Protein 3QLB (pdb70)

B-factor: mean 70.51, std 13.07, range [42.49, 120.82]

CATH classification: 2.170.130.10 (+1 more: 2.40.170.20)

Organism: Pseudomonas fluorescens (NCBI:txid294)

Structure (mmCIF, N/CA/C/O backbone):
data_3QLB
#
_entry.id   3QLB
#
_cell.length_a   155.070
_cell.length_b   170.830
_cell.length_c   232.620
_cell.angle_alpha   90.00
_cell.angle_beta   90.00
_cell.angle_gamma   90.00
#
_symmetry.space_group_name_H-M   'C 2 2 21'
#
loop_
_entity.id
_entity.type
_entity.pdbx_description
1 polymer 'Enantio-pyochelin receptor'
2 non-polymer 'SULFATE ION'
3 non-polymer 'CITRIC ACID'
4 non-polymer 'ENANTIO-PYOCHELIN FE(III)'
#
loop_
_atom_site.group_PDB
_atom_site.id
_atom_site.type_symbol
_atom_site.label_atom_id
_atom_site.label_alt_id
_atom_site.label_comp_id
_atom_site.label_asym_id
_atom_site.label_entity_id
_atom_site.label_seq_id
_atom_site.pdbx_PDB_ins_code
_atom_site.Cartn_x
_atom_site.Cartn_y
_atom_site.Cartn_z
_atom_site.occupancy
_atom_site.B_iso_or_equiv
_atom_site.auth_seq_id
_atom_site.auth_comp_id
_atom_site.auth_asym_id
_atom_site.auth_atom_id
_atom_site.pdbx_PDB_model_num
ATOM 1 N N . PRO A 1 73 ? 41.393 -57.222 0.488 1.00 95.79 23 PRO A N 1
ATOM 2 C CA . PRO A 1 73 ? 41.677 -55.776 0.372 1.00 94.86 23 PRO A CA 1
ATOM 3 C C . PRO A 1 73 ? 42.028 -55.246 -1.063 1.00 94.05 23 PRO A C 1
ATOM 4 O O . PRO A 1 73 ? 42.420 -56.040 -1.960 1.00 94.59 23 PRO A O 1
ATOM 8 N N . ASP A 1 74 ? 41.839 -53.925 -1.268 1.00 92.35 24 ASP A N 1
ATOM 9 C CA . ASP A 1 74 ? 42.334 -53.179 -2.450 1.00 90.06 24 ASP A CA 1
ATOM 10 C C . ASP A 1 74 ? 43.695 -52.692 -2.042 1.00 88.23 24 ASP A C 1
ATOM 11 O O . ASP A 1 74 ? 44.017 -52.723 -0.866 1.00 88.30 24 ASP A O 1
ATOM 16 N N . SER A 1 75 ? 44.495 -52.234 -2.991 1.00 86.17 25 SER A N 1
ATOM 17 C CA . SER A 1 75 ? 45.826 -51.730 -2.667 1.00 84.26 25 SER A CA 1
ATOM 18 C C . SER A 1 75 ? 45.724 -50.272 -2.265 1.00 82.98 25 SER A C 1
ATOM 19 O O . SER A 1 75 ? 44.861 -49.552 -2.771 1.00 82.87 25 SER A O 1
ATOM 22 N N . ALA A 1 76 ? 46.583 -49.838 -1.344 1.00 81.84 26 ALA A N 1
ATOM 23 C CA . ALA A 1 76 ? 46.685 -48.411 -1.004 1.00 80.16 26 ALA A CA 1
ATOM 24 C C . ALA A 1 76 ? 47.553 -47.657 -2.009 1.00 78.90 26 ALA A C 1
ATOM 25 O O . ALA A 1 76 ? 47.629 -46.438 -1.965 1.00 78.39 26 ALA A O 1
ATOM 27 N N . THR A 1 77 ? 48.174 -48.412 -2.916 1.00 78.24 27 THR A N 1
ATOM 28 C CA . THR A 1 77 ? 49.189 -47.946 -3.860 1.00 77.23 27 THR A CA 1
ATOM 29 C C . THR A 1 77 ? 48.879 -48.390 -5.271 1.00 76.55 27 THR A C 1
ATOM 30 O O . THR A 1 77 ? 48.890 -47.583 -6.201 1.00 76.28 27 THR A O 1
ATOM 34 N N . GLY A 1 78 ? 48.638 -49.692 -5.419 1.00 76.00 28 GLY A N 1
ATOM 35 C CA . GLY A 1 78 ? 48.484 -50.325 -6.722 1.00 74.75 28 GLY A CA 1
ATOM 36 C C . GLY A 1 78 ? 47.266 -49.831 -7.470 1.00 73.22 28 GLY A C 1
ATOM 37 O O . GLY A 1 78 ? 46.459 -49.086 -6.904 1.00 72.93 28 GLY A O 1
ATOM 38 N N . PRO A 1 79 ? 47.123 -50.247 -8.744 1.00 72.46 29 PRO A N 1
ATOM 39 C CA . PRO A 1 79 ? 46.082 -49.797 -9.655 1.00 71.92 29 PRO A CA 1
ATOM 40 C C . PRO A 1 79 ? 44.690 -50.138 -9.131 1.00 72.06 29 PRO A C 1
ATOM 41 O O . PRO A 1 79 ? 44.580 -50.923 -8.185 1.00 72.64 29 PRO A O 1
ATOM 45 N N . GLN A 1 80 ? 43.654 -49.526 -9.709 1.00 71.56 30 GLN A N 1
ATOM 46 C CA . GLN A 1 80 ? 42.259 -49.901 -9.446 1.00 71.62 30 GLN A CA 1
ATOM 47 C C . GLN A 1 80 ? 41.287 -49.292 -10.443 1.00 71.41 30 GLN A C 1
ATOM 48 O O . GLN A 1 80 ? 41.476 -48.159 -10.945 1.00 71.46 30 GLN A O 1
ATOM 54 N N . ALA A 1 81 ? 40.247 -50.071 -10.728 1.00 70.98 31 ALA A N 1
ATOM 55 C CA . ALA A 1 81 ? 39.130 -49.604 -11.507 1.00 70.28 31 ALA A CA 1
ATOM 56 C C . ALA A 1 81 ? 38.236 -48.753 -10.606 1.00 69.86 31 ALA A C 1
ATOM 57 O O . ALA A 1 81 ? 38.227 -48.941 -9.382 1.00 70.29 31 ALA A O 1
ATOM 59 N N . GLY A 1 82 ? 37.502 -47.818 -11.212 1.00 69.09 32 GLY A N 1
ATOM 60 C CA . GLY A 1 82 ? 36.570 -46.964 -10.491 1.00 68.07 32 GLY A CA 1
ATOM 61 C C . GLY A 1 82 ? 37.200 -45.630 -10.157 1.00 67.08 32 GLY A C 1
ATOM 62 O O . GLY A 1 82 ? 38.412 -45.433 -10.371 1.00 66.51 32 GLY A O 1
ATOM 63 N N . TYR A 1 83 ? 36.366 -44.712 -9.656 1.00 66.60 33 TYR A N 1
ATOM 64 C CA . TYR A 1 83 ? 36.795 -43.379 -9.212 1.00 65.65 33 TYR A CA 1
ATOM 65 C C . TYR A 1 83 ? 37.034 -43.361 -7.698 1.00 65.81 33 TYR A C 1
ATOM 66 O O . TYR A 1 83 ? 37.571 -42.394 -7.147 1.00 65.83 33 TYR A O 1
ATOM 75 N N . VAL A 1 84 ? 36.652 -44.441 -7.035 1.00 66.16 34 VAL A N 1
ATOM 76 C CA . VAL A 1 84 ? 36.535 -44.429 -5.601 1.00 66.50 34 VAL A CA 1
ATOM 77 C C . VAL A 1 84 ? 37.649 -45.253 -4.961 1.00 66.60 34 VAL A C 1
ATOM 78 O O . VAL A 1 84 ? 37.592 -46.473 -4.966 1.00 67.55 34 VAL A O 1
ATOM 82 N N . ALA A 1 85 ? 38.672 -44.591 -4.429 1.00 66.37 35 ALA A N 1
ATOM 83 C CA . ALA A 1 85 ? 39.751 -45.280 -3.730 1.00 66.55 35 ALA A CA 1
ATOM 84 C C . ALA A 1 85 ? 39.293 -45.579 -2.325 1.00 67.59 35 ALA A C 1
ATOM 85 O O . ALA A 1 85 ? 38.540 -44.802 -1.732 1.00 68.19 35 ALA A O 1
ATOM 87 N N . LYS A 1 86 ? 39.732 -46.696 -1.764 1.00 68.19 36 LYS A N 1
ATOM 88 C CA . LYS A 1 86 ? 39.228 -47.033 -0.441 1.00 68.71 36 LYS A CA 1
ATOM 89 C C . LYS A 1 86 ? 40.270 -46.859 0.662 1.00 68.17 36 LYS A C 1
ATOM 90 O O . LYS A 1 86 ? 39.906 -46.711 1.840 1.00 68.72 36 LYS A O 1
ATOM 96 N N . ARG A 1 87 ? 41.551 -46.871 0.290 1.00 66.94 37 ARG A N 1
ATOM 97 C CA . ARG A 1 87 ? 42.614 -46.689 1.278 1.00 66.56 37 ARG A CA 1
ATOM 98 C C . ARG A 1 87 ? 43.892 -45.997 0.785 1.00 66.02 37 ARG A C 1
ATOM 99 O O . ARG A 1 87 ? 44.181 -45.948 -0.399 1.00 66.12 37 ARG A O 1
ATOM 107 N N . SER A 1 88 ? 44.661 -45.460 1.712 1.00 65.82 38 SER A N 1
ATOM 108 C CA . SER A 1 88 ? 45.875 -44.746 1.371 1.00 66.02 38 SER A CA 1
ATOM 109 C C . SER A 1 88 ? 46.963 -44.869 2.453 1.00 66.46 38 SER A C 1
ATOM 110 O O . SER A 1 88 ? 46.682 -44.835 3.674 1.00 66.90 38 SER A O 1
ATOM 113 N N . LEU A 1 89 ? 48.218 -44.968 2.030 1.00 66.24 39 LEU A N 1
ATOM 114 C CA . LEU A 1 89 ? 49.264 -44.809 3.039 1.00 66.44 39 LEU A CA 1
ATOM 115 C C . LEU A 1 89 ? 49.622 -43.337 3.324 1.00 66.16 39 LEU A C 1
ATOM 116 O O . LEU A 1 89 ? 50.276 -43.038 4.318 1.00 66.90 39 LEU A O 1
ATOM 121 N N . SER A 1 90 ? 49.132 -42.415 2.499 1.00 65.26 40 SER A N 1
ATOM 122 C CA . SER A 1 90 ? 49.488 -40.989 2.619 1.00 64.25 40 SER A CA 1
ATOM 123 C C . SER A 1 90 ? 49.110 -40.254 3.919 1.00 64.27 40 SER A C 1
ATOM 124 O O . SER A 1 90 ? 49.751 -39.257 4.257 1.00 63.78 40 SER A O 1
ATOM 127 N N . GLY A 1 91 ? 48.087 -40.730 4.638 1.00 64.62 41 GLY A N 1
ATOM 128 C CA . GLY A 1 91 ? 47.527 -39.973 5.775 1.00 64.82 41 GLY A CA 1
ATOM 129 C C . GLY A 1 91 ? 47.990 -40.393 7.161 1.00 65.68 41 GLY A C 1
ATOM 130 O O . GLY A 1 91 ? 47.500 -39.911 8.182 1.00 66.17 41 GLY A O 1
ATOM 131 N N . THR A 1 92 ? 48.990 -41.263 7.198 1.00 66.02 42 THR A N 1
ATOM 132 C CA . THR A 1 92 ? 49.212 -42.115 8.357 1.00 65.95 42 THR A CA 1
ATOM 133 C C . THR A 1 92 ? 50.552 -42.899 8.250 1.00 65.30 42 THR A C 1
ATOM 134 O O . THR A 1 92 ? 51.026 -43.438 9.222 1.00 66.02 42 THR A O 1
ATOM 138 N N . LYS A 1 93 ? 51.163 -42.921 7.072 1.00 63.81 43 LYS A N 1
ATOM 139 C CA . LYS A 1 93 ? 52.419 -43.634 6.809 1.00 63.78 43 LYS A CA 1
ATOM 140 C C . LYS A 1 93 ? 52.317 -45.161 6.988 1.00 64.90 43 LYS A C 1
ATOM 141 O O . LYS A 1 93 ? 53.311 -45.897 7.057 1.00 64.86 43 LYS A O 1
ATOM 147 N N . THR A 1 94 ? 51.064 -45.604 6.967 1.00 66.05 44 THR A N 1
ATOM 148 C CA . THR A 1 94 ? 50.653 -47.000 7.122 1.00 67.83 44 THR A CA 1
ATOM 149 C C . THR A 1 94 ? 49.383 -47.265 6.290 1.00 68.00 44 THR A C 1
ATOM 150 O O . THR A 1 94 ? 48.652 -46.325 5.925 1.00 67.59 44 THR A O 1
ATOM 154 N N . ASP A 1 95 ? 49.103 -48.545 6.024 1.00 68.96 45 ASP A N 1
ATOM 155 C CA . ASP A 1 95 ? 47.937 -48.956 5.201 1.00 68.96 45 ASP A CA 1
ATOM 156 C C . ASP A 1 95 ? 46.654 -48.700 5.996 1.00 69.34 45 ASP A C 1
ATOM 157 O O . ASP A 1 95 ? 46.456 -49.311 7.067 1.00 70.71 45 ASP A O 1
ATOM 162 N N . ALA A 1 96 ? 45.806 -47.800 5.490 1.00 68.17 46 ALA A N 1
ATOM 163 C CA . ALA A 1 96 ? 44.701 -47.264 6.267 1.00 68.04 46 ALA A CA 1
ATOM 164 C C . ALA A 1 96 ? 43.476 -47.025 5.409 1.00 67.79 46 ALA A C 1
ATOM 165 O O . ALA A 1 96 ? 43.589 -46.401 4.367 1.00 67.50 46 ALA A O 1
ATOM 167 N N . SER A 1 97 ? 42.295 -47.482 5.827 1.00 68.40 47 SER A N 1
ATOM 168 C CA . SER A 1 97 ? 41.064 -47.089 5.093 1.00 68.35 47 SER A CA 1
ATOM 169 C C . SER A 1 97 ? 40.863 -45.583 5.216 1.00 67.56 47 SER A C 1
ATOM 170 O O . SER A 1 97 ? 41.316 -44.989 6.184 1.00 68.10 47 SER A O 1
ATOM 173 N N . LEU A 1 98 ? 40.224 -44.956 4.240 1.00 66.63 48 LEU A N 1
ATOM 174 C CA . LEU A 1 98 ? 40.049 -43.503 4.297 1.00 65.86 48 LEU A CA 1
ATOM 175 C C . LEU A 1 98 ? 39.330 -42.995 5.560 1.00 66.52 48 LEU A C 1
ATOM 176 O O . LEU A 1 98 ? 39.639 -41.914 6.085 1.00 65.78 48 LEU A O 1
ATOM 181 N N . SER A 1 99 ? 38.388 -43.784 6.063 1.00 67.75 49 SER A N 1
ATOM 182 C CA . SER A 1 99 ? 37.643 -43.374 7.259 1.00 69.09 49 SER A CA 1
ATOM 183 C C . SER A 1 99 ? 38.544 -43.384 8.496 1.00 69.45 49 SER A C 1
ATOM 184 O O . SER A 1 99 ? 38.429 -42.511 9.357 1.00 69.98 49 SER A O 1
ATOM 187 N N . GLU A 1 100 ? 39.449 -44.357 8.556 1.00 69.27 50 GLU A N 1
ATOM 188 C CA . GLU A 1 100 ? 40.434 -44.444 9.620 1.00 69.72 50 GLU A CA 1
ATOM 189 C C . GLU A 1 100 ? 41.321 -43.198 9.791 1.00 69.51 50 GLU A C 1
ATOM 190 O O . GLU A 1 100 ? 41.854 -42.970 10.883 1.00 70.21 50 GLU A O 1
ATOM 196 N N . ILE A 1 101 ? 41.488 -42.405 8.734 1.00 68.80 51 ILE A N 1
ATOM 197 C CA . ILE A 1 101 ? 42.395 -41.268 8.780 1.00 68.89 51 ILE A CA 1
ATOM 198 C C . ILE A 1 101 ? 41.748 -40.036 9.400 1.00 69.53 51 ILE A C 1
ATOM 199 O O . ILE A 1 101 ? 40.801 -39.499 8.826 1.00 70.15 51 ILE A O 1
ATOM 204 N N . PRO A 1 102 ? 42.269 -39.553 10.552 1.00 70.12 52 PRO A N 1
ATOM 205 C CA . PRO A 1 102 ? 41.648 -38.430 11.280 1.00 70.26 52 PRO A CA 1
ATOM 206 C C . PRO A 1 102 ? 41.703 -37.025 10.627 1.00 69.52 52 PRO A C 1
ATOM 207 O O . PRO A 1 102 ? 41.067 -36.105 11.155 1.00 69.88 52 PRO A O 1
ATOM 211 N N . GLN A 1 103 ? 42.445 -36.858 9.520 1.00 68.23 53 GLN A N 1
ATOM 212 C CA . GLN A 1 103 ? 42.422 -35.617 8.723 1.00 66.78 53 GLN A CA 1
ATOM 213 C C . GLN A 1 103 ? 41.310 -35.675 7.688 1.00 66.39 53 GLN A C 1
ATOM 214 O O . GLN A 1 103 ? 40.389 -36.494 7.796 1.00 67.07 53 GLN A O 1
ATOM 220 N N . SER A 1 104 ? 41.388 -34.798 6.694 1.00 65.25 54 SER A N 1
ATOM 221 C CA . SER A 1 104 ? 40.507 -34.870 5.530 1.00 64.46 54 SER A CA 1
ATOM 222 C C . SER A 1 104 ? 41.374 -35.289 4.326 1.00 62.97 54 SER A C 1
ATOM 223 O O . SER A 1 104 ? 42.379 -34.601 4.017 1.00 62.60 54 SER A O 1
ATOM 226 N N . ILE A 1 105 ? 41.057 -36.425 3.682 1.00 61.56 55 ILE A N 1
ATOM 227 C CA . ILE A 1 105 ? 41.979 -36.935 2.617 1.00 59.72 55 ILE A CA 1
ATOM 228 C C . ILE A 1 105 ? 41.296 -37.344 1.373 1.00 58.74 55 ILE A C 1
ATOM 229 O O . ILE A 1 105 ? 40.279 -38.000 1.450 1.00 59.22 55 ILE A O 1
ATOM 234 N N . SER A 1 106 ? 41.908 -36.995 0.242 1.00 57.31 56 SER A N 1
ATOM 235 C CA . SER A 1 106 ? 41.348 -37.195 -1.094 1.00 56.50 56 SER A CA 1
ATOM 236 C C . SER A 1 106 ? 42.241 -38.063 -2.008 1.00 56.24 56 SER A C 1
ATOM 237 O O . SER A 1 106 ? 43.470 -37.911 -1.989 1.00 56.69 56 SER A O 1
ATOM 240 N N . VAL A 1 107 ? 41.651 -38.984 -2.785 1.00 55.67 57 VAL A N 1
ATOM 241 C CA . VAL A 1 107 ? 42.428 -39.767 -3.753 1.00 54.68 57 VAL A CA 1
ATOM 242 C C . VAL A 1 107 ? 41.791 -39.633 -5.089 1.00 54.96 57 VAL A C 1
ATOM 243 O O . VAL A 1 107 ? 40.619 -39.950 -5.264 1.00 55.62 57 VAL A O 1
ATOM 247 N N . ILE A 1 108 ? 42.595 -39.155 -6.020 1.00 55.37 58 ILE A N 1
ATOM 248 C CA . ILE A 1 108 ? 42.266 -39.063 -7.422 1.00 56.06 58 ILE A CA 1
ATOM 249 C C . ILE A 1 108 ? 42.804 -40.324 -8.071 1.00 56.80 58 ILE A C 1
ATOM 250 O O . ILE A 1 108 ? 44.023 -40.466 -8.253 1.00 57.00 58 ILE A O 1
ATOM 255 N N . THR A 1 109 ? 41.879 -41.238 -8.361 1.00 57.67 59 THR A N 1
ATOM 256 C CA . THR A 1 109 ? 42.098 -42.512 -9.062 1.00 58.30 59 THR A CA 1
ATOM 257 C C . THR A 1 109 ? 42.676 -42.292 -10.480 1.00 58.27 59 THR A C 1
ATOM 258 O O . THR A 1 109 ? 42.420 -41.259 -11.126 1.00 57.64 59 THR A O 1
ATOM 262 N N . ARG A 1 110 ? 43.446 -43.263 -10.971 1.00 58.52 60 ARG A N 1
ATOM 263 C CA . ARG A 1 110 ? 43.970 -43.135 -12.322 1.00 58.39 60 ARG A CA 1
ATOM 264 C C . ARG A 1 110 ? 42.844 -42.973 -13.286 1.00 58.32 60 ARG A C 1
ATOM 265 O O . ARG A 1 110 ? 42.857 -42.061 -14.081 1.00 58.15 60 ARG A O 1
ATOM 273 N N . ASP A 1 111 ? 41.876 -43.874 -13.205 1.00 58.97 61 ASP A N 1
ATOM 274 C CA . ASP A 1 111 ? 40.763 -43.911 -14.157 1.00 59.58 61 ASP A CA 1
ATOM 275 C C . ASP A 1 111 ? 40.141 -42.561 -14.439 1.00 58.63 61 ASP A C 1
ATOM 276 O O . ASP A 1 111 ? 39.991 -42.172 -15.594 1.00 58.37 61 ASP A O 1
ATOM 281 N N . GLN A 1 112 ? 39.795 -41.849 -13.374 1.00 57.97 62 GLN A N 1
ATOM 282 C CA . GLN A 1 112 ? 39.339 -40.477 -13.500 1.00 57.39 62 GLN A CA 1
ATOM 283 C C . GLN A 1 112 ? 40.319 -39.626 -14.329 1.00 56.46 62 GLN A C 1
ATOM 284 O O . GLN A 1 112 ? 39.908 -38.964 -15.283 1.00 56.70 62 GLN A O 1
ATOM 290 N N . MET A 1 113 ? 41.609 -39.676 -14.012 1.00 55.46 63 MET A N 1
ATOM 291 C CA . MET A 1 113 ? 42.609 -38.944 -14.802 1.00 54.91 63 MET A CA 1
ATOM 292 C C . MET A 1 113 ? 42.565 -39.186 -16.330 1.00 55.50 63 MET A C 1
ATOM 293 O O . MET A 1 113 ? 42.898 -38.310 -17.168 1.00 55.38 63 MET A O 1
ATOM 298 N N . ASP A 1 114 ? 42.128 -40.387 -16.677 1.00 55.80 64 ASP A N 1
ATOM 299 C CA . ASP A 1 114 ? 42.025 -40.776 -18.051 1.00 55.72 64 ASP A CA 1
ATOM 300 C C . ASP A 1 114 ? 40.680 -40.318 -18.584 1.00 55.69 64 ASP A C 1
ATOM 301 O O . ASP A 1 114 ? 40.645 -39.720 -19.633 1.00 56.08 64 ASP A O 1
ATOM 306 N N . ALA A 1 115 ? 39.580 -40.517 -17.868 1.00 55.80 65 ALA A N 1
ATOM 307 C CA . ALA A 1 115 ? 38.278 -40.089 -18.425 1.00 56.75 65 ALA A CA 1
ATOM 308 C C . ALA A 1 115 ? 38.215 -38.575 -18.650 1.00 57.28 65 ALA A C 1
ATOM 309 O O . ALA A 1 115 ? 37.301 -38.048 -19.290 1.00 57.50 65 ALA A O 1
ATOM 311 N N . GLN A 1 116 ? 39.235 -37.887 -18.160 1.00 58.02 66 GLN A N 1
ATOM 312 C CA . GLN A 1 116 ? 39.363 -36.459 -18.387 1.00 59.14 66 GLN A CA 1
ATOM 313 C C . GLN A 1 116 ? 40.612 -36.113 -19.197 1.00 59.74 66 GLN A C 1
ATOM 314 O O . GLN A 1 116 ? 40.890 -34.943 -19.502 1.00 59.66 66 GLN A O 1
ATOM 320 N N . GLN A 1 117 ? 41.375 -37.142 -19.540 1.00 60.49 67 GLN A N 1
ATOM 321 C CA . GLN A 1 117 ? 42.557 -36.965 -20.380 1.00 60.99 67 GLN A CA 1
ATOM 322 C C . GLN A 1 117 ? 43.494 -35.940 -19.773 1.00 60.56 67 GLN A C 1
ATOM 323 O O . GLN A 1 117 ? 44.138 -35.155 -20.493 1.00 60.98 67 GLN A O 1
ATOM 329 N N . VAL A 1 118 ? 43.575 -35.924 -18.447 1.00 59.71 68 VAL A N 1
ATOM 330 C CA . VAL A 1 118 ? 44.292 -34.825 -17.865 1.00 58.80 68 VAL A CA 1
ATOM 331 C C . VAL A 1 118 ? 45.714 -35.030 -18.208 1.00 58.64 68 VAL A C 1
ATOM 332 O O . VAL A 1 118 ? 46.122 -36.146 -18.499 1.00 58.86 68 VAL A O 1
ATOM 336 N N . GLN A 1 119 ? 46.450 -33.933 -18.202 1.00 58.52 69 GLN A N 1
ATOM 337 C CA . GLN A 1 119 ? 47.759 -33.902 -18.815 1.00 58.81 69 GLN A CA 1
ATOM 338 C C . GLN A 1 119 ? 48.889 -33.394 -17.941 1.00 57.68 69 GLN A C 1
ATOM 339 O O . GLN A 1 119 ? 50.011 -33.316 -18.416 1.00 58.13 69 GLN A O 1
ATOM 345 N N . SER A 1 120 ? 48.589 -33.090 -16.680 1.00 56.21 70 SER A N 1
ATOM 346 C CA . SER A 1 120 ? 49.511 -32.466 -15.739 1.00 55.28 70 SER A CA 1
ATOM 347 C C . SER A 1 120 ? 48.881 -32.584 -14.380 1.00 54.65 70 SER A C 1
ATOM 348 O O . SER A 1 120 ? 47.650 -32.507 -14.244 1.00 54.54 70 SER A O 1
ATOM 351 N N . VAL A 1 121 ? 49.701 -32.752 -13.351 1.00 53.80 71 VAL A N 1
ATOM 352 C CA . VAL A 1 121 ? 49.113 -32.960 -12.043 1.00 52.08 71 VAL A CA 1
ATOM 353 C C . VAL A 1 121 ? 48.140 -31.843 -11.719 1.00 51.69 71 VAL A C 1
ATOM 354 O O . VAL A 1 121 ? 47.014 -32.079 -11.299 1.00 51.11 71 VAL A O 1
ATOM 358 N N . ASN A 1 122 ? 48.577 -30.618 -11.957 1.00 51.96 72 ASN A N 1
ATOM 359 C CA . ASN A 1 122 ? 47.810 -29.480 -11.529 1.00 52.69 72 ASN A CA 1
ATOM 360 C C . ASN A 1 122 ? 46.442 -29.474 -12.149 1.00 53.00 72 ASN A C 1
ATOM 361 O O . ASN A 1 122 ? 45.472 -29.147 -11.478 1.00 53.40 72 ASN A O 1
ATOM 366 N N . GLU A 1 123 ? 46.364 -29.845 -13.427 1.00 53.36 73 GLU A N 1
ATOM 367 C CA . GLU A 1 123 ? 45.084 -29.920 -14.134 1.00 53.02 73 GLU A CA 1
ATOM 368 C C . GLU A 1 123 ? 44.165 -30.972 -13.530 1.00 52.23 73 GLU A C 1
ATOM 369 O O . GLU A 1 123 ? 42.960 -30.765 -13.499 1.00 52.17 73 GLU A O 1
ATOM 375 N N . ALA A 1 124 ? 44.718 -32.088 -13.049 1.00 51.16 74 ALA A N 1
ATOM 376 C CA . ALA A 1 124 ? 43.880 -33.102 -12.436 1.00 50.58 74 ALA A CA 1
ATOM 377 C C . ALA A 1 124 ? 43.402 -32.758 -11.015 1.00 50.67 74 ALA A C 1
ATOM 378 O O . ALA A 1 124 ? 42.502 -33.413 -10.448 1.00 50.92 74 ALA A O 1
ATOM 380 N N . LEU A 1 125 ? 43.939 -31.706 -10.425 1.00 50.49 75 LEU A N 1
ATOM 381 C CA . LEU A 1 125 ? 43.357 -31.319 -9.147 1.00 50.88 75 LEU A CA 1
ATOM 382 C C . LEU A 1 125 ? 42.156 -30.354 -9.229 1.00 51.31 75 LEU A C 1
ATOM 383 O O . LEU A 1 125 ? 41.601 -29.959 -8.209 1.00 52.10 75 LEU A O 1
ATOM 388 N N . ARG A 1 126 ? 41.732 -30.013 -10.443 1.00 51.25 76 ARG A N 1
ATOM 389 C CA . ARG A 1 126 ? 40.606 -29.117 -10.662 1.00 51.38 76 ARG A CA 1
ATOM 390 C C . ARG A 1 126 ? 39.289 -29.595 -10.075 1.00 52.03 76 ARG A C 1
ATOM 391 O O . ARG A 1 126 ? 38.396 -28.806 -9.887 1.00 52.47 76 ARG A O 1
ATOM 399 N N . TYR A 1 127 ? 39.125 -30.874 -9.786 1.00 52.67 77 TYR A N 1
ATOM 400 C CA . TYR A 1 127 ? 37.826 -31.282 -9.266 1.00 54.09 77 TYR A CA 1
ATOM 401 C C . TYR A 1 127 ? 37.904 -31.763 -7.822 1.00 55.03 77 TYR A C 1
ATOM 402 O O . TYR A 1 127 ? 37.184 -32.684 -7.389 1.00 55.91 77 TYR A O 1
ATOM 411 N N . THR A 1 128 ? 38.761 -31.110 -7.052 1.00 55.20 78 THR A N 1
ATOM 412 C CA . THR A 1 128 ? 38.955 -31.513 -5.673 1.00 55.30 78 THR A CA 1
ATOM 413 C C . THR A 1 128 ? 38.649 -30.349 -4.730 1.00 55.30 78 THR A C 1
ATOM 414 O O . THR A 1 128 ? 39.079 -29.197 -4.967 1.00 55.50 78 THR A O 1
ATOM 418 N N . ALA A 1 129 ? 37.856 -30.651 -3.695 1.00 55.06 79 ALA A N 1
ATOM 419 C CA . ALA A 1 129 ? 37.380 -29.640 -2.747 1.00 54.24 79 ALA A CA 1
ATOM 420 C C . ALA A 1 129 ? 38.563 -29.007 -2.010 1.00 53.04 79 ALA A C 1
ATOM 421 O O . ALA A 1 129 ? 39.597 -29.628 -1.880 1.00 51.93 79 ALA A O 1
ATOM 423 N N . GLY A 1 130 ? 38.405 -27.752 -1.587 1.00 53.11 80 GLY A N 1
ATOM 424 C CA . GLY A 1 130 ? 39.439 -26.976 -0.877 1.00 52.73 80 GLY A CA 1
ATOM 425 C C . GLY A 1 130 ? 40.818 -26.925 -1.516 1.00 51.69 80 GLY A C 1
ATOM 426 O O . GLY A 1 130 ? 41.749 -26.414 -0.893 1.00 51.74 80 GLY A O 1
ATOM 427 N N . VAL A 1 131 ? 40.939 -27.478 -2.732 1.00 50.64 81 VAL A N 1
ATOM 428 C CA . VAL A 1 131 ? 42.144 -27.411 -3.557 1.00 49.54 81 VAL A CA 1
ATOM 429 C C . VAL A 1 131 ? 41.856 -26.620 -4.827 1.00 49.92 81 VAL A C 1
ATOM 430 O O . VAL A 1 131 ? 40.793 -26.797 -5.458 1.00 50.14 81 VAL A O 1
ATOM 434 N N . GLN A 1 132 ? 42.804 -25.752 -5.200 1.00 50.05 82 GLN A N 1
ATOM 435 C CA . GLN A 1 132 ? 42.635 -24.824 -6.339 1.00 50.66 82 GLN A CA 1
ATOM 436 C C . GLN A 1 132 ? 43.882 -24.811 -7.243 1.00 50.95 82 GLN A C 1
ATOM 437 O O . GLN A 1 132 ? 45.012 -24.788 -6.744 1.00 51.01 82 GLN A O 1
ATOM 443 N N . ALA A 1 133 ? 43.650 -24.815 -8.561 1.00 51.20 83 ALA A N 1
ATOM 444 C CA . ALA A 1 133 ? 44.697 -25.007 -9.528 1.00 51.25 83 ALA A CA 1
ATOM 445 C C . ALA A 1 133 ? 45.152 -23.688 -10.121 1.00 52.00 83 ALA A C 1
ATOM 446 O O . ALA A 1 133 ? 44.838 -23.318 -11.248 1.00 52.03 83 ALA A O 1
ATOM 448 N N . ASN A 1 134 ? 45.955 -23.005 -9.338 1.00 52.80 84 ASN A N 1
ATOM 449 C CA . ASN A 1 134 ? 46.560 -21.779 -9.746 1.00 53.71 84 ASN A CA 1
ATOM 450 C C . ASN A 1 134 ? 47.665 -21.767 -10.842 1.00 53.55 84 ASN A C 1
ATOM 451 O O . ASN A 1 134 ? 48.003 -20.686 -11.283 1.00 54.49 84 ASN A O 1
ATOM 456 N N . THR A 1 135 ? 48.250 -22.868 -11.315 1.00 52.79 85 THR A N 1
ATOM 457 C CA . THR A 1 135 ? 49.180 -22.655 -12.463 1.00 51.86 85 THR A CA 1
ATOM 458 C C . THR A 1 135 ? 48.435 -22.011 -13.656 1.00 52.32 85 THR A C 1
ATOM 459 O O . THR A 1 135 ? 47.359 -22.468 -14.017 1.00 51.76 85 THR A O 1
ATOM 463 N N . THR A 1 136 ? 48.989 -20.925 -14.210 1.00 53.31 86 THR A N 1
ATOM 464 C CA . THR A 1 136 ? 48.343 -20.134 -15.304 1.00 54.40 86 THR A CA 1
ATOM 465 C C . THR A 1 136 ? 48.535 -20.796 -16.629 1.00 54.92 86 THR A C 1
ATOM 466 O O . THR A 1 136 ? 49.325 -21.739 -16.708 1.00 55.56 86 THR A O 1
ATOM 470 N N . ALA A 1 137 ? 47.874 -20.296 -17.683 1.00 55.27 87 ALA A N 1
ATOM 471 C CA . ALA A 1 137 ? 48.063 -20.921 -19.011 1.00 55.35 87 ALA A CA 1
ATOM 472 C C . ALA A 1 137 ? 49.433 -20.579 -19.595 1.00 55.59 87 ALA A C 1
ATOM 473 O O . ALA A 1 137 ? 50.207 -21.462 -19.930 1.00 55.49 87 ALA A O 1
ATOM 475 N N . ALA A 1 138 ? 49.756 -19.301 -19.635 1.00 55.84 88 ALA A N 1
ATOM 476 C CA . ALA A 1 138 ? 50.982 -18.849 -20.265 1.00 56.54 88 ALA A CA 1
ATOM 477 C C . ALA A 1 138 ? 52.328 -19.382 -19.693 1.00 56.90 88 ALA A C 1
ATOM 478 O O . ALA A 1 138 ? 53.383 -19.381 -20.375 1.00 57.16 88 ALA A O 1
ATOM 480 N N . SER A 1 139 ? 52.319 -19.808 -18.441 1.00 56.76 89 SER A N 1
ATOM 481 C CA . SER A 1 139 ? 53.582 -20.160 -17.808 1.00 57.30 89 SER A CA 1
ATOM 482 C C . SER A 1 139 ? 53.338 -21.426 -17.063 1.00 57.20 89 SER A C 1
ATOM 483 O O . SER A 1 139 ? 52.687 -21.406 -16.023 1.00 57.32 89 SER A O 1
ATOM 486 N N . GLN A 1 140 ? 53.835 -22.532 -17.599 1.00 57.34 90 GLN A N 1
ATOM 487 C CA . GLN A 1 140 ? 53.367 -23.820 -17.128 1.00 56.92 90 GLN A CA 1
ATOM 488 C C . GLN A 1 140 ? 54.441 -24.629 -16.479 1.00 56.91 90 GLN A C 1
ATOM 489 O O . GLN A 1 140 ? 54.324 -25.847 -16.372 1.00 56.70 90 GLN A O 1
ATOM 495 N N . ARG A 1 141 ? 55.478 -23.929 -16.042 1.00 57.27 91 ARG A N 1
ATOM 496 C CA . ARG A 1 141 ? 56.698 -24.516 -15.517 1.00 57.44 91 ARG A CA 1
ATOM 497 C C . ARG A 1 141 ? 56.452 -25.386 -14.329 1.00 57.13 91 ARG A C 1
ATOM 498 O O . ARG A 1 141 ? 57.144 -26.375 -14.160 1.00 57.47 91 ARG A O 1
ATOM 506 N N . PHE A 1 142 ? 55.478 -25.034 -13.498 1.00 56.59 92 PHE A N 1
ATOM 507 C CA . PHE A 1 142 ? 55.292 -25.788 -12.284 1.00 56.23 92 PHE A CA 1
ATOM 508 C C . PHE A 1 142 ? 53.857 -26.187 -12.099 1.00 55.73 92 PHE A C 1
ATOM 509 O O . PHE A 1 142 ? 52.930 -25.578 -12.663 1.00 55.15 92 PHE A O 1
ATOM 517 N N . ASP A 1 143 ? 53.670 -27.227 -11.304 1.00 55.73 93 ASP A N 1
ATOM 518 C CA . ASP A 1 143 ? 52.322 -27.538 -10.851 1.00 55.79 93 ASP A CA 1
ATOM 519 C C . ASP A 1 143 ? 51.941 -26.591 -9.663 1.00 55.67 93 ASP A C 1
ATOM 520 O O . ASP A 1 143 ? 51.793 -27.004 -8.512 1.00 55.65 93 ASP A O 1
ATOM 525 N N . THR A 1 144 ? 51.829 -25.297 -9.944 1.00 55.66 94 THR A N 1
ATOM 526 C CA . THR A 1 144 ? 51.551 -24.354 -8.868 1.00 56.48 94 THR A CA 1
ATOM 527 C C . THR A 1 144 ? 50.055 -24.458 -8.440 1.00 56.22 94 THR A C 1
ATOM 528 O O . THR A 1 144 ? 49.130 -24.110 -9.187 1.00 55.70 94 THR A O 1
ATOM 532 N N . LEU A 1 145 ? 49.837 -24.986 -7.235 1.00 56.21 95 LEU A N 1
ATOM 533 C CA . LEU A 1 145 ? 48.484 -25.094 -6.700 1.00 55.65 95 LEU A CA 1
ATOM 534 C C . LEU A 1 145 ? 48.368 -24.869 -5.188 1.00 56.06 95 LEU A C 1
ATOM 535 O O . LEU A 1 145 ? 49.373 -24.861 -4.473 1.00 56.20 95 LEU A O 1
ATOM 540 N N . SER A 1 146 ? 47.127 -24.702 -4.720 1.00 56.43 96 SER A N 1
ATOM 541 C CA . SER A 1 146 ? 46.818 -24.176 -3.373 1.00 57.12 96 SER A CA 1
ATOM 542 C C . SER A 1 146 ? 45.781 -24.919 -2.558 1.00 57.02 96 SER A C 1
ATOM 543 O O . SER A 1 146 ? 44.605 -24.885 -2.872 1.00 57.66 96 SER A O 1
ATOM 546 N N . ILE A 1 147 ? 46.195 -25.522 -1.463 1.00 56.70 97 ILE A N 1
ATOM 547 C CA . ILE A 1 147 ? 45.261 -26.261 -0.649 1.00 56.45 97 ILE A CA 1
ATOM 548 C C . ILE A 1 147 ? 44.816 -25.456 0.538 1.00 57.23 97 ILE A C 1
ATOM 549 O O . ILE A 1 147 ? 45.645 -24.984 1.297 1.00 57.74 97 ILE A O 1
ATOM 554 N N . ARG A 1 148 ? 43.501 -25.311 0.709 1.00 57.77 98 ARG A N 1
ATOM 555 C CA . ARG A 1 148 ? 42.942 -24.505 1.789 1.00 57.55 98 ARG A CA 1
ATOM 556 C C . ARG A 1 148 ? 43.756 -23.240 1.871 1.00 56.73 98 ARG A C 1
ATOM 557 O O . ARG A 1 148 ? 44.484 -23.046 2.822 1.00 57.03 98 ARG A O 1
ATOM 565 N N . GLY A 1 149 ? 43.703 -22.418 0.844 1.00 55.68 99 GLY A N 1
ATOM 566 C CA . GLY A 1 149 ? 44.309 -21.112 0.935 1.00 55.26 99 GLY A CA 1
ATOM 567 C C . GLY A 1 149 ? 45.809 -21.008 0.747 1.00 55.33 99 GLY A C 1
ATOM 568 O O . GLY A 1 149 ? 46.282 -19.958 0.363 1.00 55.94 99 GLY A O 1
ATOM 569 N N . PHE A 1 150 ? 46.579 -22.063 0.989 1.00 55.05 100 PHE A N 1
ATOM 570 C CA . PHE A 1 150 ? 48.039 -21.933 0.954 1.00 54.76 100 PHE A CA 1
ATOM 571 C C . PHE A 1 150 ? 48.700 -22.639 -0.211 1.00 54.89 100 PHE A C 1
ATOM 572 O O . PHE A 1 150 ? 48.278 -23.739 -0.587 1.00 55.12 100 PHE A O 1
ATOM 580 N N . ASP A 1 151 ? 49.726 -22.016 -0.798 1.00 54.93 101 ASP A N 1
ATOM 581 C CA . ASP A 1 151 ? 50.453 -22.677 -1.881 1.00 54.73 101 ASP A CA 1
ATOM 582 C C . ASP A 1 151 ? 51.225 -23.802 -1.247 1.00 54.29 101 ASP A C 1
ATOM 583 O O . ASP A 1 151 ? 51.796 -23.648 -0.177 1.00 54.38 101 ASP A O 1
ATOM 588 N N . VAL A 1 152 ? 51.225 -24.943 -1.908 1.00 53.68 102 VAL A N 1
ATOM 589 C CA . VAL A 1 152 ? 51.793 -26.116 -1.315 1.00 53.44 102 VAL A CA 1
ATOM 590 C C . VAL A 1 152 ? 52.957 -26.605 -2.132 1.00 53.52 102 VAL A C 1
ATOM 591 O O . VAL A 1 152 ? 53.100 -27.809 -2.311 1.00 52.53 102 VAL A O 1
ATOM 595 N N . THR A 1 153 ? 53.777 -25.701 -2.667 1.00 54.38 103 THR A N 1
ATOM 596 C CA . THR A 1 153 ? 54.905 -26.224 -3.459 1.00 55.93 103 THR A CA 1
ATOM 597 C C . THR A 1 153 ? 56.001 -26.813 -2.573 1.00 56.49 103 THR A C 1
ATOM 598 O O . THR A 1 153 ? 56.751 -27.671 -3.011 1.00 56.95 103 THR A O 1
ATOM 602 N N . THR A 1 154 ? 56.053 -26.413 -1.316 1.00 57.17 104 THR A N 1
ATOM 603 C CA . THR A 1 154 ? 56.837 -27.191 -0.370 1.00 58.42 104 THR A CA 1
ATOM 604 C C . THR A 1 154 ? 56.087 -28.431 0.180 1.00 59.11 104 THR A C 1
ATOM 605 O O . THR A 1 154 ? 56.642 -29.185 0.984 1.00 60.00 104 THR A O 1
ATOM 609 N N . GLY A 1 155 ? 54.836 -28.642 -0.249 1.00 59.16 105 GLY A N 1
ATOM 610 C CA . GLY A 1 155 ? 54.055 -29.831 0.136 1.00 58.82 105 GLY A CA 1
ATOM 611 C C . GLY A 1 155 ? 53.940 -30.961 -0.899 1.00 58.92 105 GLY A C 1
ATOM 612 O O . GLY A 1 155 ? 53.068 -31.830 -0.782 1.00 58.85 105 GLY A O 1
ATOM 613 N N . MET A 1 156 ? 54.816 -30.986 -1.905 1.00 58.91 106 MET A N 1
ATOM 614 C CA . MET A 1 156 ? 54.720 -32.010 -2.956 1.00 58.34 106 MET A CA 1
ATOM 615 C C . MET A 1 156 ? 55.578 -33.235 -2.690 1.00 59.30 106 MET A C 1
ATOM 616 O O . MET A 1 156 ? 56.717 -33.135 -2.214 1.00 60.48 106 MET A O 1
ATOM 621 N N . LEU A 1 157 ? 55.017 -34.386 -3.037 1.00 59.12 107 LEU A N 1
ATOM 622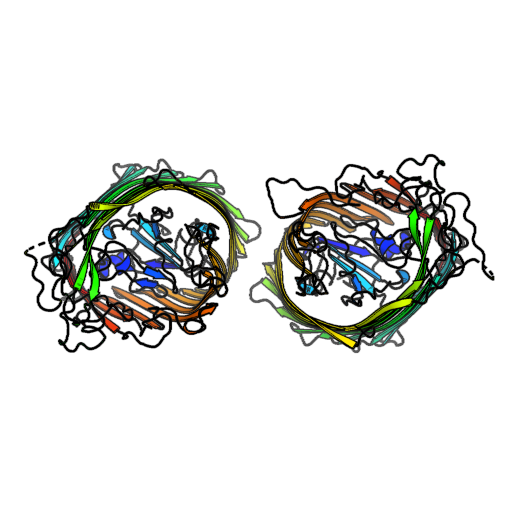 C CA . LEU A 1 157 ? 55.605 -35.658 -2.767 1.00 59.49 107 LEU A CA 1
ATOM 623 C C . LEU A 1 157 ? 55.476 -36.562 -3.952 1.00 59.44 107 LEU A C 1
ATOM 624 O O . LEU A 1 157 ? 54.435 -36.611 -4.635 1.00 58.79 107 LEU A O 1
ATOM 629 N N . ARG A 1 158 ? 56.560 -37.279 -4.201 1.00 60.00 108 ARG A N 1
ATOM 630 C CA . ARG A 1 158 ? 56.517 -38.389 -5.111 1.00 60.05 108 ARG A CA 1
ATOM 631 C C . ARG A 1 158 ? 56.906 -39.609 -4.307 1.00 60.92 108 ARG A C 1
ATOM 632 O O . ARG A 1 158 ? 58.035 -39.717 -3.831 1.00 61.80 108 ARG A O 1
ATOM 640 N N . ASP A 1 159 ? 55.930 -40.495 -4.128 1.00 60.86 109 ASP A N 1
ATOM 641 C CA . ASP A 1 159 ? 56.077 -41.748 -3.392 1.00 61.05 109 ASP A CA 1
ATOM 642 C C . ASP A 1 159 ? 56.429 -41.490 -1.938 1.00 61.09 109 ASP A C 1
ATOM 643 O O . ASP A 1 159 ? 57.215 -42.208 -1.307 1.00 61.66 109 ASP A O 1
ATOM 648 N N . GLY A 1 160 ? 55.794 -40.448 -1.418 1.00 60.51 110 GLY A N 1
ATOM 649 C CA . GLY A 1 160 ? 56.095 -39.952 -0.092 1.00 61.20 110 GLY A CA 1
ATOM 650 C C . GLY A 1 160 ? 57.480 -39.320 0.098 1.00 61.51 110 GLY A C 1
ATOM 651 O O . GLY A 1 160 ? 57.913 -39.139 1.224 1.00 61.66 110 GLY A O 1
ATOM 652 N N . LEU A 1 161 ? 58.183 -38.981 -0.982 1.00 61.33 111 LEU A N 1
ATOM 653 C CA . LEU A 1 161 ? 59.464 -38.281 -0.838 1.00 61.53 111 LEU A CA 1
ATOM 654 C C . LEU A 1 161 ? 59.492 -36.897 -1.510 1.00 60.92 111 LEU A C 1
ATOM 655 O O . LEU A 1 161 ? 59.050 -36.725 -2.673 1.00 60.03 111 LEU A O 1
ATOM 660 N N . LYS A 1 162 ? 60.012 -35.929 -0.742 1.00 60.50 112 LYS A N 1
ATOM 661 C CA . LYS A 1 162 ? 60.224 -34.575 -1.201 1.00 59.54 112 LYS A CA 1
ATOM 662 C C . LYS A 1 162 ? 61.339 -34.697 -2.170 1.00 59.71 112 LYS A C 1
ATOM 663 O O . LYS A 1 162 ? 62.220 -35.549 -2.003 1.00 60.61 112 LYS A O 1
ATOM 669 N N . GLY A 1 163 ? 61.303 -33.856 -3.190 1.00 58.99 113 GLY A N 1
ATOM 670 C CA . GLY A 1 163 ? 62.381 -33.800 -4.157 1.00 59.25 113 GLY A CA 1
ATOM 671 C C . GLY A 1 163 ? 62.574 -32.394 -4.652 1.00 58.66 113 GLY A C 1
ATOM 672 O O . GLY A 1 163 ? 62.566 -32.162 -5.837 1.00 58.48 113 GLY A O 1
ATOM 673 N N . ASN A 1 164 ? 62.753 -31.457 -3.734 1.00 58.74 114 ASN A N 1
ATOM 674 C CA . ASN A 1 164 ? 62.664 -30.035 -4.057 1.00 58.47 114 ASN A CA 1
ATOM 675 C C . ASN A 1 164 ? 63.671 -29.246 -3.249 1.00 58.76 114 ASN A C 1
ATOM 676 O O . ASN A 1 164 ? 63.841 -29.535 -2.078 1.00 59.15 114 ASN A O 1
ATOM 681 N N . THR A 1 165 ? 64.378 -28.298 -3.864 1.00 59.03 115 THR A N 1
ATOM 682 C CA . THR A 1 165 ? 65.258 -27.408 -3.090 1.00 59.59 115 THR A CA 1
ATOM 683 C C . THR A 1 165 ? 64.549 -26.056 -2.904 1.00 60.25 115 THR A C 1
ATOM 684 O O . THR A 1 165 ? 63.315 -25.961 -3.064 1.00 60.08 115 THR A O 1
ATOM 688 N N . ALA A 1 166 ? 65.282 -25.015 -2.516 1.00 61.30 116 ALA A N 1
ATOM 689 C CA . ALA A 1 166 ? 64.588 -23.798 -2.139 1.00 61.13 116 ALA A CA 1
ATOM 690 C C . ALA A 1 166 ? 63.962 -23.271 -3.415 1.00 61.05 116 ALA A C 1
ATOM 691 O O . ALA A 1 166 ? 62.795 -22.889 -3.415 1.00 60.47 116 ALA A O 1
ATOM 693 N N . GLN A 1 167 ? 64.725 -23.352 -4.507 1.00 61.83 117 GLN A N 1
ATOM 694 C CA . GLN A 1 167 ? 64.325 -22.839 -5.813 1.00 62.26 117 GLN A CA 1
ATOM 695 C C . GLN A 1 167 ? 64.131 -23.893 -6.889 1.00 62.59 117 GLN A C 1
ATOM 696 O O . GLN A 1 167 ? 63.421 -23.651 -7.892 1.00 62.50 117 GLN A O 1
ATOM 702 N N . ALA A 1 168 ? 64.781 -25.047 -6.709 1.00 63.31 118 ALA A N 1
ATOM 703 C CA . ALA A 1 168 ? 64.665 -26.136 -7.687 1.00 62.91 118 ALA A CA 1
ATOM 704 C C . ALA A 1 168 ? 63.415 -26.968 -7.392 1.00 61.71 118 ALA A C 1
ATOM 705 O O . ALA A 1 168 ? 63.415 -27.801 -6.485 1.00 61.22 118 ALA A O 1
ATOM 707 N N . TRP A 1 169 ? 62.336 -26.706 -8.126 1.00 60.95 119 TRP A N 1
ATOM 708 C CA . TRP A 1 169 ? 61.149 -27.551 -7.974 1.00 60.73 119 TRP A CA 1
ATOM 709 C C . TRP A 1 169 ? 60.943 -28.411 -9.202 1.00 60.55 119 TRP A C 1
ATOM 710 O O . TRP A 1 169 ? 61.308 -27.993 -10.333 1.00 61.13 119 TRP A O 1
ATOM 721 N N . PRO A 1 170 ? 60.384 -29.616 -8.981 1.00 59.85 120 PRO A N 1
ATOM 722 C CA . PRO A 1 170 ? 60.232 -30.674 -9.970 1.00 59.67 120 PRO A CA 1
ATOM 723 C C . PRO A 1 170 ? 58.812 -30.722 -10.509 1.00 58.55 120 PRO A C 1
ATOM 724 O O . PRO A 1 170 ? 57.903 -30.291 -9.804 1.00 58.09 120 PRO A O 1
ATOM 728 N N . LYS A 1 171 ? 58.632 -31.202 -11.741 1.00 58.28 121 LYS A N 1
ATOM 729 C CA . LYS A 1 171 ? 57.287 -31.350 -12.332 1.00 57.93 121 LYS A CA 1
ATOM 730 C C . LYS A 1 171 ? 57.117 -32.737 -12.938 1.00 58.34 121 LYS A C 1
ATOM 731 O O . LYS A 1 171 ? 57.874 -33.176 -13.840 1.00 59.00 121 LYS A O 1
ATOM 737 N N . VAL A 1 172 ? 56.091 -33.401 -12.418 1.00 57.67 122 VAL A N 1
ATOM 738 C CA . VAL A 1 172 ? 55.901 -34.838 -12.571 1.00 57.54 122 VAL A CA 1
ATOM 739 C C . VAL A 1 172 ? 54.948 -35.075 -13.733 1.00 57.79 122 VAL A C 1
ATOM 740 O O . VAL A 1 172 ? 53.874 -34.459 -13.792 1.00 58.42 122 VAL A O 1
ATOM 744 N N . GLU A 1 173 ? 55.343 -35.877 -14.715 1.00 58.19 123 GLU A N 1
ATOM 745 C CA . GLU A 1 173 ? 54.464 -36.009 -15.884 1.00 58.44 123 GLU A CA 1
ATOM 746 C C . GLU A 1 173 ? 53.336 -36.906 -15.488 1.00 57.63 123 GLU A C 1
ATOM 747 O O . GLU A 1 173 ? 53.553 -38.062 -15.150 1.00 58.44 123 GLU A O 1
ATOM 753 N N . ALA A 1 174 ? 52.134 -36.354 -15.500 1.00 56.28 124 ALA A N 1
ATOM 754 C CA . ALA A 1 174 ? 50.990 -37.039 -14.966 1.00 55.17 124 ALA A CA 1
ATOM 755 C C . ALA A 1 174 ? 50.774 -38.442 -15.554 1.00 55.54 124 ALA A C 1
ATOM 756 O O . ALA A 1 174 ? 50.325 -39.342 -14.839 1.00 55.09 124 ALA A O 1
ATOM 758 N N . TYR A 1 175 ? 51.107 -38.659 -16.829 1.00 56.04 125 TYR A N 1
ATOM 759 C CA . TYR A 1 175 ? 51.104 -40.040 -17.331 1.00 57.18 125 TYR A CA 1
ATOM 760 C C . TYR A 1 175 ? 51.801 -41.009 -16.341 1.00 57.60 125 TYR A C 1
ATOM 761 O O . TYR A 1 175 ? 51.223 -42.031 -15.985 1.00 57.69 125 TYR A O 1
ATOM 770 N N . GLY A 1 176 ? 53.010 -40.652 -15.878 1.00 57.90 126 GLY A N 1
ATOM 771 C CA . GLY A 1 176 ? 53.785 -41.435 -14.910 1.00 57.96 126 GLY A CA 1
ATOM 772 C C . GLY A 1 176 ? 53.131 -41.860 -13.592 1.00 58.06 126 GLY A C 1
ATOM 773 O O . GLY A 1 176 ? 53.661 -42.738 -12.906 1.00 58.37 126 GLY A O 1
ATOM 774 N N . LEU A 1 177 ? 51.979 -41.276 -13.232 1.00 57.86 127 LEU A N 1
ATOM 775 C CA . LEU A 1 177 ? 51.306 -41.585 -11.931 1.00 57.35 127 LEU A CA 1
ATOM 776 C C . LEU A 1 177 ? 50.152 -42.571 -11.999 1.00 56.80 127 LEU A C 1
ATOM 777 O O . LEU A 1 177 ? 49.454 -42.694 -13.003 1.00 56.18 127 LEU A O 1
ATOM 782 N N . GLU A 1 178 ? 49.982 -43.269 -10.894 1.00 56.73 128 GLU A N 1
ATOM 783 C CA . GLU A 1 178 ? 48.977 -44.291 -10.760 1.00 57.35 128 GLU A CA 1
ATOM 784 C C . GLU A 1 178 ? 47.801 -43.748 -9.951 1.00 56.78 128 GLU A C 1
ATOM 785 O O . GLU A 1 178 ? 46.644 -44.256 -10.031 1.00 56.71 128 GLU A O 1
ATOM 791 N N . ARG A 1 179 ? 48.128 -42.736 -9.143 1.00 55.90 129 ARG A N 1
ATOM 792 C CA . ARG A 1 179 ? 47.135 -41.967 -8.431 1.00 55.18 129 ARG A CA 1
ATOM 793 C C . ARG A 1 179 ? 47.726 -40.784 -7.715 1.00 54.82 129 ARG A C 1
ATOM 794 O O . ARG A 1 179 ? 48.934 -40.750 -7.438 1.00 54.72 129 ARG A O 1
ATOM 802 N N . ILE A 1 180 ? 46.853 -39.823 -7.403 1.00 54.19 130 ILE A N 1
ATOM 803 C CA . ILE A 1 180 ? 47.253 -38.696 -6.580 1.00 53.91 130 ILE A CA 1
ATOM 804 C C . ILE A 1 180 ? 46.494 -38.666 -5.254 1.00 53.68 130 ILE A C 1
ATOM 805 O O . ILE A 1 180 ? 45.279 -38.590 -5.241 1.00 53.49 130 ILE A O 1
ATOM 810 N N . ASP A 1 181 ? 47.239 -38.754 -4.155 1.00 53.64 131 ASP A N 1
ATOM 811 C CA . ASP A 1 181 ? 46.718 -38.559 -2.812 1.00 53.91 131 ASP A CA 1
ATOM 812 C C . ASP A 1 181 ? 46.913 -37.114 -2.400 1.00 53.51 131 ASP A C 1
ATOM 813 O O . ASP A 1 181 ? 47.985 -36.540 -2.614 1.00 53.69 131 ASP A O 1
ATOM 818 N N . VAL A 1 182 ? 45.895 -36.536 -1.776 1.00 53.14 132 VAL A N 1
ATOM 819 C CA . VAL A 1 182 ? 45.964 -35.162 -1.288 1.00 52.89 132 VAL A CA 1
ATOM 820 C C . VAL A 1 182 ? 45.495 -35.112 0.139 1.00 53.10 132 VAL A C 1
ATOM 821 O O . VAL A 1 182 ? 44.353 -35.436 0.439 1.00 53.69 132 VAL A O 1
ATOM 825 N N . LEU A 1 183 ? 46.398 -34.725 1.023 1.00 53.46 133 LEU A N 1
ATOM 826 C CA . LEU A 1 183 ? 46.105 -34.652 2.429 1.00 54.21 133 LEU A CA 1
ATOM 827 C C . LEU A 1 183 ? 45.948 -33.177 2.798 1.00 54.71 133 LEU A C 1
ATOM 828 O O . LEU A 1 183 ? 46.922 -32.405 2.727 1.00 54.20 133 LEU A O 1
ATOM 833 N N . LYS A 1 184 ? 44.717 -32.789 3.161 1.00 55.28 134 LYS A N 1
ATOM 834 C CA . LYS A 1 184 ? 44.392 -31.379 3.379 1.00 55.98 134 LYS A CA 1
ATOM 835 C C . LYS A 1 184 ? 44.655 -30.982 4.809 1.00 57.40 134 LYS A C 1
ATOM 836 O O . LYS A 1 184 ? 44.206 -31.662 5.748 1.00 58.53 134 LYS A O 1
ATOM 842 N N . GLY A 1 185 ? 45.385 -29.884 4.983 1.00 57.98 135 GLY A N 1
ATOM 843 C CA . GLY A 1 185 ? 45.699 -29.396 6.322 1.00 59.58 135 GLY A CA 1
ATOM 844 C C . GLY A 1 185 ? 47.163 -29.583 6.663 1.00 60.62 135 GLY A C 1
ATOM 845 O O . GLY A 1 185 ? 47.949 -30.038 5.845 1.00 60.90 135 GLY A O 1
ATOM 846 N N . PRO A 1 186 ? 47.556 -29.210 7.875 1.00 61.58 136 PRO A N 1
ATOM 847 C CA . PRO A 1 186 ? 48.977 -29.336 8.200 1.00 61.92 136 PRO A CA 1
ATOM 848 C C . PRO A 1 186 ? 49.393 -30.768 8.548 1.00 62.40 136 PRO A C 1
ATOM 849 O O . PRO A 1 186 ? 48.759 -31.444 9.357 1.00 62.55 136 PRO A O 1
ATOM 853 N N . ALA A 1 187 ? 50.478 -31.213 7.935 1.00 62.77 137 ALA A N 1
ATOM 854 C CA . ALA A 1 187 ? 50.883 -32.612 8.046 1.00 63.44 137 ALA A CA 1
ATOM 855 C C . ALA A 1 187 ? 52.371 -32.819 8.366 1.00 63.84 137 ALA A C 1
ATOM 856 O O . ALA A 1 187 ? 52.969 -33.831 7.983 1.00 63.45 137 ALA A O 1
ATOM 858 N N . SER A 1 188 ? 52.969 -31.869 9.070 1.00 64.61 138 SER A N 1
ATOM 859 C CA . SER A 1 188 ? 54.402 -31.948 9.345 1.00 65.82 138 SER A CA 1
ATOM 860 C C . SER A 1 188 ? 54.656 -33.158 10.225 1.00 67.06 138 SER A C 1
ATOM 861 O O . SER A 1 188 ? 55.764 -33.736 10.224 1.00 67.61 138 SER A O 1
ATOM 864 N N . VAL A 1 189 ? 53.594 -33.523 10.954 1.00 67.51 139 VAL A N 1
ATOM 865 C CA . VAL A 1 189 ? 53.511 -34.713 11.795 1.00 68.49 139 VAL A CA 1
ATOM 866 C C . VAL A 1 189 ? 54.246 -35.879 11.188 1.00 68.52 139 VAL A C 1
ATOM 867 O O . VAL A 1 189 ? 54.988 -36.551 11.899 1.00 69.86 139 VAL A O 1
ATOM 871 N N . LEU A 1 190 ? 54.024 -36.120 9.886 1.00 67.49 140 LEU A N 1
ATOM 872 C CA . LEU A 1 190 ? 54.627 -37.255 9.154 1.00 66.80 140 LEU A CA 1
ATOM 873 C C . LEU A 1 190 ? 55.687 -36.855 8.137 1.00 66.49 140 LEU A C 1
ATOM 874 O O . LEU A 1 190 ? 56.562 -37.669 7.823 1.00 67.23 140 LEU A O 1
ATOM 879 N N . PHE A 1 191 ? 55.595 -35.647 7.580 1.00 65.56 141 PHE A N 1
ATOM 880 C CA . PHE A 1 191 ? 56.397 -35.341 6.391 1.00 65.00 141 PHE A CA 1
ATOM 881 C C . PHE A 1 191 ? 57.482 -34.311 6.594 1.00 65.42 141 PHE A C 1
ATOM 882 O O . PHE A 1 191 ? 58.229 -33.993 5.643 1.00 65.11 141 PHE A O 1
ATOM 890 N N . GLY A 1 192 ? 57.578 -33.806 7.829 1.00 65.92 142 GLY A N 1
ATOM 891 C CA . GLY A 1 192 ? 58.567 -32.780 8.174 1.00 66.27 142 GLY A CA 1
ATOM 892 C C . GLY A 1 192 ? 58.111 -31.369 7.829 1.00 65.55 142 GLY A C 1
ATOM 893 O O . GLY A 1 192 ? 56.939 -31.034 8.040 1.00 65.04 142 GLY A O 1
ATOM 894 N N . GLN A 1 193 ? 59.020 -30.534 7.311 1.00 65.19 143 GLN A N 1
ATOM 895 C CA . GLN A 1 193 ? 58.635 -29.166 6.982 1.00 64.26 143 GLN A CA 1
ATOM 896 C C . GLN A 1 193 ? 57.675 -29.246 5.850 1.00 62.93 143 GLN A C 1
ATOM 897 O O . GLN A 1 193 ? 57.801 -30.110 4.987 1.00 62.90 143 GLN A O 1
ATOM 903 N N . ASN A 1 194 ? 56.708 -28.345 5.860 1.00 62.10 144 ASN A N 1
ATOM 904 C CA . ASN A 1 194 ? 55.647 -28.359 4.874 1.00 61.03 144 ASN A CA 1
ATOM 905 C C . ASN A 1 194 ? 54.822 -27.083 4.927 1.00 60.16 144 ASN A C 1
ATOM 906 O O . ASN A 1 194 ? 54.756 -26.397 5.965 1.00 60.84 144 ASN A O 1
ATOM 911 N N . SER A 1 195 ? 54.194 -26.754 3.807 1.00 58.69 145 SER A N 1
ATOM 912 C CA . SER A 1 195 ? 53.176 -25.719 3.819 1.00 57.01 145 SER A CA 1
ATOM 913 C C . SER A 1 195 ? 51.985 -26.207 4.606 1.00 55.74 145 SER A C 1
ATOM 914 O O . SER A 1 195 ? 51.639 -27.392 4.577 1.00 55.37 145 SER A O 1
ATOM 917 N N . PRO A 1 196 ? 51.371 -25.291 5.334 1.00 55.11 146 PRO A N 1
ATOM 918 C CA . PRO A 1 196 ? 50.110 -25.412 6.059 1.00 55.04 146 PRO A CA 1
ATOM 919 C C . PRO A 1 196 ? 49.019 -26.122 5.264 1.00 54.01 146 PRO A C 1
ATOM 920 O O . PRO A 1 196 ? 48.128 -26.734 5.847 1.00 53.74 146 PRO A O 1
ATOM 924 N N . GLY A 1 197 ? 49.112 -26.027 3.941 1.00 53.14 147 GLY A N 1
ATOM 925 C CA . GLY A 1 197 ? 48.097 -26.526 3.026 1.00 52.31 147 GLY A CA 1
ATOM 926 C C . GLY A 1 197 ? 47.864 -28.019 3.037 1.00 52.01 147 GLY A C 1
ATOM 927 O O . GLY A 1 197 ? 46.744 -28.505 3.284 1.00 52.01 147 GLY A O 1
ATOM 928 N N . GLY A 1 198 ? 48.910 -28.767 2.750 1.00 51.41 148 GLY A N 1
ATOM 929 C CA . GLY A 1 198 ? 48.747 -30.202 2.748 1.00 51.42 148 GLY A CA 1
ATOM 930 C C . GLY A 1 198 ? 49.858 -30.831 1.983 1.00 51.06 148 GLY A C 1
ATOM 931 O O . GLY A 1 198 ? 50.836 -30.172 1.682 1.00 51.22 148 GLY A O 1
ATOM 932 N N . VAL A 1 199 ? 49.722 -32.107 1.678 1.00 50.93 149 VAL A N 1
ATOM 933 C CA . VAL A 1 199 ? 50.672 -32.713 0.787 1.00 51.35 149 VAL A CA 1
ATOM 934 C C . VAL A 1 199 ? 49.982 -33.247 -0.441 1.00 51.68 149 VAL A C 1
ATOM 935 O O . VAL A 1 199 ? 48.945 -33.879 -0.341 1.00 52.65 149 VAL A O 1
ATOM 939 N N . VAL A 1 200 ? 50.534 -32.983 -1.610 1.00 51.68 150 VAL A N 1
ATOM 940 C CA . VAL A 1 200 ? 50.079 -33.676 -2.777 1.00 52.06 150 VAL A CA 1
ATOM 941 C C . VAL A 1 200 ? 51.023 -34.881 -2.866 1.00 53.21 150 VAL A C 1
ATOM 942 O O . VAL A 1 200 ? 52.239 -34.725 -2.917 1.00 53.75 150 VAL A O 1
ATOM 946 N N . ASN A 1 201 ? 50.491 -36.092 -2.804 1.00 54.12 151 ASN A N 1
ATOM 947 C CA . ASN A 1 201 ? 51.366 -37.241 -2.910 1.00 55.51 151 ASN A CA 1
ATOM 948 C C . ASN A 1 201 ? 51.174 -37.945 -4.219 1.00 56.12 151 ASN A C 1
ATOM 949 O O . ASN A 1 201 ? 50.176 -38.664 -4.435 1.00 55.99 151 ASN A O 1
ATOM 954 N N . GLN A 1 202 ? 52.155 -37.710 -5.102 1.00 56.89 152 GLN A N 1
ATOM 955 C CA . GLN A 1 202 ? 52.156 -38.239 -6.446 1.00 56.95 152 GLN A CA 1
ATOM 956 C C . GLN A 1 202 ? 52.730 -39.632 -6.354 1.00 57.51 152 GLN A C 1
ATOM 957 O O . GLN A 1 202 ? 53.882 -39.815 -6.005 1.00 57.82 152 GLN A O 1
ATOM 963 N N . ILE A 1 203 ? 51.857 -40.607 -6.581 1.00 58.14 153 ILE A N 1
ATOM 964 C CA . ILE A 1 203 ? 52.191 -42.023 -6.464 1.00 58.51 153 ILE A CA 1
ATOM 965 C C . ILE A 1 203 ? 52.546 -42.484 -7.846 1.00 59.01 153 ILE A C 1
ATOM 966 O O . ILE A 1 203 ? 51.712 -42.439 -8.770 1.00 58.95 153 ILE A O 1
ATOM 971 N N . SER A 1 204 ? 53.780 -42.942 -7.987 1.00 59.79 154 SER A N 1
ATOM 972 C CA . SER A 1 204 ? 54.271 -43.443 -9.264 1.00 60.48 154 SER A CA 1
ATOM 973 C C . SER A 1 204 ? 53.540 -44.704 -9.797 1.00 61.36 154 SER A C 1
ATOM 974 O O . SER A 1 204 ? 53.057 -45.556 -9.035 1.00 61.47 154 SER A O 1
ATOM 977 N N . LYS A 1 205 ? 53.444 -44.816 -11.112 1.00 62.36 155 LYS A N 1
ATOM 978 C CA . LYS A 1 205 ? 53.071 -46.088 -11.702 1.00 63.78 155 LYS A CA 1
ATOM 979 C C . LYS A 1 205 ? 54.197 -47.050 -11.367 1.00 65.38 155 LYS A C 1
ATOM 980 O O . LYS A 1 205 ? 55.391 -46.681 -11.511 1.00 65.42 155 LYS A O 1
ATOM 986 N N . ARG A 1 206 ? 53.809 -48.250 -10.887 1.00 66.95 156 ARG A N 1
ATOM 987 C CA . ARG A 1 206 ? 54.739 -49.384 -10.533 1.00 68.50 156 ARG A CA 1
ATOM 988 C C . ARG A 1 206 ? 54.418 -50.726 -11.233 1.00 69.40 156 ARG A C 1
ATOM 989 O O . ARG A 1 206 ? 53.243 -51.053 -11.452 1.00 69.28 156 ARG A O 1
ATOM 997 N N . PRO A 1 207 ? 55.464 -51.511 -11.562 1.00 70.54 157 PRO A N 1
ATOM 998 C CA . PRO A 1 207 ? 55.351 -52.782 -12.263 1.00 71.74 157 PRO A CA 1
ATOM 999 C C . PRO A 1 207 ? 54.143 -53.555 -11.810 1.00 72.51 157 PRO A C 1
ATOM 1000 O O . PRO A 1 207 ? 53.986 -53.747 -10.618 1.00 72.13 157 PRO A O 1
ATOM 1004 N N . LEU A 1 208 ? 53.304 -53.977 -12.752 1.00 74.28 158 LEU A N 1
ATOM 1005 C CA . LEU A 1 208 ? 52.098 -54.794 -12.470 1.00 76.58 158 LEU A CA 1
ATOM 1006 C C . LEU A 1 208 ? 52.386 -56.301 -12.504 1.00 79.00 158 LEU A C 1
ATOM 1007 O O . LEU A 1 208 ? 53.385 -56.721 -13.098 1.00 80.54 158 LEU A O 1
ATOM 1012 N N . ASP A 1 209 ? 51.539 -57.131 -11.893 1.00 80.44 159 ASP A N 1
ATOM 1013 C CA . ASP A 1 209 ? 51.854 -58.570 -11.889 1.00 82.59 159 ASP A CA 1
ATOM 1014 C C . ASP A 1 209 ? 51.273 -59.400 -13.046 1.00 83.43 159 ASP A C 1
ATOM 1015 O O . ASP A 1 209 ? 51.756 -60.502 -13.274 1.00 84.25 159 ASP A O 1
ATOM 1020 N N . LYS A 1 210 ? 50.250 -58.878 -13.749 1.00 83.76 160 LYS A N 1
ATOM 1021 C CA . LYS A 1 210 ? 49.666 -59.482 -14.994 1.00 84.38 160 LYS A CA 1
ATOM 1022 C C . LYS A 1 210 ? 49.980 -58.597 -16.223 1.00 84.22 160 LYS A C 1
ATOM 1023 O O . LYS A 1 210 ? 49.914 -57.379 -16.096 1.00 83.33 160 LYS A O 1
ATOM 1029 N N . PRO A 1 211 ? 50.300 -59.192 -17.414 1.00 77.69 161 PRO A N 1
ATOM 1030 C CA . PRO A 1 211 ? 50.628 -58.339 -18.558 1.00 77.44 161 PRO A CA 1
ATOM 1031 C C . PRO A 1 211 ? 49.624 -57.222 -18.741 1.00 76.71 161 PRO A C 1
ATOM 1032 O O . PRO A 1 211 ? 48.483 -57.341 -18.293 1.00 76.67 161 PRO A O 1
ATOM 1036 N N . PHE A 1 212 ? 50.088 -56.135 -19.355 1.00 76.37 162 PHE A N 1
ATOM 1037 C CA . PHE A 1 212 ? 49.277 -54.966 -19.696 1.00 75.79 162 PHE A CA 1
ATOM 1038 C C . PHE A 1 212 ? 50.080 -54.127 -20.672 1.00 75.51 162 PHE A C 1
ATOM 1039 O O . PHE A 1 212 ? 51.234 -53.779 -20.407 1.00 75.69 162 PHE A O 1
ATOM 1047 N N . HIS A 1 213 ? 49.463 -53.795 -21.794 1.00 74.99 163 HIS A N 1
ATOM 1048 C CA . HIS A 1 213 ? 50.157 -53.064 -22.838 1.00 74.52 163 HIS A CA 1
ATOM 1049 C C . HIS A 1 213 ? 49.204 -52.000 -23.359 1.00 72.99 163 HIS A C 1
ATOM 1050 O O . HIS A 1 213 ? 48.044 -52.317 -23.678 1.00 73.81 163 HIS A O 1
ATOM 1057 N N . GLU A 1 214 ? 49.684 -50.757 -23.442 1.00 70.28 164 GLU A N 1
ATOM 1058 C CA . GLU A 1 214 ? 48.884 -49.653 -23.945 1.00 67.65 164 GLU A CA 1
ATOM 1059 C C . GLU A 1 214 ? 49.721 -48.761 -24.836 1.00 66.94 164 GLU A C 1
ATOM 1060 O O . GLU A 1 214 ? 50.787 -48.305 -24.438 1.00 66.69 164 GLU A O 1
ATOM 1066 N N . VAL A 1 215 ? 49.249 -48.539 -26.057 1.00 66.16 165 VAL A N 1
ATOM 1067 C CA . VAL A 1 215 ? 49.776 -47.479 -26.902 1.00 64.81 165 VAL A CA 1
ATOM 1068 C C . VAL A 1 215 ? 48.609 -46.591 -27.303 1.00 64.36 165 VAL A C 1
ATOM 1069 O O . VAL A 1 215 ? 47.491 -47.076 -27.579 1.00 64.28 165 VAL A O 1
ATOM 1073 N N . GLN A 1 216 ? 48.892 -45.288 -27.323 1.00 63.23 166 GLN A N 1
ATOM 1074 C CA . GLN A 1 216 ? 47.951 -44.260 -27.745 1.00 62.64 166 GLN A CA 1
ATOM 1075 C C . GLN A 1 216 ? 48.661 -43.094 -28.441 1.00 62.53 166 GLN A C 1
ATOM 1076 O O . GLN A 1 216 ? 49.791 -42.746 -28.088 1.00 62.70 166 GLN A O 1
ATOM 1082 N N . ILE A 1 217 ? 48.004 -42.492 -29.426 1.00 62.28 167 ILE A N 1
ATOM 1083 C CA . ILE A 1 217 ? 48.547 -41.305 -30.092 1.00 61.99 167 ILE A CA 1
ATOM 1084 C C . ILE A 1 217 ? 47.466 -40.237 -30.121 1.00 61.96 167 ILE A C 1
ATOM 1085 O O . ILE A 1 217 ? 46.286 -40.588 -30.173 1.00 63.13 167 ILE A O 1
ATOM 1090 N N . GLN A 1 218 ? 47.834 -38.952 -30.066 1.00 60.78 168 GLN A N 1
ATOM 1091 C CA . GLN A 1 218 ? 46.827 -37.901 -30.044 1.00 59.54 168 GLN A CA 1
ATOM 1092 C C . GLN A 1 218 ? 47.248 -36.647 -30.741 1.00 60.11 168 GLN A C 1
ATOM 1093 O O . GLN A 1 218 ? 48.417 -36.432 -31.030 1.00 60.49 168 GLN A O 1
ATOM 1099 N N . GLY A 1 219 ? 46.256 -35.830 -31.040 1.00 60.54 169 GLY A N 1
ATOM 1100 C CA . GLY A 1 219 ? 46.466 -34.527 -31.644 1.00 61.05 169 GLY A CA 1
ATOM 1101 C C . GLY A 1 219 ? 45.437 -33.627 -31.001 1.00 61.08 169 GLY A C 1
ATOM 1102 O O . GLY A 1 219 ? 44.797 -34.025 -30.007 1.00 61.00 169 GLY A O 1
ATOM 1103 N N . GLY A 1 220 ? 45.261 -32.427 -31.537 1.00 61.02 170 GLY A N 1
ATOM 1104 C CA . GLY A 1 220 ? 44.281 -31.537 -30.955 1.00 61.22 170 GLY A CA 1
ATOM 1105 C C . GLY A 1 220 ? 44.650 -30.088 -31.093 1.00 61.58 170 GLY A C 1
ATOM 1106 O O . GLY A 1 220 ? 45.306 -29.703 -32.068 1.00 62.90 170 GLY A O 1
ATOM 1107 N N . SER A 1 221 ? 44.233 -29.277 -30.126 1.00 60.70 171 SER A N 1
ATOM 1108 C CA . SER A 1 221 ? 44.425 -27.839 -30.224 1.00 60.61 171 SER A CA 1
ATOM 1109 C C . SER A 1 221 ? 45.865 -27.376 -30.251 1.00 60.80 171 SER A C 1
ATOM 1110 O O . SER A 1 221 ? 46.742 -27.957 -29.617 1.00 60.40 171 SER A O 1
ATOM 1113 N N . PHE A 1 222 ? 46.072 -26.293 -30.981 1.00 61.91 172 PHE A N 1
ATOM 1114 C CA . PHE A 1 222 ? 47.356 -25.650 -31.111 1.00 62.73 172 PHE A CA 1
ATOM 1115 C C . PHE A 1 222 ? 48.410 -26.549 -31.724 1.00 63.49 172 PHE A C 1
ATOM 1116 O O . PHE A 1 222 ? 49.543 -26.544 -31.244 1.00 63.88 172 PHE A O 1
ATOM 1124 N N . ASP A 1 223 ? 48.070 -27.311 -32.767 1.00 64.34 173 ASP A N 1
ATOM 1125 C CA . ASP A 1 223 ? 49.073 -28.123 -33.464 1.00 64.55 173 ASP A CA 1
ATOM 1126 C C . ASP A 1 223 ? 49.727 -29.146 -32.573 1.00 63.78 173 ASP A C 1
ATOM 1127 O O . ASP A 1 223 ? 50.929 -29.438 -32.706 1.00 63.70 173 ASP A O 1
ATOM 1132 N N . ARG A 1 224 ? 48.907 -29.654 -31.650 1.00 63.29 174 ARG A N 1
ATOM 1133 C CA . ARG A 1 224 ? 49.284 -30.631 -30.642 1.00 62.41 174 ARG A CA 1
ATOM 1134 C C . ARG A 1 224 ? 49.503 -31.941 -31.369 1.00 62.79 174 ARG A C 1
ATOM 1135 O O . ARG A 1 224 ? 48.772 -32.269 -32.340 1.00 63.52 174 ARG A O 1
ATOM 1143 N N . ALA A 1 225 ? 50.535 -32.658 -30.937 1.00 61.82 175 ALA A N 1
ATOM 1144 C CA . ALA A 1 225 ? 50.808 -33.978 -31.469 1.00 62.24 175 ALA A CA 1
ATOM 1145 C C . ALA A 1 225 ? 51.590 -34.764 -30.431 1.00 61.56 175 ALA A C 1
ATOM 1146 O O . ALA A 1 225 ? 52.657 -34.325 -30.032 1.00 61.76 175 ALA A O 1
ATOM 1148 N N . GLN A 1 226 ? 51.064 -35.912 -29.990 1.00 61.17 176 GLN A N 1
ATOM 1149 C CA . GLN A 1 226 ? 51.624 -36.633 -28.835 1.00 60.34 176 GLN A CA 1
ATOM 1150 C C . GLN A 1 226 ? 51.506 -38.141 -28.935 1.00 61.47 176 GLN A C 1
ATOM 1151 O O . GLN A 1 226 ? 50.448 -38.672 -29.305 1.00 61.76 176 GLN A O 1
ATOM 1157 N N . GLY A 1 227 ? 52.613 -38.811 -28.591 1.00 62.20 177 GLY A N 1
ATOM 1158 C CA . GLY A 1 227 ? 52.723 -40.274 -28.590 1.00 63.11 177 GLY A CA 1
ATOM 1159 C C . GLY A 1 227 ? 53.233 -40.744 -27.243 1.00 63.08 177 GLY A C 1
ATOM 1160 O O . GLY A 1 227 ? 53.948 -39.999 -26.564 1.00 62.63 177 GLY A O 1
ATOM 1161 N N . GLN A 1 228 ? 52.850 -41.970 -26.861 1.00 63.49 178 GLN A N 1
ATOM 1162 C CA . GLN A 1 228 ? 53.040 -42.489 -25.491 1.00 63.39 178 GLN A CA 1
ATOM 1163 C C . GLN A 1 228 ? 52.773 -44.008 -25.368 1.00 63.79 178 GLN A C 1
ATOM 1164 O O . GLN A 1 228 ? 51.978 -44.579 -26.135 1.00 64.24 178 GLN A O 1
ATOM 1170 N N . PHE A 1 229 ? 53.436 -44.657 -24.408 1.00 63.72 179 PHE A N 1
ATOM 1171 C CA . PHE A 1 229 ? 53.189 -46.070 -24.142 1.00 64.21 179 PHE A CA 1
ATOM 1172 C C . PHE A 1 229 ? 53.297 -46.416 -22.676 1.00 64.62 179 PHE A C 1
ATOM 1173 O O . PHE A 1 229 ? 53.752 -45.602 -21.878 1.00 64.26 179 PHE A O 1
ATOM 1181 N N . ASP A 1 230 ? 52.861 -47.634 -22.349 1.00 65.79 180 ASP A N 1
ATOM 1182 C CA . ASP A 1 230 ? 52.759 -48.143 -20.983 1.00 66.49 180 ASP A CA 1
ATOM 1183 C C . ASP A 1 230 ? 52.679 -49.670 -21.099 1.00 68.08 180 ASP A C 1
ATOM 1184 O O . ASP A 1 230 ? 51.669 -50.227 -21.547 1.00 68.54 180 ASP A O 1
ATOM 1189 N N . PHE A 1 231 ? 53.769 -50.329 -20.716 1.00 69.72 181 PHE A N 1
ATOM 1190 C CA . PHE A 1 231 ? 53.911 -51.772 -20.816 1.00 71.54 181 PHE A CA 1
ATOM 1191 C C . PHE A 1 231 ? 54.270 -52.387 -19.456 1.00 72.49 181 PHE A C 1
ATOM 1192 O O . PHE A 1 231 ? 55.229 -51.941 -18.802 1.00 72.88 181 PHE A O 1
ATOM 1200 N N . SER A 1 232 ? 53.522 -53.411 -19.036 1.00 73.57 182 SER A N 1
ATOM 1201 C CA . SER A 1 232 ? 53.835 -54.132 -17.801 1.00 74.65 182 SER A CA 1
ATOM 1202 C C . SER A 1 232 ? 53.602 -55.635 -17.825 1.00 76.48 182 SER A C 1
ATOM 1203 O O . SER A 1 232 ? 53.202 -56.206 -18.855 1.00 77.23 182 SER A O 1
ATOM 1206 N N . GLY A 1 233 ? 53.902 -56.266 -16.680 1.00 77.77 183 GLY A N 1
ATOM 1207 C CA . GLY A 1 233 ? 53.737 -57.720 -16.461 1.00 79.65 183 GLY A CA 1
ATOM 1208 C C . GLY A 1 233 ? 54.887 -58.426 -15.729 1.00 80.99 183 GLY A C 1
ATOM 1209 O O . GLY A 1 233 ? 55.836 -57.771 -15.272 1.00 81.01 183 GLY A O 1
ATOM 1210 N N . PRO A 1 234 ? 54.804 -59.769 -15.610 1.00 82.03 184 PRO A N 1
ATOM 1211 C CA . PRO A 1 234 ? 55.864 -60.630 -15.085 1.00 83.33 184 PRO A CA 1
ATOM 1212 C C . PRO A 1 234 ? 57.003 -60.810 -16.094 1.00 84.92 184 PRO A C 1
ATOM 1213 O O . PRO A 1 234 ? 56.741 -60.715 -17.268 1.00 85.32 184 PRO A O 1
ATOM 1217 N N . LEU A 1 235 ? 58.240 -61.070 -15.667 1.00 86.60 185 LEU A N 1
ATOM 1218 C CA . LEU A 1 235 ? 59.262 -61.570 -16.599 1.00 88.78 185 LEU A CA 1
ATOM 1219 C C . LEU A 1 235 ? 59.401 -63.087 -16.503 1.00 90.81 185 LEU A C 1
ATOM 1220 O O . LEU A 1 235 ? 59.846 -63.726 -17.455 1.00 92.02 185 LEU A O 1
ATOM 1225 N N . ASP A 1 236 ? 59.026 -63.655 -15.355 1.00 92.14 186 ASP A N 1
ATOM 1226 C CA . ASP A 1 236 ? 59.120 -65.107 -15.103 1.00 94.52 186 ASP A CA 1
ATOM 1227 C C . ASP A 1 236 ? 57.750 -65.744 -14.814 1.00 94.96 186 ASP A C 1
ATOM 1228 O O . ASP A 1 236 ? 56.712 -65.085 -14.931 1.00 94.24 186 ASP A O 1
ATOM 1233 N N . ASP A 1 237 ? 57.745 -67.018 -14.425 1.00 96.65 187 ASP A N 1
ATOM 1234 C CA . ASP A 1 237 ? 56.477 -67.723 -14.166 1.00 97.43 187 ASP A CA 1
ATOM 1235 C C . ASP A 1 237 ? 55.942 -67.571 -12.741 1.00 97.09 187 ASP A C 1
ATOM 1236 O O . ASP A 1 237 ? 54.787 -67.907 -12.468 1.00 96.90 187 ASP A O 1
ATOM 1241 N N . GLU A 1 238 ? 56.782 -67.083 -11.834 1.00 97.24 188 GLU A N 1
ATOM 1242 C CA . GLU A 1 238 ? 56.359 -66.877 -10.454 1.00 97.20 188 GLU A CA 1
ATOM 1243 C C . GLU A 1 238 ? 55.728 -65.518 -10.226 1.00 95.55 188 GLU A C 1
ATOM 1244 O O . GLU A 1 238 ? 54.792 -65.404 -9.434 1.00 95.36 188 GLU A O 1
ATOM 1250 N N . GLY A 1 239 ? 56.242 -64.496 -10.914 1.00 94.46 189 GLY A N 1
ATOM 1251 C CA . GLY A 1 239 ? 55.998 -63.104 -10.524 1.00 92.17 189 GLY A CA 1
ATOM 1252 C C . GLY A 1 239 ? 56.997 -62.732 -9.445 1.00 91.41 189 GLY A C 1
ATOM 1253 O O . GLY A 1 239 ? 56.670 -62.030 -8.495 1.00 90.57 189 GLY A O 1
ATOM 1254 N N . GLN A 1 240 ? 58.211 -63.256 -9.586 1.00 91.51 190 GLN A N 1
ATOM 1255 C CA . GLN A 1 240 ? 59.319 -62.893 -8.730 1.00 91.12 190 GLN A CA 1
ATOM 1256 C C . GLN A 1 240 ? 60.026 -61.745 -9.395 1.00 89.91 190 GLN A C 1
ATOM 1257 O O . GLN A 1 240 ? 60.801 -61.035 -8.759 1.00 89.90 190 GLN A O 1
ATOM 1263 N N . PHE A 1 241 ? 59.739 -61.572 -10.685 1.00 88.54 191 PHE A N 1
ATOM 1264 C CA . PHE A 1 241 ? 60.340 -60.507 -11.488 1.00 87.36 191 PHE A CA 1
ATOM 1265 C C . PHE A 1 241 ? 59.279 -59.732 -12.302 1.00 85.25 191 PHE A C 1
ATOM 1266 O O . PHE A 1 241 ? 58.526 -60.325 -13.048 1.00 85.23 191 PHE A O 1
ATOM 1274 N N . LEU A 1 242 ? 59.227 -58.411 -12.138 1.00 83.31 192 LEU A N 1
ATOM 1275 C CA . LEU A 1 242 ? 58.218 -57.556 -12.771 1.00 81.48 192 LEU A CA 1
ATOM 1276 C C . LEU A 1 242 ? 58.828 -56.272 -13.361 1.00 80.76 192 LEU A C 1
ATOM 1277 O O . LEU A 1 242 ? 59.634 -55.615 -12.698 1.00 80.97 192 LEU A O 1
ATOM 1282 N N . TYR A 1 243 ? 58.433 -55.903 -14.583 1.00 79.79 193 TYR A N 1
ATOM 1283 C CA . TYR A 1 243 ? 58.913 -54.656 -15.228 1.00 79.05 193 TYR A CA 1
ATOM 1284 C C . TYR A 1 243 ? 57.807 -53.610 -15.512 1.00 77.29 193 TYR A C 1
ATOM 1285 O O . TYR A 1 243 ? 56.608 -53.920 -15.464 1.00 77.11 193 TYR A O 1
ATOM 1294 N N . ARG A 1 244 ? 58.216 -52.379 -15.815 1.00 75.64 194 ARG A N 1
ATOM 1295 C CA . ARG A 1 244 ? 57.317 -51.413 -16.427 1.00 73.74 194 ARG A CA 1
ATOM 1296 C C . ARG A 1 244 ? 58.091 -50.344 -17.142 1.00 73.24 194 ARG A C 1
ATOM 1297 O O . ARG A 1 244 ? 58.853 -49.574 -16.545 1.00 73.23 194 ARG A O 1
ATOM 1305 N N . LEU A 1 245 ? 57.884 -50.304 -18.442 1.00 72.41 195 LEU A N 1
ATOM 1306 C CA . LEU A 1 245 ? 58.397 -49.215 -19.215 1.00 71.71 195 LEU A CA 1
ATOM 1307 C C . LEU A 1 245 ? 57.237 -48.244 -19.477 1.00 70.43 195 LEU A C 1
ATOM 1308 O O . LEU A 1 245 ? 56.167 -48.675 -19.920 1.00 70.45 195 LEU A O 1
ATOM 1313 N N . VAL A 1 246 ? 57.433 -46.957 -19.157 1.00 68.76 196 VAL A N 1
ATOM 1314 C CA . VAL A 1 246 ? 56.473 -45.898 -19.514 1.00 66.84 196 VAL A CA 1
ATOM 1315 C C . VAL A 1 246 ? 57.153 -44.773 -20.287 1.00 67.07 196 VAL A C 1
ATOM 1316 O O . VAL A 1 246 ? 58.238 -44.347 -19.918 1.00 67.96 196 VAL A O 1
ATOM 1320 N N . GLY A 1 247 ? 56.527 -44.292 -21.357 1.00 66.73 197 GLY A N 1
ATOM 1321 C CA . GLY A 1 247 ? 57.120 -43.236 -22.178 1.00 66.42 197 GLY A CA 1
ATOM 1322 C C . GLY A 1 247 ? 56.112 -42.317 -22.843 1.00 65.87 197 GLY A C 1
ATOM 1323 O O . GLY A 1 247 ? 55.032 -42.756 -23.256 1.00 65.72 197 GLY A O 1
ATOM 1324 N N . LEU A 1 248 ? 56.460 -41.037 -22.940 1.00 65.34 198 LEU A N 1
ATOM 1325 C CA . LEU A 1 248 ? 55.600 -40.072 -23.593 1.00 65.13 198 LEU A CA 1
ATOM 1326 C C . LEU A 1 248 ? 56.460 -39.000 -24.154 1.00 65.31 198 LEU A C 1
ATOM 1327 O O . LEU A 1 248 ? 57.371 -38.568 -23.496 1.00 65.07 198 LEU A O 1
ATOM 1332 N N . GLU A 1 249 ? 56.140 -38.577 -25.373 1.00 66.07 199 GLU A N 1
ATOM 1333 C CA . GLU A 1 249 ? 56.750 -37.444 -26.051 1.00 66.64 199 GLU A CA 1
ATOM 1334 C C . GLU A 1 249 ? 55.604 -36.579 -26.586 1.00 65.38 199 GLU A C 1
ATOM 1335 O O . GLU A 1 249 ? 54.555 -37.103 -26.961 1.00 65.42 199 GLU A O 1
ATOM 1341 N N . ARG A 1 250 ? 55.802 -35.263 -26.601 1.00 64.30 200 ARG A N 1
ATOM 1342 C CA . ARG A 1 250 ? 54.801 -34.308 -27.069 1.00 63.39 200 ARG A CA 1
ATOM 1343 C C . ARG A 1 250 ? 55.414 -33.079 -27.791 1.00 63.73 200 ARG A C 1
ATOM 1344 O O . ARG A 1 250 ? 56.395 -32.473 -27.318 1.00 64.43 200 ARG A O 1
ATOM 1352 N N . ASP A 1 251 ? 54.856 -32.729 -28.947 1.00 63.34 201 ASP A N 1
ATOM 1353 C CA . ASP A 1 251 ? 55.110 -31.429 -29.538 1.00 63.30 201 ASP A CA 1
ATOM 1354 C C . ASP A 1 251 ? 53.792 -30.685 -29.631 1.00 62.76 201 ASP A C 1
ATOM 1355 O O . ASP A 1 251 ? 52.870 -31.077 -30.374 1.00 63.06 201 ASP A O 1
ATOM 1360 N N . SER A 1 252 ? 53.710 -29.611 -28.847 1.00 61.74 202 SER A N 1
ATOM 1361 C CA . SER A 1 252 ? 52.548 -28.753 -28.850 1.00 60.61 202 SER A CA 1
ATOM 1362 C C . SER A 1 252 ? 52.905 -27.282 -28.799 1.00 59.78 202 SER A C 1
ATOM 1363 O O . SER A 1 252 ? 53.965 -26.875 -28.324 1.00 58.85 202 SER A O 1
ATOM 1366 N N . GLY A 1 253 ? 51.995 -26.508 -29.358 1.00 59.63 203 GLY A N 1
ATOM 1367 C CA . GLY A 1 253 ? 51.954 -25.083 -29.170 1.00 59.75 203 GLY A CA 1
ATOM 1368 C C . GLY A 1 253 ? 50.915 -24.923 -28.097 1.00 58.98 203 GLY A C 1
ATOM 1369 O O . GLY A 1 253 ? 50.343 -25.908 -27.635 1.00 58.50 203 GLY A O 1
ATOM 1370 N N . THR A 1 254 ? 50.682 -23.683 -27.694 1.00 59.05 204 THR A N 1
ATOM 1371 C CA . THR A 1 254 ? 49.782 -23.360 -26.586 1.00 58.63 204 THR A CA 1
ATOM 1372 C C . THR A 1 254 ? 49.000 -22.198 -27.101 1.00 59.27 204 THR A C 1
ATOM 1373 O O . THR A 1 254 ? 49.406 -21.637 -28.098 1.00 60.61 204 THR A O 1
ATOM 1377 N N . GLN A 1 255 ? 47.930 -21.783 -26.446 1.00 59.18 205 GLN A N 1
ATOM 1378 C CA . GLN A 1 255 ? 47.105 -20.738 -27.057 1.00 60.44 205 GLN A CA 1
ATOM 1379 C C . GLN A 1 255 ? 47.799 -19.443 -27.423 1.00 61.02 205 GLN A C 1
ATOM 1380 O O . GLN A 1 255 ? 47.209 -18.635 -28.115 1.00 61.82 205 GLN A O 1
ATOM 1386 N N . PHE A 1 256 ? 49.028 -19.243 -26.964 1.00 61.50 206 PHE A N 1
ATOM 1387 C CA . PHE A 1 256 ? 49.794 -18.029 -27.257 1.00 62.81 206 PHE A CA 1
ATOM 1388 C C . PHE A 1 256 ? 50.855 -18.247 -28.315 1.00 64.14 206 PHE A C 1
ATOM 1389 O O . PHE A 1 256 ? 51.359 -19.359 -28.459 1.00 64.62 206 PHE A O 1
ATOM 1397 N N . ASP A 1 257 ? 51.227 -17.186 -29.027 1.00 65.51 207 ASP A N 1
ATOM 1398 C CA . ASP A 1 257 ? 52.365 -17.249 -29.946 1.00 67.15 207 ASP A CA 1
ATOM 1399 C C . ASP A 1 257 ? 53.698 -17.443 -29.262 1.00 66.55 207 ASP A C 1
ATOM 1400 O O . ASP A 1 257 ? 53.927 -16.963 -28.164 1.00 65.38 207 ASP A O 1
ATOM 1405 N N . HIS A 1 258 ? 54.568 -18.159 -29.958 1.00 67.61 208 HIS A N 1
ATOM 1406 C CA . HIS A 1 258 ? 55.947 -18.436 -29.540 1.00 68.37 208 HIS A CA 1
ATOM 1407 C C . HIS A 1 258 ? 56.069 -19.037 -28.137 1.00 67.23 208 HIS A C 1
ATOM 1408 O O . HIS A 1 258 ? 57.108 -18.901 -27.484 1.00 67.53 208 HIS A O 1
ATOM 1415 N N . ILE A 1 259 ? 55.008 -19.705 -27.688 1.00 66.31 209 ILE A N 1
ATOM 1416 C CA . ILE A 1 259 ? 55.069 -20.520 -26.475 1.00 65.35 209 ILE A CA 1
ATOM 1417 C C . ILE A 1 259 ? 54.767 -21.981 -26.758 1.00 65.13 209 ILE A C 1
ATOM 1418 O O . ILE A 1 259 ? 53.661 -22.335 -27.156 1.00 65.02 209 ILE A O 1
ATOM 1423 N N . LYS A 1 260 ? 55.768 -22.821 -26.541 1.00 65.44 210 LYS A N 1
ATOM 1424 C CA . LYS A 1 260 ? 55.647 -24.250 -26.768 1.00 65.77 210 LYS A CA 1
ATOM 1425 C C . LYS A 1 260 ? 55.188 -24.968 -25.486 1.00 65.26 210 LYS A C 1
ATOM 1426 O O . LYS A 1 260 ? 55.250 -24.395 -24.368 1.00 64.90 210 LYS A O 1
ATOM 1432 N N . ASP A 1 261 ? 54.707 -26.211 -25.651 1.00 65.16 211 ASP A N 1
ATOM 1433 C CA . ASP A 1 261 ? 54.379 -27.092 -24.520 1.00 64.00 211 ASP A CA 1
ATOM 1434 C C . ASP A 1 261 ? 54.896 -28.479 -24.807 1.00 63.93 211 ASP A C 1
ATOM 1435 O O . ASP A 1 261 ? 54.115 -29.360 -25.107 1.00 63.95 211 ASP A O 1
ATOM 1440 N N . ASP A 1 262 ? 56.215 -28.661 -24.723 1.00 64.30 212 ASP A N 1
ATOM 1441 C CA . ASP A 1 262 ? 56.863 -29.909 -25.160 1.00 64.69 212 ASP A CA 1
ATOM 1442 C C . ASP A 1 262 ? 57.400 -30.748 -24.019 1.00 63.91 212 ASP A C 1
ATOM 1443 O O . ASP A 1 262 ? 57.903 -30.202 -23.026 1.00 63.61 212 ASP A O 1
ATOM 1448 N N . LYS A 1 263 ? 57.256 -32.072 -24.152 1.00 63.04 213 LYS A N 1
ATOM 1449 C CA . LYS A 1 263 ? 57.753 -33.007 -23.148 1.00 61.86 213 LYS A CA 1
ATOM 1450 C C . LYS A 1 263 ? 58.330 -34.224 -23.828 1.00 62.42 213 LYS A C 1
ATOM 1451 O O . LYS A 1 263 ? 58.010 -34.507 -24.972 1.00 62.64 213 LYS A O 1
ATOM 1457 N N . GLN A 1 264 ? 59.256 -34.872 -23.134 1.00 62.93 214 GLN A N 1
ATOM 1458 C CA . GLN A 1 264 ? 59.763 -36.202 -23.458 1.00 64.34 214 GLN A CA 1
ATOM 1459 C C . GLN A 1 264 ? 59.963 -36.841 -22.095 1.00 64.02 214 GLN A C 1
ATOM 1460 O O . GLN A 1 264 ? 60.464 -36.181 -21.179 1.00 64.49 214 GLN A O 1
ATOM 1466 N N . TYR A 1 265 ? 59.558 -38.103 -21.947 1.00 64.10 215 TYR A N 1
ATOM 1467 C CA . TYR A 1 265 ? 59.507 -38.784 -20.647 1.00 63.68 215 TYR A CA 1
ATOM 1468 C C . TYR A 1 265 ? 59.559 -40.289 -20.796 1.00 64.92 215 TYR A C 1
ATOM 1469 O O . TYR A 1 265 ? 58.850 -40.871 -21.627 1.00 65.37 215 TYR A O 1
ATOM 1478 N N . PHE A 1 266 ? 60.386 -40.909 -19.965 1.00 65.79 216 PHE A N 1
ATOM 1479 C CA . PHE A 1 266 ? 60.603 -42.331 -20.010 1.00 67.31 216 PHE A CA 1
ATOM 1480 C C . PHE A 1 266 ? 60.905 -42.757 -18.577 1.00 67.36 216 PHE A C 1
ATOM 1481 O O . PHE A 1 266 ? 61.568 -42.016 -17.863 1.00 67.89 216 PHE A O 1
ATOM 1489 N N . ALA A 1 267 ? 60.385 -43.906 -18.139 1.00 67.27 217 ALA A N 1
ATOM 1490 C CA . ALA A 1 267 ? 60.519 -44.338 -16.756 1.00 67.13 217 ALA A CA 1
ATOM 1491 C C . ALA A 1 267 ? 60.495 -45.841 -16.704 1.00 68.24 217 ALA A C 1
ATOM 1492 O O . ALA A 1 267 ? 59.423 -46.453 -16.835 1.00 67.46 217 ALA A O 1
ATOM 1494 N N . PRO A 1 268 ? 61.690 -46.451 -16.557 1.00 70.00 218 PRO A N 1
ATOM 1495 C CA . PRO A 1 268 ? 61.790 -47.891 -16.328 1.00 70.97 218 PRO A CA 1
ATOM 1496 C C . PRO A 1 268 ? 61.524 -48.147 -14.870 1.00 71.27 218 PRO A C 1
ATOM 1497 O O . PRO A 1 268 ? 61.768 -47.276 -14.044 1.00 71.16 218 PRO A O 1
ATOM 1501 N N . SER A 1 269 ? 60.980 -49.313 -14.565 1.00 72.33 219 SER A N 1
ATOM 1502 C CA . SER A 1 269 ? 60.763 -49.728 -13.187 1.00 73.30 219 SER A CA 1
ATOM 1503 C C . SER A 1 269 ? 60.754 -51.236 -13.097 1.00 75.19 219 SER A C 1
ATOM 1504 O O . SER A 1 269 ? 60.617 -51.940 -14.107 1.00 75.64 219 SER A O 1
ATOM 1507 N N . PHE A 1 270 ? 60.898 -51.731 -11.877 1.00 77.02 220 PHE A N 1
ATOM 1508 C CA . PHE A 1 270 ? 61.292 -53.108 -11.649 1.00 79.48 220 PHE A CA 1
ATOM 1509 C C . PHE A 1 270 ? 60.944 -53.481 -10.230 1.00 80.30 220 PHE A C 1
ATOM 1510 O O . PHE A 1 270 ? 61.315 -52.789 -9.276 1.00 80.38 220 PHE A O 1
ATOM 1518 N N . THR A 1 271 ? 60.235 -54.589 -10.093 1.00 81.69 221 THR A N 1
ATOM 1519 C CA . THR A 1 271 ? 59.883 -55.105 -8.782 1.00 83.07 221 THR A CA 1
ATOM 1520 C C . THR A 1 271 ? 60.397 -56.537 -8.630 1.00 84.44 221 THR A C 1
ATOM 1521 O O . THR A 1 271 ? 59.958 -57.416 -9.349 1.00 84.79 221 THR A O 1
ATOM 1525 N N . TRP A 1 272 ? 61.338 -56.766 -7.720 1.00 85.92 222 TRP A N 1
ATOM 1526 C CA . TRP A 1 272 ? 61.704 -58.127 -7.346 1.00 87.67 222 TRP A CA 1
ATOM 1527 C C . TRP A 1 272 ? 60.982 -58.486 -6.060 1.00 87.76 222 TRP A C 1
ATOM 1528 O O . TRP A 1 272 ? 61.175 -57.819 -5.040 1.00 87.74 222 TRP A O 1
ATOM 1539 N N . LYS A 1 273 ? 60.146 -59.521 -6.094 1.00 88.06 223 LYS A N 1
ATOM 1540 C CA . LYS A 1 273 ? 59.584 -60.017 -4.843 1.00 88.57 223 LYS A CA 1
ATOM 1541 C C . LYS A 1 273 ? 59.845 -61.497 -4.625 1.00 90.01 223 LYS A C 1
ATOM 1542 O O . LYS A 1 273 ? 59.119 -62.331 -5.160 1.00 90.00 223 LYS A O 1
ATOM 1548 N N . PRO A 1 274 ? 60.890 -61.831 -3.837 1.00 91.56 224 PRO A N 1
ATOM 1549 C CA . PRO A 1 274 ? 61.186 -63.238 -3.595 1.00 93.45 224 PRO A CA 1
ATOM 1550 C C . PRO A 1 274 ? 59.914 -63.992 -3.190 1.00 94.12 224 PRO A C 1
ATOM 1551 O O . PRO A 1 274 ? 59.444 -64.861 -3.929 1.00 94.80 224 PRO A O 1
ATOM 1555 N N . ASN A 1 275 ? 59.333 -63.618 -2.056 1.00 94.48 225 ASN A N 1
ATOM 1556 C CA . ASN A 1 275 ? 58.189 -64.322 -1.485 1.00 94.93 225 ASN A CA 1
ATOM 1557 C C . ASN A 1 275 ? 57.052 -63.344 -1.193 1.00 93.97 225 ASN A C 1
ATOM 1558 O O . ASN A 1 275 ? 56.608 -62.602 -2.086 1.00 93.53 225 ASN A O 1
ATOM 1563 N N . ASP A 1 276 ? 56.591 -63.337 0.054 1.00 93.89 226 ASP A N 1
ATOM 1564 C CA . ASP A 1 276 ? 55.521 -62.446 0.477 1.00 92.99 226 ASP A CA 1
ATOM 1565 C C . ASP A 1 276 ? 56.039 -61.557 1.584 1.00 92.75 226 ASP A C 1
ATOM 1566 O O . ASP A 1 276 ? 55.378 -60.596 1.995 1.00 91.91 226 ASP A O 1
ATOM 1571 N N . ASP A 1 277 ? 57.239 -61.903 2.053 1.00 93.54 227 ASP A N 1
ATOM 1572 C CA . ASP A 1 277 ? 57.941 -61.174 3.122 1.00 93.66 227 ASP A CA 1
ATOM 1573 C C . ASP A 1 277 ? 58.573 -59.916 2.522 1.00 92.22 227 ASP A C 1
ATOM 1574 O O . ASP A 1 277 ? 58.239 -58.803 2.926 1.00 91.99 227 ASP A O 1
ATOM 1579 N N . THR A 1 278 ? 59.463 -60.114 1.546 1.00 91.04 228 THR A N 1
ATOM 1580 C CA . THR A 1 278 ? 60.245 -59.040 0.932 1.00 89.09 228 THR A CA 1
ATOM 1581 C C . THR A 1 278 ? 59.615 -58.624 -0.405 1.00 86.73 228 THR A C 1
ATOM 1582 O O . THR A 1 278 ? 59.129 -59.470 -1.163 1.00 86.97 228 THR A O 1
ATOM 1586 N N . SER A 1 279 ? 59.601 -57.311 -0.656 1.00 83.94 229 SER A N 1
ATOM 1587 C CA . SER A 1 279 ? 59.088 -56.705 -1.885 1.00 80.71 229 SER A CA 1
ATOM 1588 C C . SER A 1 279 ? 59.827 -55.382 -2.219 1.00 78.92 229 SER A C 1
ATOM 1589 O O . SER A 1 279 ? 59.496 -54.329 -1.681 1.00 78.53 229 SER A O 1
ATOM 1592 N N . LEU A 1 280 ? 60.833 -55.441 -3.092 1.00 77.35 230 LEU A N 1
ATOM 1593 C CA . LEU A 1 280 ? 61.654 -54.258 -3.424 1.00 75.34 230 LEU A CA 1
ATOM 1594 C C . LEU A 1 280 ? 61.366 -53.717 -4.837 1.00 73.89 230 LEU A C 1
ATOM 1595 O O . LEU A 1 280 ? 61.427 -54.460 -5.815 1.00 74.34 230 LEU A O 1
ATOM 1600 N N . THR A 1 281 ? 61.084 -52.426 -4.955 1.00 71.67 231 THR A N 1
ATOM 1601 C CA . THR A 1 281 ? 60.736 -51.864 -6.259 1.00 69.81 231 THR A CA 1
ATOM 1602 C C . THR A 1 281 ? 61.737 -50.790 -6.711 1.00 69.51 231 THR A C 1
ATOM 1603 O O . THR A 1 281 ? 62.089 -49.907 -5.925 1.00 69.57 231 THR A O 1
ATOM 1607 N N . LEU A 1 282 ? 62.192 -50.867 -7.963 1.00 68.87 232 LEU A N 1
ATOM 1608 C CA . LEU A 1 282 ? 63.184 -49.914 -8.484 1.00 68.78 232 LEU A CA 1
ATOM 1609 C C . LEU A 1 282 ? 62.593 -48.866 -9.446 1.00 68.08 232 LEU A C 1
ATOM 1610 O O . LEU A 1 282 ? 61.872 -49.208 -10.382 1.00 67.80 232 LEU A O 1
ATOM 1615 N N . LEU A 1 283 ? 62.925 -47.595 -9.209 1.00 67.68 233 LEU A N 1
ATOM 1616 C CA . LEU A 1 283 ? 62.213 -46.480 -9.803 1.00 66.75 233 LEU A CA 1
ATOM 1617 C C . LEU A 1 283 ? 63.087 -45.397 -10.406 1.00 67.44 233 LEU A C 1
ATOM 1618 O O . LEU A 1 283 ? 63.543 -44.490 -9.707 1.00 68.07 233 LEU A O 1
ATOM 1623 N N . ALA A 1 284 ? 63.282 -45.482 -11.717 1.00 67.81 234 ALA A N 1
ATOM 1624 C CA . ALA A 1 284 ? 64.023 -44.487 -12.474 1.00 68.13 234 ALA A CA 1
ATOM 1625 C C . ALA A 1 284 ? 63.096 -43.709 -13.375 1.00 67.80 234 ALA A C 1
ATOM 1626 O O . ALA A 1 284 ? 61.904 -44.054 -13.520 1.00 67.73 234 ALA A O 1
ATOM 1628 N N . ASP A 1 285 ? 63.666 -42.666 -13.983 1.00 68.17 235 ASP A N 1
ATOM 1629 C CA . ASP A 1 285 ? 62.941 -41.708 -14.827 1.00 67.80 235 ASP A CA 1
ATOM 1630 C C . ASP A 1 285 ? 63.766 -40.475 -15.250 1.00 67.94 235 ASP A C 1
ATOM 1631 O O . ASP A 1 285 ? 64.525 -39.910 -14.456 1.00 67.70 235 ASP A O 1
ATOM 1636 N N . TYR A 1 286 ? 63.571 -40.091 -16.515 1.00 68.06 236 TYR A N 1
ATOM 1637 C CA . TYR A 1 286 ? 64.106 -38.878 -17.146 1.00 68.49 236 TYR A CA 1
ATOM 1638 C C . TYR A 1 286 ? 62.960 -38.132 -17.851 1.00 68.40 236 TYR A C 1
ATOM 1639 O O . TYR A 1 286 ? 62.215 -38.725 -18.627 1.00 68.32 236 TYR A O 1
ATOM 1648 N N . THR A 1 287 ? 62.862 -36.828 -17.590 1.00 68.68 237 THR A N 1
ATOM 1649 C CA . THR A 1 287 ? 61.811 -35.955 -18.096 1.00 68.45 237 THR A CA 1
ATOM 1650 C C . THR A 1 287 ? 62.423 -34.682 -18.647 1.00 69.11 237 THR A C 1
ATOM 1651 O O . THR A 1 287 ? 63.080 -33.933 -17.916 1.00 69.51 237 THR A O 1
ATOM 1655 N N . GLN A 1 288 ? 62.204 -34.424 -19.928 1.00 69.61 238 GLN A N 1
ATOM 1656 C CA . GLN A 1 288 ? 62.762 -33.238 -20.551 1.00 70.46 238 GLN A CA 1
ATOM 1657 C C . GLN A 1 288 ? 61.639 -32.455 -21.206 1.00 69.76 238 GLN A C 1
ATOM 1658 O O . GLN A 1 288 ? 61.010 -32.926 -22.141 1.00 69.62 238 GLN A O 1
ATOM 1664 N N . ASP A 1 289 ? 61.374 -31.261 -20.688 1.00 69.50 239 ASP A N 1
ATOM 1665 C CA . ASP A 1 289 ? 60.282 -30.447 -21.203 1.00 69.05 239 ASP A CA 1
ATOM 1666 C C . ASP A 1 289 ? 60.676 -29.040 -21.556 1.00 69.08 239 ASP A C 1
ATOM 1667 O O . ASP A 1 289 ? 61.735 -28.562 -21.141 1.00 69.30 239 ASP A O 1
ATOM 1672 N N . THR A 1 290 ? 59.803 -28.413 -22.353 1.00 68.77 240 THR A N 1
ATOM 1673 C CA . THR A 1 290 ? 59.875 -27.001 -22.716 1.00 68.51 240 THR A CA 1
ATOM 1674 C C . THR A 1 290 ? 58.546 -26.316 -22.429 1.00 67.55 240 THR A C 1
ATOM 1675 O O . THR A 1 290 ? 57.475 -26.929 -22.464 1.00 67.47 240 THR A O 1
ATOM 1679 N N . PHE A 1 291 ? 58.641 -25.031 -22.134 1.00 67.00 241 PHE A N 1
ATOM 1680 C CA . PHE A 1 291 ? 57.524 -24.228 -21.698 1.00 66.07 241 PHE A CA 1
ATOM 1681 C C . PHE A 1 291 ? 57.928 -22.776 -22.009 1.00 66.73 241 PHE A C 1
ATOM 1682 O O . PHE A 1 291 ? 58.960 -22.529 -22.660 1.00 67.56 241 PHE A O 1
ATOM 1690 N N . GLY A 1 292 ? 57.119 -21.819 -21.566 1.00 66.47 242 GLY A N 1
ATOM 1691 C CA . GLY A 1 292 ? 57.393 -20.417 -21.839 1.00 66.79 242 GLY A CA 1
ATOM 1692 C C . GLY A 1 292 ? 58.035 -19.795 -20.635 1.00 66.75 242 GLY A C 1
ATOM 1693 O O . GLY A 1 292 ? 58.263 -20.482 -19.641 1.00 66.38 242 GLY A O 1
ATOM 1694 N N . ALA A 1 293 ? 58.307 -18.494 -20.718 1.00 67.30 243 ALA A N 1
ATOM 1695 C CA . ALA A 1 293 ? 59.027 -17.777 -19.670 1.00 67.88 243 ALA A CA 1
ATOM 1696 C C . ALA A 1 293 ? 58.109 -17.675 -18.451 1.00 67.97 243 ALA A C 1
ATOM 1697 O O . ALA A 1 293 ? 56.939 -18.012 -18.583 1.00 68.54 243 ALA A O 1
ATOM 1699 N N . PRO A 1 294 ? 58.617 -17.259 -17.263 1.00 68.48 244 PRO A N 1
ATOM 1700 C CA . PRO A 1 294 ? 57.744 -17.040 -16.094 1.00 68.60 244 PRO A CA 1
ATOM 1701 C C . PRO A 1 294 ? 57.556 -15.550 -15.903 1.00 69.73 244 PRO A C 1
ATOM 1702 O O . PRO A 1 294 ? 58.396 -14.784 -16.428 1.00 70.99 244 PRO A O 1
ATOM 1706 N N . ARG A 1 295 ? 56.540 -15.119 -15.142 1.00 69.89 245 ARG A N 1
ATOM 1707 C CA . ARG A 1 295 ? 56.238 -13.657 -15.008 1.00 70.80 245 ARG A CA 1
ATOM 1708 C C . ARG A 1 295 ? 55.835 -13.075 -16.380 1.00 70.81 245 ARG A C 1
ATOM 1709 O O . ARG A 1 295 ? 56.398 -12.046 -16.869 1.00 71.12 245 ARG A O 1
ATOM 1717 N N . VAL A 1 296 ? 54.901 -13.779 -17.011 1.00 69.95 246 VAL A N 1
ATOM 1718 C CA . VAL A 1 296 ? 54.174 -13.260 -18.138 1.00 69.52 246 VAL A CA 1
ATOM 1719 C C . VAL A 1 296 ? 53.486 -11.946 -17.696 1.00 69.39 246 VAL A C 1
ATOM 1720 O O . VAL A 1 296 ? 52.674 -11.940 -16.762 1.00 69.03 246 VAL A O 1
ATOM 1724 N N . PHE A 1 297 ? 53.848 -10.837 -18.345 1.00 69.34 247 PHE A N 1
ATOM 1725 C CA . PHE A 1 297 ? 53.242 -9.520 -18.094 1.00 68.62 247 PHE A CA 1
ATOM 1726 C C . PHE A 1 297 ? 52.080 -9.296 -19.049 1.00 68.18 247 PHE A C 1
ATOM 1727 O O . PHE A 1 297 ? 52.245 -9.251 -20.260 1.00 68.49 247 PHE A O 1
ATOM 1735 N N . LEU A 1 298 ? 50.889 -9.197 -18.507 1.00 67.05 248 LEU A N 1
ATOM 1736 C CA . LEU A 1 298 ? 49.811 -8.645 -19.269 1.00 66.89 248 LEU A CA 1
ATOM 1737 C C . LEU A 1 298 ? 49.303 -7.574 -18.319 1.00 67.39 248 LEU A C 1
ATOM 1738 O O . LEU A 1 298 ? 49.201 -7.862 -17.137 1.00 68.04 248 LEU A O 1
ATOM 1743 N N . PRO A 1 299 ? 49.058 -6.328 -18.789 1.00 67.54 249 PRO A N 1
ATOM 1744 C CA . PRO A 1 299 ? 48.648 -5.251 -17.875 1.00 67.20 249 PRO A CA 1
ATOM 1745 C C . PRO A 1 299 ? 47.208 -5.283 -17.515 1.00 66.64 249 PRO A C 1
ATOM 1746 O O . PRO A 1 299 ? 46.403 -5.754 -18.298 1.00 66.88 249 PRO A O 1
ATOM 1750 N N . ALA A 1 300 ? 46.908 -4.754 -16.333 1.00 66.40 250 ALA A N 1
ATOM 1751 C CA . ALA A 1 300 ? 45.540 -4.629 -15.818 1.00 66.38 250 ALA A CA 1
ATOM 1752 C C . ALA A 1 300 ? 44.882 -3.511 -16.539 1.00 66.82 250 ALA A C 1
ATOM 1753 O O . ALA A 1 300 ? 43.749 -3.636 -16.995 1.00 66.99 250 ALA A O 1
ATOM 1755 N N . GLN A 1 301 ? 45.611 -2.405 -16.616 1.00 66.95 251 GLN A N 1
ATOM 1756 C CA . GLN A 1 301 ? 45.167 -1.277 -17.375 1.00 67.86 251 GLN A CA 1
ATOM 1757 C C . GLN A 1 301 ? 45.091 -1.750 -18.818 1.00 67.39 251 GLN A C 1
ATOM 1758 O O . GLN A 1 301 ? 46.107 -1.832 -19.484 1.00 67.62 251 GLN A O 1
ATOM 1764 N N . GLY A 1 302 ? 43.889 -2.122 -19.266 1.00 66.79 252 GLY A N 1
ATOM 1765 C CA . GLY A 1 302 ? 43.694 -2.757 -20.571 1.00 65.49 252 GLY A CA 1
ATOM 1766 C C . GLY A 1 302 ? 42.893 -4.044 -20.513 1.00 64.42 252 GLY A C 1
ATOM 1767 O O . GLY A 1 302 ? 42.214 -4.414 -21.476 1.00 65.58 252 GLY A O 1
ATOM 1768 N N . THR A 1 303 ? 42.967 -4.746 -19.390 1.00 62.28 253 THR A N 1
ATOM 1769 C CA . THR A 1 303 ? 42.205 -5.970 -19.261 1.00 60.61 253 THR A CA 1
ATOM 1770 C C . THR A 1 303 ? 41.108 -5.863 -18.216 1.00 60.66 253 THR A C 1
ATOM 1771 O O . THR A 1 303 ? 39.933 -5.743 -18.560 1.00 60.92 253 THR A O 1
ATOM 1775 N N . LEU A 1 304 ? 41.491 -5.931 -16.943 1.00 59.71 254 LEU A N 1
ATOM 1776 C CA . LEU A 1 304 ? 40.520 -5.830 -15.886 1.00 59.77 254 LEU A CA 1
ATOM 1777 C C . LEU A 1 304 ? 40.074 -4.387 -15.760 1.00 60.87 254 LEU A C 1
ATOM 1778 O O . LEU A 1 304 ? 38.870 -4.122 -15.752 1.00 61.97 254 LEU A O 1
ATOM 1783 N N . LEU A 1 305 ? 41.042 -3.467 -15.691 1.00 60.95 255 LEU A N 1
ATOM 1784 C CA . LEU A 1 305 ? 40.791 -2.019 -15.617 1.00 61.87 255 LEU A CA 1
ATOM 1785 C C . LEU A 1 305 ? 40.786 -1.367 -16.985 1.00 62.48 255 LEU A C 1
ATOM 1786 O O . LEU A 1 305 ? 41.226 -1.950 -17.964 1.00 62.24 255 LEU A O 1
ATOM 1791 N N . GLY A 1 306 ? 40.290 -0.141 -17.050 1.00 63.83 256 GLY A N 1
ATOM 1792 C CA . GLY A 1 306 ? 40.251 0.587 -18.310 1.00 64.94 256 GLY A CA 1
ATOM 1793 C C . GLY A 1 306 ? 41.631 0.989 -18.792 1.00 64.70 256 GLY A C 1
ATOM 1794 O O . GLY A 1 306 ? 42.575 1.077 -18.026 1.00 63.40 256 GLY A O 1
ATOM 1795 N N . ASN A 1 307 ? 41.745 1.215 -20.083 1.00 66.03 257 ASN A N 1
ATOM 1796 C CA . ASN A 1 307 ? 42.945 1.818 -20.639 1.00 67.42 257 ASN A CA 1
ATOM 1797 C C . ASN A 1 307 ? 42.467 2.705 -21.777 1.00 69.70 257 ASN A C 1
ATOM 1798 O O . ASN A 1 307 ? 41.541 2.306 -22.504 1.00 71.10 257 ASN A O 1
ATOM 1803 N N . PRO A 1 308 ? 43.060 3.915 -21.935 1.00 70.93 258 PRO A N 1
ATOM 1804 C CA . PRO A 1 308 ? 42.434 4.853 -22.896 1.00 72.53 258 PRO A CA 1
ATOM 1805 C C . PRO A 1 308 ? 42.780 4.489 -24.329 1.00 73.12 258 PRO A C 1
ATOM 1806 O O . PRO A 1 308 ? 42.175 5.005 -25.268 1.00 73.87 258 PRO A O 1
ATOM 1810 N N . ASN A 1 309 ? 43.743 3.579 -24.466 1.00 72.76 259 ASN A N 1
ATOM 1811 C CA . ASN A 1 309 ? 44.166 3.053 -25.756 1.00 73.34 259 ASN A CA 1
ATOM 1812 C C . ASN A 1 309 ? 43.344 1.890 -26.257 1.00 73.68 259 ASN A C 1
ATOM 1813 O O . ASN A 1 309 ? 43.576 1.429 -27.374 1.00 74.51 259 ASN A O 1
ATOM 1818 N N . GLY A 1 310 ? 42.390 1.427 -25.441 1.00 73.76 260 GLY A N 1
ATOM 1819 C CA . GLY A 1 310 ? 41.474 0.319 -25.791 1.00 73.73 260 GLY A CA 1
ATOM 1820 C C . GLY A 1 310 ? 41.863 -0.972 -25.101 1.00 72.38 260 GLY A C 1
ATOM 1821 O O . GLY A 1 310 ? 42.907 -1.040 -24.458 1.00 71.59 260 GLY A O 1
ATOM 1822 N N . LYS A 1 311 ? 41.035 -2.001 -25.242 1.00 72.25 261 LYS A N 1
ATOM 1823 C CA . LYS A 1 311 ? 41.285 -3.288 -24.576 1.00 71.07 261 LYS A CA 1
ATOM 1824 C C . LYS A 1 311 ? 42.545 -3.958 -25.122 1.00 70.01 261 LYS A C 1
ATOM 1825 O O . LYS A 1 311 ? 43.004 -3.611 -26.202 1.00 69.91 261 LYS A O 1
ATOM 1831 N N . VAL A 1 312 ? 43.119 -4.901 -24.380 1.00 69.00 262 VAL A N 1
ATOM 1832 C CA . VAL A 1 312 ? 44.316 -5.581 -24.884 1.00 68.68 262 VAL A CA 1
ATOM 1833 C C . VAL A 1 312 ? 44.018 -7.026 -25.215 1.00 68.71 262 VAL A C 1
ATOM 1834 O O . VAL A 1 312 ? 43.239 -7.666 -24.502 1.00 68.50 262 VAL A O 1
ATOM 1838 N N . ARG A 1 313 ? 44.623 -7.527 -26.293 1.00 69.18 263 ARG A N 1
ATOM 1839 C CA . ARG A 1 313 ? 44.442 -8.912 -26.688 1.00 69.74 263 ARG A CA 1
ATOM 1840 C C . ARG A 1 313 ? 44.877 -9.740 -25.482 1.00 68.38 263 ARG A C 1
ATOM 1841 O O . ARG A 1 313 ? 46.034 -9.670 -25.088 1.00 67.74 263 ARG A O 1
ATOM 1849 N N . HIS A 1 314 ? 43.948 -10.485 -24.873 1.00 67.90 264 HIS A N 1
ATOM 1850 C CA . HIS A 1 314 ? 44.199 -11.204 -23.604 1.00 66.41 264 HIS A CA 1
ATOM 1851 C C . HIS A 1 314 ? 45.396 -12.140 -23.719 1.00 65.06 264 HIS A C 1
ATOM 1852 O O . HIS A 1 314 ? 46.011 -12.502 -22.714 1.00 64.30 264 HIS A O 1
ATOM 1859 N N . ASN A 1 315 ? 45.710 -12.535 -24.952 1.00 64.56 265 ASN A N 1
ATOM 1860 C CA . ASN A 1 315 ? 46.732 -13.541 -25.238 1.00 63.08 265 ASN A CA 1
ATOM 1861 C C . ASN A 1 315 ? 47.959 -12.993 -25.946 1.00 62.66 265 ASN A C 1
ATOM 1862 O O . ASN A 1 315 ? 48.657 -13.742 -26.591 1.00 62.64 265 ASN A O 1
ATOM 1867 N N . VAL A 1 316 ? 48.227 -11.700 -25.851 1.00 62.31 266 VAL A N 1
ATOM 1868 C CA . VAL A 1 316 ? 49.378 -11.112 -26.539 1.00 62.48 266 VAL A CA 1
ATOM 1869 C C . VAL A 1 316 ? 50.645 -11.724 -26.093 1.00 61.59 266 VAL A C 1
ATOM 1870 O O . VAL A 1 316 ? 50.825 -11.883 -24.917 1.00 61.17 266 VAL A O 1
ATOM 1874 N N . PHE A 1 317 ? 51.578 -11.962 -26.989 1.00 61.86 267 PHE A N 1
ATOM 1875 C CA . PHE A 1 317 ? 52.913 -12.332 -26.540 1.00 61.87 267 PHE A CA 1
ATOM 1876 C C . PHE A 1 317 ? 53.789 -11.104 -26.376 1.00 62.03 267 PHE A C 1
ATOM 1877 O O . PHE A 1 317 ? 54.069 -10.441 -27.343 1.00 62.78 267 PHE A O 1
ATOM 1885 N N . LEU A 1 318 ? 54.243 -10.814 -25.164 1.00 62.11 268 LEU A N 1
ATOM 1886 C CA . LEU A 1 318 ? 55.056 -9.607 -24.929 1.00 63.09 268 LEU A CA 1
ATOM 1887 C C . LEU A 1 318 ? 56.496 -9.855 -24.454 1.00 63.84 268 LEU A C 1
ATOM 1888 O O . LEU A 1 318 ? 57.195 -8.930 -24.010 1.00 63.60 268 LEU A O 1
ATOM 1893 N N . ASP A 1 319 ? 56.914 -11.108 -24.526 1.00 64.77 269 ASP A N 1
ATOM 1894 C CA . ASP A 1 319 ? 58.288 -11.456 -24.273 1.00 66.65 269 ASP A CA 1
ATOM 1895 C C . ASP A 1 319 ? 58.967 -11.438 -25.661 1.00 68.48 269 ASP A C 1
ATOM 1896 O O . ASP A 1 319 ? 58.464 -10.750 -26.564 1.00 69.41 269 ASP A O 1
ATOM 1901 N N . GLU A 1 320 ? 60.095 -12.134 -25.851 1.00 69.57 270 GLU A N 1
ATOM 1902 C CA . GLU A 1 320 ? 60.730 -12.198 -27.183 1.00 70.96 270 GLU A CA 1
ATOM 1903 C C . GLU A 1 320 ? 60.780 -13.623 -27.718 1.00 70.96 270 GLU A C 1
ATOM 1904 O O . GLU A 1 320 ? 61.022 -14.564 -26.957 1.00 70.45 270 GLU A O 1
ATOM 1910 N N . PRO A 1 321 ? 60.557 -13.797 -29.028 1.00 71.58 271 PRO A N 1
ATOM 1911 C CA . PRO A 1 321 ? 60.447 -15.159 -29.484 1.00 72.08 271 PRO A CA 1
ATOM 1912 C C . PRO A 1 321 ? 61.824 -15.817 -29.563 1.00 73.42 271 PRO A C 1
ATOM 1913 O O . PRO A 1 321 ? 62.858 -15.117 -29.562 1.00 74.24 271 PRO A O 1
ATOM 1917 N N . GLY A 1 322 ? 61.814 -17.153 -29.609 1.00 73.89 272 GLY A N 1
ATOM 1918 C CA . GLY A 1 322 ? 63.023 -17.965 -29.698 1.00 74.70 272 GLY A CA 1
ATOM 1919 C C . GLY A 1 322 ? 64.053 -17.794 -28.586 1.00 74.81 272 GLY A C 1
ATOM 1920 O O . GLY A 1 322 ? 65.250 -17.665 -28.870 1.00 76.11 272 GLY A O 1
ATOM 1921 N N . LEU A 1 323 ? 63.613 -17.796 -27.325 1.00 73.63 273 LEU A N 1
ATOM 1922 C CA . LEU A 1 323 ? 64.562 -17.809 -26.190 1.00 73.29 273 LEU A CA 1
ATOM 1923 C C . LEU A 1 323 ? 64.477 -19.110 -25.408 1.00 72.55 273 LEU A C 1
ATOM 1924 O O . LEU A 1 323 ? 63.382 -19.662 -25.246 1.00 72.35 273 LEU A O 1
ATOM 1929 N N . ASP A 1 324 ? 65.613 -19.582 -24.899 1.00 72.14 274 ASP A N 1
ATOM 1930 C CA . ASP A 1 324 ? 65.650 -20.866 -24.206 1.00 70.96 274 ASP A CA 1
ATOM 1931 C C . ASP A 1 324 ? 64.884 -20.909 -22.887 1.00 68.78 274 ASP A C 1
ATOM 1932 O O . ASP A 1 324 ? 65.230 -20.217 -21.926 1.00 68.48 274 ASP A O 1
ATOM 1937 N N . ASN A 1 325 ? 63.831 -21.722 -22.864 1.00 66.86 275 ASN A N 1
ATOM 1938 C CA . ASN A 1 325 ? 63.005 -21.882 -21.687 1.00 64.61 275 ASN A CA 1
ATOM 1939 C C . ASN A 1 325 ? 62.641 -23.322 -21.442 1.00 64.49 275 ASN A C 1
ATOM 1940 O O . ASN A 1 325 ? 61.547 -23.747 -21.795 1.00 64.09 275 ASN A O 1
ATOM 1945 N N . ASP A 1 326 ? 63.558 -24.070 -20.830 1.00 65.02 276 ASP A N 1
ATOM 1946 C CA . ASP A 1 326 ? 63.410 -25.524 -20.704 1.00 65.58 276 ASP A CA 1
ATOM 1947 C C . ASP A 1 326 ? 64.035 -26.135 -19.455 1.00 65.48 276 ASP A C 1
ATOM 1948 O O . ASP A 1 326 ? 64.608 -25.423 -18.617 1.00 66.14 276 ASP A O 1
ATOM 1953 N N . ARG A 1 327 ? 63.920 -27.460 -19.334 1.00 64.98 277 ARG A N 1
ATOM 1954 C CA . ARG A 1 327 ? 64.568 -28.177 -18.240 1.00 64.80 277 ARG A CA 1
ATOM 1955 C C . ARG A 1 327 ? 64.582 -29.696 -18.363 1.00 64.98 277 ARG A C 1
ATOM 1956 O O . ARG A 1 327 ? 63.589 -30.327 -18.745 1.00 64.90 277 ARG A O 1
ATOM 1964 N N . THR A 1 328 ? 65.738 -30.253 -18.014 1.00 65.47 278 THR A N 1
ATOM 1965 C CA . THR A 1 328 ? 65.970 -31.669 -17.870 1.00 65.06 278 THR A CA 1
ATOM 1966 C C . THR A 1 328 ? 65.592 -31.986 -16.425 1.00 64.14 278 THR A C 1
ATOM 1967 O O . THR A 1 328 ? 65.549 -31.088 -15.588 1.00 64.15 278 THR A O 1
ATOM 1971 N N . GLN A 1 329 ? 65.251 -33.234 -16.137 1.00 63.20 279 GLN A N 1
ATOM 1972 C CA . GLN A 1 329 ? 65.305 -33.735 -14.764 1.00 62.36 279 GLN A CA 1
ATOM 1973 C C . GLN A 1 329 ? 65.365 -35.230 -14.865 1.00 62.39 279 GLN A C 1
ATOM 1974 O O . GLN A 1 329 ? 65.024 -35.770 -15.908 1.00 62.77 279 GLN A O 1
ATOM 1980 N N . TYR A 1 330 ? 65.875 -35.901 -13.846 1.00 62.21 280 TYR A N 1
ATOM 1981 C CA . TYR A 1 330 ? 65.865 -37.366 -13.843 1.00 62.61 280 TYR A CA 1
ATOM 1982 C C . TYR A 1 330 ? 66.047 -37.819 -12.426 1.00 63.19 280 TYR A C 1
ATOM 1983 O O . TYR A 1 330 ? 66.524 -37.042 -11.609 1.00 63.80 280 TYR A O 1
ATOM 1992 N N . SER A 1 331 ? 65.664 -39.052 -12.116 1.00 63.30 281 SER A N 1
ATOM 1993 C CA . SER A 1 331 ? 65.835 -39.544 -10.756 1.00 64.03 281 SER A CA 1
ATOM 1994 C C . SER A 1 331 ? 65.954 -41.050 -10.759 1.00 65.00 281 SER A C 1
ATOM 1995 O O . SER A 1 331 ? 65.543 -41.686 -11.725 1.00 65.80 281 SER A O 1
ATOM 1998 N N . LEU A 1 332 ? 66.519 -41.616 -9.695 1.00 65.64 282 LEU A N 1
ATOM 1999 C CA . LEU A 1 332 ? 66.615 -43.060 -9.531 1.00 66.24 282 LEU A CA 1
ATOM 2000 C C . LEU A 1 332 ? 66.447 -43.298 -8.062 1.00 66.81 282 LEU A C 1
ATOM 2001 O O . LEU A 1 332 ? 67.051 -42.597 -7.280 1.00 67.58 282 LEU A O 1
ATOM 2006 N N . GLY A 1 333 ? 65.622 -44.264 -7.679 1.00 67.31 283 GLY A N 1
ATOM 2007 C CA . GLY A 1 333 ? 65.304 -44.508 -6.257 1.00 68.35 283 GLY A CA 1
ATOM 2008 C C . GLY A 1 333 ? 64.779 -45.920 -6.058 1.00 69.48 283 GLY A C 1
ATOM 2009 O O . GLY A 1 333 ? 64.638 -46.655 -7.045 1.00 70.53 283 GLY A O 1
ATOM 2010 N N . TYR A 1 334 ? 64.501 -46.329 -4.816 1.00 69.81 284 TYR A N 1
ATOM 2011 C CA . TYR A 1 334 ? 63.945 -47.669 -4.575 1.00 70.33 284 TYR A CA 1
ATOM 2012 C C . TYR A 1 334 ? 62.966 -47.610 -3.432 1.00 70.46 284 TYR A C 1
ATOM 2013 O O . TYR A 1 334 ? 63.075 -46.752 -2.560 1.00 70.29 284 TYR A O 1
ATOM 2022 N N . LEU A 1 335 ? 62.024 -48.540 -3.434 1.00 71.46 285 LEU A N 1
ATOM 2023 C CA . LEU A 1 335 ? 61.065 -48.674 -2.357 1.00 72.71 285 LEU A CA 1
ATOM 2024 C C . LEU A 1 335 ? 61.061 -50.089 -1.862 1.00 75.19 285 LEU A C 1
ATOM 2025 O O . LEU A 1 335 ? 60.792 -51.013 -2.628 1.00 75.76 285 LEU A O 1
ATOM 2030 N N . LEU A 1 336 ? 61.327 -50.269 -0.578 1.00 77.87 286 LEU A N 1
ATOM 2031 C CA . LEU A 1 336 ? 61.435 -51.611 -0.025 1.00 80.83 286 LEU A CA 1
ATOM 2032 C C . LEU A 1 336 ? 60.623 -51.813 1.262 1.00 82.95 286 LEU A C 1
ATOM 2033 O O . LEU A 1 336 ? 60.885 -51.166 2.281 1.00 83.44 286 LEU A O 1
ATOM 2038 N N . GLU A 1 337 ? 59.627 -52.696 1.193 1.00 85.35 287 GLU A N 1
ATOM 2039 C CA . GLU A 1 337 ? 58.934 -53.207 2.389 1.00 88.35 287 GLU A CA 1
ATOM 2040 C C . GLU A 1 337 ? 59.411 -54.632 2.596 1.00 90.68 287 GLU A C 1
ATOM 2041 O O . GLU A 1 337 ? 59.871 -55.254 1.633 1.00 91.40 287 GLU A O 1
ATOM 2047 N N . HIS A 1 338 ? 59.269 -55.147 3.829 1.00 92.95 288 HIS A N 1
ATOM 2048 C CA . HIS A 1 338 ? 59.837 -56.451 4.268 1.00 95.31 288 HIS A CA 1
ATOM 2049 C C . HIS A 1 338 ? 59.202 -56.880 5.603 1.00 96.36 288 HIS A C 1
ATOM 2050 O O . HIS A 1 338 ? 59.286 -56.157 6.599 1.00 96.63 288 HIS A O 1
ATOM 2057 N N . ARG A 1 339 ? 58.540 -58.036 5.612 1.00 97.43 289 ARG A N 1
ATOM 2058 C CA . ARG A 1 339 ? 57.969 -58.563 6.847 1.00 98.73 289 ARG A CA 1
ATOM 2059 C C . ARG A 1 339 ? 59.022 -59.327 7.677 1.00 100.30 289 ARG A C 1
ATOM 2060 O O . ARG A 1 339 ? 59.910 -60.012 7.135 1.00 100.99 289 ARG A O 1
ATOM 2068 N N . LEU A 1 340 ? 58.920 -59.182 8.995 1.00 100.85 290 LEU A N 1
ATOM 2069 C CA . LEU A 1 340 ? 59.782 -59.891 9.918 1.00 102.20 290 LEU A CA 1
ATOM 2070 C C . LEU A 1 340 ? 59.026 -60.990 10.629 1.00 103.26 290 LEU A C 1
ATOM 2071 O O . LEU A 1 340 ? 59.620 -62.002 10.988 1.00 104.87 290 LEU A O 1
ATOM 2076 N N . ASN A 1 341 ? 57.723 -60.794 10.838 1.00 102.78 291 ASN A N 1
ATOM 2077 C CA . ASN A 1 341 ? 56.881 -61.821 11.466 1.00 103.55 291 ASN A CA 1
ATOM 2078 C C . ASN A 1 341 ? 55.374 -61.543 11.343 1.00 102.67 291 ASN A C 1
ATOM 2079 O O . ASN A 1 341 ? 54.832 -61.452 10.236 1.00 102.00 291 ASN A O 1
ATOM 2084 N N . ASP A 1 342 ? 54.709 -61.422 12.488 1.00 102.86 292 ASP A N 1
ATOM 2085 C CA . ASP A 1 342 ? 53.264 -61.204 12.553 1.00 101.80 292 ASP A CA 1
ATOM 2086 C C . ASP A 1 342 ? 52.984 -59.794 13.056 1.00 100.55 292 ASP A C 1
ATOM 2087 O O . ASP A 1 342 ? 51.890 -59.263 12.873 1.00 99.71 292 ASP A O 1
ATOM 2092 N N . VAL A 1 343 ? 53.980 -59.203 13.707 1.00 99.92 293 VAL A N 1
ATOM 2093 C CA . VAL A 1 343 ? 53.834 -57.886 14.300 1.00 98.60 293 VAL A CA 1
ATOM 2094 C C . VAL A 1 343 ? 54.786 -56.845 13.663 1.00 97.58 293 VAL A C 1
ATOM 2095 O O . VAL A 1 343 ? 54.343 -55.757 13.267 1.00 96.78 293 VAL A O 1
ATOM 2099 N N . TRP A 1 344 ? 56.070 -57.190 13.537 1.00 97.40 294 TRP A N 1
ATOM 2100 C CA . TRP A 1 344 ? 57.086 -56.285 12.971 1.00 96.15 294 TRP A CA 1
ATOM 2101 C C . TRP A 1 344 ? 57.112 -56.229 11.441 1.00 94.34 294 TRP A C 1
ATOM 2102 O O . TRP A 1 344 ? 57.031 -57.282 10.778 1.00 94.88 294 TRP A O 1
ATOM 2113 N N . SER A 1 345 ? 57.218 -55.000 10.906 1.00 91.77 295 SER A N 1
ATOM 2114 C CA . SER A 1 345 ? 57.540 -54.724 9.494 1.00 88.90 295 SER A CA 1
ATOM 2115 C C . SER A 1 345 ? 58.534 -53.563 9.399 1.00 87.99 295 SER A C 1
ATOM 2116 O O . SER A 1 345 ? 58.338 -52.534 10.034 1.00 87.57 295 SER A O 1
ATOM 2119 N N . LEU A 1 346 ? 59.619 -53.746 8.649 1.00 87.31 296 LEU A N 1
ATOM 2120 C CA . LEU A 1 346 ? 60.526 -52.638 8.307 1.00 86.57 296 LEU A CA 1
ATOM 2121 C C . LEU A 1 346 ? 60.155 -52.050 6.906 1.00 84.27 296 LEU A C 1
ATOM 2122 O O . LEU A 1 346 ? 59.667 -52.779 6.041 1.00 83.51 296 LEU A O 1
ATOM 2127 N N . ASN A 1 347 ? 60.365 -50.738 6.720 1.00 82.46 297 ASN A N 1
ATOM 2128 C CA . ASN A 1 347 ? 60.057 -50.005 5.478 1.00 80.35 297 ASN A CA 1
ATOM 2129 C C . ASN A 1 347 ? 61.152 -48.995 5.103 1.00 79.65 297 ASN A C 1
ATOM 2130 O O . ASN A 1 347 ? 61.617 -48.232 5.956 1.00 80.32 297 ASN A O 1
ATOM 2135 N N . SER A 1 348 ? 61.544 -48.960 3.832 1.00 78.08 298 SER A N 1
ATOM 2136 C CA . SER A 1 348 ? 62.544 -47.993 3.379 1.00 76.82 298 SER A CA 1
ATOM 2137 C C . SER A 1 348 ? 62.214 -47.412 2.031 1.00 75.22 298 SER A C 1
ATOM 2138 O O . SER A 1 348 ? 61.869 -48.128 1.096 1.00 75.23 298 SER A O 1
ATOM 2141 N N . SER A 1 349 ? 62.349 -46.102 1.931 1.00 73.70 299 SER A N 1
ATOM 2142 C CA . SER A 1 349 ? 62.227 -45.427 0.659 1.00 71.84 299 SER A CA 1
ATOM 2143 C C . SER A 1 349 ? 63.407 -44.488 0.551 1.00 71.63 299 SER A C 1
ATOM 2144 O O . SER A 1 349 ? 63.880 -43.966 1.576 1.00 72.19 299 SER A O 1
ATOM 2147 N N . ALA A 1 350 ? 63.901 -44.296 -0.671 1.00 70.48 300 ALA A N 1
ATOM 2148 C CA . ALA A 1 350 ? 64.885 -43.239 -0.945 1.00 69.82 300 ALA A CA 1
ATOM 2149 C C . ALA A 1 350 ? 65.051 -42.985 -2.425 1.00 68.80 300 ALA A C 1
ATOM 2150 O O . ALA A 1 350 ? 64.919 -43.914 -3.233 1.00 69.09 300 ALA A O 1
ATOM 2152 N N . ARG A 1 351 ? 65.361 -41.738 -2.776 1.00 67.18 301 ARG A N 1
ATOM 2153 C CA . ARG A 1 351 ? 65.583 -41.374 -4.174 1.00 65.70 301 ARG A CA 1
ATOM 2154 C C . ARG A 1 351 ? 66.547 -40.210 -4.429 1.00 65.59 301 ARG A C 1
ATOM 2155 O O . ARG A 1 351 ? 66.508 -39.165 -3.758 1.00 65.23 301 ARG A O 1
ATOM 2163 N N . TYR A 1 352 ? 67.414 -40.410 -5.416 1.00 65.76 302 TYR A N 1
ATOM 2164 C CA . TYR A 1 352 ? 68.233 -39.341 -5.978 1.00 65.80 302 TYR A CA 1
ATOM 2165 C C . TYR A 1 352 ? 67.400 -38.671 -7.062 1.00 65.14 302 TYR A C 1
ATOM 2166 O O . TYR A 1 352 ? 66.732 -39.357 -7.845 1.00 65.13 302 TYR A O 1
ATOM 2175 N N . GLY A 1 353 ? 67.421 -37.343 -7.097 1.00 64.63 303 GLY A N 1
ATOM 2176 C CA . GLY A 1 353 ? 66.679 -36.596 -8.100 1.00 64.11 303 GLY A CA 1
ATOM 2177 C C . GLY A 1 353 ? 67.403 -35.335 -8.536 1.00 64.82 303 GLY A C 1
ATOM 2178 O O . GLY A 1 353 ? 67.714 -34.466 -7.718 1.00 65.75 303 GLY A O 1
ATOM 2179 N N . HIS A 1 354 ? 67.671 -35.229 -9.829 1.00 64.69 304 HIS A N 1
ATOM 2180 C CA . HIS A 1 354 ? 68.311 -34.051 -10.420 1.00 64.60 304 HIS A CA 1
ATOM 2181 C C . HIS A 1 354 ? 67.234 -33.173 -11.113 1.00 63.18 304 HIS A C 1
ATOM 2182 O O . HIS A 1 354 ? 66.192 -33.691 -11.526 1.00 62.70 304 HIS A O 1
ATOM 2189 N N . VAL A 1 355 ? 67.467 -31.857 -11.188 1.00 62.47 305 VAL A N 1
ATOM 2190 C CA . VAL A 1 355 ? 66.568 -30.875 -11.852 1.00 60.83 305 VAL A CA 1
ATOM 2191 C C . VAL A 1 355 ? 67.405 -29.721 -12.456 1.00 61.84 305 VAL A C 1
ATOM 2192 O O . VAL A 1 355 ? 68.089 -29.002 -11.719 1.00 62.86 305 VAL A O 1
ATOM 2196 N N . ASN A 1 356 ? 67.383 -29.553 -13.779 1.00 61.77 306 ASN A N 1
ATOM 2197 C CA . ASN A 1 356 ? 68.211 -28.533 -14.423 1.00 62.31 306 ASN A CA 1
ATOM 2198 C C . ASN A 1 356 ? 67.386 -27.599 -15.246 1.00 61.72 306 ASN A C 1
ATOM 2199 O O . ASN A 1 356 ? 67.191 -27.809 -16.443 1.00 61.89 306 ASN A O 1
ATOM 2204 N N . LEU A 1 357 ? 66.966 -26.531 -14.594 1.00 61.30 307 LEU A N 1
ATOM 2205 C CA . LEU A 1 357 ? 66.087 -25.533 -15.152 1.00 60.68 307 LEU A CA 1
ATOM 2206 C C . LEU A 1 357 ? 66.832 -24.309 -15.724 1.00 61.84 307 LEU A C 1
ATOM 2207 O O . LEU A 1 357 ? 67.731 -23.702 -15.073 1.00 62.59 307 LEU A O 1
ATOM 2212 N N . LEU A 1 358 ? 66.433 -23.931 -16.937 1.00 61.66 308 LEU A N 1
ATOM 2213 C CA . LEU A 1 358 ? 66.988 -22.758 -17.608 1.00 61.58 308 LEU A CA 1
ATOM 2214 C C . LEU A 1 358 ? 65.858 -21.822 -18.049 1.00 61.02 308 LEU A C 1
ATOM 2215 O O . LEU A 1 358 ? 64.795 -22.268 -18.453 1.00 60.49 308 LEU A O 1
ATOM 2220 N N . THR A 1 359 ? 66.077 -20.524 -17.961 1.00 61.37 309 THR A N 1
ATOM 2221 C CA . THR A 1 359 ? 65.091 -19.569 -18.428 1.00 61.39 309 THR A CA 1
ATOM 2222 C C . THR A 1 359 ? 65.791 -18.391 -19.047 1.00 62.78 309 THR A C 1
ATOM 2223 O O . THR A 1 359 ? 66.628 -17.779 -18.386 1.00 64.02 309 THR A O 1
ATOM 2227 N N . ASN A 1 360 ? 65.454 -18.038 -20.281 1.00 63.12 310 ASN A N 1
ATOM 2228 C CA . ASN A 1 360 ? 65.812 -16.714 -20.777 1.00 64.02 310 ASN A CA 1
ATOM 2229 C C . ASN A 1 360 ? 64.560 -15.875 -21.025 1.00 63.90 310 ASN A C 1
ATOM 2230 O O . ASN A 1 360 ? 63.576 -16.343 -21.600 1.00 63.67 310 ASN A O 1
ATOM 2235 N N . THR A 1 361 ? 64.581 -14.628 -20.581 1.00 64.42 311 THR A N 1
ATOM 2236 C CA . THR A 1 361 ? 63.377 -13.810 -20.664 1.00 63.80 311 THR A CA 1
ATOM 2237 C C . THR A 1 361 ? 63.653 -12.327 -20.938 1.00 65.13 311 THR A C 1
ATOM 2238 O O . THR A 1 361 ? 64.721 -11.782 -20.664 1.00 65.64 311 THR A O 1
ATOM 2242 N N . ALA A 1 362 ? 62.664 -11.674 -21.497 1.00 65.79 312 ALA A N 1
ATOM 2243 C CA . ALA A 1 362 ? 62.726 -10.257 -21.602 1.00 67.26 312 ALA A CA 1
ATOM 2244 C C . ALA A 1 362 ? 61.487 -9.713 -20.869 1.00 67.33 312 ALA A C 1
ATOM 2245 O O . ALA A 1 362 ? 60.599 -9.111 -21.471 1.00 67.61 312 ALA A O 1
ATOM 2247 N N . SER A 1 363 ? 61.410 -9.930 -19.560 1.00 67.66 313 SER A N 1
ATOM 2248 C CA . SER A 1 363 ? 60.121 -9.727 -18.894 1.00 67.33 313 SER A CA 1
ATOM 2249 C C . SER A 1 363 ? 59.792 -8.276 -18.648 1.00 67.43 313 SER A C 1
ATOM 2250 O O . SER A 1 363 ? 60.667 -7.398 -18.587 1.00 66.72 313 SER A O 1
ATOM 2253 N N . GLY A 1 364 ? 58.484 -8.063 -18.553 1.00 67.87 314 GLY A N 1
ATOM 2254 C CA . GLY A 1 364 ? 57.909 -6.745 -18.399 1.00 69.01 314 GLY A CA 1
ATOM 2255 C C . GLY A 1 364 ? 58.152 -6.220 -17.005 1.00 69.46 314 GLY A C 1
ATOM 2256 O O . GLY A 1 364 ? 57.729 -6.852 -16.047 1.00 69.31 314 GLY A O 1
ATOM 2257 N N . MET A 1 365 ? 58.857 -5.086 -16.907 1.00 70.29 315 MET A N 1
ATOM 2258 C CA . MET A 1 365 ? 59.078 -4.378 -15.656 1.00 70.31 315 MET A CA 1
ATOM 2259 C C . MET A 1 365 ? 57.845 -3.568 -15.257 1.00 69.85 315 MET A C 1
ATOM 2260 O O . MET A 1 365 ? 57.348 -3.703 -14.139 1.00 69.76 315 MET A O 1
ATOM 2265 N N . SER A 1 366 ? 57.346 -2.746 -16.183 1.00 70.00 316 SER A N 1
ATOM 2266 C CA . SER A 1 366 ? 56.292 -1.754 -15.909 1.00 69.55 316 SER A CA 1
ATOM 2267 C C . SER A 1 366 ? 55.861 -1.021 -17.164 1.00 69.69 316 SER A C 1
ATOM 2268 O O . SER A 1 366 ? 56.610 -0.922 -18.147 1.00 70.38 316 SER A O 1
ATOM 2271 N N . LEU A 1 367 ? 54.674 -0.447 -17.094 1.00 68.92 317 LEU A N 1
ATOM 2272 C CA . LEU A 1 367 ? 54.104 0.274 -18.206 1.00 68.72 317 LEU A CA 1
ATOM 2273 C C . LEU A 1 367 ? 54.517 1.735 -18.131 1.00 69.90 317 LEU A C 1
ATOM 2274 O O . LEU A 1 367 ? 54.179 2.413 -17.145 1.00 70.65 317 LEU A O 1
ATOM 2279 N N . ALA A 1 368 ? 55.228 2.242 -19.146 1.00 70.49 318 ALA A N 1
ATOM 2280 C CA . ALA A 1 368 ? 55.613 3.678 -19.170 1.00 71.23 318 ALA A CA 1
ATOM 2281 C C . ALA A 1 368 ? 54.392 4.625 -19.163 1.00 71.72 318 ALA A C 1
ATOM 2282 O O . ALA A 1 368 ? 53.278 4.229 -19.548 1.00 70.90 318 ALA A O 1
ATOM 2284 N N . PRO A 1 369 ? 54.597 5.879 -18.700 1.00 72.70 319 PRO A N 1
ATOM 2285 C CA . PRO A 1 369 ? 53.520 6.845 -18.421 1.00 73.03 319 PRO A CA 1
ATOM 2286 C C . PRO A 1 369 ? 52.369 6.802 -19.411 1.00 73.09 319 PRO A C 1
ATOM 2287 O O . PRO A 1 369 ? 51.211 6.988 -19.025 1.00 73.03 319 PRO A O 1
ATOM 2291 N N . ASP A 1 370 ? 52.694 6.521 -20.667 1.00 73.08 320 ASP A N 1
ATOM 2292 C CA . ASP A 1 370 ? 51.713 6.518 -21.739 1.00 73.21 320 ASP A CA 1
ATOM 2293 C C . ASP A 1 370 ? 50.751 5.306 -21.758 1.00 72.68 320 ASP A C 1
ATOM 2294 O O . ASP A 1 370 ? 49.982 5.151 -22.723 1.00 73.50 320 ASP A O 1
ATOM 2299 N N . LEU A 1 371 ? 50.798 4.443 -20.735 1.00 71.04 321 LEU A N 1
ATOM 2300 C CA . LEU A 1 371 ? 49.927 3.241 -20.681 1.00 69.64 321 LEU A CA 1
ATOM 2301 C C . LEU A 1 371 ? 49.863 2.414 -21.993 1.00 69.28 321 LEU A C 1
ATOM 2302 O O . LEU A 1 371 ? 48.791 1.988 -22.440 1.00 69.28 321 LEU A O 1
ATOM 2307 N N . ARG A 1 372 ? 51.032 2.174 -22.585 1.00 68.61 322 ARG A N 1
ATOM 2308 C CA . ARG A 1 372 ? 51.104 1.635 -23.927 1.00 68.40 322 ARG A CA 1
ATOM 2309 C C . ARG A 1 372 ? 52.424 0.906 -24.214 1.00 68.11 322 ARG A C 1
ATOM 2310 O O . ARG A 1 372 ? 52.459 -0.078 -24.958 1.00 67.86 322 ARG A O 1
ATOM 2318 N N . THR A 1 373 ? 53.512 1.403 -23.638 1.00 67.94 323 THR A N 1
ATOM 2319 C CA . THR A 1 373 ? 54.830 0.865 -23.919 1.00 67.75 323 THR A CA 1
ATOM 2320 C C . THR A 1 373 ? 55.250 0.095 -22.721 1.00 66.84 323 THR A C 1
ATOM 2321 O O . THR A 1 373 ? 55.114 0.572 -21.610 1.00 66.84 323 THR A O 1
ATOM 2325 N N . LEU A 1 374 ? 55.766 -1.100 -22.936 1.00 66.80 324 LEU A N 1
ATOM 2326 C CA . LEU A 1 374 ? 56.271 -1.901 -21.832 1.00 66.56 324 LEU A CA 1
ATOM 2327 C C . LEU A 1 374 ? 57.789 -1.846 -21.727 1.00 67.12 324 LEU A C 1
ATOM 2328 O O . LEU A 1 374 ? 58.486 -2.251 -22.653 1.00 68.09 324 LEU A O 1
ATOM 2333 N N . ASN A 1 375 ? 58.309 -1.365 -20.604 1.00 67.10 325 ASN A N 1
ATOM 2334 C CA . ASN A 1 375 ? 59.758 -1.342 -20.418 1.00 67.78 325 ASN A CA 1
ATOM 2335 C C . ASN A 1 375 ? 60.159 -2.710 -20.030 1.00 66.95 325 ASN A C 1
ATOM 2336 O O . ASN A 1 375 ? 59.485 -3.329 -19.224 1.00 66.51 325 ASN A O 1
ATOM 2341 N N . ARG A 1 376 ? 61.250 -3.213 -20.563 1.00 66.80 326 ARG A N 1
ATOM 2342 C CA . ARG A 1 376 ? 61.614 -4.551 -20.128 1.00 65.88 326 ARG A CA 1
ATOM 2343 C C . ARG A 1 376 ? 63.103 -4.730 -19.858 1.00 66.43 326 ARG A C 1
ATOM 2344 O O . ARG A 1 376 ? 63.921 -3.829 -20.037 1.00 67.27 326 ARG A O 1
ATOM 2352 N N . ALA A 1 377 ? 63.451 -5.948 -19.487 1.00 65.62 327 ALA A N 1
ATOM 2353 C CA . ALA A 1 377 ? 64.793 -6.249 -19.147 1.00 65.33 327 ALA A CA 1
ATOM 2354 C C . ALA A 1 377 ? 65.104 -7.677 -19.503 1.00 64.84 327 ALA A C 1
ATOM 2355 O O . ALA A 1 377 ? 64.226 -8.546 -19.517 1.00 63.49 327 ALA A O 1
ATOM 2357 N N . ALA A 1 378 ? 66.388 -7.897 -19.754 1.00 65.63 328 ALA A N 1
ATOM 2358 C CA . ALA A 1 378 ? 66.938 -9.206 -20.047 1.00 65.63 328 ALA A CA 1
ATOM 2359 C C . ALA A 1 378 ? 67.309 -9.961 -18.781 1.00 65.23 328 ALA A C 1
ATOM 2360 O O . ALA A 1 378 ? 67.833 -9.375 -17.848 1.00 65.09 328 ALA A O 1
ATOM 2362 N N . TYR A 1 379 ? 67.002 -11.258 -18.758 1.00 64.90 329 TYR A N 1
ATOM 2363 C CA . TYR A 1 379 ? 67.510 -12.174 -17.747 1.00 65.12 329 TYR A CA 1
ATOM 2364 C C . TYR A 1 379 ? 67.735 -13.584 -18.245 1.00 65.25 329 TYR A C 1
ATOM 2365 O O . TYR A 1 379 ? 66.960 -14.127 -19.048 1.00 64.78 329 TYR A O 1
ATOM 2374 N N . ARG A 1 380 ? 68.813 -14.158 -17.722 1.00 65.79 330 ARG A N 1
ATOM 2375 C CA . ARG A 1 380 ? 69.133 -15.558 -17.840 1.00 65.82 330 ARG A CA 1
ATOM 2376 C C . ARG A 1 380 ? 69.371 -16.054 -16.418 1.00 65.66 330 ARG A C 1
ATOM 2377 O O . ARG A 1 380 ? 69.912 -15.314 -15.575 1.00 65.90 330 ARG A O 1
ATOM 2385 N N . PHE A 1 381 ? 68.914 -17.272 -16.137 1.00 64.94 331 PHE A N 1
ATOM 2386 C CA . PHE A 1 381 ? 69.213 -17.924 -14.878 1.00 65.13 331 PHE A CA 1
ATOM 2387 C C . PHE A 1 381 ? 69.069 -19.419 -14.977 1.00 65.73 331 PHE A C 1
ATOM 2388 O O . PHE A 1 381 ? 68.056 -19.950 -15.477 1.00 65.49 331 PHE A O 1
ATOM 2396 N N . ARG A 1 382 ? 70.104 -20.110 -14.520 1.00 66.93 332 ARG A N 1
ATOM 2397 C CA . ARG A 1 382 ? 70.066 -21.555 -14.499 1.00 67.01 332 ARG A CA 1
ATOM 2398 C C . ARG A 1 382 ? 69.971 -21.997 -13.056 1.00 66.73 332 ARG A C 1
ATOM 2399 O O . ARG A 1 382 ? 70.833 -21.624 -12.240 1.00 67.93 332 ARG A O 1
ATOM 2407 N N . ILE A 1 383 ? 68.913 -22.750 -12.736 1.00 65.17 333 ILE A N 1
ATOM 2408 C CA . ILE A 1 383 ? 68.793 -23.366 -11.421 1.00 64.59 333 ILE A CA 1
ATOM 2409 C C . ILE A 1 383 ? 68.994 -24.859 -11.549 1.00 64.94 333 ILE A C 1
ATOM 2410 O O . ILE A 1 383 ? 68.261 -25.509 -12.293 1.00 64.17 333 ILE A O 1
ATOM 2415 N N . VAL A 1 384 ? 69.992 -25.390 -10.827 1.00 66.14 334 VAL A N 1
ATOM 2416 C CA . VAL A 1 384 ? 70.350 -26.825 -10.839 1.00 66.30 334 VAL A CA 1
ATOM 2417 C C . VAL A 1 384 ? 70.350 -27.332 -9.411 1.00 66.42 334 VAL A C 1
ATOM 2418 O O . VAL A 1 384 ? 71.025 -26.780 -8.548 1.00 67.16 334 VAL A O 1
ATOM 2422 N N . GLY A 1 385 ? 69.584 -28.381 -9.155 1.00 65.89 335 GLY A N 1
ATOM 2423 C CA . GLY A 1 385 ? 69.526 -28.925 -7.815 1.00 66.47 335 GLY A CA 1
ATOM 2424 C C . GLY A 1 385 ? 69.512 -30.431 -7.796 1.00 67.13 335 GLY A C 1
ATOM 2425 O O . GLY A 1 385 ? 68.928 -31.065 -8.691 1.00 66.42 335 GLY A O 1
ATOM 2426 N N . ASP A 1 386 ? 70.150 -31.001 -6.767 1.00 68.37 336 ASP A N 1
ATOM 2427 C CA . ASP A 1 386 ? 70.209 -32.458 -6.586 1.00 68.93 336 ASP A CA 1
ATOM 2428 C C . ASP A 1 386 ? 69.706 -32.921 -5.217 1.00 68.92 336 ASP A C 1
ATOM 2429 O O . ASP A 1 386 ? 70.096 -32.363 -4.183 1.00 69.36 336 ASP A O 1
ATOM 2434 N N . THR A 1 387 ? 68.833 -33.930 -5.230 1.00 68.56 337 THR A N 1
ATOM 2435 C CA . THR A 1 387 ? 68.171 -34.416 -4.016 1.00 6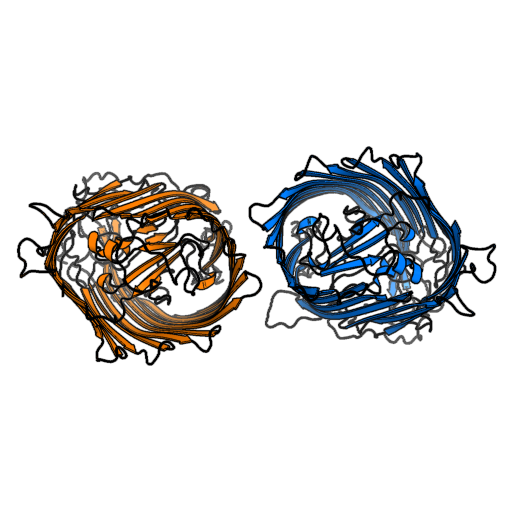8.87 337 THR A CA 1
ATOM 2436 C C . THR A 1 387 ? 68.538 -35.868 -3.644 1.00 70.34 337 THR A C 1
ATOM 2437 O O . THR A 1 387 ? 68.649 -36.757 -4.495 1.00 70.19 337 THR A O 1
ATOM 2441 N N . TYR A 1 388 ? 68.772 -36.061 -2.350 1.00 72.08 338 TYR A N 1
ATOM 2442 C CA . TYR A 1 388 ? 68.950 -37.365 -1.719 1.00 74.07 338 TYR A CA 1
ATOM 2443 C C . TYR A 1 388 ? 67.925 -37.321 -0.593 1.00 73.54 338 TYR A C 1
ATOM 2444 O O . TYR A 1 388 ? 68.085 -36.575 0.376 1.00 73.66 338 TYR A O 1
ATOM 2453 N N . SER A 1 389 ? 66.840 -38.067 -0.762 1.00 73.19 339 SER A N 1
ATOM 2454 C CA . SER A 1 389 ? 65.768 -38.120 0.223 1.00 73.37 339 SER A CA 1
ATOM 2455 C C . SER A 1 389 ? 65.652 -39.574 0.703 1.00 73.98 339 SER A C 1
ATOM 2456 O O . SER A 1 389 ? 65.744 -40.512 -0.105 1.00 74.22 339 SER A O 1
ATOM 2459 N N . LEU A 1 390 ? 65.446 -39.770 2.003 1.00 74.12 340 LEU A N 1
ATOM 2460 C CA . LEU A 1 390 ? 65.546 -41.117 2.576 1.00 74.73 340 LEU A CA 1
ATOM 2461 C C . LEU A 1 390 ? 64.657 -41.282 3.825 1.00 74.58 340 LEU A C 1
ATOM 2462 O O . LEU A 1 390 ? 64.764 -40.519 4.809 1.00 74.92 340 LEU A O 1
ATOM 2467 N N . ASP A 1 391 ? 63.766 -42.270 3.780 1.00 73.88 341 ASP A N 1
ATOM 2468 C CA . ASP A 1 391 ? 62.781 -42.422 4.844 1.00 73.67 341 ASP A CA 1
ATOM 2469 C C . ASP A 1 391 ? 62.597 -43.869 5.249 1.00 74.43 341 ASP A C 1
ATOM 2470 O O . ASP A 1 391 ? 62.057 -44.674 4.477 1.00 74.38 341 ASP A O 1
ATOM 2475 N N . ASN A 1 392 ? 63.063 -44.187 6.460 1.00 75.46 342 ASN A N 1
ATOM 2476 C CA . ASN A 1 392 ? 62.987 -45.531 7.015 1.00 75.96 342 ASN A CA 1
ATOM 2477 C C . ASN A 1 392 ? 62.107 -45.532 8.225 1.00 76.17 342 ASN A C 1
ATOM 2478 O O . ASN A 1 392 ? 62.144 -44.610 9.048 1.00 76.05 342 ASN A O 1
ATOM 2483 N N . ASN A 1 393 ? 61.297 -46.572 8.310 1.00 76.52 343 ASN A N 1
ATOM 2484 C CA . ASN A 1 393 ? 60.370 -46.712 9.398 1.00 77.37 343 ASN A CA 1
ATOM 2485 C C . ASN A 1 393 ? 60.193 -48.175 9.791 1.00 78.90 343 ASN A C 1
ATOM 2486 O O . ASN A 1 393 ? 60.535 -49.094 9.035 1.00 79.08 343 ASN A O 1
ATOM 2491 N N . ALA A 1 394 ? 59.698 -48.383 11.003 1.00 80.32 344 ALA A N 1
ATOM 2492 C CA . ALA A 1 394 ? 59.353 -49.711 11.459 1.00 81.56 344 ALA A CA 1
ATOM 2493 C C . ALA A 1 394 ? 58.000 -49.640 12.163 1.00 81.89 344 ALA A C 1
ATOM 2494 O O . ALA A 1 394 ? 57.710 -48.672 12.886 1.00 81.73 344 ALA A O 1
ATOM 2496 N N . GLN A 1 395 ? 57.184 -50.665 11.919 1.00 82.64 345 GLN A N 1
ATOM 2497 C CA . GLN A 1 395 ? 55.784 -50.703 12.317 1.00 83.59 345 GLN A CA 1
ATOM 2498 C C . GLN A 1 395 ? 55.487 -51.946 13.143 1.00 85.41 345 GLN A C 1
ATOM 2499 O O . GLN A 1 395 ? 55.982 -53.027 12.840 1.00 85.98 345 GLN A O 1
ATOM 2505 N N . ALA A 1 396 ? 54.651 -51.793 14.167 1.00 86.92 346 ALA A N 1
ATOM 2506 C CA . ALA A 1 396 ? 54.204 -52.924 14.983 1.00 88.81 346 ALA A CA 1
ATOM 2507 C C . ALA A 1 396 ? 52.656 -52.986 15.103 1.00 89.37 346 ALA A C 1
ATOM 2508 O O . ALA A 1 396 ? 52.013 -51.955 15.367 1.00 88.94 346 ALA A O 1
ATOM 2510 N N . ARG A 1 397 ? 52.081 -54.182 14.869 1.00 90.74 347 ARG A N 1
ATOM 2511 C CA . ARG A 1 397 ? 50.623 -54.471 15.012 1.00 91.75 347 ARG A CA 1
ATOM 2512 C C . ARG A 1 397 ? 50.329 -55.549 16.060 1.00 93.85 347 ARG A C 1
ATOM 2513 O O . ARG A 1 397 ? 50.303 -56.745 15.760 1.00 94.19 347 ARG A O 1
ATOM 2521 N N . TRP A 1 398 ? 50.086 -55.116 17.284 1.00 95.89 348 TRP A N 1
ATOM 2522 C CA . TRP A 1 398 ? 49.739 -56.030 18.356 1.00 98.63 348 TRP A CA 1
ATOM 2523 C C . TRP A 1 398 ? 48.346 -55.737 18.878 1.00 99.22 348 TRP A C 1
ATOM 2524 O O . TRP A 1 398 ? 47.609 -54.935 18.298 1.00 98.45 348 TRP A O 1
ATOM 2535 N N . ASN A 1 399 ? 47.988 -56.428 19.954 1.00 101.21 349 ASN A N 1
ATOM 2536 C CA . ASN A 1 399 ? 46.823 -56.112 20.764 1.00 102.68 349 ASN A CA 1
ATOM 2537 C C . ASN A 1 399 ? 47.250 -56.252 22.222 1.00 104.91 349 ASN A C 1
ATOM 2538 O O . ASN A 1 399 ? 47.656 -57.353 22.618 1.00 106.37 349 ASN A O 1
ATOM 2543 N N . LEU A 1 400 ? 47.200 -55.195 23.043 1.00 105.78 350 LEU A N 1
ATOM 2544 C CA . LEU A 1 400 ? 47.108 -55.525 24.475 1.00 107.81 350 LEU A CA 1
ATOM 2545 C C . LEU A 1 400 ? 45.630 -55.990 24.688 1.00 107.88 350 LEU A C 1
ATOM 2546 O O . LEU A 1 400 ? 45.385 -57.199 24.596 1.00 108.73 350 LEU A O 1
ATOM 2551 N N . GLY A 1 401 ? 44.645 -55.097 24.844 1.00 106.92 351 GLY A N 1
ATOM 2552 C CA . GLY A 1 401 ? 43.236 -55.552 24.970 1.00 106.06 351 GLY A CA 1
ATOM 2553 C C . GLY A 1 401 ? 42.655 -56.338 23.786 1.00 104.38 351 GLY A C 1
ATOM 2554 O O . GLY A 1 401 ? 43.390 -56.881 22.952 1.00 103.30 351 GLY A O 1
ATOM 2555 N N . SER A 1 402 ? 41.325 -56.432 23.738 1.00 103.98 352 SER A N 1
ATOM 2556 C CA . SER A 1 402 ? 40.612 -56.652 22.476 1.00 102.66 352 SER A CA 1
ATOM 2557 C C . SER A 1 402 ? 40.497 -55.253 21.832 1.00 101.43 352 SER A C 1
ATOM 2558 O O . SER A 1 402 ? 39.404 -54.705 21.590 1.00 101.46 352 SER A O 1
ATOM 2561 N N . THR A 1 403 ? 41.683 -54.698 21.585 1.00 100.14 353 THR A N 1
ATOM 2562 C CA . THR A 1 403 ? 41.908 -53.335 21.155 1.00 98.36 353 THR A CA 1
ATOM 2563 C C . THR A 1 403 ? 43.158 -53.368 20.281 1.00 96.77 353 THR A C 1
ATOM 2564 O O . THR A 1 403 ? 44.265 -53.607 20.785 1.00 97.22 353 THR A O 1
ATOM 2568 N N . GLN A 1 404 ? 42.974 -53.145 18.979 1.00 94.56 354 GLN A N 1
ATOM 2569 C CA . GLN A 1 404 ? 44.067 -53.232 18.011 1.00 92.41 354 GLN A CA 1
ATOM 2570 C C . GLN A 1 404 ? 44.972 -52.011 18.010 1.00 90.82 354 GLN A C 1
ATOM 2571 O O . GLN A 1 404 ? 44.532 -50.867 17.858 1.00 89.96 354 GLN A O 1
ATOM 2577 N N . MET A 1 405 ? 46.252 -52.299 18.183 1.00 89.96 355 MET A N 1
ATOM 2578 C CA . MET A 1 405 ? 47.299 -51.309 18.270 1.00 89.12 355 MET A CA 1
ATOM 2579 C C . MET A 1 405 ? 47.998 -51.234 16.936 1.00 87.21 355 MET A C 1
ATOM 2580 O O . MET A 1 405 ? 48.141 -52.267 16.271 1.00 87.49 355 MET A O 1
ATOM 2585 N N . VAL A 1 406 ? 48.435 -50.029 16.546 1.00 85.02 356 VAL A N 1
ATOM 2586 C CA . VAL A 1 406 ? 49.355 -49.842 15.410 1.00 82.47 356 VAL A CA 1
ATOM 2587 C C . VAL A 1 406 ? 50.409 -48.777 15.746 1.00 81.24 356 VAL A C 1
ATOM 2588 O O . VAL A 1 406 ? 50.092 -47.572 15.858 1.00 80.52 356 VAL A O 1
ATOM 2592 N N . SER A 1 407 ? 51.654 -49.236 15.902 1.00 80.04 357 SER A N 1
ATOM 2593 C CA . SER A 1 407 ? 52.759 -48.370 16.325 1.00 78.94 357 SER A CA 1
ATOM 2594 C C . SER A 1 407 ? 53.721 -48.152 15.195 1.00 77.10 357 SER A C 1
ATOM 2595 O O . SER A 1 407 ? 53.831 -49.005 14.306 1.00 76.40 357 SER A O 1
ATOM 2598 N N . LEU A 1 408 ? 54.433 -47.024 15.268 1.00 75.36 358 LEU A N 1
ATOM 2599 C CA . LEU A 1 408 ? 55.251 -46.545 14.174 1.00 73.21 358 LEU A CA 1
ATOM 2600 C C . LEU A 1 408 ? 56.323 -45.596 14.635 1.00 73.25 358 LEU A C 1
ATOM 2601 O O . LEU A 1 408 ? 56.028 -44.559 15.220 1.00 72.69 358 LEU A O 1
ATOM 2606 N N . LEU A 1 409 ? 57.568 -45.955 14.348 1.00 73.69 359 LEU A N 1
ATOM 2607 C CA . LEU A 1 409 ? 58.704 -45.083 14.591 1.00 74.35 359 LEU A CA 1
ATOM 2608 C C . LEU A 1 409 ? 59.426 -44.959 13.268 1.00 73.69 359 LEU A C 1
ATOM 2609 O O . LEU A 1 409 ? 59.561 -45.962 12.561 1.00 73.28 359 LEU A O 1
ATOM 2614 N N . GLY A 1 410 ? 59.893 -43.751 12.944 1.00 73.40 360 GLY A N 1
ATOM 2615 C CA . GLY A 1 410 ? 60.675 -43.534 11.729 1.00 73.70 360 GLY A CA 1
ATOM 2616 C C . GLY A 1 410 ? 61.724 -42.437 11.772 1.00 74.86 360 GLY A C 1
ATOM 2617 O O . GLY A 1 410 ? 61.695 -41.555 12.632 1.00 75.28 360 GLY A O 1
ATOM 2618 N N . ILE A 1 411 ? 62.658 -42.506 10.832 1.00 75.73 361 ILE A N 1
ATOM 2619 C CA . ILE A 1 411 ? 63.692 -41.489 10.640 1.00 77.20 361 ILE A CA 1
ATOM 2620 C C . ILE A 1 411 ? 63.537 -41.015 9.199 1.00 77.41 361 ILE A C 1
ATOM 2621 O O . ILE A 1 411 ? 62.967 -41.746 8.385 1.00 77.47 361 ILE A O 1
ATOM 2626 N N . ASP A 1 412 ? 64.064 -39.831 8.866 1.00 78.48 362 ASP A N 1
ATOM 2627 C CA . ASP A 1 412 ? 63.772 -39.161 7.576 1.00 78.30 362 ASP A CA 1
ATOM 2628 C C . ASP A 1 412 ? 64.832 -38.108 7.199 1.00 79.20 362 ASP A C 1
ATOM 2629 O O . ASP A 1 412 ? 64.712 -36.928 7.581 1.00 78.91 362 ASP A O 1
ATOM 2634 N N . TYR A 1 413 ? 65.861 -38.528 6.459 1.00 80.28 363 TYR A N 1
ATOM 2635 C CA . TYR A 1 413 ? 66.850 -37.585 5.958 1.00 81.51 363 TYR A CA 1
ATOM 2636 C C . TYR A 1 413 ? 66.412 -37.002 4.673 1.00 79.91 363 TYR A C 1
ATOM 2637 O O . TYR A 1 413 ? 65.620 -37.588 3.917 1.00 79.01 363 TYR A O 1
ATOM 2646 N N . ARG A 1 414 ? 67.012 -35.849 4.415 1.00 79.65 364 ARG A N 1
ATOM 2647 C CA . ARG A 1 414 ? 67.107 -35.270 3.099 1.00 78.67 364 ARG A CA 1
ATOM 2648 C C . ARG A 1 414 ? 68.424 -34.509 3.081 1.00 79.27 364 ARG A C 1
ATOM 2649 O O . ARG A 1 414 ? 68.793 -33.899 4.078 1.00 79.62 364 ARG A O 1
ATOM 2657 N N . ARG A 1 415 ? 69.151 -34.578 1.976 1.00 79.45 365 ARG A N 1
ATOM 2658 C CA . ARG A 1 415 ? 70.242 -33.639 1.744 1.00 80.79 365 ARG A CA 1
ATOM 2659 C C . ARG A 1 415 ? 70.026 -33.054 0.349 1.00 79.78 365 ARG A C 1
ATOM 2660 O O . ARG A 1 415 ? 69.608 -33.774 -0.559 1.00 79.38 365 ARG A O 1
ATOM 2668 N N . THR A 1 416 ? 70.245 -31.743 0.200 1.00 79.41 366 THR A N 1
ATOM 2669 C CA . THR A 1 416 ? 70.112 -31.044 -1.097 1.00 78.24 366 THR A CA 1
ATOM 2670 C C . THR A 1 416 ? 71.301 -30.121 -1.417 1.00 78.90 366 THR A C 1
ATOM 2671 O O . THR A 1 416 ? 72.011 -29.622 -0.531 1.00 79.78 366 THR A O 1
ATOM 2675 N N . ARG A 1 417 ? 71.505 -29.921 -2.708 1.00 78.07 367 ARG A N 1
ATOM 2676 C CA . ARG A 1 417 ? 72.351 -28.870 -3.199 1.00 78.08 367 ARG A CA 1
ATOM 2677 C C . ARG A 1 417 ? 71.645 -28.129 -4.335 1.00 76.81 367 ARG A C 1
ATOM 2678 O O . ARG A 1 417 ? 71.108 -28.736 -5.279 1.00 76.30 367 ARG A O 1
ATOM 2686 N N . GLU A 1 418 ? 71.678 -26.811 -4.262 1.00 76.03 368 GLU A N 1
ATOM 2687 C CA . GLU A 1 418 ? 71.149 -26.020 -5.336 1.00 74.82 368 GLU A CA 1
ATOM 2688 C C . GLU A 1 418 ? 72.123 -24.927 -5.826 1.00 75.42 368 GLU A C 1
ATOM 2689 O O . GLU A 1 418 ? 72.584 -24.041 -5.074 1.00 75.66 368 GLU A O 1
ATOM 2695 N N . ASP A 1 419 ? 72.387 -25.013 -7.123 1.00 75.13 369 ASP A N 1
ATOM 2696 C CA . ASP A 1 419 ? 73.371 -24.230 -7.829 1.00 75.68 369 ASP A CA 1
ATOM 2697 C C . ASP A 1 419 ? 72.690 -23.193 -8.711 1.00 74.40 369 ASP A C 1
ATOM 2698 O O . ASP A 1 419 ? 72.286 -23.487 -9.846 1.00 73.81 369 ASP A O 1
ATOM 2703 N N . TYR A 1 420 ? 72.581 -21.974 -8.193 1.00 73.63 370 TYR A N 1
ATOM 2704 C CA . TYR A 1 420 ? 71.758 -20.939 -8.805 1.00 72.10 370 TYR A CA 1
ATOM 2705 C C . TYR A 1 420 ? 72.662 -19.931 -9.437 1.00 72.53 370 TYR A C 1
ATOM 2706 O O . TYR A 1 420 ? 73.835 -19.883 -9.092 1.00 73.84 370 TYR A O 1
ATOM 2715 N N . TYR A 1 421 ? 72.130 -19.154 -10.381 1.00 71.47 371 TYR A N 1
ATOM 2716 C CA . TYR A 1 421 ? 72.736 -17.867 -10.774 1.00 71.49 371 TYR A CA 1
ATOM 2717 C C . TYR A 1 421 ? 71.765 -17.044 -11.589 1.00 70.39 371 TYR A C 1
ATOM 2718 O O . TYR A 1 421 ? 70.968 -17.606 -12.323 1.00 70.24 371 TYR A O 1
ATOM 2727 N N . LEU A 1 422 ? 71.841 -15.725 -11.468 1.00 70.11 372 LEU A N 1
ATOM 2728 C CA . LEU A 1 422 ? 71.015 -14.828 -12.257 1.00 69.42 372 LEU A CA 1
ATOM 2729 C C . LEU A 1 422 ? 71.843 -13.759 -12.986 1.00 70.62 372 LEU A C 1
ATOM 2730 O O . LEU A 1 422 ? 72.763 -13.158 -12.405 1.00 71.65 372 LEU A O 1
ATOM 2735 N N . ARG A 1 423 ? 71.524 -13.522 -14.261 1.00 70.67 373 ARG A N 1
ATOM 2736 C CA . ARG A 1 423 ? 72.194 -12.454 -15.046 1.00 71.76 373 ARG A CA 1
ATOM 2737 C C . ARG A 1 423 ? 71.191 -11.458 -15.698 1.00 71.01 373 ARG A C 1
ATOM 2738 O O . ARG A 1 423 ? 70.264 -11.866 -16.381 1.00 70.19 373 ARG A O 1
ATOM 2746 N N . GLY A 1 424 ? 71.394 -10.161 -15.496 1.00 71.51 374 GLY A N 1
ATOM 2747 C CA . GLY A 1 424 ? 70.528 -9.143 -16.080 1.00 71.79 374 GLY A CA 1
ATOM 2748 C C . GLY A 1 424 ? 71.063 -8.410 -17.299 1.00 73.32 374 GLY A C 1
ATOM 2749 O O . GLY A 1 424 ? 72.173 -8.652 -17.732 1.00 75.03 374 GLY A O 1
ATOM 2750 N N . GLY A 1 425 ? 70.264 -7.503 -17.854 1.00 73.50 375 GLY A N 1
ATOM 2751 C CA . GLY A 1 425 ? 70.653 -6.716 -19.026 1.00 75.15 375 GLY A CA 1
ATOM 2752 C C . GLY A 1 425 ? 69.485 -5.918 -19.573 1.00 75.09 375 GLY A C 1
ATOM 2753 O O . GLY A 1 425 ? 68.494 -5.742 -18.878 1.00 74.29 375 GLY A O 1
ATOM 2754 N N . SER A 1 426 ? 69.577 -5.446 -20.817 1.00 76.14 376 SER A N 1
ATOM 2755 C CA . SER A 1 426 ? 68.545 -4.538 -21.347 1.00 76.29 376 SER A CA 1
ATOM 2756 C C . SER A 1 426 ? 67.609 -5.174 -22.350 1.00 75.73 376 SER A C 1
ATOM 2757 O O . SER A 1 426 ? 67.916 -6.215 -22.939 1.00 75.85 376 SER A O 1
ATOM 2760 N N . ALA A 1 427 ? 66.471 -4.524 -22.563 1.00 75.23 377 ALA A N 1
ATOM 2761 C CA . ALA A 1 427 ? 65.474 -5.063 -23.475 1.00 74.65 377 ALA A CA 1
ATOM 2762 C C . ALA A 1 427 ? 64.667 -3.965 -24.154 1.00 74.61 377 ALA A C 1
ATOM 2763 O O . ALA A 1 427 ? 64.040 -3.124 -23.503 1.00 74.28 377 ALA A O 1
ATOM 2765 N N . SER A 1 428 ? 64.687 -3.980 -25.478 1.00 74.97 378 SER A N 1
ATOM 2766 C CA . SER A 1 428 ? 63.950 -2.992 -26.226 1.00 74.85 378 SER A CA 1
ATOM 2767 C C . SER A 1 428 ? 62.582 -2.995 -25.659 1.00 73.30 378 SER A C 1
ATOM 2768 O O . SER A 1 428 ? 61.992 -4.041 -25.491 1.00 72.48 378 SER A O 1
ATOM 2771 N N . PRO A 1 429 ? 62.077 -1.827 -25.319 1.00 73.28 379 PRO A N 1
ATOM 2772 C CA . PRO A 1 429 ? 60.704 -1.809 -24.879 1.00 72.81 379 PRO A CA 1
ATOM 2773 C C . PRO A 1 429 ? 59.826 -2.259 -26.046 1.00 72.67 379 PRO A C 1
ATOM 2774 O O . PRO A 1 429 ? 60.258 -2.132 -27.196 1.00 74.05 379 PRO A O 1
ATOM 2778 N N . ILE A 1 430 ? 58.635 -2.792 -25.761 1.00 71.16 380 ILE A N 1
ATOM 2779 C CA . ILE A 1 430 ? 57.701 -3.229 -26.808 1.00 70.56 380 ILE A CA 1
ATOM 2780 C C . ILE A 1 430 ? 56.301 -2.633 -26.638 1.00 70.44 380 ILE A C 1
ATOM 2781 O O . ILE A 1 430 ? 55.926 -2.219 -25.549 1.00 70.28 380 ILE A O 1
ATOM 2786 N N . ASP A 1 431 ? 55.516 -2.600 -27.704 1.00 70.77 381 ASP A N 1
ATOM 2787 C CA . ASP A 1 431 ? 54.202 -1.993 -27.610 1.00 70.86 381 ASP A CA 1
ATOM 2788 C C . ASP A 1 431 ? 53.102 -2.991 -27.265 1.00 70.18 381 ASP A C 1
ATOM 2789 O O . ASP A 1 431 ? 53.027 -4.055 -27.847 1.00 70.22 381 ASP A O 1
ATOM 2794 N N . ILE A 1 432 ? 52.243 -2.598 -26.329 1.00 69.88 382 ILE A N 1
ATOM 2795 C CA . ILE A 1 432 ? 51.087 -3.367 -25.827 1.00 68.94 382 ILE A CA 1
ATOM 2796 C C . ILE A 1 432 ? 50.045 -3.690 -26.903 1.00 69.29 382 ILE A C 1
ATOM 2797 O O . ILE A 1 432 ? 49.333 -4.688 -26.803 1.00 68.29 382 ILE A O 1
ATOM 2802 N N . TYR A 1 433 ? 49.961 -2.855 -27.932 1.00 70.35 383 TYR A N 1
ATOM 2803 C CA . TYR A 1 433 ? 48.958 -3.041 -28.959 1.00 71.49 383 TYR A CA 1
ATOM 2804 C C . TYR A 1 433 ? 49.549 -3.523 -30.251 1.00 72.97 383 TYR A C 1
ATOM 2805 O O . TYR A 1 433 ? 48.967 -4.367 -30.897 1.00 73.11 383 TYR A O 1
ATOM 2814 N N . ASN A 1 434 ? 50.709 -2.989 -30.616 1.00 74.99 384 ASN A N 1
ATOM 2815 C CA . ASN A 1 434 ? 51.428 -3.399 -31.823 1.00 77.19 384 ASN A CA 1
ATOM 2816 C C . ASN A 1 434 ? 52.777 -3.982 -31.486 1.00 78.12 384 ASN A C 1
ATOM 2817 O O . ASN A 1 434 ? 53.798 -3.319 -31.678 1.00 78.55 384 ASN A O 1
ATOM 2822 N N . PRO A 1 435 ? 52.793 -5.230 -30.991 1.00 78.81 385 PRO A N 1
ATOM 2823 C CA . PRO A 1 435 ? 54.057 -5.800 -30.581 1.00 79.95 385 PRO A CA 1
ATOM 2824 C C . PRO A 1 435 ? 54.925 -5.983 -31.812 1.00 82.80 385 PRO A C 1
ATOM 2825 O O . PRO A 1 435 ? 54.395 -6.219 -32.897 1.00 83.65 385 PRO A O 1
ATOM 2829 N N . VAL A 1 436 ? 56.236 -5.826 -31.670 1.00 85.31 386 VAL A N 1
ATOM 2830 C CA . VAL A 1 436 ? 57.143 -6.069 -32.787 1.00 88.68 386 VAL A CA 1
ATOM 2831 C C . VAL A 1 436 ? 58.450 -6.603 -32.255 1.00 90.50 386 VAL A C 1
ATOM 2832 O O . VAL A 1 436 ? 59.042 -6.017 -31.366 1.00 90.36 386 VAL A O 1
ATOM 2836 N N . HIS A 1 437 ? 58.914 -7.716 -32.794 1.00 93.55 387 HIS A N 1
ATOM 2837 C CA . HIS A 1 437 ? 60.171 -8.272 -32.320 1.00 96.46 387 HIS A CA 1
ATOM 2838 C C . HIS A 1 437 ? 61.117 -8.436 -33.530 1.00 100.24 387 HIS A C 1
ATOM 2839 O O . HIS A 1 437 ? 60.626 -8.453 -34.672 1.00 101.34 387 HIS A O 1
ATOM 2846 N N . HIS A 1 438 ? 62.443 -8.543 -33.304 1.00 103.62 388 HIS A N 1
ATOM 2847 C CA . HIS A 1 438 ? 63.468 -8.717 -34.411 1.00 107.83 388 HIS A CA 1
ATOM 2848 C C . HIS A 1 438 ? 64.949 -8.799 -33.897 1.00 109.78 388 HIS A C 1
ATOM 2849 O O . HIS A 1 438 ? 65.274 -8.152 -32.882 1.00 109.89 388 HIS A O 1
ATOM 2856 N N . HIS A 1 439 ? 65.841 -9.546 -34.581 1.00 112.10 389 HIS A N 1
ATOM 2857 C CA . HIS A 1 439 ? 67.188 -9.882 -33.989 1.00 114.08 389 HIS A CA 1
ATOM 2858 C C . HIS A 1 439 ? 68.468 -9.097 -34.467 1.00 115.41 389 HIS A C 1
ATOM 2859 O O . HIS A 1 439 ? 68.711 -7.974 -33.979 1.00 115.23 389 HIS A O 1
ATOM 2866 N N . HIS A 1 440 ? 69.262 -9.684 -35.384 1.00 116.67 390 HIS A N 1
ATOM 2867 C CA . HIS A 1 440 ? 70.514 -9.084 -35.972 1.00 118.07 390 HIS A CA 1
ATOM 2868 C C . HIS A 1 440 ? 71.120 -7.827 -35.288 1.00 118.32 390 HIS A C 1
ATOM 2869 O O . HIS A 1 440 ? 70.790 -6.675 -35.600 1.00 118.24 390 HIS A O 1
ATOM 2871 N N . GLY A 1 444 ? 67.415 -5.373 -32.926 1.00 106.58 394 GLY A N 1
ATOM 2872 C CA . GLY A 1 444 ? 66.823 -5.333 -31.587 1.00 105.28 394 GLY A CA 1
ATOM 2873 C C . GLY A 1 444 ? 67.814 -5.751 -30.513 1.00 105.17 394 GLY A C 1
ATOM 2874 O O . GLY A 1 444 ? 68.739 -6.511 -30.797 1.00 106.05 394 GLY A O 1
ATOM 2875 N N . VAL A 1 445 ? 67.606 -5.269 -29.280 1.00 104.42 395 VAL A N 1
ATOM 2876 C CA . VAL A 1 445 ? 68.561 -5.445 -28.144 1.00 104.11 395 VAL A CA 1
ATOM 2877 C C . VAL A 1 445 ? 68.063 -6.334 -26.960 1.00 102.76 395 VAL A C 1
ATOM 2878 O O . VAL A 1 445 ? 66.934 -6.192 -26.446 1.00 101.17 395 VAL A O 1
ATOM 2882 N N . PHE A 1 446 ? 68.953 -7.265 -26.588 1.00 102.89 396 PHE A N 1
ATOM 2883 C CA . PHE A 1 446 ? 68.788 -8.252 -25.513 1.00 101.61 396 PHE A CA 1
ATOM 2884 C C . PHE A 1 446 ? 70.201 -8.688 -25.096 1.00 101.96 396 PHE A C 1
ATOM 2885 O O . PHE A 1 446 ? 70.864 -9.439 -25.820 1.00 102.37 396 PHE A O 1
ATOM 2893 N N . ASP A 1 447 ? 70.654 -8.191 -23.941 1.00 101.49 397 ASP A N 1
ATOM 2894 C CA . ASP A 1 447 ? 72.019 -8.424 -23.430 1.00 102.06 397 ASP A CA 1
ATOM 2895 C C . ASP A 1 447 ? 72.012 -8.897 -21.960 1.00 100.56 397 ASP A C 1
ATOM 2896 O O . ASP A 1 447 ? 72.175 -8.075 -21.047 1.00 100.78 397 ASP A O 1
ATOM 2901 N N . PRO A 1 448 ? 71.858 -10.221 -21.726 1.00 99.04 398 PRO A N 1
ATOM 2902 C CA . PRO A 1 448 ? 71.611 -10.689 -20.360 1.00 97.21 398 PRO A CA 1
ATOM 2903 C C . PRO A 1 448 ? 72.917 -11.127 -19.689 1.00 97.27 398 PRO A C 1
ATOM 2904 O O . PRO A 1 448 ? 73.096 -12.304 -19.361 1.00 97.11 398 PRO A O 1
ATOM 2908 N N . SER A 1 449 ? 73.843 -10.187 -19.521 1.00 97.23 399 SER A N 1
ATOM 2909 C CA . SER A 1 449 ? 75.084 -10.484 -18.810 1.00 97.13 399 SER A CA 1
ATOM 2910 C C . SER A 1 449 ? 75.590 -9.318 -17.990 1.00 96.45 399 SER A C 1
ATOM 2911 O O . SER A 1 449 ? 76.380 -8.507 -18.436 1.00 97.60 399 SER A O 1
ATOM 2914 N N . THR A 1 450 ? 75.054 -9.234 -16.791 1.00 94.24 400 THR A N 1
ATOM 2915 C CA . THR A 1 450 ? 75.650 -8.539 -15.694 1.00 93.63 400 THR A CA 1
ATOM 2916 C C . THR A 1 450 ? 75.459 -9.586 -14.617 1.00 93.05 400 THR A C 1
ATOM 2917 O O . THR A 1 450 ? 74.360 -10.106 -14.456 1.00 91.74 400 THR A O 1
ATOM 2921 N N . PRO A 1 451 ? 76.529 -9.960 -13.906 1.00 94.08 401 PRO A N 1
ATOM 2922 C CA . PRO A 1 451 ? 76.234 -10.889 -12.812 1.00 93.30 401 PRO A CA 1
ATOM 2923 C C . PRO A 1 451 ? 75.173 -10.279 -11.863 1.00 91.76 401 PRO A C 1
ATOM 2924 O O . PRO A 1 451 ? 75.008 -9.057 -11.852 1.00 91.90 401 PRO A O 1
ATOM 2928 N N . PHE A 1 452 ? 74.441 -11.099 -11.109 1.00 90.17 402 PHE A N 1
ATOM 2929 C CA . PHE A 1 452 ? 73.522 -10.564 -10.085 1.00 88.79 402 PHE A CA 1
ATOM 2930 C C . PHE A 1 452 ? 73.696 -11.268 -8.738 1.00 88.54 402 PHE A C 1
ATOM 2931 O O . PHE A 1 452 ? 74.502 -10.856 -7.890 1.00 89.45 402 PHE A O 1
ATOM 2939 N N . THR A 1 453 ? 72.908 -12.317 -8.535 1.00 87.00 403 THR A N 1
ATOM 2940 C CA . THR A 1 453 ? 73.188 -13.268 -7.471 1.00 86.51 403 THR A CA 1
ATOM 2941 C C . THR A 1 453 ? 73.931 -14.444 -8.137 1.00 86.09 403 THR A C 1
ATOM 2942 O O . THR A 1 453 ? 74.068 -14.476 -9.356 1.00 85.62 403 THR A O 1
ATOM 2946 N N . ASN A 1 454 ? 74.470 -15.351 -7.332 1.00 85.94 404 ASN A N 1
ATOM 2947 C CA . ASN A 1 454 ? 75.133 -16.588 -7.798 1.00 85.98 404 ASN A CA 1
ATOM 2948 C C . ASN A 1 454 ? 75.284 -17.435 -6.551 1.00 85.71 404 ASN A C 1
ATOM 2949 O O . ASN A 1 454 ? 75.902 -17.010 -5.581 1.00 86.91 404 ASN A O 1
ATOM 2954 N N . THR A 1 455 ? 74.713 -18.624 -6.550 1.00 84.16 405 THR A N 1
ATOM 2955 C CA . THR A 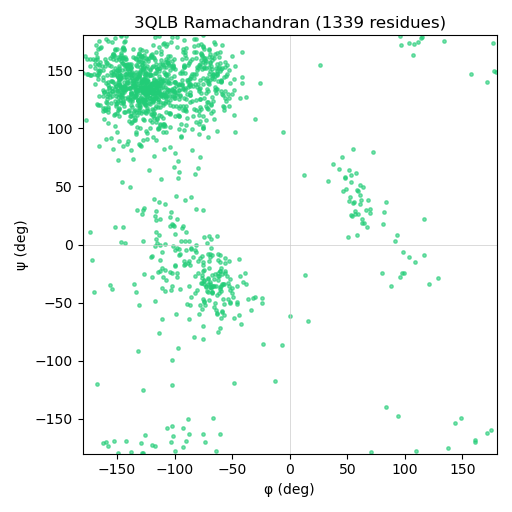1 455 ? 74.684 -19.359 -5.311 1.00 83.68 405 THR A CA 1
ATOM 2956 C C . THR A 1 455 ? 75.141 -20.817 -5.414 1.00 83.94 405 THR A C 1
ATOM 2957 O O . THR A 1 455 ? 75.176 -21.399 -6.507 1.00 84.59 405 THR A O 1
ATOM 2961 N N . VAL A 1 456 ? 75.572 -21.367 -4.277 1.00 83.49 406 VAL A N 1
ATOM 2962 C CA . VAL A 1 456 ? 75.512 -22.806 -4.018 1.00 81.88 406 VAL A CA 1
ATOM 2963 C C . VAL A 1 456 ? 75.026 -22.936 -2.580 1.00 81.50 406 VAL A C 1
ATOM 2964 O O . VAL A 1 456 ? 75.607 -22.349 -1.644 1.00 81.90 406 VAL A O 1
ATOM 2968 N N . GLN A 1 457 ? 73.918 -23.663 -2.434 1.00 80.25 407 GLN A N 1
ATOM 2969 C CA . GLN A 1 457 ? 73.192 -23.753 -1.170 1.00 79.87 407 GLN A CA 1
ATOM 2970 C C . GLN A 1 457 ? 72.901 -25.192 -0.763 1.00 80.11 407 GLN A C 1
ATOM 2971 O O . GLN A 1 457 ? 72.118 -25.876 -1.423 1.00 79.47 407 GLN A O 1
ATOM 2977 N N . ARG A 1 458 ? 73.523 -25.644 0.327 1.00 81.59 408 ARG A N 1
ATOM 2978 C CA . ARG A 1 458 ? 73.341 -27.016 0.803 1.00 82.19 408 ARG A CA 1
ATOM 2979 C C . ARG A 1 458 ? 72.430 -27.104 2.026 1.00 81.63 408 ARG A C 1
ATOM 2980 O O . ARG A 1 458 ? 72.525 -26.275 2.933 1.00 82.05 408 ARG A O 1
ATOM 2988 N N . ALA A 1 459 ? 71.555 -28.110 2.051 1.00 80.77 409 ALA A N 1
ATOM 2989 C CA . ALA A 1 459 ? 70.742 -28.396 3.243 1.00 80.49 409 ALA A CA 1
ATOM 2990 C C . ALA A 1 459 ? 70.950 -29.821 3.799 1.00 81.19 409 ALA A C 1
ATOM 2991 O O . ALA A 1 459 ? 71.293 -30.757 3.055 1.00 81.30 409 ALA A O 1
ATOM 2993 N N . ASP A 1 460 ? 70.783 -29.957 5.116 1.00 81.62 410 ASP A N 1
ATOM 2994 C CA . ASP A 1 460 ? 70.653 -31.255 5.767 1.00 81.97 410 ASP A CA 1
ATOM 2995 C C . ASP A 1 460 ? 69.373 -31.231 6.587 1.00 80.38 410 ASP A C 1
ATOM 2996 O O . ASP A 1 460 ? 69.224 -30.378 7.469 1.00 80.70 410 ASP A O 1
ATOM 3001 N N . GLN A 1 461 ? 68.445 -32.142 6.270 1.00 78.55 411 GLN A N 1
ATOM 3002 C CA . GLN A 1 461 ? 67.192 -32.311 7.027 1.00 76.93 411 GLN A CA 1
ATOM 3003 C C . GLN A 1 461 ? 67.055 -33.710 7.597 1.00 76.84 411 GLN A C 1
ATOM 3004 O O . GLN A 1 461 ? 67.386 -34.703 6.932 1.00 77.43 411 GLN A O 1
ATOM 3010 N N . VAL A 1 462 ? 66.580 -33.774 8.839 1.00 76.13 412 VAL A N 1
ATOM 3011 C CA . VAL A 1 462 ? 66.416 -35.029 9.557 1.00 75.52 412 VAL A CA 1
ATOM 3012 C C . VAL A 1 462 ? 65.213 -34.937 10.471 1.00 74.36 412 VAL A C 1
ATOM 3013 O O . VAL A 1 462 ? 65.094 -34.017 11.266 1.00 74.21 412 VAL A O 1
ATOM 3017 N N . GLY A 1 463 ? 64.313 -35.892 10.346 1.00 73.30 413 GLY A N 1
ATOM 3018 C CA . GLY A 1 463 ? 63.221 -35.983 11.286 1.00 73.19 413 GLY A CA 1
ATOM 3019 C C . GLY A 1 463 ? 63.113 -37.346 11.945 1.00 74.02 413 GLY A C 1
ATOM 3020 O O . GLY A 1 463 ? 63.362 -38.389 11.316 1.00 74.83 413 GLY A O 1
ATOM 3021 N N . VAL A 1 464 ? 62.747 -37.351 13.222 1.00 74.17 414 VAL A N 1
ATOM 3022 C CA . VAL A 1 464 ? 62.350 -38.589 13.902 1.00 73.97 414 VAL A CA 1
ATOM 3023 C C . VAL A 1 464 ? 60.882 -38.395 14.211 1.00 72.81 414 VAL A C 1
ATOM 3024 O O . VAL A 1 464 ? 60.482 -37.327 14.714 1.00 72.73 414 VAL A O 1
ATOM 3028 N N . TYR A 1 465 ? 60.080 -39.399 13.887 1.00 71.50 415 TYR A N 1
ATOM 3029 C CA . TYR A 1 465 ? 58.652 -39.275 14.067 1.00 70.58 415 TYR A CA 1
ATOM 3030 C C . TYR A 1 465 ? 58.120 -40.526 14.636 1.00 71.01 415 TYR A C 1
ATOM 3031 O O . TYR A 1 465 ? 58.632 -41.627 14.368 1.00 71.57 415 TYR A O 1
ATOM 3040 N N . ALA A 1 466 ? 57.069 -40.372 15.417 1.00 71.03 416 ALA A N 1
ATOM 3041 C CA . ALA A 1 466 ? 56.361 -41.548 15.852 1.00 71.83 416 ALA A CA 1
ATOM 3042 C C . ALA A 1 466 ? 54.888 -41.305 15.988 1.00 71.54 416 ALA A C 1
ATOM 3043 O O . ALA A 1 466 ? 54.404 -40.168 15.932 1.00 70.23 416 ALA A O 1
ATOM 3045 N N . GLN A 1 467 ? 54.186 -42.411 16.143 1.00 72.73 417 GLN A N 1
ATOM 3046 C CA . GLN A 1 467 ? 52.764 -42.377 16.166 1.00 74.14 417 GLN A CA 1
ATOM 3047 C C . GLN A 1 467 ? 52.154 -43.722 16.474 1.00 75.50 417 GLN A C 1
ATOM 3048 O O . GLN A 1 467 ? 52.653 -44.781 16.061 1.00 75.84 417 GLN A O 1
ATOM 3054 N N . GLN A 1 468 ? 51.029 -43.637 17.170 1.00 76.86 418 GLN A N 1
ATOM 3055 C CA . GLN A 1 468 ? 50.324 -44.781 17.675 1.00 78.57 418 GLN A CA 1
ATOM 3056 C C . GLN A 1 468 ? 48.863 -44.628 17.293 1.00 78.35 418 GLN A C 1
ATOM 3057 O O . GLN A 1 468 ? 48.311 -43.522 17.359 1.00 78.22 418 GLN A O 1
ATOM 3063 N N . GLN A 1 469 ? 48.243 -45.725 16.877 1.00 78.64 419 GLN A N 1
ATOM 3064 C CA . GLN A 1 469 ? 46.815 -45.711 16.647 1.00 79.07 419 GLN A CA 1
ATOM 3065 C C . GLN A 1 469 ? 46.148 -46.762 17.471 1.00 80.30 419 GLN A C 1
ATOM 3066 O O . GLN A 1 469 ? 46.637 -47.879 17.581 1.00 81.02 419 GLN A O 1
ATOM 3072 N N . PHE A 1 470 ? 44.993 -46.419 18.007 1.00 81.09 420 PHE A N 1
ATOM 3073 C CA . PHE A 1 470 ? 44.242 -47.339 18.837 1.00 82.39 420 PHE A CA 1
ATOM 3074 C C . PHE A 1 470 ? 42.903 -47.650 18.210 1.00 82.36 420 PHE A C 1
ATOM 3075 O O . PHE A 1 470 ? 42.118 -46.732 17.931 1.00 82.24 420 PHE A O 1
ATOM 3083 N N . THR A 1 471 ? 42.594 -48.923 18.022 1.00 82.71 421 THR A N 1
ATOM 3084 C CA . THR A 1 471 ? 41.230 -49.213 17.626 1.00 82.92 421 THR A CA 1
ATOM 3085 C C . THR A 1 471 ? 40.453 -49.953 18.688 1.00 84.54 421 THR A C 1
ATOM 3086 O O . THR A 1 471 ? 40.609 -51.166 18.884 1.00 85.06 421 THR A O 1
ATOM 3090 N N . PHE A 1 472 ? 39.599 -49.188 19.355 1.00 85.30 422 PHE A N 1
ATOM 3091 C CA . PHE A 1 472 ? 38.900 -49.669 20.523 1.00 86.92 422 PHE A CA 1
ATOM 3092 C C . PHE A 1 472 ? 37.723 -50.542 20.180 1.00 88.52 422 PHE A C 1
ATOM 3093 O O . PHE A 1 472 ? 36.671 -50.047 19.748 1.00 88.50 422 PHE A O 1
ATOM 3101 N N . ASP A 1 473 ? 37.934 -51.854 20.361 1.00 90.35 423 ASP A N 1
ATOM 3102 C CA . ASP A 1 473 ? 36.874 -52.854 20.239 1.00 91.89 423 ASP A CA 1
ATOM 3103 C C . ASP A 1 473 ? 36.099 -52.612 18.909 1.00 90.79 423 ASP A C 1
ATOM 3104 O O . ASP A 1 473 ? 34.870 -52.530 18.855 1.00 90.94 423 ASP A O 1
ATOM 3109 N N . GLU A 1 474 ? 36.884 -52.444 17.846 1.00 89.63 424 GLU A N 1
ATOM 3110 C CA . GLU A 1 474 ? 36.379 -52.231 16.487 1.00 88.92 424 GLU A CA 1
ATOM 3111 C C . GLU A 1 474 ? 35.576 -50.953 16.183 1.00 88.23 424 GLU A C 1
ATOM 3112 O O . GLU A 1 474 ? 34.873 -50.919 15.189 1.00 88.11 424 GLU A O 1
ATOM 3118 N N . HIS A 1 475 ? 35.635 -49.903 16.984 1.00 88.04 425 HIS A N 1
ATOM 3119 C CA . HIS A 1 475 ? 34.822 -48.728 16.621 1.00 87.37 425 HIS A CA 1
ATOM 3120 C C . HIS A 1 475 ? 35.522 -47.369 16.686 1.00 86.00 425 HIS A C 1
ATOM 3121 O O . HIS A 1 475 ? 35.323 -46.524 15.816 1.00 85.87 425 HIS A O 1
ATOM 3128 N N . TRP A 1 476 ? 36.329 -47.143 17.707 1.00 84.88 426 TRP A N 1
ATOM 3129 C CA . TRP A 1 476 ? 36.946 -45.850 17.852 1.00 82.92 426 TRP A CA 1
ATOM 3130 C C . TRP A 1 476 ? 38.364 -45.935 17.374 1.00 81.51 426 TRP A C 1
ATOM 3131 O O . TRP A 1 476 ? 39.106 -46.856 17.728 1.00 81.77 426 TRP A O 1
ATOM 3142 N N . VAL A 1 477 ? 38.730 -44.981 16.531 1.00 79.74 427 VAL A N 1
ATOM 3143 C CA . VAL A 1 477 ? 40.129 -44.810 16.207 1.00 78.06 427 VAL A CA 1
ATOM 3144 C C . VAL A 1 477 ? 40.681 -43.519 16.755 1.00 77.16 427 VAL A C 1
ATOM 3145 O O . VAL A 1 477 ? 40.346 -42.410 16.329 1.00 76.26 427 VAL A O 1
ATOM 3149 N N . LEU A 1 478 ? 41.538 -43.727 17.732 1.00 76.98 428 LEU A N 1
ATOM 3150 C CA . LEU A 1 478 ? 42.313 -42.696 18.333 1.00 76.45 428 LEU A CA 1
ATOM 3151 C C . LEU A 1 478 ? 43.717 -42.737 17.715 1.00 75.65 428 LEU A C 1
ATOM 3152 O O . LEU A 1 478 ? 44.342 -43.802 17.591 1.00 75.67 428 LEU A O 1
ATOM 3157 N N . THR A 1 479 ? 44.188 -41.565 17.302 1.00 74.67 429 THR A N 1
ATOM 3158 C CA . THR A 1 479 ? 45.465 -41.456 16.637 1.00 73.85 429 THR A CA 1
ATOM 3159 C C . THR A 1 479 ? 46.261 -40.279 17.186 1.00 73.47 429 THR A C 1
ATOM 3160 O O . THR A 1 479 ? 45.796 -39.118 17.215 1.00 73.26 429 THR A O 1
ATOM 3164 N N . VAL A 1 480 ? 47.484 -40.615 17.595 1.00 73.05 430 VAL A N 1
ATOM 3165 C CA . VAL A 1 480 ? 48.412 -39.710 18.252 1.00 72.15 430 VAL A CA 1
ATOM 3166 C C . VAL A 1 480 ? 49.766 -39.877 17.612 1.00 70.76 430 VAL A C 1
ATOM 3167 O O . VAL A 1 480 ? 50.131 -40.998 17.245 1.00 70.19 430 VAL A O 1
ATOM 3171 N N . GLY A 1 481 ? 50.493 -38.765 17.477 1.00 69.59 431 GLY A N 1
ATOM 3172 C CA . GLY A 1 481 ? 51.864 -38.779 16.958 1.00 68.90 431 GLY A CA 1
ATOM 3173 C C . GLY A 1 481 ? 52.554 -37.425 16.916 1.00 68.50 431 GLY A C 1
ATOM 3174 O O . GLY A 1 481 ? 51.905 -36.370 16.956 1.00 68.02 431 GLY A O 1
ATOM 3175 N N . GLY A 1 482 ? 53.877 -37.458 16.804 1.00 68.68 432 GLY A N 1
ATOM 3176 C CA . GLY A 1 482 ? 54.708 -36.245 16.829 1.00 68.91 432 GLY A CA 1
ATOM 3177 C C . GLY A 1 482 ? 55.993 -36.450 16.040 1.00 69.27 432 GLY A C 1
ATOM 3178 O O . GLY A 1 482 ? 56.335 -37.591 15.657 1.00 69.31 432 GLY A O 1
ATOM 3179 N N . ARG A 1 483 ? 56.705 -35.356 15.776 1.00 69.36 433 ARG A N 1
ATOM 3180 C CA . ARG A 1 483 ? 57.936 -35.425 15.003 1.00 69.81 433 ARG A CA 1
ATOM 3181 C C . ARG A 1 483 ? 58.884 -34.363 15.472 1.00 71.47 433 ARG A C 1
ATOM 3182 O O . ARG A 1 483 ? 58.470 -33.226 15.652 1.00 71.36 433 ARG A O 1
ATOM 3190 N N . GLN A 1 484 ? 60.144 -34.740 15.690 1.00 73.65 434 GLN A N 1
ATOM 3191 C CA . GLN A 1 484 ? 61.210 -33.764 15.928 1.00 75.93 434 GLN A CA 1
ATOM 3192 C C . GLN A 1 484 ? 61.907 -33.556 14.615 1.00 75.72 434 GLN A C 1
ATOM 3193 O O . GLN A 1 484 ? 62.144 -34.525 13.899 1.00 75.35 434 GLN A O 1
ATOM 3199 N N . ASP A 1 485 ? 62.224 -32.300 14.305 1.00 76.58 435 ASP A N 1
ATOM 3200 C CA . ASP A 1 485 ? 62.911 -31.940 13.064 1.00 77.49 435 ASP A CA 1
ATOM 3201 C C . ASP A 1 485 ? 64.062 -30.970 13.241 1.00 79.27 435 ASP A C 1
ATOM 3202 O O . ASP A 1 485 ? 63.965 -29.984 13.983 1.00 79.48 435 ASP A O 1
ATOM 3207 N N . ARG A 1 486 ? 65.152 -31.283 12.550 1.00 80.99 436 ARG A N 1
ATOM 3208 C CA . ARG A 1 486 ? 66.311 -30.415 12.428 1.00 83.31 436 ARG A CA 1
ATOM 3209 C C . ARG A 1 486 ? 66.358 -30.027 10.965 1.00 82.50 436 ARG A C 1
ATOM 3210 O O . ARG A 1 486 ? 66.280 -30.882 10.090 1.00 82.09 436 ARG A O 1
ATOM 3218 N N . SER A 1 487 ? 66.476 -28.734 10.706 1.00 82.76 437 SER A N 1
ATOM 3219 C CA . SER A 1 487 ? 66.677 -28.229 9.359 1.00 82.66 437 SER A CA 1
ATOM 3220 C C . SER A 1 487 ? 67.857 -27.234 9.331 1.00 84.30 437 SER A C 1
ATOM 3221 O O . SER A 1 487 ? 67.885 -26.234 10.071 1.00 84.81 437 SER A O 1
ATOM 3224 N N . SER A 1 488 ? 68.836 -27.523 8.480 1.00 85.35 438 SER A N 1
ATOM 3225 C CA . SER A 1 488 ? 70.044 -26.723 8.398 1.00 87.02 438 SER A CA 1
ATOM 3226 C C . SER A 1 488 ? 70.338 -26.365 6.945 1.00 86.85 438 SER A C 1
ATOM 3227 O O . SER A 1 488 ? 70.115 -27.187 6.071 1.00 86.57 438 SER A O 1
ATOM 3230 N N . ALA A 1 489 ? 70.847 -25.161 6.683 1.00 87.64 439 ALA A N 1
ATOM 3231 C CA . ALA A 1 489 ? 70.970 -24.684 5.301 1.00 87.87 439 ALA A CA 1
ATOM 3232 C C . ALA A 1 489 ? 72.154 -23.745 4.988 1.00 89.86 439 ALA A C 1
ATOM 3233 O O . ALA A 1 489 ? 72.017 -22.522 5.054 1.00 90.00 439 ALA A O 1
ATOM 3235 N N . ARG A 1 490 ? 73.300 -24.328 4.617 1.00 92.31 440 ARG A N 1
ATOM 3236 C CA . ARG A 1 490 ? 74.570 -23.597 4.351 1.00 94.61 440 ARG A CA 1
ATOM 3237 C C . ARG A 1 490 ? 74.594 -22.985 2.942 1.00 94.05 440 ARG A C 1
ATOM 3238 O O . ARG A 1 490 ? 74.781 -23.684 1.945 1.00 93.85 440 ARG A O 1
ATOM 3246 N N . THR A 1 491 ? 74.420 -21.672 2.882 1.00 94.16 441 THR A N 1
ATOM 3247 C CA . THR A 1 491 ? 74.306 -20.926 1.632 1.00 93.91 441 THR A CA 1
ATOM 3248 C C . THR A 1 491 ? 75.568 -20.134 1.431 1.00 95.76 441 THR A C 1
ATOM 3249 O O . THR A 1 491 ? 75.920 -19.338 2.308 1.00 96.49 441 THR A O 1
ATOM 3253 N N . ASP A 1 492 ? 76.256 -20.311 0.303 1.00 96.79 442 ASP A N 1
ATOM 3254 C CA . ASP A 1 492 ? 77.415 -19.417 0.069 1.00 98.92 442 ASP A CA 1
ATOM 3255 C C . ASP A 1 492 ? 77.558 -18.646 -1.262 1.00 98.81 442 ASP A C 1
ATOM 3256 O O . ASP A 1 492 ? 77.390 -19.191 -2.358 1.00 98.25 442 ASP A O 1
ATOM 3261 N N . ASN A 1 493 ? 77.877 -17.361 -1.108 1.00 99.37 443 ASN A N 1
ATOM 3262 C CA . ASN A 1 493 ? 77.906 -16.406 -2.190 1.00 99.39 443 ASN A CA 1
ATOM 3263 C C . ASN A 1 493 ? 79.178 -16.534 -3.003 1.00 101.51 443 ASN A C 1
ATOM 3264 O O . ASN A 1 493 ? 80.281 -16.239 -2.521 1.00 103.33 443 ASN A O 1
ATOM 3269 N N . ARG A 1 494 ? 79.022 -16.998 -4.237 1.00 101.71 444 ARG A N 1
ATOM 3270 C CA . ARG A 1 494 ? 80.136 -17.036 -5.171 1.00 103.78 444 ARG A CA 1
ATOM 3271 C C . ARG A 1 494 ? 80.412 -15.618 -5.693 1.00 104.56 444 ARG A C 1
ATOM 3272 O O . ARG A 1 494 ? 81.476 -15.360 -6.259 1.00 105.97 444 ARG A O 1
ATOM 3280 N N . MET A 1 495 ? 79.456 -14.704 -5.490 1.00 103.85 445 MET A N 1
ATOM 3281 C CA . MET A 1 495 ? 79.618 -13.292 -5.888 1.00 104.54 445 MET A CA 1
ATOM 3282 C C . MET A 1 495 ? 80.715 -12.583 -5.093 1.00 106.28 445 MET A C 1
ATOM 3283 O O . MET A 1 495 ? 81.413 -11.727 -5.635 1.00 107.31 445 MET A O 1
ATOM 3288 N N . ASN A 1 496 ? 80.855 -12.919 -3.811 1.00 106.70 446 ASN A N 1
ATOM 3289 C CA . ASN A 1 496 ? 81.737 -12.149 -2.939 1.00 108.39 446 ASN A CA 1
ATOM 3290 C C . ASN A 1 496 ? 82.454 -12.981 -1.899 1.00 109.74 446 ASN A C 1
ATOM 3291 O O . ASN A 1 496 ? 82.988 -12.429 -0.931 1.00 111.07 446 ASN A O 1
ATOM 3296 N N . ASP A 1 497 ? 82.456 -14.300 -2.096 1.00 109.62 447 ASP A N 1
ATOM 3297 C CA . ASP A 1 497 ? 83.197 -15.238 -1.223 1.00 110.96 447 ASP A CA 1
ATOM 3298 C C . ASP A 1 497 ? 82.886 -15.184 0.292 1.00 110.66 447 ASP A C 1
ATOM 3299 O O . ASP A 1 497 ? 83.799 -15.339 1.132 1.00 112.34 447 ASP A O 1
ATOM 3304 N N . SER A 1 498 ? 81.605 -14.955 0.618 1.00 108.17 448 SER A N 1
ATOM 3305 C CA . SER A 1 498 ? 81.086 -15.111 1.982 1.00 106.79 448 SER A CA 1
ATOM 3306 C C . SER A 1 498 ? 80.181 -16.343 2.060 1.00 104.86 448 SER A C 1
ATOM 3307 O O . SER A 1 498 ? 79.522 -16.703 1.082 1.00 103.31 448 SER A O 1
ATOM 3310 N N . GLY A 1 499 ? 80.189 -17.000 3.217 1.00 104.61 449 GLY A N 1
ATOM 3311 C CA . GLY A 1 499 ? 79.241 -18.068 3.523 1.00 102.45 449 GLY A CA 1
ATOM 3312 C C . GLY A 1 499 ? 78.224 -17.542 4.520 1.00 100.87 449 GLY A C 1
ATOM 3313 O O . GLY A 1 499 ? 78.494 -16.560 5.220 1.00 101.67 449 GLY A O 1
ATOM 3314 N N . SER A 1 500 ? 77.047 -18.165 4.560 1.00 98.44 450 SER A N 1
ATOM 3315 C CA . SER A 1 500 ? 76.059 -17.919 5.614 1.00 96.90 450 SER A CA 1
ATOM 3316 C C . SER A 1 500 ? 75.315 -19.221 5.909 1.00 95.71 450 SER A C 1
ATOM 3317 O O . SER A 1 500 ? 75.167 -20.056 5.026 1.00 95.40 450 SER A O 1
ATOM 3320 N N . LYS A 1 501 ? 74.864 -19.401 7.145 1.00 95.13 451 LYS A N 1
ATOM 3321 C CA . LYS A 1 501 ? 74.310 -20.679 7.592 1.00 94.41 451 LYS A CA 1
ATOM 3322 C C . LYS A 1 501 ? 73.028 -20.451 8.403 1.00 92.96 451 LYS A C 1
ATOM 3323 O O . LYS A 1 501 ? 73.000 -19.567 9.235 1.00 93.74 451 LYS A O 1
ATOM 3329 N N . GLN A 1 502 ? 71.968 -21.225 8.188 1.00 90.89 452 GLN A N 1
ATOM 3330 C CA . GLN A 1 502 ? 70.790 -21.084 9.037 1.00 89.63 452 GLN A CA 1
ATOM 3331 C C . GLN A 1 502 ? 70.422 -22.421 9.652 1.00 89.50 452 GLN A C 1
ATOM 3332 O O . GLN A 1 502 ? 70.634 -23.440 9.017 1.00 89.79 452 GLN A O 1
ATOM 3338 N N . ASP A 1 503 ? 69.867 -22.428 10.867 1.00 89.44 453 ASP A N 1
ATOM 3339 C CA . ASP A 1 503 ? 69.619 -23.677 11.628 1.00 89.49 453 ASP A CA 1
ATOM 3340 C C . ASP A 1 503 ? 68.309 -23.649 12.457 1.00 88.33 453 ASP A C 1
ATOM 3341 O O . ASP A 1 503 ? 68.227 -22.887 13.410 1.00 89.02 453 ASP A O 1
ATOM 3346 N N . ASP A 1 504 ? 67.304 -24.473 12.133 1.00 86.78 454 ASP A N 1
ATOM 3347 C CA . ASP A 1 504 ? 65.983 -24.433 12.844 1.00 85.72 454 ASP A CA 1
ATOM 3348 C C . ASP A 1 504 ? 65.522 -25.758 13.465 1.00 85.46 454 ASP A C 1
ATOM 3349 O O . ASP A 1 504 ? 65.987 -26.819 13.055 1.00 85.88 454 ASP A O 1
ATOM 3354 N N . GLU A 1 505 ? 64.599 -25.709 14.430 1.00 84.85 455 GLU A N 1
ATOM 3355 C CA . GLU A 1 505 ? 64.026 -26.943 15.023 1.00 84.66 455 GLU A CA 1
ATOM 3356 C C . GLU A 1 505 ? 62.592 -26.761 15.429 1.00 82.97 455 GLU A C 1
ATOM 3357 O O . GLU A 1 505 ? 62.251 -25.741 16.003 1.00 83.12 455 GLU A O 1
ATOM 3363 N N . LYS A 1 506 ? 61.748 -27.746 15.154 1.00 81.17 456 LYS A N 1
ATOM 3364 C CA . LYS A 1 506 ? 60.381 -27.683 15.648 1.00 80.07 456 LYS A CA 1
ATOM 3365 C C . LYS A 1 506 ? 59.827 -29.061 15.945 1.00 79.22 456 LYS A C 1
ATOM 3366 O O . LYS A 1 506 ? 60.224 -30.044 15.320 1.00 79.17 456 LYS A O 1
ATOM 3372 N N . PHE A 1 507 ? 58.954 -29.116 16.952 1.00 78.62 457 PHE A N 1
ATOM 3373 C CA . PHE A 1 507 ? 58.174 -30.303 17.291 1.00 77.55 457 PHE A CA 1
ATOM 3374 C C . PHE A 1 507 ? 56.823 -30.100 16.602 1.00 75.33 457 PHE A C 1
ATOM 3375 O O . PHE A 1 507 ? 56.293 -28.990 16.583 1.00 74.92 457 PHE A O 1
ATOM 3383 N N . THR A 1 508 ? 56.292 -31.154 15.994 1.00 73.54 458 THR A N 1
ATOM 3384 C CA . THR A 1 508 ? 54.990 -31.089 15.336 1.00 71.28 458 THR A CA 1
ATOM 3385 C C . THR A 1 508 ? 54.170 -32.272 15.805 1.00 71.32 458 THR A C 1
ATOM 3386 O O . THR A 1 508 ? 54.734 -33.245 16.323 1.00 72.02 458 THR A O 1
ATOM 3390 N N . TYR A 1 509 ? 52.853 -32.208 15.678 1.00 70.34 459 TYR A N 1
ATOM 3391 C CA . TYR A 1 509 ? 52.087 -33.311 16.200 1.00 70.91 459 TYR A CA 1
ATOM 3392 C C . TYR A 1 509 ? 50.660 -33.288 15.772 1.00 69.64 459 TYR A C 1
ATOM 3393 O O . TYR A 1 509 ? 50.152 -32.254 15.325 1.00 68.65 459 TYR A O 1
ATOM 3402 N N . ARG A 1 510 ? 50.021 -34.445 15.974 1.00 69.29 460 ARG A N 1
ATOM 3403 C CA . ARG A 1 510 ? 48.626 -34.677 15.624 1.00 68.39 460 ARG A CA 1
ATOM 3404 C C . ARG A 1 510 ? 47.838 -35.610 16.575 1.00 68.42 460 ARG A C 1
ATOM 3405 O O . ARG A 1 510 ? 48.268 -36.717 16.924 1.00 68.64 460 ARG A O 1
ATOM 3413 N N . THR A 1 511 ? 46.664 -35.134 16.968 1.00 67.91 461 THR A N 1
ATOM 3414 C CA . THR A 1 511 ? 45.723 -35.876 17.804 1.00 68.23 461 THR A CA 1
ATOM 3415 C C . THR A 1 511 ? 44.475 -36.044 16.994 1.00 66.52 461 THR A C 1
ATOM 3416 O O . THR A 1 511 ? 44.020 -35.079 16.395 1.00 66.08 461 THR A O 1
ATOM 3420 N N . GLY A 1 512 ? 43.889 -37.230 16.979 1.00 65.44 462 GLY A N 1
ATOM 3421 C CA . GLY A 1 512 ? 42.647 -37.375 16.255 1.00 64.12 462 GLY A CA 1
ATOM 3422 C C . GLY A 1 512 ? 41.818 -38.528 16.711 1.00 64.57 462 GLY A C 1
ATOM 3423 O O . GLY A 1 512 ? 42.341 -39.611 16.953 1.00 64.43 462 GLY A O 1
ATOM 3424 N N . LEU A 1 513 ? 40.515 -38.291 16.824 1.00 65.17 463 LEU A N 1
ATOM 3425 C CA . LEU A 1 513 ? 39.565 -39.353 17.156 1.00 66.40 463 LEU A CA 1
ATOM 3426 C C . LEU A 1 513 ? 38.548 -39.625 16.033 1.00 66.92 463 LEU A C 1
ATOM 3427 O O . LEU A 1 513 ? 37.968 -38.683 15.482 1.00 66.74 463 LEU A O 1
ATOM 3432 N N . VAL A 1 514 ? 38.327 -40.898 15.693 1.00 67.99 464 VAL A N 1
ATOM 3433 C CA . VAL A 1 514 ? 37.243 -41.252 14.758 1.00 68.88 464 VAL A CA 1
ATOM 3434 C C . VAL A 1 514 ? 36.334 -42.294 15.354 1.00 71.31 464 VAL A C 1
ATOM 3435 O O . VAL A 1 514 ? 36.823 -43.276 15.936 1.00 72.08 464 VAL A O 1
ATOM 3439 N N . TYR A 1 515 ? 35.020 -42.094 15.197 1.00 73.21 465 TYR A N 1
ATOM 3440 C CA . TYR A 1 515 ? 34.055 -43.162 15.468 1.00 75.31 465 TYR A CA 1
ATOM 3441 C C . TYR A 1 515 ? 33.548 -43.737 14.167 1.00 75.14 465 TYR A C 1
ATOM 3442 O O . TYR A 1 515 ? 32.985 -43.005 13.370 1.00 75.15 465 TYR A O 1
ATOM 3451 N N . LEU A 1 516 ? 33.755 -45.035 13.956 1.00 75.64 466 LEU A N 1
ATOM 3452 C CA . LEU A 1 516 ? 33.291 -45.713 12.750 1.00 76.25 466 LEU A CA 1
ATOM 3453 C C . LEU A 1 516 ? 31.933 -46.355 13.014 1.00 78.76 466 LEU A C 1
ATOM 3454 O O . LEU A 1 516 ? 31.880 -47.495 13.478 1.00 80.04 466 LEU A O 1
ATOM 3459 N N . ALA A 1 517 ? 30.836 -45.653 12.726 1.00 80.30 467 ALA A N 1
ATOM 3460 C CA . ALA A 1 517 ? 29.501 -46.241 12.895 1.00 82.52 467 ALA A CA 1
ATOM 3461 C C . ALA A 1 517 ? 29.231 -47.431 11.938 1.00 83.26 467 ALA A C 1
ATOM 3462 O O . ALA A 1 517 ? 29.964 -47.657 10.952 1.00 82.18 467 ALA A O 1
ATOM 3464 N N . ASP A 1 518 ? 28.203 -48.215 12.246 1.00 85.41 468 ASP A N 1
ATOM 3465 C CA . ASP A 1 518 ? 27.895 -49.365 11.391 1.00 86.36 468 ASP A CA 1
ATOM 3466 C C . ASP A 1 518 ? 27.186 -48.896 10.123 1.00 85.90 468 ASP A C 1
ATOM 3467 O O . ASP A 1 518 ? 27.385 -49.464 9.046 1.00 85.54 468 ASP A O 1
ATOM 3472 N N . ASN A 1 519 ? 26.382 -47.841 10.234 1.00 85.94 469 ASN A N 1
ATOM 3473 C CA . ASN A 1 519 ? 25.640 -47.367 9.067 1.00 85.32 469 ASN A CA 1
ATOM 3474 C C . ASN A 1 519 ? 26.544 -46.717 8.023 1.00 83.39 469 ASN A C 1
ATOM 3475 O O . ASN A 1 519 ? 26.050 -46.154 7.045 1.00 83.56 469 ASN A O 1
ATOM 3480 N N . GLY A 1 520 ? 27.861 -46.798 8.238 1.00 81.61 470 GLY A N 1
ATOM 3481 C CA . GLY A 1 520 ? 28.855 -46.281 7.291 1.00 78.90 470 GLY A CA 1
ATOM 3482 C C . GLY A 1 520 ? 29.381 -44.894 7.619 1.00 77.51 470 GLY A C 1
ATOM 3483 O O . GLY A 1 520 ? 30.494 -44.527 7.193 1.00 76.33 470 GLY A O 1
ATOM 3484 N N . LEU A 1 521 ? 28.585 -44.117 8.361 1.00 77.25 471 LEU A N 1
ATOM 3485 C CA . LEU A 1 521 ? 29.007 -42.793 8.788 1.00 75.90 471 LEU A CA 1
ATOM 3486 C C . LEU A 1 521 ? 30.221 -42.907 9.690 1.00 75.32 471 LEU A C 1
ATOM 3487 O O . LEU A 1 521 ? 30.382 -43.915 10.380 1.00 75.91 471 LEU A O 1
ATOM 3492 N N . ALA A 1 522 ? 31.085 -41.889 9.659 1.00 74.27 472 ALA A N 1
ATOM 3493 C CA . ALA A 1 522 ? 32.334 -41.889 10.436 1.00 73.34 472 ALA A CA 1
ATOM 3494 C C . ALA A 1 522 ? 32.846 -40.483 10.795 1.00 72.67 472 ALA A C 1
ATOM 3495 O O . ALA A 1 522 ? 33.756 -39.971 10.100 1.00 71.82 472 ALA A O 1
ATOM 3497 N N . PRO A 1 523 ? 32.295 -39.872 11.890 1.00 72.92 473 PRO A N 1
ATOM 3498 C CA . PRO A 1 523 ? 32.733 -38.549 12.339 1.00 72.09 473 PRO A CA 1
ATOM 3499 C C . PRO A 1 523 ? 34.150 -38.578 12.903 1.00 71.08 473 PRO A C 1
ATOM 3500 O O . PRO A 1 523 ? 34.549 -39.535 13.573 1.00 71.37 473 PRO A O 1
ATOM 3504 N N . TYR A 1 524 ? 34.903 -37.531 12.614 1.00 69.88 474 TYR A N 1
ATOM 3505 C CA . TYR A 1 524 ? 36.200 -37.337 13.238 1.00 69.48 474 TYR A CA 1
ATOM 3506 C C . TYR A 1 524 ? 36.370 -35.924 13.873 1.00 69.50 474 TYR A C 1
ATOM 3507 O O . TYR A 1 524 ? 35.743 -34.941 13.447 1.00 70.11 474 TYR A O 1
ATOM 3516 N N . ILE A 1 525 ? 37.190 -35.825 14.914 1.00 68.75 475 ILE A N 1
ATOM 3517 C CA . ILE A 1 525 ? 37.731 -34.538 15.312 1.00 67.34 475 ILE A CA 1
ATOM 3518 C C . ILE A 1 525 ? 39.244 -34.697 15.177 1.00 66.26 475 ILE A C 1
ATOM 3519 O O . ILE A 1 525 ? 39.770 -35.813 15.260 1.00 65.95 475 ILE A O 1
ATOM 3524 N N . SER A 1 526 ? 39.947 -33.599 14.950 1.00 65.45 476 SER A N 1
ATOM 3525 C CA . SER A 1 526 ? 41.397 -33.631 15.054 1.00 65.09 476 SER A CA 1
ATOM 3526 C C . SER A 1 526 ? 42.061 -32.274 15.077 1.00 64.75 476 SER A C 1
ATOM 3527 O O . SER A 1 526 ? 41.514 -31.274 14.592 1.00 64.96 476 SER A O 1
ATOM 3530 N N . TYR A 1 527 ? 43.285 -32.290 15.588 1.00 64.57 477 TYR A N 1
ATOM 3531 C CA . TYR A 1 527 ? 44.149 -31.138 15.674 1.00 63.92 477 TYR A CA 1
ATOM 3532 C C . TYR A 1 527 ? 45.536 -31.567 15.177 1.00 63.63 477 TYR A C 1
ATOM 3533 O O . TYR A 1 527 ? 46.060 -32.618 15.596 1.00 64.22 477 TYR A O 1
ATOM 3542 N N . SER A 1 528 ? 46.129 -30.789 14.271 1.00 62.68 478 SER A N 1
ATOM 3543 C CA . SER A 1 528 ? 47.547 -30.982 13.963 1.00 62.13 478 SER A CA 1
ATOM 3544 C C . SER A 1 528 ? 48.267 -29.660 13.717 1.00 62.41 478 SER A C 1
ATOM 3545 O O . SER A 1 528 ? 47.633 -28.652 13.405 1.00 62.10 478 SER A O 1
ATOM 3548 N N . THR A 1 529 ? 49.597 -29.683 13.850 1.00 63.11 479 THR A N 1
ATOM 3549 C CA . THR A 1 529 ? 50.448 -28.522 13.543 1.00 62.94 479 THR A CA 1
ATOM 3550 C C . THR A 1 529 ? 51.357 -28.750 12.353 1.00 62.42 479 THR A C 1
ATOM 3551 O O . THR A 1 529 ? 51.372 -29.836 11.769 1.00 62.23 479 THR A O 1
ATOM 3555 N N . SER A 1 530 ? 52.135 -27.712 12.052 1.00 62.75 480 SER A N 1
ATOM 3556 C CA . SER A 1 530 ? 52.963 -27.591 10.874 1.00 62.89 480 SER A CA 1
ATOM 3557 C C . SER A 1 530 ? 53.906 -26.417 10.994 1.00 64.08 480 SER A C 1
ATOM 3558 O O . SER A 1 530 ? 53.644 -25.448 11.709 1.00 63.88 480 SER A O 1
ATOM 3561 N N . PHE A 1 531 ? 54.978 -26.473 10.216 1.00 65.76 481 PHE A N 1
ATOM 3562 C CA . PHE A 1 531 ? 55.974 -25.390 10.178 1.00 67.84 481 PHE A CA 1
ATOM 3563 C C . PHE A 1 531 ? 56.799 -25.407 8.882 1.00 68.71 481 PHE A C 1
ATOM 3564 O O . PHE A 1 531 ? 57.120 -26.486 8.364 1.00 69.45 481 PHE A O 1
ATOM 3572 N N . ASP A 1 532 ? 57.176 -24.228 8.386 1.00 69.52 482 ASP A N 1
ATOM 3573 C CA . ASP A 1 532 ? 58.095 -24.124 7.246 1.00 70.15 482 ASP A CA 1
ATOM 3574 C C . ASP A 1 532 ? 59.177 -23.101 7.606 1.00 70.98 482 ASP A C 1
ATOM 3575 O O . ASP A 1 532 ? 58.865 -22.051 8.176 1.00 71.57 482 ASP A O 1
ATOM 3580 N N . PRO A 1 533 ? 60.461 -23.407 7.322 1.00 71.62 483 PRO A N 1
ATOM 3581 C CA . PRO A 1 533 ? 61.463 -22.392 7.673 1.00 72.30 483 PRO A CA 1
ATOM 3582 C C . PRO A 1 533 ? 61.313 -21.153 6.811 1.00 71.94 483 PRO A C 1
ATOM 3583 O O . PRO A 1 533 ? 60.664 -21.195 5.757 1.00 70.84 483 PRO A O 1
ATOM 3587 N N . VAL A 1 534 ? 61.885 -20.049 7.269 1.00 72.60 484 VAL A N 1
ATOM 3588 C CA . VAL A 1 534 ? 62.059 -18.917 6.382 1.00 72.15 484 VAL A CA 1
ATOM 3589 C C . VAL A 1 534 ? 63.553 -18.710 6.275 1.00 73.08 484 VAL A C 1
ATOM 3590 O O . VAL A 1 534 ? 64.229 -18.472 7.276 1.00 73.93 484 VAL A O 1
ATOM 3594 N N . LEU A 1 535 ? 64.056 -18.866 5.056 1.00 73.02 485 LEU A N 1
ATOM 3595 C CA . LEU A 1 535 ? 65.490 -18.847 4.795 1.00 74.29 485 LEU A CA 1
ATOM 3596 C C . LEU A 1 535 ? 66.004 -17.444 4.532 1.00 75.66 485 LEU A C 1
ATOM 3597 O O . LEU A 1 535 ? 65.356 -16.671 3.816 1.00 75.29 485 LEU A O 1
ATOM 3602 N N . GLY A 1 536 ? 67.182 -17.130 5.070 1.00 77.56 486 GLY A N 1
ATOM 3603 C CA . GLY A 1 536 ? 67.764 -15.810 4.871 1.00 79.32 486 GLY A CA 1
ATOM 3604 C C . GLY A 1 536 ? 67.753 -14.909 6.097 1.00 80.79 486 GLY A C 1
ATOM 3605 O O . GLY A 1 536 ? 67.164 -15.221 7.142 1.00 80.71 486 GLY A O 1
ATOM 3606 N N . THR A 1 537 ? 68.414 -13.772 5.952 1.00 82.19 487 THR A N 1
ATOM 3607 C CA . THR A 1 537 ? 68.752 -12.928 7.077 1.00 83.90 487 THR A CA 1
ATOM 3608 C C . THR A 1 537 ? 67.888 -11.672 6.972 1.00 83.67 487 THR A C 1
ATOM 3609 O O . THR A 1 537 ? 67.742 -11.131 5.880 1.00 83.27 487 THR A O 1
ATOM 3613 N N . ASN A 1 538 ? 67.292 -11.220 8.073 1.00 84.33 488 ASN A N 1
ATOM 3614 C CA . ASN A 1 538 ? 66.486 -9.997 8.025 1.00 84.65 488 ASN A CA 1
ATOM 3615 C C . ASN A 1 538 ? 67.350 -8.751 7.735 1.00 86.64 488 ASN A C 1
ATOM 3616 O O . ASN A 1 538 ? 68.365 -8.849 7.033 1.00 87.34 488 ASN A O 1
ATOM 3621 N N . PHE A 1 539 ? 66.951 -7.588 8.261 1.00 87.99 489 PHE A N 1
ATOM 3622 C CA . PHE A 1 539 ? 67.693 -6.339 8.040 1.00 89.41 489 PHE A CA 1
ATOM 3623 C C . PHE A 1 539 ? 68.794 -6.094 9.095 1.00 91.04 489 PHE A C 1
ATOM 3624 O O . PHE A 1 539 ? 69.945 -5.864 8.727 1.00 91.98 489 PHE A O 1
ATOM 3632 N N . TYR A 1 540 ? 68.472 -6.167 10.391 1.00 91.83 490 TYR A N 1
ATOM 3633 C CA . TYR A 1 540 ? 69.515 -6.037 11.446 1.00 93.60 490 TYR A CA 1
ATOM 3634 C C . TYR A 1 540 ? 70.338 -7.327 11.529 1.00 93.60 490 TYR A C 1
ATOM 3635 O O . TYR A 1 540 ? 70.854 -7.711 12.595 1.00 94.46 490 TYR A O 1
ATOM 3644 N N . GLY A 1 541 ? 70.425 -7.983 10.368 1.00 92.30 491 GLY A N 1
ATOM 3645 C CA . GLY A 1 541 ? 71.267 -9.144 10.138 1.00 91.79 491 GLY A CA 1
ATOM 3646 C C . GLY A 1 541 ? 70.969 -10.384 10.953 1.00 90.97 491 GLY A C 1
ATOM 3647 O O . GLY A 1 541 ? 71.862 -11.215 11.125 1.00 91.95 491 GLY A O 1
ATOM 3648 N N . THR A 1 542 ? 69.741 -10.515 11.468 1.00 89.26 492 THR A N 1
ATOM 3649 C CA . THR A 1 542 ? 69.332 -11.748 12.170 1.00 88.09 492 THR A CA 1
ATOM 3650 C C . THR A 1 542 ? 68.440 -12.617 11.289 1.00 85.84 492 THR A C 1
ATOM 3651 O O . THR A 1 542 ? 67.617 -12.115 10.520 1.00 84.59 492 THR A O 1
ATOM 3655 N N . PRO A 1 543 ? 68.614 -13.938 11.400 1.00 85.26 493 PRO A N 1
ATOM 3656 C CA . PRO A 1 543 ? 67.878 -14.888 10.579 1.00 83.48 493 PRO A CA 1
ATOM 3657 C C . PRO A 1 543 ? 66.373 -14.857 10.870 1.00 81.58 493 PRO A C 1
ATOM 3658 O O . PRO A 1 543 ? 65.963 -14.656 12.011 1.00 81.84 493 PRO A O 1
ATOM 3662 N N . TYR A 1 544 ? 65.556 -15.063 9.850 1.00 79.39 494 TYR A N 1
ATOM 3663 C CA . TYR A 1 544 ? 64.130 -15.142 10.087 1.00 77.81 494 TYR A CA 1
ATOM 3664 C C . TYR A 1 544 ? 63.755 -16.416 10.824 1.00 77.35 494 TYR A C 1
ATOM 3665 O O . TYR A 1 544 ? 64.504 -17.404 10.863 1.00 77.68 494 TYR A O 1
ATOM 3674 N N . LYS A 1 545 ? 62.564 -16.368 11.402 1.00 76.29 495 LYS A N 1
ATOM 3675 C CA . LYS A 1 545 ? 62.013 -17.445 12.193 1.00 75.45 495 LYS A CA 1
ATOM 3676 C C . LYS A 1 545 ? 61.171 -18.275 11.229 1.00 72.90 495 LYS A C 1
ATOM 3677 O O . LYS A 1 545 ? 60.639 -17.718 10.258 1.00 72.18 495 LYS A O 1
ATOM 3683 N N . PRO A 1 546 ? 61.068 -19.602 11.461 1.00 71.25 496 PRO A N 1
ATOM 3684 C CA . PRO A 1 546 ? 60.108 -20.433 10.700 1.00 68.70 496 PRO A CA 1
ATOM 3685 C C . PRO A 1 546 ? 58.647 -20.037 10.929 1.00 66.79 496 PRO A C 1
ATOM 3686 O O . PRO A 1 546 ? 58.293 -19.611 12.019 1.00 66.80 496 PRO A O 1
ATOM 3690 N N . THR A 1 547 ? 57.814 -20.164 9.902 1.00 64.82 497 THR A N 1
ATOM 3691 C CA . THR A 1 547 ? 56.370 -19.956 10.043 1.00 63.63 497 THR A CA 1
ATOM 3692 C C . THR A 1 547 ? 55.730 -21.193 10.651 1.00 63.30 497 THR A C 1
ATOM 3693 O O . THR A 1 547 ? 56.230 -22.292 10.484 1.00 63.24 497 THR A O 1
ATOM 3697 N N . SER A 1 548 ? 54.628 -21.026 11.367 1.00 63.37 498 SER A N 1
ATOM 3698 C CA . SER A 1 548 ? 53.942 -22.180 11.975 1.00 63.65 498 SER A CA 1
ATOM 3699 C C . SER A 1 548 ? 52.454 -22.268 11.558 1.00 62.90 498 SER A C 1
ATOM 3700 O O . SER A 1 548 ? 51.911 -21.309 11.004 1.00 62.43 498 SER A O 1
ATOM 3703 N N . ALA A 1 549 ? 51.805 -23.405 11.814 1.00 62.54 499 ALA A N 1
ATOM 3704 C CA . ALA A 1 549 ? 50.387 -23.540 11.512 1.00 62.28 499 ALA A CA 1
ATOM 3705 C C . ALA A 1 549 ? 49.684 -24.524 12.405 1.00 63.28 499 ALA A C 1
ATOM 3706 O O . ALA A 1 549 ? 50.147 -25.639 12.602 1.00 63.68 499 ALA A O 1
ATOM 3708 N N . LYS A 1 550 ? 48.532 -24.124 12.913 1.00 64.24 500 LYS A N 1
ATOM 3709 C CA . LYS A 1 550 ? 47.727 -25.004 13.758 1.00 65.54 500 LYS A CA 1
ATOM 3710 C C . LYS A 1 550 ? 46.310 -25.145 13.193 1.00 64.91 500 LYS A C 1
ATOM 3711 O O . LYS A 1 550 ? 45.731 -24.170 12.736 1.00 64.95 500 LYS A O 1
ATOM 3717 N N . GLN A 1 551 ? 45.750 -26.349 13.222 1.00 64.63 501 GLN A N 1
ATOM 3718 C CA . GLN A 1 551 ? 44.412 -26.540 12.674 1.00 64.57 501 GLN A CA 1
ATOM 3719 C C . GLN A 1 551 ? 43.493 -27.469 13.437 1.00 65.08 501 GLN A C 1
ATOM 3720 O O . GLN A 1 551 ? 43.904 -28.555 13.877 1.00 65.16 501 GLN A O 1
ATOM 3726 N N . SER A 1 552 ? 42.233 -27.049 13.539 1.00 65.23 502 SER A N 1
ATOM 3727 C CA . SER A 1 552 ? 41.184 -27.887 14.110 1.00 66.02 502 SER A CA 1
ATOM 3728 C C . SER A 1 552 ? 40.275 -28.363 13.018 1.00 65.30 502 SER A C 1
ATOM 3729 O O . SER A 1 552 ? 40.044 -27.643 12.059 1.00 64.97 502 SER A O 1
ATOM 3732 N N . GLU A 1 553 ? 39.754 -29.568 13.158 1.00 65.14 503 GLU A N 1
ATOM 3733 C CA . GLU A 1 553 ? 38.836 -30.074 12.161 1.00 65.11 503 GLU A CA 1
ATOM 3734 C C . GLU A 1 553 ? 37.759 -30.946 12.811 1.00 65.57 503 GLU A C 1
ATOM 3735 O O . GLU A 1 553 ? 38.052 -31.920 13.511 1.00 66.04 503 GLU A O 1
ATOM 3741 N N . VAL A 1 554 ? 36.504 -30.578 12.624 1.00 65.31 504 VAL A N 1
ATOM 3742 C CA . VAL A 1 554 ? 35.481 -31.582 12.775 1.00 65.40 504 VAL A CA 1
ATOM 3743 C C . VAL A 1 554 ? 35.123 -31.976 11.353 1.00 64.66 504 VAL A C 1
ATOM 3744 O O . VAL A 1 554 ? 35.337 -31.195 10.429 1.00 64.11 504 VAL A O 1
ATOM 3748 N N . GLY A 1 555 ? 34.624 -33.193 11.171 1.00 64.57 505 GLY A N 1
ATOM 3749 C CA . GLY A 1 555 ? 34.209 -33.653 9.859 1.00 63.94 505 GLY A CA 1
ATOM 3750 C C . GLY A 1 555 ? 33.668 -35.055 9.889 1.00 64.31 505 GLY A C 1
ATOM 3751 O O . GLY A 1 555 ? 34.113 -35.872 10.679 1.00 64.57 505 GLY A O 1
ATOM 3752 N N . VAL A 1 556 ? 32.708 -35.337 9.021 1.00 64.71 506 VAL A N 1
ATOM 3753 C CA . VAL A 1 556 ? 32.178 -36.682 8.891 1.00 65.30 506 VAL A CA 1
ATOM 3754 C C . VAL A 1 556 ? 32.398 -37.228 7.463 1.00 65.62 506 VAL A C 1
ATOM 3755 O O . VAL A 1 556 ? 32.072 -36.552 6.489 1.00 65.55 506 VAL A O 1
ATOM 3759 N N . LYS A 1 557 ? 33.005 -38.417 7.354 1.00 66.50 507 LYS A N 1
ATOM 3760 C CA . LYS A 1 557 ? 33.157 -39.143 6.072 1.00 67.14 507 LYS A CA 1
ATOM 3761 C C . LYS A 1 557 ? 32.108 -40.257 6.015 1.00 69.37 507 LYS A C 1
ATOM 3762 O O . LYS A 1 557 ? 31.616 -40.693 7.051 1.00 70.40 507 LYS A O 1
ATOM 3768 N N . TYR A 1 558 ? 31.775 -40.719 4.812 1.00 71.13 508 TYR A N 1
ATOM 3769 C CA . TYR A 1 558 ? 30.620 -41.590 4.598 1.00 73.92 508 TYR A CA 1
ATOM 3770 C C . TYR A 1 558 ? 30.847 -42.651 3.557 1.00 75.39 508 TYR A C 1
ATOM 3771 O O . TYR A 1 558 ? 31.320 -42.360 2.468 1.00 75.17 508 TYR A O 1
ATOM 3780 N N . GLN A 1 559 ? 30.452 -43.873 3.874 1.00 78.21 509 GLN A N 1
ATOM 3781 C CA . GLN A 1 559 ? 30.319 -44.903 2.867 1.00 80.34 509 GLN A CA 1
ATOM 3782 C C . GLN A 1 559 ? 28.865 -45.400 2.751 1.00 83.06 509 GLN A C 1
ATOM 3783 O O . GLN A 1 559 ? 28.392 -46.105 3.651 1.00 84.25 509 GLN A O 1
ATOM 3789 N N . PRO A 1 560 ? 28.157 -45.056 1.646 1.00 84.53 510 PRO A N 1
ATOM 3790 C CA . PRO A 1 560 ? 26.763 -45.485 1.418 1.00 86.73 510 PRO A CA 1
ATOM 3791 C C . PRO A 1 560 ? 26.586 -47.007 1.623 1.00 88.37 510 PRO A C 1
ATOM 3792 O O . PRO A 1 560 ? 27.605 -47.728 1.563 1.00 87.56 510 PRO A O 1
ATOM 3796 N N . PRO A 1 561 ? 25.305 -47.494 1.814 1.00 90.64 511 PRO A N 1
ATOM 3797 C CA . PRO A 1 561 ? 25.023 -48.851 2.371 1.00 91.10 511 PRO A CA 1
ATOM 3798 C C . PRO A 1 561 ? 25.962 -49.930 1.788 1.00 89.81 511 PRO A C 1
ATOM 3799 O O . PRO A 1 561 ? 26.814 -50.454 2.509 1.00 89.04 511 PRO A O 1
ATOM 3803 N N . GLY A 1 562 ? 25.790 -50.223 0.493 1.00 89.07 512 GLY A N 1
ATOM 3804 C CA . GLY A 1 562 ? 26.708 -51.029 -0.317 1.00 87.57 512 GLY A CA 1
ATOM 3805 C C . GLY A 1 562 ? 26.659 -50.537 -1.773 1.00 86.84 512 GLY A C 1
ATOM 3806 O O . GLY A 1 562 ? 26.065 -51.176 -2.656 1.00 87.68 512 GLY A O 1
ATOM 3807 N N . ILE A 1 563 ? 27.245 -49.366 -2.010 1.00 84.91 513 ILE A N 1
ATOM 3808 C CA . ILE A 1 563 ? 27.407 -48.793 -3.344 1.00 82.87 513 ILE A CA 1
ATOM 3809 C C . ILE A 1 563 ? 28.874 -48.343 -3.355 1.00 81.11 513 ILE A C 1
ATOM 3810 O O . ILE A 1 563 ? 29.490 -48.223 -2.290 1.00 80.66 513 ILE A O 1
ATOM 3815 N N . ASP A 1 564 ? 29.457 -48.154 -4.539 1.00 79.78 514 ASP A N 1
ATOM 3816 C CA . ASP A 1 564 ? 30.882 -47.794 -4.637 1.00 77.31 514 ASP A CA 1
ATOM 3817 C C . ASP A 1 564 ? 31.004 -46.287 -4.722 1.00 76.14 514 ASP A C 1
ATOM 3818 O O . ASP A 1 564 ? 30.947 -45.687 -5.802 1.00 76.19 514 ASP A O 1
ATOM 3823 N N . SER A 1 565 ? 31.177 -45.684 -3.559 1.00 74.72 515 SER A N 1
ATOM 3824 C CA . SER A 1 565 ? 30.934 -44.274 -3.403 1.00 73.63 515 SER A CA 1
ATOM 3825 C C . SER A 1 565 ? 31.529 -43.776 -2.080 1.00 72.21 515 SER A C 1
ATOM 3826 O O . SER A 1 565 ? 31.694 -44.545 -1.122 1.00 72.64 515 SER A O 1
ATOM 3829 N N . TYR A 1 566 ? 31.839 -42.488 -2.018 1.00 70.29 516 TYR A N 1
ATOM 3830 C CA . TYR A 1 566 ? 32.456 -41.926 -0.836 1.00 68.69 516 TYR A CA 1
ATOM 3831 C C . TYR A 1 566 ? 32.046 -40.450 -0.713 1.00 67.64 516 TYR A C 1
ATOM 3832 O O . TYR A 1 566 ? 32.287 -39.686 -1.640 1.00 67.56 516 TYR A O 1
ATOM 3841 N N . ILE A 1 567 ? 31.406 -40.039 0.384 1.00 66.73 517 ILE A N 1
ATOM 3842 C CA . ILE A 1 567 ? 31.210 -38.591 0.606 1.00 65.68 517 ILE A CA 1
ATOM 3843 C C . ILE A 1 567 ? 32.006 -38.093 1.802 1.00 65.22 517 ILE A C 1
ATOM 3844 O O . ILE A 1 567 ? 32.042 -38.747 2.820 1.00 66.15 517 ILE A O 1
ATOM 3849 N N . THR A 1 568 ? 32.643 -36.935 1.675 1.00 64.31 518 THR A N 1
ATOM 3850 C CA . THR A 1 568 ? 33.370 -36.288 2.781 1.00 63.68 518 THR A CA 1
ATOM 3851 C C . THR A 1 568 ? 32.761 -34.914 3.087 1.00 63.93 518 THR A C 1
ATOM 3852 O O . THR A 1 568 ? 32.652 -34.068 2.190 1.00 64.60 518 THR A O 1
ATOM 3856 N N . LEU A 1 569 ? 32.328 -34.692 4.325 1.00 63.26 519 LEU A N 1
ATOM 3857 C CA . LEU A 1 569 ? 32.089 -33.324 4.765 1.00 62.19 519 LEU A CA 1
ATOM 3858 C C . LEU A 1 569 ? 33.134 -32.968 5.823 1.00 62.03 519 LEU A C 1
ATOM 3859 O O . LEU A 1 569 ? 33.314 -33.725 6.778 1.00 62.30 519 LEU A O 1
ATOM 3864 N N . SER A 1 570 ? 33.830 -31.840 5.643 1.00 61.52 520 SER A N 1
ATOM 3865 C CA . SER A 1 570 ? 34.867 -31.384 6.596 1.00 61.38 520 SER A CA 1
ATOM 3866 C C . SER A 1 570 ? 34.679 -29.913 6.944 1.00 61.46 520 SER A C 1
ATOM 3867 O O . SER A 1 570 ? 34.463 -29.109 6.046 1.00 61.50 520 SER A O 1
ATOM 3870 N N . LEU A 1 571 ? 34.734 -29.568 8.233 1.00 61.73 521 LEU A N 1
ATOM 3871 C CA . LEU A 1 571 ? 34.776 -28.154 8.678 1.00 61.52 521 LEU A CA 1
ATOM 3872 C C . LEU A 1 571 ? 36.029 -27.961 9.484 1.00 60.87 521 LEU A C 1
ATOM 3873 O O . LEU A 1 571 ? 36.346 -28.797 10.329 1.00 61.10 521 LEU A O 1
ATOM 3878 N N . PHE A 1 572 ? 36.722 -26.852 9.251 1.00 60.25 522 PHE A N 1
ATOM 3879 C CA . PHE A 1 572 ? 38.076 -26.671 9.775 1.00 59.73 522 PHE A CA 1
ATOM 3880 C C . PHE A 1 572 ? 38.420 -25.220 10.016 1.00 59.87 522 PHE A C 1
ATOM 3881 O O . PHE A 1 572 ? 37.993 -24.330 9.296 1.00 59.99 522 PHE A O 1
ATOM 3889 N N . ASP A 1 573 ? 39.246 -24.990 11.014 1.00 60.59 523 ASP A N 1
ATOM 3890 C CA . ASP A 1 573 ? 39.868 -23.686 11.203 1.00 60.69 523 ASP A CA 1
ATOM 3891 C C . ASP A 1 573 ? 41.392 -23.876 11.161 1.00 59.89 523 ASP A C 1
ATOM 3892 O O . ASP A 1 573 ? 41.968 -24.646 11.956 1.00 59.95 523 ASP A O 1
ATOM 3897 N N . LEU A 1 574 ? 42.017 -23.179 10.217 1.00 58.91 524 LEU A N 1
ATOM 3898 C CA . LEU A 1 574 ? 43.447 -23.280 9.962 1.00 58.54 524 LEU A CA 1
ATOM 3899 C C . LEU A 1 574 ? 44.152 -21.930 10.060 1.00 58.81 524 LEU A C 1
ATOM 3900 O O . LEU A 1 574 ? 43.711 -20.966 9.428 1.00 59.31 524 LEU A O 1
ATOM 3905 N N . THR A 1 575 ? 45.256 -21.864 10.810 1.00 59.02 525 THR A N 1
ATOM 3906 C CA . THR A 1 575 ? 45.977 -20.585 11.042 1.00 59.00 525 THR A CA 1
ATOM 3907 C C . THR A 1 575 ? 47.502 -20.651 10.860 1.00 59.06 525 THR A C 1
ATOM 3908 O O . THR A 1 575 ? 48.164 -21.559 11.364 1.00 59.15 525 THR A O 1
ATOM 3912 N N . GLN A 1 576 ? 48.041 -19.684 10.130 1.00 59.22 526 GLN A N 1
ATOM 3913 C CA . GLN A 1 576 ? 49.463 -19.634 9.846 1.00 60.01 526 GLN A CA 1
ATOM 3914 C C . GLN A 1 576 ? 50.068 -18.489 10.627 1.00 62.33 526 GLN A C 1
ATOM 3915 O O . GLN A 1 576 ? 49.529 -17.386 10.571 1.00 63.71 526 GLN A O 1
ATOM 3921 N N . GLU A 1 577 ? 51.172 -18.713 11.345 1.00 64.40 527 GLU A N 1
ATOM 3922 C CA . GLU A 1 577 ? 51.759 -17.644 12.188 1.00 66.87 527 GLU A CA 1
ATOM 3923 C C . GLU A 1 577 ? 53.155 -17.260 11.734 1.00 67.53 527 GLU A C 1
ATOM 3924 O O . GLU A 1 577 ? 53.815 -18.032 11.051 1.00 67.65 527 GLU A O 1
ATOM 3930 N N . ASN A 1 578 ? 53.586 -16.057 12.108 1.00 69.10 528 ASN A N 1
ATOM 3931 C CA . ASN A 1 578 ? 54.914 -15.521 11.775 1.00 69.98 528 ASN A CA 1
ATOM 3932 C C . ASN A 1 578 ? 55.074 -15.192 10.311 1.00 69.51 528 ASN A C 1
ATOM 3933 O O . ASN A 1 578 ? 56.185 -15.224 9.796 1.00 69.09 528 ASN A O 1
ATOM 3938 N N . VAL A 1 579 ? 53.941 -14.874 9.673 1.00 70.12 529 VAL A N 1
ATOM 3939 C CA . VAL A 1 579 ? 53.851 -14.483 8.246 1.00 70.74 529 VAL A CA 1
ATOM 3940 C C . VAL A 1 579 ? 54.584 -13.171 8.049 1.00 71.66 529 VAL A C 1
ATOM 3941 O O . VAL A 1 579 ? 54.404 -12.237 8.848 1.00 72.26 529 VAL A O 1
ATOM 3945 N N . LEU A 1 580 ? 55.383 -13.084 6.987 1.00 72.05 530 LEU A N 1
ATOM 3946 C CA . LEU A 1 580 ? 56.295 -11.962 6.894 1.00 73.34 530 LEU A CA 1
ATOM 3947 C C . LEU A 1 580 ? 55.566 -10.703 6.517 1.00 73.94 530 LEU A C 1
ATOM 3948 O O . LEU A 1 580 ? 55.175 -10.538 5.373 1.00 74.11 530 LEU A O 1
ATOM 3953 N N . THR A 1 581 ? 55.308 -9.838 7.490 1.00 75.38 531 THR A N 1
ATOM 3954 C CA . THR A 1 581 ? 54.783 -8.531 7.116 1.00 76.42 531 THR A CA 1
ATOM 3955 C C . THR A 1 581 ? 55.850 -7.470 7.119 1.00 77.43 531 THR A C 1
ATOM 3956 O O . THR A 1 581 ? 56.912 -7.591 7.736 1.00 77.80 531 THR A O 1
ATOM 3960 N N . THR A 1 582 ? 55.497 -6.425 6.390 1.00 78.08 532 THR A N 1
ATOM 3961 C CA . THR A 1 582 ? 56.319 -5.281 6.128 1.00 78.65 532 THR A CA 1
ATOM 3962 C C . THR A 1 582 ? 56.274 -4.386 7.418 1.00 79.39 532 THR A C 1
ATOM 3963 O O . THR A 1 582 ? 55.198 -4.086 7.953 1.00 79.14 532 THR A O 1
ATOM 3967 N N . ASP A 1 583 ? 57.458 -4.076 7.956 1.00 80.24 533 ASP A N 1
ATOM 3968 C CA . ASP A 1 583 ? 57.655 -3.394 9.264 1.00 81.60 533 ASP A CA 1
ATOM 3969 C C . ASP A 1 583 ? 57.348 -1.887 9.280 1.00 82.93 533 ASP A C 1
ATOM 3970 O O . ASP A 1 583 ? 57.930 -1.145 8.484 1.00 83.22 533 ASP A O 1
ATOM 3975 N N . PRO A 1 584 ? 56.475 -1.412 10.208 1.00 84.03 534 PRO A N 1
ATOM 3976 C CA . PRO A 1 584 ? 56.164 0.020 10.138 1.00 85.09 534 PRO A CA 1
ATOM 3977 C C . PRO A 1 584 ? 57.361 0.891 10.502 1.00 86.86 534 PRO A C 1
ATOM 3978 O O . PRO A 1 584 ? 57.549 1.926 9.872 1.00 87.31 534 PRO A O 1
ATOM 3982 N N . ALA A 1 585 ? 58.169 0.454 11.475 1.00 88.40 535 ALA A N 1
ATOM 3983 C CA . ALA A 1 585 ? 59.360 1.188 11.942 1.00 90.31 535 ALA A CA 1
ATOM 3984 C C . ALA A 1 585 ? 60.381 1.403 10.832 1.00 91.07 535 ALA A C 1
ATOM 3985 O O . ALA A 1 585 ? 60.658 2.540 10.459 1.00 91.74 535 ALA A O 1
ATOM 3987 N N . GLN A 1 586 ? 60.933 0.317 10.295 1.00 91.71 536 GLN A N 1
ATOM 3988 C CA . GLN A 1 586 ? 61.869 0.409 9.155 1.00 92.60 536 GLN A CA 1
ATOM 3989 C C . GLN A 1 586 ? 61.287 -0.151 7.789 1.00 91.82 536 GLN A C 1
ATOM 3990 O O . GLN A 1 586 ? 61.173 -1.375 7.576 1.00 91.10 536 GLN A O 1
ATOM 3996 N N . ARG A 1 587 ? 60.906 0.782 6.900 1.00 92.05 537 ARG A N 1
ATOM 3997 C CA . ARG A 1 587 ? 60.129 0.523 5.669 1.00 91.24 537 ARG A CA 1
ATOM 3998 C C . ARG A 1 587 ? 60.870 -0.374 4.687 1.00 90.50 537 ARG A C 1
ATOM 3999 O O . ARG A 1 587 ? 60.425 -0.564 3.559 1.00 89.89 537 ARG A O 1
ATOM 4007 N N . LEU A 1 588 ? 62.005 -0.911 5.132 1.00 90.80 538 LEU A N 1
ATOM 4008 C CA . LEU A 1 588 ? 62.860 -1.821 4.351 1.00 90.37 538 LEU A CA 1
ATOM 4009 C C . LEU A 1 588 ? 63.132 -3.106 5.158 1.00 89.84 538 LEU A C 1
ATOM 4010 O O . LEU A 1 588 ? 64.185 -3.742 5.021 1.00 90.07 538 LEU A O 1
ATOM 4015 N N . ASN A 1 589 ? 62.180 -3.469 6.015 1.00 88.84 539 ASN A N 1
ATOM 4016 C CA . ASN A 1 589 ? 62.334 -4.594 6.932 1.00 88.04 539 ASN A CA 1
ATOM 4017 C C . ASN A 1 589 ? 61.045 -5.390 7.028 1.00 86.92 539 ASN A C 1
ATOM 4018 O O . ASN A 1 589 ? 59.939 -4.839 6.935 1.00 86.96 539 ASN A O 1
ATOM 4023 N N . LYS A 1 590 ? 61.196 -6.693 7.209 1.00 85.81 540 LYS A N 1
ATOM 4024 C CA . LYS A 1 590 ? 60.064 -7.565 7.389 1.00 84.27 540 LYS A CA 1
ATOM 4025 C C . LYS A 1 590 ? 60.092 -8.066 8.823 1.00 83.93 540 LYS A C 1
ATOM 4026 O O . LYS A 1 590 ? 61.130 -8.507 9.308 1.00 84.33 540 LYS A O 1
ATOM 4032 N N . ILE A 1 591 ? 58.963 -7.944 9.514 1.00 83.10 541 ILE A N 1
ATOM 4033 C CA . ILE A 1 591 ? 58.799 -8.572 10.821 1.00 82.92 541 ILE A CA 1
ATOM 4034 C C . ILE A 1 591 ? 57.754 -9.679 10.758 1.00 81.17 541 ILE A C 1
ATOM 4035 O O . ILE A 1 591 ? 56.820 -9.624 9.957 1.00 80.63 541 ILE A O 1
ATOM 4040 N N . GLN A 1 592 ? 57.924 -10.655 11.646 1.00 80.08 542 GLN A N 1
ATOM 4041 C CA . GLN A 1 592 ? 57.161 -11.894 11.702 1.00 77.91 542 GLN A CA 1
ATOM 4042 C C . GLN A 1 592 ? 55.785 -11.762 12.399 1.00 76.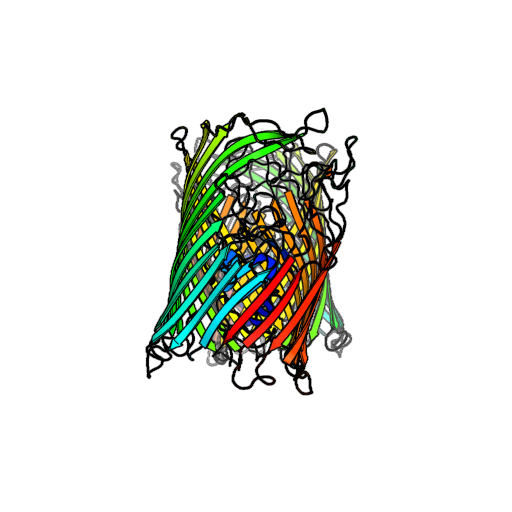90 542 GLN A C 1
ATOM 4043 O O . GLN A 1 592 ? 55.254 -12.698 12.997 1.00 76.71 542 GLN A O 1
ATOM 4049 N N . THR A 1 593 ? 55.195 -10.592 12.295 1.00 75.66 543 THR A N 1
ATOM 4050 C CA . THR A 1 593 ? 54.035 -10.267 13.089 1.00 75.05 543 THR A CA 1
ATOM 4051 C C . THR A 1 593 ? 52.683 -10.829 12.586 1.00 73.47 543 THR A C 1
ATOM 4052 O O . THR A 1 593 ? 51.700 -10.850 13.338 1.00 73.37 543 THR A O 1
ATOM 4056 N N . GLY A 1 594 ? 52.658 -11.306 11.336 1.00 71.63 544 GLY A N 1
ATOM 4057 C CA . GLY A 1 594 ? 51.416 -11.591 10.603 1.00 69.50 544 GLY A CA 1
ATOM 4058 C C . GLY A 1 594 ? 50.765 -12.948 10.809 1.00 68.45 544 GLY A C 1
ATOM 4059 O O . GLY A 1 594 ? 51.452 -13.953 10.985 1.00 68.26 544 GLY A O 1
ATOM 4060 N N . GLU A 1 595 ? 49.429 -12.949 10.791 1.00 67.45 545 GLU A N 1
ATOM 4061 C CA . GLU A 1 595 ? 48.593 -14.142 10.882 1.00 66.53 545 GLU A CA 1
ATOM 4062 C C . GLU A 1 595 ? 47.803 -14.290 9.588 1.00 64.94 545 GLU A C 1
ATOM 4063 O O . GLU A 1 595 ? 47.223 -13.313 9.096 1.00 65.64 545 GLU A O 1
ATOM 4069 N N . ILE A 1 596 ? 47.725 -15.493 9.035 1.00 62.58 546 ILE A N 1
ATOM 4070 C CA . ILE A 1 596 ? 46.672 -15.769 8.046 1.00 60.41 546 ILE A CA 1
ATOM 4071 C C . ILE A 1 596 ? 45.710 -16.787 8.666 1.00 60.16 546 ILE A C 1
ATOM 4072 O O . ILE A 1 596 ? 46.141 -17.815 9.205 1.00 59.62 546 ILE A O 1
ATOM 4077 N N . ASN A 1 597 ? 44.416 -16.487 8.635 1.00 59.84 547 ASN A N 1
ATOM 4078 C CA . ASN A 1 597 ? 43.434 -17.394 9.237 1.00 60.05 547 ASN A CA 1
ATOM 4079 C C . ASN A 1 597 ? 42.424 -17.780 8.211 1.00 59.80 547 ASN A C 1
ATOM 4080 O O . ASN A 1 597 ? 41.945 -16.908 7.499 1.00 60.65 547 ASN A O 1
ATOM 4085 N N . VAL A 1 598 ? 42.092 -19.070 8.139 1.00 59.07 548 VAL A N 1
ATOM 4086 C CA . VAL A 1 598 ? 41.213 -19.581 7.096 1.00 58.12 548 VAL A CA 1
ATOM 4087 C C . VAL A 1 598 ? 40.274 -20.617 7.647 1.00 58.50 548 VAL A C 1
ATOM 4088 O O . VAL A 1 598 ? 40.708 -21.689 8.061 1.00 58.49 548 VAL A O 1
ATOM 4092 N N . ARG A 1 599 ? 38.985 -20.313 7.645 1.00 59.07 549 ARG A N 1
ATOM 4093 C CA . ARG A 1 599 ? 38.009 -21.261 8.163 1.00 59.86 549 ARG A CA 1
ATOM 4094 C C . ARG A 1 599 ? 37.059 -21.621 7.044 1.00 58.90 549 ARG A C 1
ATOM 4095 O O . ARG A 1 599 ? 36.470 -20.732 6.420 1.00 59.27 549 ARG A O 1
ATOM 4103 N N . GLY A 1 600 ? 36.921 -22.918 6.770 1.00 57.68 550 GLY A N 1
ATOM 4104 C CA . GLY A 1 600 ? 36.112 -23.361 5.635 1.00 56.36 550 GLY A CA 1
ATOM 4105 C C . GLY A 1 600 ? 35.309 -24.640 5.776 1.00 55.81 550 GLY A C 1
ATOM 4106 O O . GLY A 1 600 ? 35.404 -25.349 6.784 1.00 55.97 550 GLY A O 1
ATOM 4107 N N . ILE A 1 601 ? 34.503 -24.916 4.753 1.00 54.79 551 ILE A N 1
ATOM 4108 C CA . ILE A 1 601 ? 33.726 -26.139 4.648 1.00 54.27 551 ILE A CA 1
ATOM 4109 C C . ILE A 1 601 ? 34.106 -26.814 3.319 1.00 53.59 551 ILE A C 1
ATOM 4110 O O . ILE A 1 601 ? 34.220 -26.129 2.309 1.00 53.43 551 ILE A O 1
ATOM 4115 N N . GLU A 1 602 ? 34.291 -28.137 3.306 1.00 53.17 552 GLU A N 1
ATOM 4116 C CA . GLU A 1 602 ? 34.507 -28.877 2.059 1.00 52.59 552 GLU A CA 1
ATOM 4117 C C . GLU A 1 602 ? 33.669 -30.123 2.030 1.00 53.31 552 GLU A C 1
ATOM 4118 O O . GLU A 1 602 ? 33.938 -31.086 2.773 1.00 53.53 552 GLU A O 1
ATOM 4124 N N . LEU A 1 603 ? 32.648 -30.075 1.173 1.00 53.87 553 LEU A N 1
ATOM 4125 C CA . LEU A 1 603 ? 31.806 -31.218 0.815 1.00 54.18 553 LEU A CA 1
ATOM 4126 C C . LEU A 1 603 ? 32.277 -31.795 -0.510 1.00 53.90 553 LEU A C 1
ATOM 4127 O O . LEU A 1 603 ? 32.403 -31.061 -1.484 1.00 53.62 553 LEU A O 1
ATOM 4132 N N . GLU A 1 604 ? 32.502 -33.105 -0.556 1.00 54.27 554 GLU A N 1
ATOM 4133 C CA . GLU A 1 604 ? 33.132 -33.717 -1.714 1.00 54.46 554 GLU A CA 1
ATOM 4134 C C . GLU A 1 604 ? 32.832 -35.190 -1.798 1.00 54.99 554 GLU A C 1
ATOM 4135 O O . GLU A 1 604 ? 33.063 -35.920 -0.856 1.00 55.30 554 GLU A O 1
ATOM 4141 N N . GLY A 1 605 ? 32.349 -35.626 -2.947 1.00 55.73 555 GLY A N 1
ATOM 4142 C CA . GLY A 1 605 ? 32.010 -37.020 -3.146 1.00 57.39 555 GLY A CA 1
ATOM 4143 C C . GLY A 1 605 ? 32.306 -37.582 -4.531 1.00 58.28 555 GLY A C 1
ATOM 4144 O O . GLY A 1 605 ? 32.278 -36.872 -5.546 1.00 58.21 555 GLY A O 1
ATOM 4145 N N . LYS A 1 606 ? 32.581 -38.876 -4.561 1.00 59.25 556 LYS A N 1
ATOM 4146 C CA . LYS A 1 606 ? 32.874 -39.579 -5.781 1.00 60.43 556 LYS A CA 1
ATOM 4147 C C . LYS A 1 606 ? 32.017 -40.848 -5.816 1.00 62.10 556 LYS A C 1
ATOM 4148 O O . LYS A 1 606 ? 31.748 -41.432 -4.780 1.00 63.15 556 LYS A O 1
ATOM 4154 N N . ALA A 1 607 ? 31.561 -41.267 -6.990 1.00 63.20 557 ALA A N 1
ATOM 4155 C CA . ALA A 1 607 ? 30.912 -42.568 -7.120 1.00 64.66 557 ALA A CA 1
ATOM 4156 C C . ALA A 1 607 ? 31.167 -43.172 -8.513 1.00 65.57 557 ALA A C 1
ATOM 4157 O O . ALA A 1 607 ? 31.151 -42.448 -9.521 1.00 65.68 557 ALA A O 1
ATOM 4159 N N . SER A 1 608 ? 31.455 -44.477 -8.568 1.00 66.63 558 SER A N 1
ATOM 4160 C CA . SER A 1 608 ? 31.458 -45.226 -9.838 1.00 67.84 558 SER A CA 1
ATOM 4161 C C . SER A 1 608 ? 30.283 -46.168 -9.812 1.00 69.87 558 SER A C 1
ATOM 4162 O O . SER A 1 608 ? 30.336 -47.263 -9.242 1.00 69.90 558 SER A O 1
ATOM 4165 N N . LEU A 1 609 ? 29.207 -45.718 -10.429 1.00 72.06 559 LEU A N 1
ATOM 4166 C CA . LEU A 1 609 ? 27.923 -46.306 -10.166 1.00 74.46 559 LEU A CA 1
ATOM 4167 C C . LEU A 1 609 ? 27.720 -47.656 -10.807 1.00 75.55 559 LEU A C 1
ATOM 4168 O O . LEU A 1 609 ? 28.411 -48.015 -11.785 1.00 74.34 559 LEU A O 1
ATOM 4173 N N . ALA A 1 610 ? 26.774 -48.378 -10.187 1.00 77.89 560 ALA A N 1
ATOM 4174 C CA . ALA A 1 610 ? 26.120 -49.577 -10.722 1.00 80.23 560 ALA A CA 1
ATOM 4175 C C . ALA A 1 610 ? 26.524 -49.850 -12.211 1.00 81.02 560 ALA A C 1
ATOM 4176 O O . ALA A 1 610 ? 27.526 -50.541 -12.454 1.00 81.02 560 ALA A O 1
ATOM 4178 N N . ARG A 1 611 ? 25.824 -49.251 -13.180 1.00 82.18 561 ARG A N 1
ATOM 4179 C CA . ARG A 1 611 ? 26.041 -49.488 -14.623 1.00 82.67 561 ARG A CA 1
ATOM 4180 C C . ARG A 1 611 ? 27.137 -48.664 -15.364 1.00 80.89 561 ARG A C 1
ATOM 4181 O O . ARG A 1 611 ? 26.903 -48.238 -16.509 1.00 81.25 561 ARG A O 1
ATOM 4189 N N . GLY A 1 612 ? 28.306 -48.438 -14.744 1.00 78.70 562 GLY A N 1
ATOM 4190 C CA . GLY A 1 612 ? 29.416 -47.708 -15.408 1.00 76.12 562 GLY A CA 1
ATOM 4191 C C . GLY A 1 612 ? 29.237 -46.213 -15.752 1.00 74.81 562 GLY A C 1
ATOM 4192 O O . GLY A 1 612 ? 29.816 -45.721 -16.753 1.00 74.64 562 GLY A O 1
ATOM 4193 N N . LEU A 1 613 ? 28.420 -45.514 -14.936 1.00 73.32 563 LEU A N 1
ATOM 4194 C CA . LEU A 1 613 ? 28.309 -44.030 -14.841 1.00 70.21 563 LEU A CA 1
ATOM 4195 C C . LEU A 1 613 ? 29.206 -43.617 -13.699 1.00 67.56 563 LEU A C 1
ATOM 4196 O O . LEU A 1 613 ? 29.120 -44.175 -12.604 1.00 66.82 563 LEU A O 1
ATOM 4201 N N . ASP A 1 614 ? 30.082 -42.658 -13.933 1.00 65.13 564 ASP A N 1
ATOM 4202 C CA . ASP A 1 614 ? 30.866 -42.171 -12.807 1.00 63.37 564 ASP A CA 1
ATOM 4203 C C . ASP A 1 614 ? 30.464 -40.750 -12.489 1.00 62.91 564 ASP A C 1
ATOM 4204 O O . ASP A 1 614 ? 29.769 -40.103 -13.278 1.00 63.85 564 ASP A O 1
ATOM 4209 N N . LEU A 1 615 ? 30.884 -40.272 -11.321 1.00 61.15 565 LEU A N 1
ATOM 4210 C CA . LEU A 1 615 ? 30.335 -39.047 -10.781 1.00 59.95 565 LEU A CA 1
ATOM 4211 C C . LEU A 1 615 ? 31.296 -38.381 -9.841 1.00 58.67 565 LEU A C 1
ATOM 4212 O O . LEU A 1 615 ? 32.043 -39.059 -9.132 1.00 57.80 565 LEU A O 1
ATOM 4217 N N . LEU A 1 616 ? 31.280 -37.051 -9.846 1.00 58.16 566 LEU A N 1
ATOM 4218 C CA . LEU A 1 616 ? 31.880 -36.305 -8.751 1.00 57.51 566 LEU A CA 1
ATOM 4219 C C . LEU A 1 616 ? 31.491 -34.854 -8.629 1.00 58.10 566 LEU A C 1
ATOM 4220 O O . LEU A 1 616 ? 31.097 -34.180 -9.609 1.00 58.68 566 LEU A O 1
ATOM 4225 N N . ALA A 1 617 ? 31.596 -34.402 -7.383 1.00 57.68 567 ALA A N 1
ATOM 4226 C CA . ALA A 1 617 ? 31.190 -33.083 -6.985 1.00 58.00 567 ALA A CA 1
ATOM 4227 C C . ALA A 1 617 ? 32.154 -32.728 -5.900 1.00 57.24 567 ALA A C 1
ATOM 4228 O O . ALA A 1 617 ? 32.605 -33.590 -5.165 1.00 56.38 567 ALA A O 1
ATOM 4230 N N . ALA A 1 618 ? 32.487 -31.455 -5.830 1.00 57.65 568 ALA A N 1
ATOM 4231 C CA . ALA A 1 618 ? 33.330 -30.938 -4.790 1.00 58.28 568 ALA A CA 1
ATOM 4232 C C . ALA A 1 618 ? 32.923 -29.472 -4.526 1.00 59.86 568 ALA A C 1
ATOM 4233 O O . ALA A 1 618 ? 33.069 -28.625 -5.411 1.00 60.57 568 ALA A O 1
ATOM 4235 N N . LEU A 1 619 ? 32.375 -29.175 -3.342 1.00 61.24 569 LEU A N 1
ATOM 4236 C CA . LEU A 1 619 ? 32.052 -27.787 -2.944 1.00 62.12 569 LEU A CA 1
ATOM 4237 C C . LEU A 1 619 ? 33.072 -27.265 -1.965 1.00 62.03 569 LEU A C 1
ATOM 4238 O O . LEU A 1 619 ? 33.621 -28.052 -1.205 1.00 62.67 569 LEU A O 1
ATOM 4243 N N . THR A 1 620 ? 33.319 -25.954 -1.958 1.00 62.15 570 THR A N 1
ATOM 4244 C CA . THR A 1 620 ? 34.310 -25.348 -1.040 1.00 61.66 570 THR A CA 1
ATOM 4245 C C . THR A 1 620 ? 33.876 -23.934 -0.659 1.00 63.37 570 THR A C 1
ATOM 4246 O O . THR A 1 620 ? 33.731 -23.092 -1.539 1.00 63.80 570 THR A O 1
ATOM 4250 N N . TYR A 1 621 ? 33.609 -23.680 0.626 1.00 65.06 571 TYR A N 1
ATOM 4251 C CA . TYR A 1 621 ? 33.479 -22.292 1.115 1.00 66.77 571 TYR A CA 1
ATOM 4252 C C . TYR A 1 621 ? 34.675 -21.970 2.010 1.00 66.13 571 TYR A C 1
ATOM 4253 O O . TYR A 1 621 ? 34.999 -22.722 2.915 1.00 66.32 571 TYR A O 1
ATOM 4262 N N . ASN A 1 622 ? 35.343 -20.861 1.735 1.00 66.14 572 ASN A N 1
ATOM 4263 C CA . ASN A 1 622 ? 36.529 -20.462 2.492 1.00 66.29 572 ASN A CA 1
ATOM 4264 C C . ASN A 1 622 ? 36.403 -19.026 3.059 1.00 67.52 572 ASN A C 1
ATOM 4265 O O . ASN A 1 622 ? 36.206 -18.043 2.319 1.00 67.90 572 ASN A O 1
ATOM 4270 N N . ASP A 1 623 ? 36.488 -18.904 4.380 1.00 68.53 573 ASP A N 1
ATOM 4271 C CA . ASP A 1 623 ? 36.637 -17.593 4.977 1.00 69.47 573 ASP A CA 1
ATOM 4272 C C . ASP A 1 623 ? 38.120 -17.314 5.267 1.00 69.51 573 ASP A C 1
ATOM 4273 O O . ASP A 1 623 ? 38.723 -17.972 6.127 1.00 69.81 573 ASP A O 1
ATOM 4278 N N . ALA A 1 624 ? 38.703 -16.363 4.534 1.00 69.35 574 ALA A N 1
ATOM 4279 C CA . ALA A 1 624 ? 40.112 -16.038 4.675 1.00 68.99 574 ALA A CA 1
ATOM 4280 C C . ALA A 1 624 ? 40.257 -14.654 5.255 1.00 70.31 574 ALA A C 1
ATOM 4281 O O . ALA A 1 624 ? 39.500 -13.756 4.947 1.00 71.26 574 ALA A O 1
ATOM 4283 N N . GLU A 1 625 ? 41.246 -14.477 6.108 1.00 71.49 575 GLU A N 1
ATOM 4284 C CA . GLU A 1 625 ? 41.441 -13.214 6.778 1.00 72.99 575 GLU A CA 1
ATOM 4285 C C . GLU A 1 625 ? 42.928 -13.010 7.043 1.00 73.02 575 GLU A C 1
ATOM 4286 O O . GLU A 1 625 ? 43.579 -13.783 7.754 1.00 72.99 575 GLU A O 1
ATOM 4292 N N . VAL A 1 626 ? 43.482 -11.993 6.406 1.00 73.74 576 VAL A N 1
ATOM 4293 C CA . VAL A 1 626 ? 44.862 -11.627 6.658 1.00 74.72 576 VAL A CA 1
ATOM 4294 C C . VAL A 1 626 ? 44.833 -10.657 7.820 1.00 76.35 576 VAL A C 1
ATOM 4295 O O . VAL A 1 626 ? 43.996 -9.755 7.893 1.00 76.84 576 VAL A O 1
ATOM 4299 N N . SER A 1 627 ? 45.750 -10.888 8.740 1.00 77.58 577 SER A N 1
ATOM 4300 C CA . SER A 1 627 ? 45.887 -10.088 9.924 1.00 79.40 577 SER A CA 1
ATOM 4301 C C . SER A 1 627 ? 47.305 -9.463 9.903 1.00 79.96 577 SER A C 1
ATOM 4302 O O . SER A 1 627 ? 48.298 -10.161 10.137 1.00 80.04 577 SER A O 1
ATOM 4305 N N . LYS A 1 628 ? 47.417 -8.166 9.604 1.00 80.78 578 LYS A N 1
ATOM 4306 C CA . LYS A 1 628 ? 48.739 -7.558 9.458 1.00 81.26 578 LYS A CA 1
ATOM 4307 C C . LYS A 1 628 ? 49.550 -7.722 10.727 1.00 82.50 578 LYS A C 1
ATOM 4308 O O . LYS A 1 628 ? 50.768 -7.857 10.661 1.00 82.66 578 LYS A O 1
ATOM 4314 N N . SER A 1 629 ? 48.861 -7.690 11.873 1.00 83.84 579 SER A N 1
ATOM 4315 C CA . SER A 1 629 ? 49.420 -8.109 13.179 1.00 84.80 579 SER A CA 1
ATOM 4316 C C . SER A 1 629 ? 48.323 -8.382 14.227 1.00 85.29 579 SER A C 1
ATOM 4317 O O . SER A 1 629 ? 47.413 -7.571 14.385 1.00 85.66 579 SER A O 1
ATOM 4320 N N . ASN A 1 630 ? 48.422 -9.511 14.938 1.00 85.40 580 ASN A N 1
ATOM 4321 C CA . ASN A 1 630 ? 47.411 -9.908 15.938 1.00 86.17 580 ASN A CA 1
ATOM 4322 C C . ASN A 1 630 ? 46.672 -8.776 16.668 1.00 86.62 580 ASN A C 1
ATOM 4323 O O . ASN A 1 630 ? 47.234 -8.099 17.535 1.00 87.02 580 ASN A O 1
ATOM 4328 N N . ASN A 1 631 ? 45.399 -8.608 16.329 1.00 86.20 581 ASN A N 1
ATOM 4329 C CA . ASN A 1 631 ? 44.558 -7.594 16.954 1.00 86.85 581 ASN A CA 1
ATOM 4330 C C . ASN A 1 631 ? 43.088 -7.996 16.846 1.00 87.32 581 ASN A C 1
ATOM 4331 O O . ASN A 1 631 ? 42.433 -7.647 15.874 1.00 87.47 581 ASN A O 1
ATOM 4336 N N . PRO A 1 632 ? 42.545 -8.710 17.848 1.00 87.78 582 PRO A N 1
ATOM 4337 C CA . PRO A 1 632 ? 41.184 -9.187 17.593 1.00 87.53 582 PRO A CA 1
ATOM 4338 C C . PRO A 1 632 ? 40.050 -8.140 17.510 1.00 87.80 582 PRO A C 1
ATOM 4339 O O . PRO A 1 632 ? 38.908 -8.537 17.358 1.00 88.21 582 PRO A O 1
ATOM 4343 N N . LEU A 1 633 ? 40.345 -6.839 17.577 1.00 87.59 583 LEU A N 1
ATOM 4344 C CA . LEU A 1 633 ? 39.354 -5.802 17.223 1.00 87.52 583 LEU A CA 1
ATOM 4345 C C . LEU A 1 633 ? 39.654 -5.189 15.828 1.00 86.82 583 LEU A C 1
ATOM 4346 O O . LEU A 1 633 ? 39.267 -4.058 15.516 1.00 87.17 583 LEU A O 1
ATOM 4351 N N . GLU A 1 634 ? 40.358 -5.969 15.006 1.00 85.91 584 GLU A N 1
ATOM 4352 C CA . GLU A 1 634 ? 40.750 -5.603 13.639 1.00 85.36 584 GLU A CA 1
ATOM 4353 C C . GLU A 1 634 ? 39.615 -5.886 12.640 1.00 84.66 584 GLU A C 1
ATOM 4354 O O . GLU A 1 634 ? 38.864 -4.978 12.296 1.00 85.57 584 GLU A O 1
ATOM 4360 N N . LYS A 1 635 ? 39.458 -7.151 12.234 1.00 83.20 585 LYS A N 1
ATOM 4361 C CA . LYS A 1 635 ? 38.759 -7.520 11.007 1.00 81.69 585 LYS A CA 1
ATOM 4362 C C . LYS A 1 635 ? 39.722 -7.101 9.889 1.00 79.71 585 LYS A C 1
ATOM 4363 O O . LYS A 1 635 ? 39.602 -6.022 9.294 1.00 79.65 585 LYS A O 1
ATOM 4369 N N . GLY A 1 636 ? 40.720 -7.951 9.658 1.00 77.52 586 GLY A N 1
ATOM 4370 C CA . GLY A 1 636 ? 41.640 -7.772 8.548 1.00 75.02 586 GLY A CA 1
ATOM 4371 C C . GLY A 1 636 ? 40.975 -8.156 7.237 1.00 73.42 586 GLY A C 1
ATOM 4372 O O . GLY A 1 636 ? 39.816 -8.580 7.210 1.00 73.48 586 GLY A O 1
ATOM 4373 N N . LYS A 1 637 ? 41.726 -8.030 6.148 1.00 71.71 587 LYS A N 1
ATOM 4374 C CA . LYS A 1 637 ? 41.207 -8.229 4.788 1.00 70.08 587 LYS A CA 1
ATOM 4375 C C . LYS A 1 637 ? 41.376 -9.671 4.236 1.00 68.92 587 LYS A C 1
ATOM 4376 O O . LYS A 1 637 ? 42.091 -10.488 4.826 1.00 69.21 587 LYS A O 1
ATOM 4382 N N . ARG A 1 638 ? 40.728 -9.996 3.115 1.00 67.36 588 ARG A N 1
ATOM 4383 C CA . ARG A 1 638 ? 40.955 -11.289 2.473 1.00 65.09 588 ARG A CA 1
ATOM 4384 C C . ARG A 1 638 ? 42.312 -11.196 1.810 1.00 63.88 588 ARG A C 1
ATOM 4385 O O . ARG A 1 638 ? 42.744 -10.104 1.474 1.00 63.44 588 ARG A O 1
ATOM 4393 N N . PRO A 1 639 ? 43.021 -12.324 1.656 1.00 63.16 589 PRO A N 1
ATOM 4394 C CA . PRO A 1 639 ? 44.234 -12.201 0.868 1.00 63.01 589 PRO A CA 1
ATOM 4395 C C . PRO A 1 639 ? 43.889 -12.149 -0.623 1.00 63.58 589 PRO A C 1
ATOM 4396 O O . PRO A 1 639 ? 42.768 -12.478 -1.037 1.00 64.37 589 PRO A O 1
ATOM 4400 N N . THR A 1 640 ? 44.842 -11.709 -1.422 1.00 63.84 590 THR A N 1
ATOM 4401 C CA . THR A 1 640 ? 44.662 -11.616 -2.858 1.00 64.25 590 THR A CA 1
ATOM 4402 C C . THR A 1 640 ? 44.392 -12.996 -3.494 1.00 64.08 590 THR A C 1
ATOM 4403 O O . THR A 1 640 ? 44.805 -14.026 -2.959 1.00 63.65 590 THR A O 1
ATOM 4407 N N . ASP A 1 641 ? 43.681 -13.015 -4.618 1.00 64.23 591 ASP A N 1
ATOM 4408 C CA . ASP A 1 641 ? 43.499 -14.246 -5.395 1.00 64.42 591 ASP A CA 1
ATOM 4409 C C . ASP A 1 641 ? 43.014 -15.445 -4.612 1.00 63.04 591 ASP A C 1
ATOM 4410 O O . ASP A 1 641 ? 43.440 -16.564 -4.898 1.00 63.18 591 ASP A O 1
ATOM 4415 N N . THR A 1 642 ? 42.120 -15.224 -3.654 1.00 61.90 592 THR A N 1
ATOM 4416 C CA . THR A 1 642 ? 41.546 -16.316 -2.887 1.00 60.12 592 THR A CA 1
ATOM 4417 C C . THR A 1 642 ? 40.053 -16.236 -2.824 1.00 59.65 592 THR A C 1
ATOM 4418 O O . THR A 1 642 ? 39.500 -15.313 -2.227 1.00 59.73 592 THR A O 1
ATOM 4422 N N . PRO A 1 643 ? 39.407 -17.226 -3.438 1.00 58.60 593 PRO A N 1
ATOM 4423 C CA . PRO A 1 643 ? 37.990 -17.354 -3.633 1.00 58.43 593 PRO A CA 1
ATOM 4424 C C . PRO A 1 643 ? 37.294 -17.646 -2.348 1.00 58.23 593 PRO A C 1
ATOM 4425 O O . PRO A 1 643 ? 37.786 -18.428 -1.558 1.00 57.14 593 PRO A O 1
ATOM 4429 N N . GLU A 1 644 ? 36.145 -17.009 -2.168 1.00 59.25 594 GLU A N 1
ATOM 4430 C CA . GLU A 1 644 ? 35.159 -17.394 -1.167 1.00 59.77 594 GLU A CA 1
ATOM 4431 C C . GLU A 1 644 ? 34.425 -18.707 -1.516 1.00 59.70 594 GLU A C 1
ATOM 4432 O O . GLU A 1 644 ? 34.164 -19.500 -0.620 1.00 60.23 594 GLU A O 1
ATOM 4438 N N . LYS A 1 645 ? 34.067 -18.933 -2.785 1.00 59.10 595 LYS A N 1
ATOM 4439 C CA . LYS A 1 645 ? 33.356 -20.162 -3.185 1.00 58.88 595 LYS A CA 1
ATOM 4440 C C . LYS A 1 645 ? 34.172 -20.814 -4.304 1.00 57.64 595 LYS A C 1
ATOM 4441 O O . LYS A 1 645 ? 34.904 -20.125 -4.998 1.00 57.29 595 LYS A O 1
ATOM 4447 N N . MET A 1 646 ? 34.087 -22.139 -4.434 1.00 57.15 596 MET A N 1
ATOM 4448 C CA . MET A 1 646 ? 34.581 -22.910 -5.591 1.00 55.98 596 MET A CA 1
ATOM 4449 C C . MET A 1 646 ? 33.818 -24.224 -5.579 1.00 57.13 596 MET A C 1
ATOM 4450 O O . MET A 1 646 ? 33.995 -25.037 -4.668 1.00 57.66 596 MET A O 1
ATOM 4455 N N . ALA A 1 647 ? 32.978 -24.457 -6.580 1.00 58.28 597 ALA A N 1
ATOM 4456 C CA . ALA A 1 647 ? 32.283 -25.755 -6.719 1.00 58.52 597 ALA A CA 1
ATOM 4457 C C . ALA A 1 647 ? 32.621 -26.440 -8.082 1.00 57.79 597 ALA A C 1
ATOM 4458 O O . ALA A 1 647 ? 33.156 -25.787 -8.987 1.00 57.37 597 ALA A O 1
ATOM 4460 N N . SER A 1 648 ? 32.361 -27.739 -8.215 1.00 57.12 598 SER A N 1
ATOM 4461 C CA . SER A 1 648 ? 32.663 -28.424 -9.454 1.00 56.66 598 SER A CA 1
ATOM 4462 C C . SER A 1 648 ? 31.979 -29.765 -9.496 1.00 57.36 598 SER A C 1
ATOM 4463 O O . SER A 1 648 ? 31.779 -30.390 -8.449 1.00 57.67 598 SER A O 1
ATOM 4466 N N . LEU A 1 649 ? 31.647 -30.196 -10.721 1.00 57.73 599 LEU A N 1
ATOM 4467 C CA . LEU A 1 649 ? 30.815 -31.379 -11.019 1.00 58.12 599 LEU A CA 1
ATOM 4468 C C . LEU A 1 649 ? 31.307 -32.136 -12.214 1.00 57.94 599 LEU A C 1
ATOM 4469 O O . LEU A 1 649 ? 31.796 -31.536 -13.155 1.00 57.92 599 LEU A O 1
ATOM 4474 N N . TRP A 1 650 ? 31.127 -33.448 -12.215 1.00 58.37 600 TRP A N 1
ATOM 4475 C CA . TRP A 1 650 ? 31.551 -34.258 -13.369 1.00 58.36 600 TRP A CA 1
ATOM 4476 C C . TRP A 1 650 ? 30.828 -35.615 -13.471 1.00 60.37 600 TRP A C 1
ATOM 4477 O O . TRP A 1 650 ? 30.582 -36.285 -12.468 1.00 61.14 600 TRP A O 1
ATOM 4488 N N . ALA A 1 651 ? 30.478 -36.006 -14.685 1.00 61.98 601 ALA A N 1
ATOM 4489 C CA . ALA A 1 651 ? 29.908 -37.311 -14.924 1.00 64.37 601 ALA A CA 1
ATOM 4490 C C . ALA A 1 651 ? 30.549 -37.842 -16.210 1.00 66.09 601 ALA A C 1
ATOM 4491 O O . ALA A 1 651 ? 30.740 -37.097 -17.176 1.00 66.67 601 ALA A O 1
ATOM 4493 N N . ASP A 1 652 ? 30.962 -39.105 -16.192 1.00 68.09 602 ASP A N 1
ATOM 4494 C CA . ASP A 1 652 ? 31.372 -39.806 -17.395 1.00 70.17 602 ASP A CA 1
ATOM 4495 C C . ASP A 1 652 ? 30.479 -41.031 -17.446 1.00 72.55 602 ASP A C 1
ATOM 4496 O O . ASP A 1 652 ? 29.934 -41.469 -16.419 1.00 73.07 602 ASP A O 1
ATOM 4501 N N . TYR A 1 653 ? 30.333 -41.589 -18.639 1.00 75.01 603 TYR A N 1
ATOM 4502 C CA . TYR A 1 653 ? 29.318 -42.582 -18.897 1.00 78.02 603 TYR A CA 1
ATOM 4503 C C . TYR A 1 653 ? 29.599 -43.394 -20.158 1.00 79.35 603 TYR A C 1
ATOM 4504 O O . TYR A 1 653 ? 29.618 -42.831 -21.256 1.00 80.07 603 TYR A O 1
ATOM 4513 N N . THR A 1 654 ? 29.802 -44.702 -20.029 1.00 80.53 604 THR A N 1
ATOM 4514 C CA . THR A 1 654 ? 29.961 -45.538 -21.226 1.00 82.43 604 THR A CA 1
ATOM 4515 C C . THR A 1 654 ? 28.721 -46.388 -21.388 1.00 84.83 604 THR A C 1
ATOM 4516 O O . THR A 1 654 ? 28.308 -47.041 -20.442 1.00 84.96 604 THR A O 1
ATOM 4520 N N . LEU A 1 655 ? 28.112 -46.356 -22.576 1.00 87.58 605 LEU A N 1
ATOM 4521 C CA . LEU A 1 655 ? 26.943 -47.206 -22.870 1.00 90.68 605 LEU A CA 1
ATOM 4522 C C . LEU A 1 655 ? 27.339 -48.704 -22.810 1.00 92.12 605 LEU A C 1
ATOM 4523 O O . LEU A 1 655 ? 28.401 -49.081 -23.352 1.00 91.66 605 LEU A O 1
ATOM 4528 N N . PRO A 1 656 ? 26.513 -49.552 -22.122 1.00 94.07 606 PRO A N 1
ATOM 4529 C CA . PRO A 1 656 ? 26.949 -50.936 -21.810 1.00 94.46 606 PRO A CA 1
ATOM 4530 C C . PRO A 1 656 ? 26.419 -52.069 -22.746 1.00 96.07 606 PRO A C 1
ATOM 4531 O O . PRO A 1 656 ? 27.015 -53.160 -22.764 1.00 96.00 606 PRO A O 1
ATOM 4535 N N . GLU A 1 657 ? 25.339 -51.805 -23.503 1.00 97.51 607 GLU A N 1
ATOM 4536 C CA . GLU A 1 657 ? 24.683 -52.790 -24.402 1.00 98.88 607 GLU A CA 1
ATOM 4537 C C . GLU A 1 657 ? 23.852 -52.055 -25.447 1.00 99.72 607 GLU A C 1
ATOM 4538 O O . GLU A 1 657 ? 23.931 -50.832 -25.563 1.00 99.84 607 GLU A O 1
ATOM 4544 N N . GLY A 1 658 ? 23.038 -52.780 -26.198 1.00 100.56 608 GLY A N 1
ATOM 4545 C CA . GLY A 1 658 ? 22.213 -52.120 -27.197 1.00 101.20 608 GLY A CA 1
ATOM 4546 C C . GLY A 1 658 ? 23.029 -51.593 -28.373 1.00 100.27 608 GLY A C 1
ATOM 4547 O O . GLY A 1 658 ? 24.265 -51.762 -28.415 1.00 98.38 608 GLY A O 1
ATOM 4548 N N . PRO A 1 659 ? 22.336 -50.940 -29.340 1.00 101.21 609 PRO A N 1
ATOM 4549 C CA . PRO A 1 659 ? 22.939 -50.565 -30.640 1.00 100.53 609 PRO A CA 1
ATOM 4550 C C . PRO A 1 659 ? 24.348 -49.960 -30.504 1.00 97.59 609 PRO A C 1
ATOM 4551 O O . PRO A 1 659 ? 25.320 -50.536 -30.990 1.00 97.08 609 PRO A O 1
ATOM 4555 N N . LEU A 1 660 ? 24.448 -48.842 -29.800 1.00 95.17 610 LEU A N 1
ATOM 4556 C CA . LEU A 1 660 ? 25.678 -48.089 -29.735 1.00 91.98 610 LEU A CA 1
ATOM 4557 C C . LEU A 1 660 ? 26.559 -48.523 -28.552 1.00 89.53 610 LEU A C 1
ATOM 4558 O O . LEU A 1 660 ? 27.201 -47.691 -27.898 1.00 88.07 610 LEU A O 1
ATOM 4563 N N . SER A 1 661 ? 26.586 -49.825 -28.276 1.00 88.31 611 SER A N 1
ATOM 4564 C CA . SER A 1 661 ? 27.434 -50.373 -27.209 1.00 85.60 611 SER A CA 1
ATOM 4565 C C . SER A 1 661 ? 28.896 -49.935 -27.376 1.00 83.56 611 SER A C 1
ATOM 4566 O O . SER A 1 661 ? 29.531 -50.209 -28.404 1.00 83.74 611 SER A O 1
ATOM 4569 N N . GLY A 1 662 ? 29.414 -49.224 -26.378 1.00 81.40 612 GLY A N 1
ATOM 4570 C CA . GLY A 1 662 ? 30.798 -48.717 -26.422 1.00 79.20 612 GLY A CA 1
ATOM 4571 C C . GLY A 1 662 ? 30.973 -47.203 -26.601 1.00 77.94 612 GLY A C 1
ATOM 4572 O O . GLY A 1 662 ? 32.068 -46.656 -26.368 1.00 76.98 612 GLY A O 1
ATOM 4573 N N . LEU A 1 663 ? 29.896 -46.533 -27.011 1.00 77.64 613 LEU A N 1
ATOM 4574 C CA . LEU A 1 663 ? 29.850 -45.083 -27.106 1.00 76.19 613 LEU A CA 1
ATOM 4575 C C . LEU A 1 663 ? 29.636 -44.405 -25.755 1.00 75.00 613 LEU A C 1
ATOM 4576 O O . LEU A 1 663 ? 28.742 -44.802 -25.013 1.00 75.24 613 LEU A O 1
ATOM 4581 N N . GLY A 1 664 ? 30.423 -43.367 -25.458 1.00 73.57 614 GLY A N 1
ATOM 4582 C CA . GLY A 1 664 ? 30.350 -42.661 -24.164 1.00 72.25 614 GLY A CA 1
ATOM 4583 C C . GLY A 1 664 ? 30.468 -41.139 -24.196 1.00 71.69 614 GLY A C 1
ATOM 4584 O O . GLY A 1 664 ? 31.130 -40.576 -25.087 1.00 72.08 614 GLY A O 1
ATOM 4585 N N . PHE A 1 665 ? 29.806 -40.480 -23.235 1.00 70.73 615 PHE A N 1
ATOM 4586 C CA . PHE A 1 665 ? 29.811 -39.011 -23.088 1.00 69.52 615 PHE A CA 1
ATOM 4587 C C . PHE A 1 665 ? 30.373 -38.625 -21.735 1.00 66.93 615 PHE A C 1
ATOM 4588 O O . PHE A 1 665 ? 30.266 -39.386 -20.792 1.00 67.03 615 PHE A O 1
ATOM 4596 N N . GLY A 1 666 ? 30.963 -37.443 -21.629 1.00 64.54 616 GLY A N 1
ATOM 4597 C CA . GLY A 1 666 ? 31.448 -36.957 -20.347 1.00 61.32 616 GLY A CA 1
ATOM 4598 C C . GLY A 1 666 ? 31.245 -35.470 -20.239 1.00 60.03 616 GLY A C 1
ATOM 4599 O O . GLY A 1 666 ? 31.497 -34.742 -21.188 1.00 60.27 616 GLY A O 1
ATOM 4600 N N . ALA A 1 667 ? 30.778 -35.010 -19.090 1.00 58.69 617 ALA A N 1
ATOM 4601 C CA . ALA A 1 667 ? 30.637 -33.580 -18.867 1.00 57.93 617 ALA A CA 1
ATOM 4602 C C . ALA A 1 667 ? 31.016 -33.194 -17.439 1.00 56.86 617 ALA A C 1
ATOM 4603 O O . ALA A 1 667 ? 30.926 -34.004 -16.520 1.00 56.81 617 ALA A O 1
ATOM 4605 N N . GLY A 1 668 ? 31.479 -31.961 -17.277 1.00 56.06 618 GLY A N 1
ATOM 4606 C CA . GLY A 1 668 ? 31.813 -31.377 -15.969 1.00 55.18 618 GLY A CA 1
ATOM 4607 C C . GLY A 1 668 ? 31.698 -29.848 -15.948 1.00 55.17 618 GLY A C 1
ATOM 4608 O O . GLY A 1 668 ? 31.898 -29.164 -16.974 1.00 56.15 618 GLY A O 1
ATOM 4609 N N . VAL A 1 669 ? 31.354 -29.280 -14.804 1.00 54.27 619 VAL A N 1
ATOM 4610 C CA . VAL A 1 669 ? 31.241 -27.841 -14.738 1.00 53.81 619 VAL A CA 1
ATOM 4611 C C . VAL A 1 669 ? 32.152 -27.430 -13.629 1.00 53.01 619 VAL A C 1
ATOM 4612 O O . VAL A 1 669 ? 32.097 -28.029 -12.565 1.00 54.16 619 VAL A O 1
ATOM 4616 N N . ARG A 1 670 ? 33.014 -26.448 -13.856 1.00 51.93 620 ARG A N 1
ATOM 4617 C CA . ARG A 1 670 ? 33.967 -26.016 -12.826 1.00 50.77 620 ARG A CA 1
ATOM 4618 C C . ARG A 1 670 ? 33.658 -24.559 -12.451 1.00 51.23 620 ARG A C 1
ATOM 4619 O O . ARG A 1 670 ? 33.532 -23.729 -13.349 1.00 52.70 620 ARG A O 1
ATOM 4627 N N . TYR A 1 671 ? 33.537 -24.223 -11.156 1.00 50.84 621 TYR A N 1
ATOM 4628 C CA . TYR A 1 671 ? 33.231 -22.821 -10.745 1.00 50.24 621 TYR A CA 1
ATOM 4629 C C . TYR A 1 671 ? 34.257 -22.211 -9.836 1.00 49.21 621 TYR A C 1
ATOM 4630 O O . TYR A 1 671 ? 34.648 -22.835 -8.864 1.00 48.69 621 TYR A O 1
ATOM 4639 N N . ILE A 1 672 ? 34.668 -20.988 -10.146 1.00 49.27 622 ILE A N 1
ATOM 4640 C CA . ILE A 1 672 ? 35.664 -20.266 -9.335 1.00 49.69 622 ILE A CA 1
ATOM 4641 C C . ILE A 1 672 ? 35.195 -18.833 -9.028 1.00 51.30 622 ILE A C 1
ATOM 4642 O O . ILE A 1 672 ? 34.881 -18.079 -9.945 1.00 52.33 622 ILE A O 1
ATOM 4647 N N . GLY A 1 673 ? 35.142 -18.464 -7.748 1.00 52.32 623 GLY A N 1
ATOM 4648 C CA . GLY A 1 673 ? 34.464 -17.234 -7.320 1.00 54.73 623 GLY A CA 1
ATOM 4649 C C . GLY A 1 673 ? 35.269 -15.950 -7.432 1.00 55.82 623 GLY A C 1
ATOM 4650 O O . GLY A 1 673 ? 36.466 -15.966 -7.818 1.00 54.63 623 GLY A O 1
ATOM 4651 N N . SER A 1 674 ? 34.607 -14.835 -7.095 1.00 57.45 624 SER A N 1
ATOM 4652 C CA . SER A 1 674 ? 35.253 -13.525 -7.078 1.00 58.19 624 SER A CA 1
ATOM 4653 C C . SER A 1 674 ? 36.544 -13.636 -6.338 1.00 57.74 624 SER A C 1
ATOM 4654 O O . SER A 1 674 ? 36.618 -14.353 -5.341 1.00 58.22 624 SER A O 1
ATOM 4657 N N . THR A 1 675 ? 37.564 -12.933 -6.798 1.00 57.81 625 THR A N 1
ATOM 4658 C CA . THR A 1 675 ? 38.684 -12.646 -5.906 1.00 58.28 625 THR A CA 1
ATOM 4659 C C . THR A 1 675 ? 38.886 -11.152 -5.626 1.00 59.26 625 THR A C 1
ATOM 4660 O O . THR A 1 675 ? 38.119 -10.296 -6.100 1.00 59.87 625 THR A O 1
ATOM 4664 N N . GLU A 1 676 ? 39.884 -10.857 -4.794 1.00 59.58 626 GLU A N 1
ATOM 4665 C CA . GLU A 1 676 ? 40.248 -9.503 -4.489 1.00 60.26 626 GLU A CA 1
ATOM 4666 C C . GLU A 1 676 ? 41.606 -9.275 -5.095 1.00 59.80 626 GLU A C 1
ATOM 4667 O O . GLU A 1 676 ? 42.525 -10.070 -4.888 1.00 59.73 626 GLU A O 1
ATOM 4673 N N . ALA A 1 677 ? 41.711 -8.200 -5.868 1.00 60.12 627 ALA A N 1
ATOM 4674 C CA . ALA A 1 677 ? 42.926 -7.844 -6.590 1.00 59.84 627 ALA A CA 1
ATOM 4675 C C . ALA A 1 677 ? 44.088 -7.340 -5.706 1.00 59.80 627 ALA A C 1
ATOM 4676 O O . ALA A 1 677 ? 45.266 -7.685 -5.924 1.00 59.38 627 ALA A O 1
ATOM 4678 N N . ASP A 1 678 ? 43.735 -6.515 -4.721 1.00 60.12 628 ASP A N 1
ATOM 4679 C CA . ASP A 1 678 ? 44.686 -5.670 -3.996 1.00 59.64 628 ASP A CA 1
ATOM 4680 C C . ASP A 1 678 ? 44.653 -5.984 -2.531 1.00 59.02 628 ASP A C 1
ATOM 4681 O O . ASP A 1 678 ? 43.588 -6.290 -1.961 1.00 58.42 628 ASP A O 1
ATOM 4686 N N . ALA A 1 679 ? 45.812 -5.860 -1.898 1.00 58.40 629 ALA A N 1
ATOM 4687 C CA . ALA A 1 679 ? 45.860 -6.173 -0.478 1.00 58.06 629 ALA A CA 1
ATOM 4688 C C . ALA A 1 679 ? 44.668 -5.532 0.262 1.00 57.86 629 ALA A C 1
ATOM 4689 O O . ALA A 1 679 ? 44.094 -6.148 1.127 1.00 57.64 629 ALA A O 1
ATOM 4691 N N . ALA A 1 680 ? 44.258 -4.346 -0.169 1.00 57.89 630 ALA A N 1
ATOM 4692 C CA . ALA A 1 680 ? 43.247 -3.545 0.512 1.00 58.86 630 ALA A CA 1
ATOM 4693 C C . ALA A 1 680 ? 41.783 -3.897 0.229 1.00 59.77 630 ALA A C 1
ATOM 4694 O O . ALA A 1 680 ? 40.866 -3.311 0.833 1.00 60.93 630 ALA A O 1
ATOM 4696 N N . ASN A 1 681 ? 41.545 -4.833 -0.681 1.00 59.59 631 ASN A N 1
ATOM 4697 C CA . ASN A 1 681 ? 40.175 -5.252 -0.983 1.00 59.97 631 ASN A CA 1
ATOM 4698 C C . ASN A 1 681 ? 39.299 -4.136 -1.506 1.00 61.18 631 ASN A C 1
ATOM 4699 O O . ASN A 1 681 ? 38.220 -3.924 -0.982 1.00 62.20 631 ASN A O 1
ATOM 4704 N N . THR A 1 682 ? 39.760 -3.415 -2.520 1.00 61.85 632 THR A N 1
ATOM 4705 C CA . THR A 1 682 ? 38.909 -2.415 -3.164 1.00 63.70 632 THR A CA 1
ATOM 4706 C C . THR A 1 682 ? 38.513 -2.813 -4.560 1.00 64.28 632 THR A C 1
ATOM 4707 O O . THR A 1 682 ? 37.707 -2.122 -5.184 1.00 65.59 632 THR A O 1
ATOM 4711 N N . GLN A 1 683 ? 39.078 -3.906 -5.061 1.00 64.01 633 GLN A N 1
ATOM 4712 C CA . GLN A 1 683 ? 38.940 -4.231 -6.465 1.00 64.61 633 GLN A CA 1
ATOM 4713 C C . GLN A 1 683 ? 38.667 -5.715 -6.718 1.00 64.78 633 GLN A C 1
ATOM 4714 O O . GLN A 1 683 ? 39.543 -6.554 -6.484 1.00 64.16 633 GLN A O 1
ATOM 4720 N N . ARG A 1 684 ? 37.463 -6.027 -7.210 1.00 65.85 634 ARG A N 1
ATOM 4721 C CA . ARG A 1 684 ? 37.052 -7.412 -7.453 1.00 66.19 634 ARG A CA 1
ATOM 4722 C C . ARG A 1 684 ? 37.537 -7.965 -8.790 1.00 64.77 634 ARG A C 1
ATOM 4723 O O . ARG A 1 684 ? 37.626 -7.230 -9.765 1.00 65.28 634 ARG A O 1
ATOM 4731 N N . VAL A 1 685 ? 37.839 -9.263 -8.829 1.00 63.19 635 VAL A N 1
ATOM 4732 C CA . VAL A 1 685 ? 38.246 -9.969 -10.061 1.00 62.01 635 VAL A CA 1
ATOM 4733 C C . VAL A 1 685 ? 37.215 -11.058 -10.369 1.00 62.14 635 VAL A C 1
ATOM 4734 O O . VAL A 1 685 ? 37.090 -12.015 -9.612 1.00 62.59 635 VAL A O 1
ATOM 4738 N N . PRO A 1 686 ? 36.451 -10.893 -11.458 1.00 62.33 636 PRO A N 1
ATOM 4739 C CA . PRO A 1 686 ? 35.359 -11.704 -11.984 1.00 62.40 636 PRO A CA 1
ATOM 4740 C C . PRO A 1 686 ? 35.318 -13.195 -11.641 1.00 61.40 636 PRO A C 1
ATOM 4741 O O . PRO A 1 686 ? 36.360 -13.873 -11.657 1.00 60.49 636 PRO A O 1
ATOM 4745 N N . SER A 1 687 ? 34.115 -13.702 -11.348 1.00 61.16 637 SER A N 1
ATOM 4746 C CA . SER A 1 687 ? 33.930 -15.144 -11.128 1.00 60.19 637 SER A CA 1
ATOM 4747 C C . SER A 1 687 ? 33.930 -15.821 -12.480 1.00 59.37 637 SER A C 1
ATOM 4748 O O . SER A 1 687 ? 33.943 -15.140 -13.507 1.00 59.94 637 SER A O 1
ATOM 4751 N N . TYR A 1 688 ? 33.932 -17.145 -12.511 1.00 57.92 638 TYR A N 1
ATOM 4752 C CA . TYR A 1 688 ? 33.786 -17.798 -13.795 1.00 57.15 638 TYR A CA 1
ATOM 4753 C C . TYR A 1 688 ? 33.486 -19.257 -13.788 1.00 56.88 638 TYR A C 1
ATOM 4754 O O . TYR A 1 688 ? 34.032 -20.031 -13.007 1.00 56.41 638 TYR A O 1
ATOM 4763 N N . THR A 1 689 ? 32.655 -19.632 -14.737 1.00 57.28 639 THR A N 1
ATOM 4764 C CA . THR A 1 689 ? 32.248 -20.998 -14.879 1.00 57.09 639 THR A CA 1
ATOM 4765 C C . THR A 1 689 ? 32.701 -21.487 -16.244 1.00 57.27 639 THR A C 1
ATOM 4766 O O . THR A 1 689 ? 32.609 -20.754 -17.234 1.00 57.53 639 THR A O 1
ATOM 4770 N N . LEU A 1 690 ? 33.200 -22.719 -16.273 1.00 57.18 640 LEU A N 1
ATOM 4771 C CA . LEU A 1 690 ? 33.790 -23.351 -17.455 1.00 57.63 640 LEU A CA 1
ATOM 4772 C C . LEU A 1 690 ? 33.123 -24.709 -17.665 1.00 59.16 640 LEU A C 1
ATOM 4773 O O . LEU A 1 690 ? 32.836 -25.399 -16.679 1.00 59.76 640 LEU A O 1
ATOM 4778 N N . LEU A 1 691 ? 32.828 -25.095 -18.911 1.00 60.38 641 LEU A N 1
ATOM 4779 C CA . LEU A 1 691 ? 32.258 -26.444 -19.122 1.00 61.17 641 LEU A CA 1
ATOM 4780 C C . LEU A 1 691 ? 33.296 -27.368 -19.715 1.00 60.52 641 LEU A C 1
ATOM 4781 O O . LEU A 1 691 ? 34.136 -26.928 -20.506 1.00 60.65 641 LEU A O 1
ATOM 4786 N N . ASP A 1 692 ? 33.227 -28.642 -19.359 1.00 59.95 642 ASP A N 1
ATOM 4787 C CA . ASP A 1 692 ? 34.098 -29.627 -19.973 1.00 59.86 642 ASP A CA 1
ATOM 4788 C C . ASP A 1 692 ? 33.280 -30.741 -20.650 1.00 60.40 642 ASP A C 1
ATOM 4789 O O . ASP A 1 692 ? 32.167 -31.037 -20.212 1.00 61.27 642 ASP A O 1
ATOM 4794 N N . ALA A 1 693 ? 33.822 -31.354 -21.707 1.00 59.90 643 ALA A N 1
ATOM 4795 C CA . ALA A 1 693 ? 33.095 -32.398 -22.444 1.00 60.59 643 ALA A CA 1
ATOM 4796 C C . ALA A 1 693 ? 33.949 -33.556 -22.966 1.00 60.55 643 ALA A C 1
ATOM 4797 O O . ALA A 1 693 ? 35.178 -33.428 -23.125 1.00 60.09 643 ALA A O 1
ATOM 4799 N N . ALA A 1 694 ? 33.289 -34.681 -23.241 1.00 61.03 644 ALA A N 1
ATOM 4800 C CA . ALA A 1 694 ? 33.954 -35.815 -23.844 1.00 61.19 644 ALA A CA 1
ATOM 4801 C C . ALA A 1 694 ? 32.959 -36.679 -24.619 1.00 62.95 644 ALA A C 1
ATOM 4802 O O . ALA A 1 694 ? 31.845 -36.913 -24.152 1.00 63.63 644 ALA A O 1
ATOM 4804 N N . VAL A 1 695 ? 33.333 -37.083 -25.835 1.00 64.21 645 VAL A N 1
ATOM 4805 C CA . VAL A 1 695 ? 32.801 -38.312 -26.420 1.00 65.61 645 VAL A CA 1
ATOM 4806 C C . VAL A 1 695 ? 33.948 -39.266 -26.613 1.00 66.34 645 VAL A C 1
ATOM 4807 O O . VAL A 1 695 ? 35.121 -38.891 -26.775 1.00 65.48 645 VAL A O 1
ATOM 4811 N N . HIS A 1 696 ? 33.581 -40.525 -26.586 1.00 68.44 646 HIS A N 1
ATOM 4812 C CA . HIS A 1 696 ? 34.554 -41.565 -26.656 1.00 69.73 646 HIS A CA 1
ATOM 4813 C C . HIS A 1 696 ? 33.870 -42.876 -27.046 1.00 71.27 646 HIS A C 1
ATOM 4814 O O . HIS A 1 696 ? 32.718 -43.147 -26.661 1.00 72.16 646 HIS A O 1
ATOM 4821 N N . TYR A 1 697 ? 34.595 -43.671 -27.828 1.00 71.90 647 TYR A N 1
ATOM 4822 C CA . TYR A 1 697 ? 34.064 -44.877 -28.403 1.00 73.31 647 TYR A CA 1
ATOM 4823 C C . TYR A 1 697 ? 35.105 -45.988 -28.372 1.00 72.95 647 TYR A C 1
ATOM 4824 O O . TYR A 1 697 ? 36.240 -45.809 -28.814 1.00 72.27 647 TYR A O 1
ATOM 4833 N N . ASP A 1 698 ? 34.706 -47.121 -27.803 1.00 73.60 648 ASP A N 1
ATOM 4834 C CA . ASP A 1 698 ? 35.483 -48.350 -27.855 1.00 74.34 648 ASP A CA 1
ATOM 4835 C C . ASP A 1 698 ? 34.952 -49.215 -29.014 1.00 75.68 648 ASP A C 1
ATOM 4836 O O . ASP A 1 698 ? 33.786 -49.652 -28.997 1.00 77.18 648 ASP A O 1
ATOM 4841 N N . PHE A 1 699 ? 35.798 -49.475 -30.010 1.00 75.24 649 PHE A N 1
ATOM 4842 C CA . PHE A 1 699 ? 35.369 -50.214 -31.188 1.00 75.87 649 PHE A CA 1
ATOM 4843 C C . PHE A 1 699 ? 34.818 -51.631 -30.972 1.00 77.42 649 PHE A C 1
ATOM 4844 O O . PHE A 1 699 ? 33.678 -51.887 -31.365 1.00 78.82 649 PHE A O 1
ATOM 4852 N N . ASP A 1 700 ? 35.608 -52.526 -30.361 1.00 77.40 650 ASP A N 1
ATOM 4853 C CA . ASP A 1 700 ? 35.182 -53.891 -29.924 1.00 78.47 650 ASP A CA 1
ATOM 4854 C C . ASP A 1 700 ? 33.872 -54.452 -30.517 1.00 79.35 650 ASP A C 1
ATOM 4855 O O . ASP A 1 700 ? 33.895 -55.454 -31.241 1.00 80.24 650 ASP A O 1
ATOM 4860 N N . LYS A 1 701 ? 32.732 -53.834 -30.192 1.00 78.91 651 LYS A N 1
ATOM 4861 C CA . LYS A 1 701 ? 31.466 -54.260 -30.813 1.00 79.44 651 LYS A CA 1
ATOM 4862 C C . LYS A 1 701 ? 31.471 -54.004 -32.352 1.00 78.97 651 LYS A C 1
ATOM 4863 O O . LYS A 1 701 ? 31.324 -54.963 -33.115 1.00 79.99 651 LYS A O 1
ATOM 4869 N N . LEU A 1 702 ? 31.704 -52.762 -32.803 1.00 76.72 652 LEU A N 1
ATOM 4870 C CA . LEU A 1 702 ? 31.625 -52.430 -34.249 1.00 75.82 652 LEU A CA 1
ATOM 4871 C C . LEU A 1 702 ? 32.593 -53.182 -35.167 1.00 75.07 652 LEU A C 1
ATOM 4872 O O . LEU A 1 702 ? 32.157 -54.002 -35.973 1.00 76.39 652 LEU A O 1
ATOM 4877 N N . ILE A 1 703 ? 33.882 -52.860 -35.105 1.00 72.56 653 ILE A N 1
ATOM 4878 C CA . ILE A 1 703 ? 34.877 -53.738 -35.706 1.00 71.02 653 ILE A CA 1
ATOM 4879 C C . ILE A 1 703 ? 35.428 -54.633 -34.610 1.00 69.88 653 ILE A C 1
ATOM 4880 O O . ILE A 1 703 ? 36.135 -54.155 -33.718 1.00 68.56 653 ILE A O 1
ATOM 4885 N N . PRO A 1 704 ? 35.098 -55.935 -34.661 1.00 70.04 654 PRO A N 1
ATOM 4886 C CA . PRO A 1 704 ? 35.516 -56.714 -33.539 1.00 69.06 654 PRO A CA 1
ATOM 4887 C C . PRO A 1 704 ? 37.039 -57.003 -33.633 1.00 68.15 654 PRO A C 1
ATOM 4888 O O . PRO A 1 704 ? 37.716 -57.157 -32.610 1.00 66.63 654 PRO A O 1
ATOM 4892 N N . ALA A 1 705 ? 37.560 -57.008 -34.858 1.00 68.62 655 ALA A N 1
ATOM 4893 C CA . ALA A 1 705 ? 38.945 -57.317 -35.105 1.00 68.25 655 ALA A CA 1
ATOM 4894 C C . ALA A 1 705 ? 39.819 -56.178 -34.588 1.00 67.31 655 ALA A C 1
ATOM 4895 O O . ALA A 1 705 ? 41.024 -56.309 -34.434 1.00 66.62 655 ALA A O 1
ATOM 4897 N N . ALA A 1 706 ? 39.196 -55.051 -34.295 1.00 67.39 656 ALA A N 1
ATOM 4898 C CA . ALA A 1 706 ? 39.924 -53.923 -33.760 1.00 66.87 656 ALA A CA 1
ATOM 4899 C C . ALA A 1 706 ? 39.689 -53.794 -32.262 1.00 66.55 656 ALA A C 1
ATOM 4900 O O . ALA A 1 706 ? 39.750 -52.694 -31.700 1.00 65.33 656 ALA A O 1
ATOM 4902 N N . LYS A 1 707 ? 39.407 -54.921 -31.619 1.00 67.79 657 LYS A N 1
ATOM 4903 C CA . LYS A 1 707 ? 39.048 -54.892 -30.219 1.00 68.14 657 LYS A CA 1
ATOM 4904 C C . LYS A 1 707 ? 40.233 -54.333 -29.470 1.00 66.86 657 LYS A C 1
ATOM 4905 O O . LYS A 1 707 ? 41.382 -54.617 -29.815 1.00 66.87 657 LYS A O 1
ATOM 4911 N N . GLY A 1 708 ? 39.930 -53.505 -28.476 1.00 66.13 658 GLY A N 1
ATOM 4912 C CA . GLY A 1 708 ? 40.931 -52.849 -27.654 1.00 65.10 658 GLY A CA 1
ATOM 4913 C C . GLY A 1 708 ? 41.245 -51.416 -28.054 1.00 64.68 658 GLY A C 1
ATOM 4914 O O . GLY A 1 708 ? 41.996 -50.744 -27.357 1.00 64.28 658 GLY A O 1
ATOM 4915 N N . LEU A 1 709 ? 40.696 -50.949 -29.177 1.00 65.20 659 LEU A N 1
ATOM 4916 C CA . LEU A 1 709 ? 40.975 -49.597 -29.704 1.00 64.26 659 LEU A CA 1
ATOM 4917 C C . LEU A 1 709 ? 39.953 -48.579 -29.155 1.00 64.07 659 LEU A C 1
ATOM 4918 O O . LEU A 1 709 ? 38.791 -48.946 -28.881 1.00 64.93 659 LEU A O 1
ATOM 4923 N N . ARG A 1 710 ? 40.384 -47.323 -28.965 1.00 62.93 660 ARG A N 1
ATOM 4924 C CA . ARG A 1 710 ? 39.523 -46.282 -28.362 1.00 61.94 660 ARG A CA 1
ATOM 4925 C C . ARG A 1 710 ? 39.753 -44.888 -28.922 1.00 60.98 660 ARG A C 1
ATOM 4926 O O . ARG A 1 710 ? 40.880 -44.409 -28.966 1.00 60.07 660 ARG A O 1
ATOM 4934 N N . LEU A 1 711 ? 38.668 -44.263 -29.371 1.00 60.86 661 LEU A N 1
ATOM 4935 C CA . LEU A 1 711 ? 38.685 -42.884 -29.816 1.00 60.32 661 LEU A CA 1
ATOM 4936 C C . LEU A 1 711 ? 38.131 -42.019 -28.682 1.00 60.26 661 LEU A C 1
ATOM 4937 O O . LEU A 1 711 ? 37.036 -42.291 -28.169 1.00 61.01 661 LEU A O 1
ATOM 4942 N N . ALA A 1 712 ? 38.882 -40.992 -28.272 1.00 59.22 662 ALA A N 1
ATOM 4943 C CA . ALA A 1 712 ? 38.454 -40.135 -27.161 1.00 57.86 662 ALA A CA 1
ATOM 4944 C C . ALA A 1 712 ? 38.722 -38.690 -27.503 1.00 57.24 662 ALA A C 1
ATOM 4945 O O . ALA A 1 712 ? 39.851 -38.325 -27.847 1.00 56.88 662 ALA A O 1
ATOM 4947 N N . VAL A 1 713 ? 37.676 -37.873 -27.428 1.00 56.74 663 VAL A N 1
ATOM 4948 C CA . VAL A 1 713 ? 37.818 -36.448 -27.686 1.00 55.49 663 VAL A CA 1
ATOM 4949 C C . VAL A 1 713 ? 37.309 -35.640 -26.491 1.00 55.35 663 VAL A C 1
ATOM 4950 O O . VAL A 1 713 ? 36.190 -35.836 -26.015 1.00 55.39 663 VAL A O 1
ATOM 4954 N N . ASN A 1 714 ? 38.172 -34.765 -25.986 1.00 54.98 664 ASN A N 1
ATOM 4955 C CA . ASN A 1 714 ? 37.877 -33.999 -24.784 1.00 54.99 664 ASN A CA 1
ATOM 4956 C C . ASN A 1 714 ? 38.063 -32.505 -25.008 1.00 55.04 664 ASN A C 1
ATOM 4957 O O . ASN A 1 714 ? 39.039 -32.066 -25.649 1.00 54.46 664 ASN A O 1
ATOM 4962 N N . ALA A 1 715 ? 37.132 -31.735 -24.447 1.00 55.25 665 ALA A N 1
ATOM 4963 C CA . ALA A 1 715 ? 37.225 -30.282 -24.436 1.00 55.73 665 ALA A CA 1
ATOM 4964 C C . ALA A 1 715 ? 37.281 -29.656 -23.006 1.00 56.03 665 ALA A C 1
ATOM 4965 O O . ALA A 1 715 ? 36.487 -30.025 -22.125 1.00 56.83 665 ALA A O 1
ATOM 4967 N N . THR A 1 716 ? 38.251 -28.742 -22.813 1.00 55.95 666 THR A N 1
ATOM 4968 C CA . THR A 1 716 ? 38.392 -27.758 -21.709 1.00 55.57 666 THR A CA 1
ATOM 4969 C C . THR A 1 716 ? 37.715 -26.418 -22.065 1.00 56.29 666 THR A C 1
ATOM 4970 O O . THR A 1 716 ? 37.891 -25.884 -23.172 1.00 56.51 666 THR A O 1
ATOM 4974 N N . ASN A 1 717 ? 36.957 -25.846 -21.140 1.00 56.36 667 ASN A N 1
ATOM 4975 C CA . ASN A 1 717 ? 36.394 -24.522 -21.422 1.00 56.89 667 ASN A CA 1
ATOM 4976 C C . ASN A 1 717 ? 35.695 -24.629 -22.779 1.00 57.05 667 ASN A C 1
ATOM 4977 O O . ASN A 1 717 ? 36.116 -24.015 -23.756 1.00 56.57 667 ASN A O 1
ATOM 4982 N N . LEU A 1 718 ? 34.655 -25.460 -22.837 1.00 57.16 668 LEU A N 1
ATOM 4983 C CA . LEU A 1 718 ? 34.085 -25.863 -24.124 1.00 57.79 668 LEU A CA 1
ATOM 4984 C C . LEU A 1 718 ? 33.574 -24.664 -24.897 1.00 59.29 668 LEU A C 1
ATOM 4985 O O . LEU A 1 718 ? 33.734 -24.588 -26.127 1.00 59.41 668 LEU A O 1
ATOM 4990 N N . THR A 1 719 ? 32.981 -23.730 -24.149 1.00 60.24 669 THR A N 1
ATOM 4991 C CA . THR A 1 719 ? 32.324 -22.546 -24.706 1.00 61.43 669 THR A CA 1
ATOM 4992 C C . THR A 1 719 ? 33.329 -21.401 -24.932 1.00 62.07 669 THR A C 1
ATOM 4993 O O . THR A 1 719 ? 32.967 -20.347 -25.470 1.00 63.09 669 THR A O 1
ATOM 4997 N N . ASP A 1 720 ? 34.586 -21.620 -24.537 1.00 61.66 670 ASP A N 1
ATOM 4998 C CA . ASP A 1 720 ? 35.653 -20.644 -24.745 1.00 62.22 670 ASP A CA 1
ATOM 4999 C C . ASP A 1 720 ? 35.288 -19.322 -24.101 1.00 63.22 670 ASP A C 1
ATOM 5000 O O . ASP A 1 720 ? 35.128 -18.306 -24.792 1.00 64.16 670 ASP A O 1
ATOM 5005 N N . LYS A 1 721 ? 35.112 -19.348 -22.784 1.00 63.51 671 LYS A N 1
ATOM 5006 C CA . LYS A 1 721 ? 35.023 -18.123 -22.054 1.00 65.12 671 LYS A CA 1
ATOM 5007 C C . LYS A 1 721 ? 36.467 -17.622 -21.952 1.00 65.22 671 LYS A C 1
ATOM 5008 O O . LYS A 1 721 ? 37.392 -18.391 -21.610 1.00 64.78 671 LYS A O 1
ATOM 5014 N N . HIS A 1 722 ? 36.679 -16.351 -22.292 1.00 66.34 672 HIS A N 1
ATOM 5015 C CA . HIS A 1 722 ? 37.995 -15.740 -22.121 1.00 66.42 672 HIS A CA 1
ATOM 5016 C C . HIS A 1 722 ? 38.097 -15.076 -20.759 1.00 65.98 672 HIS A C 1
ATOM 5017 O O . HIS A 1 722 ? 37.623 -13.963 -20.615 1.00 66.97 672 HIS A O 1
ATOM 5024 N N . TYR A 1 723 ? 38.697 -15.736 -19.766 1.00 64.86 673 TYR A N 1
ATOM 5025 C CA . TYR A 1 723 ? 38.664 -15.254 -18.358 1.00 64.18 673 TYR A CA 1
ATOM 5026 C C . TYR A 1 723 ? 40.063 -14.830 -17.822 1.00 63.25 673 TYR A C 1
ATOM 5027 O O . TYR A 1 723 ? 41.098 -15.077 -18.492 1.00 63.24 673 TYR A O 1
ATOM 5036 N N . TYR A 1 724 ? 40.111 -14.189 -16.646 1.00 62.33 674 TYR A N 1
ATOM 5037 C CA . TYR A 1 724 ? 41.403 -13.904 -16.025 1.00 61.10 674 TYR A CA 1
ATOM 5038 C C . TYR A 1 724 ? 41.652 -14.878 -14.928 1.00 60.79 674 TYR A C 1
ATOM 5039 O O . TYR A 1 724 ? 40.819 -15.047 -14.051 1.00 60.75 674 TYR A O 1
ATOM 5048 N N . GLU A 1 725 ? 42.811 -15.521 -14.966 1.00 60.97 675 GLU A N 1
ATOM 5049 C CA . GLU A 1 725 ? 43.169 -16.469 -13.930 1.00 61.01 675 GLU A CA 1
ATOM 5050 C C . GLU A 1 725 ? 43.274 -15.755 -12.614 1.00 61.73 675 GLU A C 1
ATOM 5051 O O . GLU A 1 725 ? 42.537 -16.077 -11.707 1.00 62.54 675 GLU A O 1
ATOM 5057 N N . GLY A 1 726 ? 44.163 -14.775 -12.515 1.00 62.39 676 GLY A N 1
ATOM 5058 C CA . GLY A 1 726 ? 44.158 -13.870 -11.370 1.00 64.03 676 GLY A CA 1
ATOM 5059 C C . GLY A 1 726 ? 44.511 -12.441 -11.758 1.00 65.57 676 GLY A C 1
ATOM 5060 O O . GLY A 1 726 ? 45.201 -12.216 -12.768 1.00 65.90 676 GLY A O 1
ATOM 5061 N N . CYS A 1 727 ? 44.048 -11.461 -10.983 1.00 66.45 677 CYS A N 1
ATOM 5062 C CA . CYS A 1 727 ? 44.605 -10.126 -11.162 1.00 67.57 677 CYS A CA 1
ATOM 5063 C C . CYS A 1 727 ? 45.194 -9.543 -9.895 1.00 67.80 677 CYS A C 1
ATOM 5064 O O . CYS A 1 727 ? 44.605 -9.583 -8.821 1.00 68.14 677 CYS A O 1
ATOM 5067 N N . SER A 1 728 ? 46.410 -9.050 -10.054 1.00 68.05 678 SER A N 1
ATOM 5068 C CA . SER A 1 728 ? 46.970 -8.021 -9.215 1.00 68.13 678 SER A CA 1
ATOM 5069 C C . SER A 1 728 ? 46.242 -6.739 -9.643 1.00 68.58 678 SER A C 1
ATOM 5070 O O . SER A 1 728 ? 45.239 -6.812 -10.377 1.00 68.50 678 SER A O 1
ATOM 5073 N N . LEU A 1 729 ? 46.705 -5.583 -9.169 1.00 68.90 679 LEU A N 1
ATOM 5074 C CA . LEU A 1 729 ? 46.245 -4.309 -9.715 1.00 69.42 679 LEU A CA 1
ATOM 5075 C C . LEU A 1 729 ? 47.170 -3.864 -10.857 1.00 69.47 679 LEU A C 1
ATOM 5076 O O . LEU A 1 729 ? 46.830 -2.980 -11.638 1.00 70.16 679 LEU A O 1
ATOM 5081 N N . THR A 1 730 ? 48.331 -4.498 -10.951 1.00 68.94 680 THR A N 1
ATOM 5082 C CA . THR A 1 730 ? 49.273 -4.239 -12.018 1.00 69.51 680 THR A CA 1
ATOM 5083 C C . THR A 1 730 ? 48.953 -5.090 -13.205 1.00 69.36 680 THR A C 1
ATOM 5084 O O . THR A 1 730 ? 48.859 -4.570 -14.316 1.00 69.96 680 THR A O 1
ATOM 5088 N N . ASN A 1 731 ? 48.817 -6.402 -12.982 1.00 68.75 681 ASN A N 1
ATOM 5089 C CA . ASN A 1 731 ? 48.584 -7.333 -14.097 1.00 68.40 681 ASN A CA 1
ATOM 5090 C C . ASN A 1 731 ? 47.686 -8.571 -13.913 1.00 67.26 681 ASN A C 1
ATOM 5091 O O . ASN A 1 731 ? 47.466 -9.077 -12.821 1.00 67.07 681 ASN A O 1
ATOM 5096 N N . CYS A 1 732 ? 47.156 -9.046 -15.024 1.00 66.74 682 CYS A N 1
ATOM 5097 C CA . CYS A 1 732 ? 46.226 -10.147 -15.012 1.00 66.12 682 CYS A CA 1
ATOM 5098 C C . CYS A 1 732 ? 46.803 -11.418 -15.643 1.00 65.30 682 CYS A C 1
ATOM 5099 O O . CYS A 1 732 ? 47.821 -11.387 -16.351 1.00 65.62 682 CYS A O 1
ATOM 5102 N N . SER A 1 733 ? 46.158 -12.546 -15.386 1.00 63.86 683 SER A N 1
ATOM 5103 C CA . SER A 1 733 ? 46.581 -13.750 -16.031 1.00 62.30 683 SER A CA 1
ATOM 5104 C C . SER A 1 733 ? 45.532 -14.297 -16.966 1.00 62.12 683 SER A C 1
ATOM 5105 O O . SER A 1 733 ? 44.375 -14.439 -16.604 1.00 62.78 683 SER A O 1
ATOM 5108 N N . ALA A 1 734 ? 45.963 -14.575 -18.189 1.00 61.38 684 ALA A N 1
ATOM 5109 C CA . ALA A 1 734 ? 45.121 -15.108 -19.223 1.00 60.23 684 ALA A CA 1
ATOM 5110 C C . ALA A 1 734 ? 44.709 -16.491 -18.829 1.00 59.21 684 ALA A C 1
ATOM 5111 O O . ALA A 1 734 ? 45.563 -17.349 -18.552 1.00 58.47 684 ALA A O 1
ATOM 5113 N N . GLY A 1 735 ? 43.396 -16.687 -18.786 1.00 58.92 685 GLY A N 1
ATOM 5114 C CA . GLY A 1 735 ? 42.816 -17.977 -18.454 1.00 59.06 685 GLY A CA 1
ATOM 5115 C C . GLY A 1 735 ? 42.932 -18.956 -19.605 1.00 59.38 685 GLY A C 1
ATOM 5116 O O . GLY A 1 735 ? 43.302 -18.565 -20.694 1.00 60.10 685 GLY A O 1
ATOM 5117 N N . TYR A 1 736 ? 42.627 -20.232 -19.375 1.00 59.18 686 TYR A N 1
ATOM 5118 C CA . TYR A 1 736 ? 42.721 -21.265 -20.426 1.00 59.02 686 TYR A CA 1
ATOM 5119 C C . TYR A 1 736 ? 41.607 -21.133 -21.466 1.00 59.52 686 TYR A C 1
ATOM 5120 O O . TYR A 1 736 ? 40.432 -21.429 -21.191 1.00 60.01 686 TYR A O 1
ATOM 5129 N N . ASP A 1 737 ? 41.983 -20.671 -22.658 1.00 59.14 687 ASP A N 1
ATOM 5130 C CA . ASP A 1 737 ? 41.068 -20.641 -23.782 1.00 59.29 687 ASP A CA 1
ATOM 5131 C C . ASP A 1 737 ? 40.685 -22.096 -24.099 1.00 59.19 687 ASP A C 1
ATOM 5132 O O . ASP A 1 737 ? 41.336 -23.049 -23.583 1.00 58.65 687 ASP A O 1
ATOM 5137 N N . ARG A 1 738 ? 39.622 -22.281 -24.897 1.00 59.23 688 ARG A N 1
ATOM 5138 C CA . ARG A 1 738 ? 39.132 -23.631 -25.171 1.00 58.75 688 ARG A CA 1
ATOM 5139 C C . ARG A 1 738 ? 40.249 -24.488 -25.724 1.00 58.46 688 ARG A C 1
ATOM 5140 O O . ARG A 1 738 ? 40.836 -24.118 -26.740 1.00 59.06 688 ARG A O 1
ATOM 5148 N N . SER A 1 739 ? 40.546 -25.616 -25.077 1.00 57.76 689 SER A N 1
ATOM 5149 C CA . SER A 1 739 ? 41.515 -26.545 -25.659 1.00 57.99 689 SER A CA 1
ATOM 5150 C C . SER A 1 739 ? 40.980 -27.977 -25.838 1.00 57.58 689 SER A C 1
ATOM 5151 O O . SER A 1 739 ? 40.274 -28.474 -24.968 1.00 57.51 689 SER A O 1
ATOM 5154 N N . VAL A 1 740 ? 41.333 -28.620 -26.963 1.00 57.53 690 VAL A N 1
ATOM 5155 C CA . VAL A 1 740 ? 40.869 -29.981 -27.324 1.00 57.65 690 VAL A CA 1
ATOM 5156 C C . VAL A 1 740 ? 41.982 -31.042 -27.394 1.00 57.56 690 VAL A C 1
ATOM 5157 O O . VAL A 1 740 ? 43.051 -30.819 -27.981 1.00 57.46 690 VAL A O 1
ATOM 5161 N N . ILE A 1 741 ? 41.708 -32.206 -26.815 1.00 57.47 691 ILE A N 1
ATOM 5162 C CA . ILE A 1 741 ? 42.616 -33.322 -26.934 1.00 57.62 691 ILE A CA 1
ATOM 5163 C C . ILE A 1 741 ? 41.806 -34.484 -27.455 1.00 58.44 691 ILE A C 1
ATOM 5164 O O . ILE A 1 741 ? 40.787 -34.886 -26.845 1.00 58.04 691 ILE A O 1
ATOM 5169 N N . ALA A 1 742 ? 42.267 -34.981 -28.608 1.00 59.29 692 ALA A N 1
ATOM 5170 C CA . ALA A 1 742 ? 41.740 -36.172 -29.272 1.00 59.99 692 ALA A CA 1
ATOM 5171 C C . ALA A 1 742 ? 42.856 -37.166 -29.272 1.00 59.99 692 ALA A C 1
ATOM 5172 O O . ALA A 1 742 ? 44.025 -36.822 -29.489 1.00 59.64 692 ALA A O 1
ATOM 5174 N N . SER A 1 743 ? 42.466 -38.408 -29.042 1.00 60.60 693 SER A N 1
ATOM 5175 C CA . SER A 1 743 ? 43.394 -39.505 -28.940 1.00 60.68 693 SER A CA 1
ATOM 5176 C C . SER A 1 743 ? 42.821 -40.832 -29.435 1.00 61.62 693 SER A C 1
ATOM 5177 O O . SER A 1 743 ? 41.591 -41.076 -29.414 1.00 62.20 693 SER A O 1
ATOM 5180 N N . LEU A 1 744 ? 43.746 -41.666 -29.903 1.00 61.74 694 LEU A N 1
ATOM 5181 C CA . LEU A 1 744 ? 43.478 -43.028 -30.278 1.00 62.48 694 LEU A CA 1
ATOM 5182 C C . LEU A 1 744 ? 44.288 -43.851 -29.336 1.00 62.43 694 LEU A C 1
ATOM 5183 O O . LEU A 1 744 ? 45.493 -43.620 -29.214 1.00 62.10 694 LEU A O 1
ATOM 5188 N N . ARG A 1 745 ? 43.622 -44.784 -28.653 1.00 63.15 695 ARG A N 1
ATOM 5189 C CA . ARG A 1 745 ? 44.268 -45.629 -27.665 1.00 63.63 695 ARG A CA 1
ATOM 5190 C C . ARG A 1 745 ? 44.024 -47.080 -27.988 1.00 64.81 695 ARG A C 1
ATOM 5191 O O . ARG A 1 745 ? 42.914 -47.476 -28.313 1.00 64.96 695 ARG A O 1
ATOM 5199 N N . TYR A 1 746 ? 45.083 -47.866 -27.908 1.00 66.11 696 TYR A N 1
ATOM 5200 C CA . TYR A 1 746 ? 44.983 -49.263 -28.210 1.00 68.46 696 TYR A CA 1
ATOM 5201 C C . TYR A 1 746 ? 45.600 -50.073 -27.092 1.00 69.21 696 TYR A C 1
ATOM 5202 O O . TYR A 1 746 ? 46.677 -49.703 -26.606 1.00 69.07 696 TYR A O 1
ATOM 5211 N N . ARG A 1 747 ? 44.914 -51.171 -26.709 1.00 70.91 697 ARG A N 1
ATOM 5212 C CA . ARG A 1 747 ? 45.311 -52.130 -25.626 1.00 71.71 697 ARG A CA 1
ATOM 5213 C C . ARG A 1 747 ? 45.160 -53.635 -25.963 1.00 73.40 697 ARG A C 1
ATOM 5214 O O . ARG A 1 747 ? 44.146 -54.073 -26.553 1.00 74.04 697 ARG A O 1
ATOM 5222 N N . TRP A 1 748 ? 46.163 -54.417 -25.546 1.00 74.16 698 TRP A N 1
ATOM 5223 C CA . TRP A 1 748 ? 46.140 -55.860 -25.715 1.00 75.28 698 TRP A CA 1
ATOM 5224 C C . TRP A 1 748 ? 46.865 -56.553 -24.565 1.00 74.81 698 TRP A C 1
ATOM 5225 O O . TRP A 1 748 ? 47.266 -55.906 -23.597 1.00 74.00 698 TRP A O 1
ATOM 5236 N N . PRO B 1 73 ? 26.709 -46.936 46.237 1.00 95.39 23 PRO B N 1
ATOM 5237 C CA . PRO B 1 73 ? 28.008 -47.260 46.880 1.00 93.98 23 PRO B CA 1
ATOM 5238 C C . PRO B 1 73 ? 28.539 -46.227 47.959 1.00 92.15 23 PRO B C 1
ATOM 5239 O O . PRO B 1 73 ? 28.058 -46.243 49.119 1.00 92.16 23 PRO B O 1
ATOM 5243 N N . ASP B 1 74 ? 29.532 -45.390 47.591 1.00 89.80 24 ASP B N 1
ATOM 5244 C CA . ASP B 1 74 ? 30.065 -44.295 48.462 1.00 86.97 24 ASP B CA 1
ATOM 5245 C C . ASP B 1 74 ? 30.196 -42.942 47.752 1.00 85.09 24 ASP B C 1
ATOM 5246 O O . ASP B 1 74 ? 30.214 -42.871 46.527 1.00 85.24 24 ASP B O 1
ATOM 5251 N N . SER B 1 75 ? 30.309 -41.881 48.548 1.00 82.74 25 SER B N 1
ATOM 5252 C CA . SER B 1 75 ? 30.283 -40.500 48.070 1.00 80.57 25 SER B CA 1
ATOM 5253 C C . SER B 1 75 ? 31.678 -39.991 47.682 1.00 78.85 25 SER B C 1
ATOM 5254 O O . SER B 1 75 ? 32.708 -40.462 48.164 1.00 77.53 25 SER B O 1
ATOM 5257 N N . ALA B 1 76 ? 31.687 -39.022 46.782 1.00 78.06 26 ALA B N 1
ATOM 5258 C CA . ALA B 1 76 ? 32.912 -38.384 46.360 1.00 76.62 26 ALA B CA 1
ATOM 5259 C C . ALA B 1 76 ? 33.179 -37.119 47.183 1.00 75.75 26 ALA B C 1
ATOM 5260 O O . ALA B 1 76 ? 34.058 -36.325 46.849 1.00 75.96 26 ALA B O 1
ATOM 5262 N N . THR B 1 77 ? 32.450 -36.978 48.286 1.00 74.95 27 THR B N 1
ATOM 5263 C CA . THR B 1 77 ? 32.101 -35.696 48.896 1.00 73.93 27 THR B CA 1
ATOM 5264 C C . THR B 1 77 ? 31.844 -35.899 50.372 1.00 73.31 27 THR B C 1
ATOM 5265 O O . THR B 1 77 ? 32.176 -35.064 51.221 1.00 72.64 27 THR B O 1
ATOM 5269 N N . GLY B 1 78 ? 31.203 -37.033 50.639 1.00 73.18 28 GLY B N 1
ATOM 5270 C CA . GLY B 1 78 ? 30.634 -37.350 51.914 1.00 72.10 28 GLY B CA 1
ATOM 5271 C C . GLY B 1 78 ? 31.610 -38.122 52.760 1.00 70.82 28 GLY B C 1
ATOM 5272 O O . GLY B 1 78 ? 32.786 -38.329 52.365 1.00 69.77 28 GLY B O 1
ATOM 5273 N N . PRO B 1 79 ? 31.106 -38.571 53.925 1.00 70.57 29 PRO B N 1
ATOM 5274 C CA . PRO B 1 79 ? 31.847 -39.062 55.070 1.00 69.96 29 PRO B CA 1
ATOM 5275 C C . PRO B 1 79 ? 32.166 -40.530 54.869 1.00 69.87 29 PRO B C 1
ATOM 5276 O O . PRO B 1 79 ? 31.535 -41.174 54.045 1.00 70.52 29 PRO B O 1
ATOM 5280 N N . GLN B 1 80 ? 33.153 -41.060 55.573 1.00 69.38 30 GLN B N 1
ATOM 5281 C CA . GLN B 1 80 ? 33.464 -42.459 55.405 1.00 69.25 30 GLN B CA 1
ATOM 5282 C C . GLN B 1 80 ? 34.499 -42.943 56.373 1.00 68.74 30 GLN B C 1
ATOM 5283 O O . GLN B 1 80 ? 35.448 -42.213 56.776 1.00 68.30 30 GLN B O 1
ATOM 5289 N N . ALA B 1 81 ? 34.273 -44.202 56.731 1.00 68.14 31 ALA B N 1
ATOM 5290 C CA . ALA B 1 81 ? 35.199 -45.025 57.459 1.00 67.17 31 ALA B CA 1
ATOM 5291 C C . ALA B 1 81 ? 36.547 -45.081 56.760 1.00 66.39 31 ALA B C 1
ATOM 5292 O O . ALA B 1 81 ? 36.630 -45.051 55.518 1.00 66.86 31 ALA B O 1
ATOM 5294 N N . GLY B 1 82 ? 37.609 -45.172 57.547 1.00 65.30 32 GLY B N 1
ATOM 5295 C CA . GLY B 1 82 ? 38.894 -45.613 57.010 1.00 63.71 32 GLY B CA 1
ATOM 5296 C C . GLY B 1 82 ? 39.830 -44.511 56.613 1.00 62.01 32 GLY B C 1
ATOM 5297 O O . GLY B 1 82 ? 39.522 -43.319 56.754 1.00 61.21 32 GLY B O 1
ATOM 5298 N N . TYR B 1 83 ? 40.995 -44.922 56.141 1.00 61.20 33 TYR B N 1
ATOM 5299 C CA . TYR B 1 83 ? 41.960 -43.980 55.613 1.00 60.14 33 TYR B CA 1
ATOM 5300 C C . TYR B 1 83 ? 41.904 -44.005 54.100 1.00 60.20 33 TYR B C 1
ATOM 5301 O O . TYR B 1 83 ? 42.624 -43.247 53.452 1.00 59.75 33 TYR B O 1
ATOM 5310 N N . VAL B 1 84 ? 41.046 -44.860 53.540 1.00 60.87 34 VAL B N 1
ATOM 5311 C CA . VAL B 1 84 ? 41.071 -45.101 52.091 1.00 61.21 34 VAL B CA 1
ATOM 5312 C C . VAL B 1 84 ? 39.813 -44.676 51.306 1.00 61.02 34 VAL B C 1
ATOM 5313 O O . VAL B 1 84 ? 38.778 -45.348 51.337 1.00 61.76 34 VAL B O 1
ATOM 5317 N N . ALA B 1 85 ? 39.937 -43.579 50.572 1.00 60.59 35 ALA B N 1
ATOM 5318 C CA . ALA B 1 85 ? 38.860 -43.103 49.714 1.00 60.35 35 ALA B CA 1
ATOM 5319 C C . ALA B 1 85 ? 38.977 -43.651 48.301 1.00 60.44 35 ALA B C 1
ATOM 5320 O O . ALA B 1 85 ? 40.074 -43.955 47.794 1.00 60.64 35 ALA B O 1
ATOM 5322 N N . LYS B 1 86 ? 37.824 -43.757 47.660 1.00 60.39 36 LYS B N 1
ATOM 5323 C CA . LYS B 1 86 ? 37.727 -44.407 46.364 1.00 60.57 36 LYS B CA 1
ATOM 5324 C C . LYS B 1 86 ? 37.199 -43.440 45.271 1.00 59.93 36 LYS B C 1
ATOM 5325 O O . LYS B 1 86 ? 37.545 -43.561 44.080 1.00 60.58 36 LYS B O 1
ATOM 5331 N N . ARG B 1 87 ? 36.406 -42.453 45.681 1.00 58.48 37 ARG B N 1
ATOM 5332 C CA . ARG B 1 87 ? 35.857 -41.501 44.739 1.00 57.60 37 ARG B CA 1
ATOM 5333 C C . ARG B 1 87 ? 36.266 -40.044 45.033 1.00 56.94 37 ARG B C 1
ATOM 5334 O O . ARG B 1 87 ? 36.703 -39.753 46.134 1.00 56.98 37 ARG B O 1
ATOM 5342 N N . SER B 1 88 ? 36.125 -39.139 44.051 1.00 56.39 38 SER B N 1
ATOM 5343 C CA . SER B 1 88 ? 36.398 -37.697 44.222 1.00 54.98 38 SER B CA 1
ATOM 5344 C C . SER B 1 88 ? 35.777 -36.813 43.137 1.00 54.74 38 SER B C 1
ATOM 5345 O O . SER B 1 88 ? 35.759 -37.145 41.952 1.00 54.81 38 SER B O 1
ATOM 5348 N N . LEU B 1 89 ? 35.291 -35.659 43.539 1.00 54.29 39 LEU B N 1
ATOM 5349 C CA . LEU B 1 89 ? 34.823 -34.728 42.547 1.00 54.68 39 LEU B CA 1
ATOM 5350 C C . LEU B 1 89 ? 35.994 -34.000 41.964 1.00 54.41 39 LEU B C 1
ATOM 5351 O O . LEU B 1 89 ? 36.040 -33.748 40.775 1.00 55.04 39 LEU B O 1
ATOM 5356 N N . SER B 1 90 ? 36.941 -33.675 42.835 1.00 53.92 40 SER B N 1
ATOM 5357 C CA . SER B 1 90 ? 38.158 -32.917 42.519 1.00 53.29 40 SER B CA 1
ATOM 5358 C C . SER B 1 90 ? 38.881 -33.216 41.226 1.00 53.30 40 SER B C 1
ATOM 5359 O O . SER B 1 90 ? 39.483 -32.320 40.675 1.00 53.05 40 SER B O 1
ATOM 5362 N N . GLY B 1 91 ? 38.847 -34.463 40.760 1.00 53.73 41 GLY B N 1
ATOM 5363 C CA . GLY B 1 91 ? 39.661 -34.876 39.620 1.00 54.20 41 GLY B CA 1
ATOM 5364 C C . GLY B 1 91 ? 39.064 -34.653 38.245 1.00 55.33 41 GLY B C 1
ATOM 5365 O O . GLY B 1 91 ? 39.775 -34.667 37.230 1.00 55.42 41 GLY B O 1
ATOM 5366 N N . THR B 1 92 ? 37.752 -34.442 38.188 1.00 56.27 42 THR B N 1
ATOM 5367 C CA . THR B 1 92 ? 37.091 -34.278 36.889 1.00 56.77 42 THR B CA 1
ATOM 5368 C C . THR B 1 92 ? 35.909 -33.329 36.873 1.00 57.15 42 THR B C 1
ATOM 5369 O O . THR B 1 92 ? 35.290 -33.154 35.841 1.00 57.92 42 THR B O 1
ATOM 5373 N N . LYS B 1 93 ? 35.610 -32.707 38.001 1.00 57.02 43 LYS B N 1
ATOM 5374 C CA . LYS B 1 93 ? 34.328 -31.995 38.198 1.00 58.41 43 LYS B CA 1
ATOM 5375 C C . LYS B 1 93 ? 33.054 -32.902 38.017 1.00 59.60 43 LYS B C 1
ATOM 5376 O O . LYS B 1 93 ? 31.894 -32.438 38.045 1.00 60.75 43 LYS B O 1
ATOM 5382 N N . THR B 1 94 ? 33.310 -34.203 37.887 1.00 59.49 44 THR B N 1
ATOM 5383 C CA . THR B 1 94 ? 32.288 -35.220 37.900 1.00 60.42 44 THR B CA 1
ATOM 5384 C C . THR B 1 94 ? 32.675 -36.336 38.889 1.00 61.00 44 THR B C 1
ATOM 5385 O O . THR B 1 94 ? 33.824 -36.382 39.366 1.00 61.49 44 THR B O 1
ATOM 5389 N N . ASP B 1 95 ? 31.725 -37.233 39.190 1.00 61.77 45 ASP B N 1
ATOM 5390 C CA . ASP B 1 95 ? 31.876 -38.259 40.226 1.00 60.84 45 ASP B CA 1
ATOM 5391 C C . ASP B 1 95 ? 32.724 -39.411 39.683 1.00 59.92 45 ASP B C 1
ATOM 5392 O O . ASP B 1 95 ? 32.201 -40.308 39.014 1.00 60.65 45 ASP B O 1
ATOM 5397 N N . ALA B 1 96 ? 34.031 -39.380 39.960 1.00 58.10 46 ALA B N 1
ATOM 5398 C CA . ALA B 1 96 ? 34.981 -40.311 39.331 1.00 57.10 46 ALA B CA 1
ATOM 5399 C C . ALA B 1 96 ? 35.625 -41.207 40.354 1.00 56.19 46 ALA B C 1
ATOM 5400 O O . ALA B 1 96 ? 35.814 -40.764 41.471 1.00 55.74 46 ALA B O 1
ATOM 5402 N N . SER B 1 97 ? 35.950 -42.454 39.996 1.00 55.97 47 SER B N 1
ATOM 5403 C CA . SER B 1 97 ? 36.927 -43.242 40.772 1.00 55.50 47 SER B CA 1
ATOM 5404 C C . SER B 1 97 ? 38.321 -42.586 40.796 1.00 55.10 47 SER B C 1
ATOM 5405 O O . SER B 1 97 ? 38.667 -41.779 39.923 1.00 55.17 47 SER B O 1
ATOM 5408 N N . LEU B 1 98 ? 39.166 -42.969 41.733 1.00 54.58 48 LEU B N 1
ATOM 5409 C CA . LEU B 1 98 ? 40.516 -42.421 41.661 1.00 54.88 48 LEU B CA 1
ATOM 5410 C C . LEU B 1 98 ? 41.386 -42.963 40.485 1.00 55.78 48 LEU B C 1
ATOM 5411 O O . LEU B 1 98 ? 42.262 -42.249 39.977 1.00 54.97 48 LEU B O 1
ATOM 5416 N N . SER B 1 99 ? 41.137 -44.210 40.072 1.00 57.18 49 SER B N 1
ATOM 5417 C CA . SER B 1 99 ? 41.865 -44.825 38.957 1.00 58.67 49 SER B CA 1
ATOM 5418 C C . SER B 1 99 ? 41.356 -44.284 37.643 1.00 59.29 49 SER B C 1
ATOM 5419 O O . SER B 1 99 ? 42.100 -44.242 36.669 1.00 59.39 49 SER B O 1
ATOM 5422 N N . GLU B 1 100 ? 40.078 -43.890 37.627 1.00 60.01 50 GLU B N 1
ATOM 5423 C CA . GLU B 1 100 ? 39.454 -43.205 36.477 1.00 61.11 50 GLU B CA 1
ATOM 5424 C C . GLU B 1 100 ? 40.109 -41.844 36.154 1.00 60.89 50 GLU B C 1
ATOM 5425 O O . GLU B 1 100 ? 40.099 -41.403 35.000 1.00 61.61 50 GLU B O 1
ATOM 5431 N N . ILE B 1 101 ? 40.640 -41.177 37.184 1.00 60.15 51 ILE B N 1
ATOM 5432 C CA . ILE B 1 101 ? 41.288 -39.864 37.052 1.00 59.38 51 ILE B CA 1
ATOM 5433 C C . ILE B 1 101 ? 42.741 -40.045 36.662 1.00 59.15 51 ILE B C 1
ATOM 5434 O O . ILE B 1 101 ? 43.472 -40.685 37.381 1.00 59.86 51 ILE B O 1
ATOM 5439 N N . PRO B 1 102 ? 43.172 -39.456 35.550 1.00 59.02 52 PRO B N 1
ATOM 5440 C CA . PRO B 1 102 ? 44.454 -39.729 34.926 1.00 59.37 52 PRO B CA 1
ATOM 5441 C C . PRO B 1 102 ? 45.538 -38.713 35.313 1.00 58.74 52 PRO B C 1
ATOM 5442 O O . PRO B 1 102 ? 46.159 -38.071 34.458 1.00 58.20 52 PRO B O 1
ATOM 5446 N N . GLN B 1 103 ? 45.746 -38.611 36.621 1.00 58.44 53 GLN B N 1
ATOM 5447 C CA . GLN B 1 103 ? 46.555 -37.576 37.283 1.00 58.29 53 GLN B CA 1
ATOM 5448 C C . GLN B 1 103 ? 46.636 -37.968 38.767 1.00 57.64 53 GLN B C 1
ATOM 5449 O O . GLN B 1 103 ? 45.746 -38.667 39.272 1.00 57.84 53 GLN B O 1
ATOM 5455 N N . SER B 1 104 ? 47.693 -37.547 39.461 1.00 57.00 54 SER B N 1
ATOM 5456 C CA . SER B 1 104 ? 47.846 -37.907 40.873 1.00 56.37 54 SER B CA 1
ATOM 5457 C C . SER B 1 104 ? 46.823 -37.148 41.759 1.00 55.38 54 SER B C 1
ATOM 5458 O O . SER B 1 104 ? 46.752 -35.901 41.752 1.00 54.96 54 SER B O 1
ATOM 5461 N N . ILE B 1 105 ? 45.999 -37.882 42.498 1.00 54.46 55 ILE B N 1
ATOM 5462 C CA . ILE B 1 105 ? 45.101 -37.199 43.443 1.00 53.20 55 ILE B CA 1
ATOM 5463 C C . ILE B 1 105 ? 45.021 -37.969 44.747 1.00 53.38 55 ILE B C 1
ATOM 5464 O O . ILE B 1 105 ? 44.545 -39.110 44.719 1.00 54.06 55 ILE B O 1
ATOM 5469 N N . SER B 1 106 ? 45.498 -37.379 45.866 1.00 52.50 56 SER B N 1
ATOM 5470 C CA . SER B 1 106 ? 45.379 -38.006 47.223 1.00 51.39 56 SER B CA 1
ATOM 5471 C C . SER B 1 106 ? 44.090 -37.541 47.910 1.00 50.78 56 SER B C 1
ATOM 5472 O O . SER B 1 106 ? 43.577 -36.452 47.597 1.00 50.50 56 SER B O 1
ATOM 5475 N N . VAL B 1 107 ? 43.545 -38.357 48.803 1.00 50.24 57 VAL B N 1
ATOM 5476 C CA . VAL B 1 107 ? 42.434 -37.882 49.609 1.00 50.39 57 VAL B CA 1
ATOM 5477 C C . VAL B 1 107 ? 42.784 -38.070 51.072 1.00 50.87 57 VAL B C 1
ATOM 5478 O O . VAL B 1 107 ? 42.943 -39.188 51.561 1.00 51.33 57 VAL B O 1
ATOM 5482 N N . ILE B 1 108 ? 42.937 -36.960 51.767 1.00 51.23 58 ILE B N 1
ATOM 5483 C CA . ILE B 1 108 ? 43.115 -37.025 53.190 1.00 52.60 58 ILE B CA 1
ATOM 5484 C C . ILE B 1 108 ? 41.740 -37.169 53.816 1.00 54.11 58 ILE B C 1
ATOM 5485 O O . ILE B 1 108 ? 40.870 -36.286 53.714 1.00 54.71 58 ILE B O 1
ATOM 5490 N N . THR B 1 109 ? 41.544 -38.310 54.453 1.00 55.67 59 THR B N 1
ATOM 5491 C CA . THR B 1 109 ? 40.219 -38.765 54.864 1.00 56.66 59 THR B CA 1
ATOM 5492 C C . THR B 1 109 ? 39.915 -38.287 56.292 1.00 57.21 59 THR B C 1
ATOM 5493 O O . THR B 1 109 ? 40.847 -38.081 57.102 1.00 57.01 59 THR B O 1
ATOM 5497 N N . ARG B 1 110 ? 38.624 -38.127 56.605 1.00 57.56 60 ARG B N 1
ATOM 5498 C CA . ARG B 1 110 ? 38.229 -37.627 57.933 1.00 57.91 60 ARG B CA 1
ATOM 5499 C C . ARG B 1 110 ? 38.819 -38.351 59.153 1.00 58.55 60 ARG B C 1
ATOM 5500 O O . ARG B 1 110 ? 39.116 -37.706 60.167 1.00 58.67 60 ARG B O 1
ATOM 5508 N N . ASP B 1 111 ? 38.934 -39.680 59.078 1.00 59.07 61 ASP B N 1
ATOM 5509 C CA . ASP B 1 111 ? 39.429 -40.453 60.214 1.00 59.97 61 ASP B CA 1
ATOM 5510 C C . ASP B 1 111 ? 40.957 -40.305 60.327 1.00 60.53 61 ASP B C 1
ATOM 5511 O O . ASP B 1 111 ? 41.490 -40.288 61.437 1.00 61.54 61 ASP B O 1
ATOM 5516 N N . GLN B 1 112 ? 41.669 -40.159 59.201 1.00 59.99 62 GLN B N 1
ATOM 5517 C CA . GLN B 1 112 ? 43.105 -39.875 59.278 1.00 59.50 62 GLN B CA 1
ATOM 5518 C C . GLN B 1 112 ? 43.313 -38.569 60.023 1.00 59.02 62 GLN B C 1
ATOM 5519 O O . GLN B 1 112 ? 44.297 -38.439 60.754 1.00 59.98 62 GLN B O 1
ATOM 5525 N N . MET B 1 113 ? 42.405 -37.609 59.829 1.00 57.35 63 MET B N 1
ATOM 5526 C CA . MET B 1 113 ? 42.560 -36.303 60.438 1.00 56.80 63 MET B CA 1
ATOM 5527 C C . MET B 1 113 ? 42.327 -36.380 61.943 1.00 57.61 63 MET B C 1
ATOM 5528 O O . MET B 1 113 ? 42.942 -35.638 62.745 1.00 58.70 63 MET B O 1
ATOM 5533 N N . ASP B 1 114 ? 41.422 -37.262 62.343 1.00 57.33 64 ASP B N 1
ATOM 5534 C CA . ASP B 1 114 ? 41.098 -37.389 63.753 1.00 57.08 64 ASP B CA 1
ATOM 5535 C C . ASP B 1 114 ? 42.237 -38.114 64.467 1.00 56.84 64 ASP B C 1
ATOM 5536 O O . ASP B 1 114 ? 42.746 -37.640 65.452 1.00 56.30 64 ASP B O 1
ATOM 5541 N N . ALA B 1 115 ? 42.666 -39.230 63.907 1.00 56.79 65 ALA B N 1
ATOM 5542 C CA . ALA B 1 115 ? 43.731 -40.024 64.462 1.00 58.18 65 ALA B CA 1
ATOM 5543 C C . ALA B 1 115 ? 45.028 -39.246 64.747 1.00 59.56 65 ALA B C 1
ATOM 5544 O O . ALA B 1 115 ? 45.725 -39.519 65.722 1.00 60.90 65 ALA B O 1
ATOM 5546 N N . GLN B 1 116 ? 45.364 -38.281 63.900 1.00 60.11 66 GLN B N 1
ATOM 5547 C CA . GLN B 1 116 ? 46.537 -37.435 64.123 1.00 60.98 66 GLN B CA 1
ATOM 5548 C C . GLN B 1 116 ? 46.174 -36.197 64.979 1.00 61.36 66 GLN B C 1
ATOM 5549 O O . GLN B 1 116 ? 47.062 -35.526 65.530 1.00 61.78 66 GLN B O 1
ATOM 5555 N N . GLN B 1 117 ? 44.863 -35.926 65.092 1.00 61.34 67 GLN B N 1
ATOM 5556 C CA . GLN B 1 117 ? 44.294 -34.711 65.720 1.00 61.45 67 GLN B CA 1
ATOM 5557 C C . GLN B 1 117 ? 44.890 -33.468 65.113 1.00 60.27 67 GLN B C 1
ATOM 5558 O O . GLN B 1 117 ? 45.445 -32.617 65.801 1.00 60.36 67 GLN B O 1
ATOM 5564 N N . VAL B 1 118 ? 44.805 -33.380 63.803 1.00 58.82 68 VAL B N 1
ATOM 5565 C CA . VAL B 1 118 ? 45.408 -32.259 63.155 1.00 58.14 68 VAL B CA 1
ATOM 5566 C C . VAL B 1 118 ? 44.532 -31.094 63.493 1.00 57.80 68 VAL B C 1
ATOM 5567 O O . VAL B 1 118 ? 43.291 -31.212 63.441 1.00 58.66 68 VAL B O 1
ATOM 5571 N N . GLN B 1 119 ? 45.151 -29.991 63.889 1.00 57.06 69 GLN B N 1
ATOM 5572 C CA . GLN B 1 119 ? 44.385 -28.800 64.184 1.00 56.74 69 GLN B CA 1
ATOM 5573 C C . GLN B 1 119 ? 44.399 -27.725 63.059 1.00 55.50 69 GLN B C 1
ATOM 5574 O O . GLN B 1 119 ? 44.004 -26.593 63.298 1.00 56.34 69 GLN B O 1
ATOM 5580 N N . SER B 1 120 ? 44.798 -28.099 61.836 1.00 53.89 70 SER B N 1
ATOM 5581 C CA . SER B 1 120 ? 44.918 -27.179 60.668 1.00 52.47 70 SER B CA 1
ATOM 5582 C C . SER B 1 120 ? 45.161 -27.863 59.317 1.00 51.26 70 SER B C 1
ATOM 5583 O O . SER B 1 120 ? 45.844 -28.889 59.213 1.00 50.59 70 SER B O 1
ATOM 5586 N N . VAL B 1 121 ? 44.627 -27.281 58.256 1.00 50.67 71 VAL B N 1
ATOM 5587 C CA . VAL B 1 121 ? 44.734 -27.943 56.945 1.00 49.85 71 VAL B CA 1
ATOM 5588 C C . VAL B 1 121 ? 46.180 -28.309 56.629 1.00 49.54 71 VAL B C 1
ATOM 5589 O O . VAL B 1 121 ? 46.463 -29.451 56.292 1.00 49.62 71 VAL B O 1
ATOM 5593 N N . ASN B 1 122 ? 47.080 -27.331 56.776 1.00 49.40 72 ASN B N 1
ATOM 5594 C CA . ASN B 1 122 ? 48.538 -27.517 56.641 1.00 48.67 72 ASN B CA 1
ATOM 5595 C C . ASN B 1 122 ? 49.116 -28.651 57.425 1.00 48.26 72 ASN B C 1
ATOM 5596 O O . ASN B 1 122 ? 49.952 -29.326 56.919 1.00 48.61 72 ASN B O 1
ATOM 5601 N N . GLU B 1 123 ? 48.686 -28.858 58.656 1.00 47.70 73 GLU B N 1
ATOM 5602 C CA . GLU B 1 123 ? 49.154 -29.982 59.404 1.00 47.69 73 GLU B CA 1
ATOM 5603 C C . GLU B 1 123 ? 48.563 -31.282 58.887 1.00 47.75 73 GLU B C 1
ATOM 5604 O O . GLU B 1 123 ? 49.233 -32.320 58.878 1.00 47.90 73 GLU B O 1
ATOM 5610 N N . ALA B 1 124 ? 47.306 -31.261 58.452 1.00 47.69 74 ALA B N 1
ATOM 5611 C CA . ALA B 1 124 ? 46.772 -32.485 57.849 1.00 48.25 74 ALA B CA 1
ATOM 5612 C C . ALA B 1 124 ? 47.587 -32.970 56.607 1.00 48.79 74 ALA B C 1
ATOM 5613 O O . ALA B 1 124 ? 47.635 -34.155 56.286 1.00 49.16 74 ALA B O 1
ATOM 5615 N N . LEU B 1 125 ? 48.269 -32.065 55.923 1.00 49.35 75 LEU B N 1
ATOM 5616 C CA . LEU B 1 125 ? 48.945 -32.464 54.696 1.00 49.52 75 LEU B CA 1
ATOM 5617 C C . LEU B 1 125 ? 50.404 -32.951 54.903 1.00 51.26 75 LEU B C 1
ATOM 5618 O O . LEU B 1 125 ? 51.160 -33.166 53.931 1.00 51.99 75 LEU B O 1
ATOM 5623 N N . ARG B 1 126 ? 50.801 -33.162 56.154 1.00 52.34 76 ARG B N 1
ATOM 5624 C CA . ARG B 1 126 ? 52.208 -33.470 56.398 1.00 54.30 76 ARG B CA 1
ATOM 5625 C C . ARG B 1 126 ? 52.652 -34.843 55.882 1.00 55.81 76 ARG B C 1
ATOM 5626 O O . ARG B 1 126 ? 53.806 -35.006 55.446 1.00 57.01 76 ARG B O 1
ATOM 5634 N N . TYR B 1 127 ? 51.716 -35.800 55.943 1.00 56.53 77 TYR B N 1
ATOM 5635 C CA . TYR B 1 127 ? 51.876 -37.198 55.524 1.00 57.26 77 TYR B CA 1
ATOM 5636 C C . TYR B 1 127 ? 51.051 -37.345 54.269 1.00 57.44 77 TYR B C 1
ATOM 5637 O O . TYR B 1 127 ? 49.884 -37.784 54.321 1.00 57.88 77 TYR B O 1
ATOM 5646 N N . THR B 1 128 ? 51.636 -36.937 53.153 1.00 57.76 78 THR B N 1
ATOM 5647 C CA . THR B 1 128 ? 50.966 -36.894 51.838 1.00 57.76 78 THR B CA 1
ATOM 5648 C C . THR B 1 128 ? 52.093 -36.427 50.928 1.00 57.55 78 THR B C 1
ATOM 5649 O O . THR B 1 128 ? 52.535 -35.277 51.005 1.00 57.63 78 THR B O 1
ATOM 5653 N N . ALA B 1 129 ? 52.591 -37.360 50.122 1.00 57.41 79 ALA B N 1
ATOM 5654 C CA . ALA B 1 129 ? 53.817 -37.175 49.375 1.00 57.18 79 ALA B CA 1
ATOM 5655 C C . ALA B 1 129 ? 53.469 -36.247 48.251 1.00 56.16 79 ALA B C 1
ATOM 5656 O O . ALA B 1 129 ? 52.286 -36.093 47.923 1.00 55.87 79 ALA B O 1
ATOM 5658 N N . GLY B 1 130 ? 54.498 -35.622 47.684 1.00 55.51 80 GLY B N 1
ATOM 5659 C CA . GLY B 1 130 ? 54.328 -34.567 46.704 1.00 54.25 80 GLY B CA 1
ATOM 5660 C C . GLY B 1 130 ? 54.202 -33.204 47.360 1.00 53.39 80 GLY B C 1
ATOM 5661 O O . GLY B 1 130 ? 54.717 -32.206 46.825 1.00 54.61 80 GLY B O 1
ATOM 5662 N N . VAL B 1 131 ? 53.546 -33.185 48.526 1.00 51.71 81 VAL B N 1
ATOM 5663 C CA . VAL B 1 131 ? 53.182 -31.990 49.281 1.00 49.78 81 VAL B CA 1
ATOM 5664 C C . VAL B 1 131 ? 54.130 -31.767 50.461 1.00 49.26 81 VAL B C 1
ATOM 5665 O O . VAL B 1 131 ? 54.423 -32.700 51.197 1.00 49.28 81 VAL B O 1
ATOM 5669 N N . GLN B 1 132 ? 54.590 -30.527 50.630 1.00 48.81 82 GLN B N 1
ATOM 5670 C CA . GLN B 1 132 ? 55.357 -30.105 51.810 1.00 49.41 82 GLN B CA 1
ATOM 5671 C C . GLN B 1 132 ? 54.702 -28.943 52.550 1.00 49.28 82 GLN B C 1
ATOM 5672 O O . GLN B 1 132 ? 54.506 -27.889 51.976 1.00 48.91 82 GLN B O 1
ATOM 5678 N N . ALA B 1 133 ? 54.403 -29.150 53.836 1.00 50.00 83 ALA B N 1
ATOM 5679 C CA . ALA B 1 133 ? 53.670 -28.207 54.672 1.00 50.08 83 ALA B CA 1
ATOM 5680 C C . ALA B 1 133 ? 54.535 -27.063 55.134 1.00 51.54 83 ALA B C 1
ATOM 5681 O O . ALA B 1 133 ? 55.349 -27.189 56.033 1.00 52.08 83 ALA B O 1
ATOM 5683 N N . ASN B 1 134 ? 54.326 -25.905 54.551 1.00 52.91 84 ASN B N 1
ATOM 5684 C CA . ASN B 1 134 ? 55.268 -24.841 54.820 1.00 55.05 84 ASN B CA 1
ATOM 5685 C C . ASN B 1 134 ? 55.048 -23.763 55.920 1.00 55.67 84 ASN B C 1
ATOM 5686 O O . ASN B 1 134 ? 55.991 -23.011 56.220 1.00 56.72 84 ASN B O 1
ATOM 5691 N N . THR B 1 135 ? 53.867 -23.711 56.540 1.00 55.35 85 THR B N 1
ATOM 5692 C CA . THR B 1 135 ? 53.567 -22.639 57.484 1.00 55.83 85 THR B CA 1
ATOM 5693 C C . THR B 1 135 ? 54.437 -22.824 58.710 1.00 57.40 85 THR B C 1
ATOM 5694 O O . THR B 1 135 ? 54.398 -23.865 59.364 1.00 57.87 85 THR B O 1
ATOM 5698 N N . THR B 1 136 ? 55.254 -21.809 58.975 1.00 58.82 86 THR B N 1
ATOM 5699 C CA . THR B 1 136 ? 56.261 -21.791 60.045 1.00 60.12 86 THR B CA 1
ATOM 5700 C C . THR B 1 136 ? 55.575 -21.663 61.400 1.00 61.07 86 THR B C 1
ATOM 5701 O O . THR B 1 136 ? 54.489 -21.085 61.475 1.00 60.90 86 THR B O 1
ATOM 5705 N N . ALA B 1 137 ? 56.181 -22.172 62.470 1.00 62.59 87 ALA B N 1
ATOM 5706 C CA . ALA B 1 137 ? 55.428 -22.269 63.745 1.00 63.60 87 ALA B CA 1
ATOM 5707 C C . ALA B 1 137 ? 55.005 -20.925 64.328 1.00 64.31 87 ALA B C 1
ATOM 5708 O O . ALA B 1 137 ? 53.871 -20.748 64.773 1.00 63.63 87 ALA B O 1
ATOM 5710 N N . ALA B 1 138 ? 55.946 -19.987 64.283 1.00 65.72 88 ALA B N 1
ATOM 5711 C CA . ALA B 1 138 ? 55.822 -18.643 64.848 1.00 66.87 88 ALA B CA 1
ATOM 5712 C C . ALA B 1 138 ? 54.686 -17.746 64.288 1.00 66.59 88 ALA B C 1
ATOM 5713 O O . ALA B 1 138 ? 54.417 -16.644 64.818 1.00 67.63 88 ALA B O 1
ATOM 5715 N N . SER B 1 139 ? 54.040 -18.205 63.217 1.00 65.55 89 SER B N 1
ATOM 5716 C CA . SER B 1 139 ? 53.275 -17.312 62.346 1.00 64.94 89 SER B CA 1
ATOM 5717 C C . SER B 1 139 ? 52.377 -18.097 61.437 1.00 63.78 89 SER B C 1
ATOM 5718 O O . SER B 1 139 ? 52.708 -18.376 60.281 1.00 62.69 89 SER B O 1
ATOM 5721 N N . GLN B 1 140 ? 51.216 -18.427 61.977 1.00 63.86 90 GLN B N 1
ATOM 5722 C CA . GLN B 1 140 ? 50.369 -19.412 61.358 1.00 62.87 90 GLN B CA 1
ATOM 5723 C C . GLN B 1 140 ? 49.146 -18.803 60.736 1.00 62.68 90 GLN B C 1
ATOM 5724 O O . GLN B 1 140 ? 48.093 -19.427 60.744 1.00 62.63 90 GLN B O 1
ATOM 5730 N N . ARG B 1 141 ? 49.278 -17.601 60.187 1.00 62.93 91 ARG B N 1
ATOM 5731 C CA . ARG B 1 141 ? 48.136 -16.903 59.611 1.00 62.82 91 ARG B CA 1
ATOM 5732 C C . ARG B 1 141 ? 47.533 -17.662 58.447 1.00 62.16 91 ARG B C 1
ATOM 5733 O O . ARG B 1 141 ? 46.326 -17.514 58.177 1.00 61.81 91 ARG B O 1
ATOM 5741 N N . PHE B 1 142 ? 48.373 -18.463 57.765 1.00 61.52 92 PHE B N 1
ATOM 5742 C CA . PHE B 1 142 ? 47.990 -19.120 56.508 1.00 60.56 92 PHE B CA 1
ATOM 5743 C C . PHE B 1 142 ? 48.352 -20.578 56.444 1.00 59.19 92 PHE B C 1
ATOM 5744 O O . PHE B 1 142 ? 49.345 -20.976 56.999 1.00 59.44 92 PHE B O 1
ATOM 5752 N N . ASP B 1 143 ? 47.557 -21.374 55.747 1.00 57.85 93 ASP B N 1
ATOM 5753 C CA . ASP B 1 143 ? 47.966 -22.727 55.459 1.00 56.85 93 ASP B CA 1
ATOM 5754 C C . ASP B 1 143 ? 48.821 -22.629 54.207 1.00 56.49 93 ASP B C 1
ATOM 5755 O O . ASP B 1 143 ? 48.330 -22.829 53.090 1.00 56.30 93 ASP B O 1
ATOM 5760 N N . THR B 1 144 ? 50.093 -22.258 54.388 1.00 56.42 94 THR B N 1
ATOM 5761 C CA . THR B 1 144 ? 51.043 -22.109 53.265 1.00 56.07 94 THR B CA 1
ATOM 5762 C C . THR B 1 144 ? 51.730 -23.447 53.004 1.00 55.78 94 THR B C 1
ATOM 5763 O O . THR B 1 144 ? 52.532 -23.897 53.805 1.00 56.28 94 THR B O 1
ATOM 5767 N N . LEU B 1 145 ? 51.402 -24.096 51.891 1.00 54.92 95 LEU B N 1
ATOM 5768 C CA . LEU B 1 145 ? 52.102 -25.331 51.518 1.00 53.98 95 LEU B CA 1
ATOM 5769 C C . LEU B 1 145 ? 52.466 -25.455 50.018 1.00 53.95 95 LEU B C 1
ATOM 5770 O O . LEU B 1 145 ? 51.740 -24.936 49.160 1.00 54.20 95 LEU B O 1
ATOM 5775 N N . SER B 1 146 ? 53.596 -26.116 49.727 1.00 53.72 96 SER B N 1
ATOM 5776 C CA . SER B 1 146 ? 54.130 -26.276 48.360 1.00 53.29 96 SER B CA 1
ATOM 5777 C C . SER B 1 146 ? 53.927 -27.688 47.833 1.00 52.69 96 SER B C 1
ATOM 5778 O O . SER B 1 146 ? 54.419 -28.653 48.416 1.00 53.23 96 SER B O 1
ATOM 5781 N N . ILE B 1 147 ? 53.238 -27.794 46.702 1.00 51.87 97 ILE B N 1
ATOM 5782 C CA . ILE B 1 147 ? 53.033 -29.063 46.026 1.00 51.07 97 ILE B CA 1
ATOM 5783 C C . ILE B 1 147 ? 53.931 -29.184 44.802 1.00 51.76 97 ILE B C 1
ATOM 5784 O O . ILE B 1 147 ? 53.940 -28.332 43.920 1.00 51.23 97 ILE B O 1
ATOM 5789 N N . ARG B 1 148 ? 54.707 -30.259 44.786 1.00 52.82 98 ARG B N 1
ATOM 5790 C CA . ARG B 1 148 ? 55.630 -30.531 43.707 1.00 53.85 98 ARG B CA 1
ATOM 5791 C C . ARG B 1 148 ? 56.550 -29.323 43.445 1.00 54.10 98 ARG B C 1
ATOM 5792 O O . ARG B 1 148 ? 56.835 -28.994 42.305 1.00 54.99 98 ARG B O 1
ATOM 5800 N N . GLY B 1 149 ? 57.019 -28.665 44.496 1.00 53.84 99 GLY B N 1
ATOM 5801 C CA . GLY B 1 149 ? 57.991 -27.604 44.315 1.00 53.94 99 GLY B CA 1
ATOM 5802 C C . GLY B 1 149 ? 57.395 -26.218 44.336 1.00 54.07 99 GLY B C 1
ATOM 5803 O O . GLY B 1 149 ? 58.092 -25.262 44.662 1.00 54.50 99 GLY B O 1
ATOM 5804 N N . PHE B 1 150 ? 56.101 -26.105 44.016 1.00 53.84 100 PHE B N 1
ATOM 5805 C CA . PHE B 1 150 ? 55.440 -24.799 43.838 1.00 53.60 100 PHE B CA 1
ATOM 5806 C C . PHE B 1 150 ? 54.512 -24.460 44.944 1.00 53.41 100 PHE B C 1
ATOM 5807 O O . PHE B 1 150 ? 53.944 -25.360 45.525 1.00 53.46 100 PHE B O 1
ATOM 5815 N N . ASP B 1 151 ? 54.389 -23.175 45.274 1.00 53.82 101 ASP B N 1
ATOM 5816 C CA . ASP B 1 151 ? 53.519 -22.757 46.387 1.00 54.02 101 ASP B CA 1
ATOM 5817 C C . ASP B 1 151 ? 52.065 -22.826 45.926 1.00 53.38 101 ASP B C 1
ATOM 5818 O O . ASP B 1 151 ? 51.783 -22.658 44.752 1.00 53.85 101 ASP B O 1
ATOM 5823 N N . VAL B 1 152 ? 51.118 -23.065 46.809 1.00 52.63 102 VAL B N 1
ATOM 5824 C CA . VAL B 1 152 ? 49.781 -23.102 46.276 1.00 52.48 102 VAL B CA 1
ATOM 5825 C C . VAL B 1 152 ? 48.717 -22.186 46.938 1.00 53.51 102 VAL B C 1
ATOM 5826 O O . VAL B 1 152 ? 47.510 -22.545 46.969 1.00 52.66 102 VAL B O 1
ATOM 5830 N N . THR B 1 153 ? 49.136 -21.020 47.454 1.00 54.80 103 THR B N 1
ATOM 5831 C CA . THR B 1 153 ? 48.162 -20.143 48.150 1.00 56.62 103 THR B CA 1
ATOM 5832 C C . THR B 1 153 ? 47.124 -19.799 47.109 1.00 57.16 103 THR B C 1
ATOM 5833 O O . THR B 1 153 ? 45.916 -19.755 47.352 1.00 57.15 103 THR B O 1
ATOM 5837 N N . THR B 1 154 ? 47.645 -19.645 45.910 1.00 58.40 104 THR B N 1
ATOM 5838 C CA . THR B 1 154 ? 46.869 -19.487 44.685 1.00 59.86 104 THR B CA 1
ATOM 5839 C C . THR B 1 154 ? 45.921 -20.702 44.335 1.00 59.81 104 THR B C 1
ATOM 5840 O O . THR B 1 154 ? 45.011 -20.578 43.516 1.00 60.18 104 THR B O 1
ATOM 5844 N N . GLY B 1 155 ? 46.132 -21.853 44.980 1.00 59.59 105 GLY B N 1
ATOM 5845 C CA . GLY B 1 155 ? 45.431 -23.094 44.621 1.00 58.97 105 GLY B CA 1
ATOM 5846 C C . GLY B 1 155 ? 44.454 -23.680 45.640 1.00 58.33 105 GLY B C 1
ATOM 5847 O O . GLY B 1 155 ? 43.960 -24.802 45.452 1.00 58.35 105 GLY B O 1
ATOM 5848 N N . MET B 1 156 ? 44.164 -22.946 46.711 1.00 57.11 106 MET B N 1
ATOM 5849 C CA . MET B 1 156 ? 43.228 -23.451 47.683 1.00 55.59 106 MET B CA 1
ATOM 5850 C C . MET B 1 156 ? 41.837 -23.264 47.163 1.00 55.51 106 MET B C 1
ATOM 5851 O O . MET B 1 156 ? 41.506 -22.209 46.638 1.00 56.31 106 MET B O 1
ATOM 5856 N N . LEU B 1 157 ? 41.048 -24.321 47.313 1.00 54.51 107 LEU B N 1
ATOM 5857 C CA . LEU B 1 157 ? 39.646 -24.351 47.026 1.00 54.20 107 LEU B CA 1
ATOM 5858 C C . LEU B 1 157 ? 38.909 -24.888 48.235 1.00 54.75 107 LEU B C 1
ATOM 5859 O O . LEU B 1 157 ? 39.473 -25.612 49.057 1.00 54.18 107 LEU B O 1
ATOM 5864 N N . ARG B 1 158 ? 37.631 -24.550 48.331 1.00 55.85 108 ARG B N 1
ATOM 5865 C CA . ARG B 1 158 ? 36.777 -25.050 49.386 1.00 56.62 108 ARG B CA 1
ATOM 5866 C C . ARG B 1 158 ? 35.493 -25.436 48.678 1.00 57.47 108 ARG B C 1
ATOM 5867 O O . ARG B 1 158 ? 34.820 -24.569 48.112 1.00 59.18 108 ARG B O 1
ATOM 5875 N N . ASP B 1 159 ? 35.158 -26.723 48.664 1.00 56.99 109 ASP B N 1
ATOM 5876 C CA . ASP B 1 159 ? 34.048 -27.225 47.824 1.00 57.39 109 ASP B CA 1
ATOM 5877 C C . ASP B 1 159 ? 34.203 -26.836 46.356 1.00 57.67 109 ASP B C 1
ATOM 5878 O O . ASP B 1 159 ? 33.220 -26.732 45.609 1.00 59.02 109 ASP B O 1
ATOM 5883 N N . GLY B 1 160 ? 35.453 -26.598 45.964 1.00 56.70 110 GLY B N 1
ATOM 5884 C CA . GLY B 1 160 ? 35.823 -26.384 44.570 1.00 56.06 110 GLY B CA 1
ATOM 5885 C C . GLY B 1 160 ? 35.587 -25.005 44.002 1.00 55.87 110 GLY B C 1
ATOM 5886 O O . GLY B 1 160 ? 35.527 -24.838 42.788 1.00 56.11 110 GLY B O 1
ATOM 5887 N N . LEU B 1 161 ? 35.418 -24.040 44.891 1.00 55.59 111 LEU B N 1
ATOM 5888 C CA . LEU B 1 161 ? 35.329 -22.647 44.540 1.00 55.72 111 LEU B CA 1
ATOM 5889 C C . LEU B 1 161 ? 36.496 -22.017 45.275 1.00 55.77 111 LEU B C 1
ATOM 5890 O O . LEU B 1 161 ? 36.769 -22.350 46.444 1.00 54.99 111 LEU B O 1
ATOM 5895 N N . LYS B 1 162 ? 37.189 -21.121 44.576 1.00 56.58 112 LYS B N 1
ATOM 5896 C CA . LYS B 1 162 ? 38.241 -20.289 45.135 1.00 57.04 112 LYS B CA 1
ATOM 5897 C C . LYS B 1 162 ? 37.664 -19.355 46.191 1.00 58.03 112 LYS B C 1
ATOM 5898 O O . LYS B 1 162 ? 36.471 -19.429 46.517 1.00 59.46 112 LYS B O 1
ATOM 5904 N N . GLY B 1 163 ? 38.479 -18.492 46.775 1.00 57.91 113 GLY B N 1
ATOM 5905 C CA . GLY B 1 163 ? 37.945 -17.708 47.871 1.00 58.57 113 GLY B CA 1
ATOM 5906 C C . GLY B 1 163 ? 38.935 -16.693 48.307 1.00 58.96 113 GLY B C 1
ATOM 5907 O O . GLY B 1 163 ? 38.756 -16.051 49.339 1.00 59.28 113 GLY B O 1
ATOM 5908 N N . ASN B 1 164 ? 39.970 -16.555 47.482 1.00 59.11 114 ASN B N 1
ATOM 5909 C CA . ASN B 1 164 ? 41.101 -15.670 47.734 1.00 59.43 114 ASN B CA 1
ATOM 5910 C C . ASN B 1 164 ? 41.149 -14.531 46.740 1.00 59.99 114 ASN B C 1
ATOM 5911 O O . ASN B 1 164 ? 40.684 -14.683 45.596 1.00 60.18 114 ASN B O 1
ATOM 5916 N N . THR B 1 165 ? 41.715 -13.402 47.182 1.00 60.25 115 THR B N 1
ATOM 5917 C CA . THR B 1 165 ? 42.172 -12.334 46.287 1.00 60.42 115 THR B CA 1
ATOM 5918 C C . THR B 1 165 ? 43.715 -12.371 46.259 1.00 60.05 115 THR B C 1
ATOM 5919 O O . THR B 1 165 ? 44.344 -13.411 46.549 1.00 58.68 115 THR B O 1
ATOM 5923 N N . ALA B 1 166 ? 44.335 -11.256 45.895 1.00 61.11 116 ALA B N 1
ATOM 5924 C CA . ALA B 1 166 ? 45.764 -11.279 45.682 1.00 61.57 116 ALA B CA 1
ATOM 5925 C C . ALA B 1 166 ? 46.475 -11.333 47.007 1.00 62.31 116 ALA B C 1
ATOM 5926 O O . ALA B 1 166 ? 47.554 -11.932 47.097 1.00 62.41 116 ALA B O 1
ATOM 5928 N N . GLN B 1 167 ? 45.864 -10.737 48.038 1.00 63.75 117 GLN B N 1
ATOM 5929 C CA . GLN B 1 167 ? 46.429 -10.746 49.423 1.00 64.15 117 GLN B CA 1
ATOM 5930 C C . GLN B 1 167 ? 45.489 -11.260 50.532 1.00 63.76 117 GLN B C 1
ATOM 5931 O O . GLN B 1 167 ? 45.967 -11.741 51.571 1.00 63.55 117 GLN B O 1
ATOM 5937 N N . ALA B 1 168 ? 44.174 -11.158 50.304 1.00 63.77 118 ALA B N 1
ATOM 5938 C CA . ALA B 1 168 ? 43.177 -11.748 51.196 1.00 63.30 118 ALA B CA 1
ATOM 5939 C C . ALA B 1 168 ? 43.125 -13.262 50.988 1.00 62.13 118 ALA B C 1
ATOM 5940 O O . ALA B 1 168 ? 42.528 -13.768 50.019 1.00 61.79 118 ALA B O 1
ATOM 5942 N N . TRP B 1 169 ? 43.780 -13.981 51.895 1.00 61.21 119 TRP B N 1
ATOM 5943 C CA . TRP B 1 169 ? 43.874 -15.432 51.785 1.00 59.86 119 TRP B CA 1
ATOM 5944 C C . TRP B 1 169 ? 43.125 -16.034 52.955 1.00 59.52 119 TRP B C 1
ATOM 5945 O O . TRP B 1 169 ? 43.394 -15.642 54.093 1.00 59.78 119 TRP B O 1
ATOM 5956 N N . PRO B 1 170 ? 42.149 -16.937 52.690 1.00 58.98 120 PRO B N 1
ATOM 5957 C CA . PRO B 1 170 ? 41.363 -17.446 53.814 1.00 58.85 120 PRO B CA 1
ATOM 5958 C C . PRO B 1 170 ? 42.136 -18.542 54.503 1.00 57.88 120 PRO B C 1
ATOM 5959 O O . PRO B 1 170 ? 43.141 -19.009 53.940 1.00 57.66 120 PRO B O 1
ATOM 5963 N N . LYS B 1 171 ? 41.705 -18.902 55.714 1.00 57.37 121 LYS B N 1
ATOM 5964 C CA . LYS B 1 171 ? 42.270 -20.036 56.439 1.00 56.60 121 LYS B CA 1
ATOM 5965 C C . LYS B 1 171 ? 41.149 -20.926 56.994 1.00 56.73 121 LYS B C 1
ATOM 5966 O O . LYS B 1 171 ? 40.522 -20.624 58.038 1.00 58.01 121 LYS B O 1
ATOM 5972 N N . VAL B 1 172 ? 40.902 -22.031 56.299 1.00 55.53 122 VAL B N 1
ATOM 5973 C CA . VAL B 1 172 ? 39.772 -22.915 56.622 1.00 54.97 122 VAL B CA 1
ATOM 5974 C C . VAL B 1 172 ? 39.969 -23.711 57.941 1.00 55.05 122 VAL B C 1
ATOM 5975 O O . VAL B 1 172 ? 41.064 -24.310 58.189 1.00 54.99 122 VAL B O 1
ATOM 5979 N N . GLU B 1 173 ? 38.945 -23.708 58.802 1.00 55.15 123 GLU B N 1
ATOM 5980 C CA . GLU B 1 173 ? 39.074 -24.448 60.080 1.00 55.14 123 GLU B CA 1
ATOM 5981 C C . GLU B 1 173 ? 38.878 -25.949 59.922 1.00 54.45 123 GLU B C 1
ATOM 5982 O O . GLU B 1 173 ? 37.783 -26.410 59.566 1.00 54.55 123 GLU B O 1
ATOM 5988 N N . ALA B 1 174 ? 39.963 -26.691 60.187 1.00 53.72 124 ALA B N 1
ATOM 5989 C CA . ALA B 1 174 ? 40.067 -28.132 59.879 1.00 52.67 124 ALA B CA 1
ATOM 5990 C C . ALA B 1 174 ? 38.862 -28.937 60.371 1.00 52.51 124 ALA B C 1
ATOM 5991 O O . ALA B 1 174 ? 38.298 -29.772 59.654 1.00 51.66 124 ALA B O 1
ATOM 5993 N N . TYR B 1 175 ? 38.466 -28.645 61.601 1.00 53.15 125 TYR B N 1
ATOM 5994 C CA . TYR B 1 175 ? 37.293 -29.253 62.206 1.00 53.92 125 TYR B CA 1
ATOM 5995 C C . TYR B 1 175 ? 35.968 -29.085 61.417 1.00 54.07 125 TYR B C 1
ATOM 5996 O O . TYR B 1 175 ? 35.009 -29.807 61.711 1.00 54.68 125 TYR B O 1
ATOM 6005 N N . GLY B 1 176 ? 35.925 -28.151 60.447 1.00 53.49 126 GLY B N 1
ATOM 6006 C CA . GLY B 1 176 ? 34.722 -27.844 59.660 1.00 52.73 126 GLY B CA 1
ATOM 6007 C C . GLY B 1 176 ? 34.732 -28.597 58.347 1.00 51.91 126 GLY B C 1
ATOM 6008 O O . GLY B 1 176 ? 33.761 -28.548 57.583 1.00 52.53 126 GLY B O 1
ATOM 6009 N N . LEU B 1 177 ? 35.825 -29.310 58.097 1.00 50.63 127 LEU B N 1
ATOM 6010 C CA . LEU B 1 177 ? 35.982 -30.091 56.882 1.00 50.03 127 LEU B CA 1
ATOM 6011 C C . LEU B 1 177 ? 35.546 -31.545 57.042 1.00 50.33 127 LEU B C 1
ATOM 6012 O O . LEU B 1 177 ? 35.476 -32.049 58.145 1.00 51.07 127 LEU B O 1
ATOM 6017 N N . GLU B 1 178 ? 35.266 -32.215 55.930 1.00 50.25 128 GLU B N 1
ATOM 6018 C CA . GLU B 1 178 ? 34.901 -33.617 55.912 1.00 50.08 128 GLU B CA 1
ATOM 6019 C C . GLU B 1 178 ? 36.045 -34.419 55.255 1.00 49.60 128 GLU B C 1
ATOM 6020 O O . GLU B 1 178 ? 36.361 -35.526 55.682 1.00 50.17 128 GLU B O 1
ATOM 6026 N N . ARG B 1 179 ? 36.682 -33.849 54.224 1.00 49.19 129 ARG B N 1
ATOM 6027 C CA . ARG B 1 179 ? 37.973 -34.353 53.668 1.00 47.91 129 ARG B CA 1
ATOM 6028 C C . ARG B 1 179 ? 38.782 -33.271 52.946 1.00 46.72 129 ARG B C 1
ATOM 6029 O O . ARG B 1 179 ? 38.248 -32.302 52.424 1.00 46.06 129 ARG B O 1
ATOM 6037 N N . ILE B 1 180 ? 40.082 -33.439 52.900 1.00 46.20 130 ILE B N 1
ATOM 6038 C CA . ILE B 1 180 ? 40.848 -32.642 51.954 1.00 46.51 130 ILE B CA 1
ATOM 6039 C C . ILE B 1 180 ? 41.245 -33.454 50.714 1.00 47.35 130 ILE B C 1
ATOM 6040 O O . ILE B 1 180 ? 41.744 -34.578 50.860 1.00 48.34 130 ILE B O 1
ATOM 6045 N N . ASP B 1 181 ? 41.044 -32.893 49.510 1.00 47.71 131 ASP B N 1
ATOM 6046 C CA . ASP B 1 181 ? 41.555 -33.476 48.249 1.00 47.79 131 ASP B CA 1
ATOM 6047 C C . ASP B 1 181 ? 42.862 -32.809 47.772 1.00 47.66 131 ASP B C 1
ATOM 6048 O O . ASP B 1 181 ? 42.992 -31.582 47.827 1.00 47.90 131 ASP B O 1
ATOM 6053 N N . VAL B 1 182 ? 43.843 -33.582 47.325 1.00 47.59 132 VAL B N 1
ATOM 6054 C CA . VAL B 1 182 ? 45.022 -32.932 46.731 1.00 48.01 132 VAL B CA 1
ATOM 6055 C C . VAL B 1 182 ? 45.317 -33.349 45.270 1.00 49.84 132 VAL B C 1
ATOM 6056 O O . VAL B 1 182 ? 45.902 -34.424 45.007 1.00 51.17 132 VAL B O 1
ATOM 6060 N N . LEU B 1 183 ? 44.916 -32.500 44.321 1.00 50.31 133 LEU B N 1
ATOM 6061 C CA . LEU B 1 183 ? 45.140 -32.768 42.905 1.00 50.91 133 LEU B CA 1
ATOM 6062 C C . LEU B 1 183 ? 46.533 -32.239 42.535 1.00 51.53 133 LEU B C 1
ATOM 6063 O O . LEU B 1 183 ? 46.837 -31.057 42.730 1.00 52.10 133 LEU B O 1
ATOM 6068 N N . LYS B 1 184 ? 47.391 -33.115 42.027 1.00 51.78 134 LYS B N 1
ATOM 6069 C CA . LYS B 1 184 ? 48.811 -32.784 41.923 1.00 51.66 134 LYS B CA 1
ATOM 6070 C C . LYS B 1 184 ? 49.217 -32.528 40.504 1.00 52.21 134 LYS B C 1
ATOM 6071 O O . LYS B 1 184 ? 49.215 -33.453 39.661 1.00 53.13 134 LYS B O 1
ATOM 6077 N N . GLY B 1 185 ? 49.595 -31.277 40.252 1.00 52.02 135 GLY B N 1
ATOM 6078 C CA . GLY B 1 185 ? 50.046 -30.848 38.929 1.00 52.31 135 GLY B CA 1
ATOM 6079 C C . GLY B 1 185 ? 49.088 -29.840 38.327 1.00 52.40 135 GLY B C 1
ATOM 6080 O O . GLY B 1 185 ? 48.078 -29.470 38.931 1.00 53.36 135 GLY B O 1
ATOM 6081 N N . PRO B 1 186 ? 49.402 -29.349 37.141 1.00 52.12 136 PRO B N 1
ATOM 6082 C CA . PRO B 1 186 ? 48.618 -28.323 36.480 1.00 52.15 136 PRO B CA 1
ATOM 6083 C C . PRO B 1 186 ? 47.126 -28.607 36.453 1.00 51.97 136 PRO B C 1
ATOM 6084 O O . PRO B 1 186 ? 46.697 -29.533 35.783 1.00 52.23 136 PRO B O 1
ATOM 6088 N N . ALA B 1 187 ? 46.324 -27.844 37.164 1.00 51.33 137 ALA B N 1
ATOM 6089 C CA . ALA B 1 187 ? 44.913 -28.182 37.076 1.00 51.84 137 ALA B CA 1
ATOM 6090 C C . ALA B 1 187 ? 44.026 -27.107 36.475 1.00 52.55 137 ALA B C 1
ATOM 6091 O O . ALA B 1 187 ? 42.825 -27.075 36.737 1.00 52.11 137 ALA B O 1
ATOM 6093 N N . SER B 1 188 ? 44.614 -26.236 35.665 1.00 53.59 138 SER B N 1
ATOM 6094 C CA . SER B 1 188 ? 43.902 -25.035 35.235 1.00 54.77 138 SER B CA 1
ATOM 6095 C C . SER B 1 188 ? 42.747 -25.411 34.330 1.00 56.07 138 SER B C 1
ATOM 6096 O O . SER B 1 188 ? 41.692 -24.761 34.329 1.00 56.39 138 SER B O 1
ATOM 6099 N N . VAL B 1 189 ? 43.004 -26.452 33.540 1.00 56.73 139 VAL B N 1
ATOM 6100 C CA . VAL B 1 189 ? 42.012 -27.238 32.797 1.00 57.97 139 VAL B CA 1
ATOM 6101 C C . VAL B 1 189 ? 40.609 -27.200 33.367 1.00 58.40 139 VAL B C 1
ATOM 6102 O O . VAL B 1 189 ? 39.638 -26.980 32.666 1.00 59.06 139 VAL B O 1
ATOM 6106 N N . LEU B 1 190 ? 40.547 -27.458 34.662 1.00 58.29 140 LEU B N 1
ATOM 6107 C CA . LEU B 1 190 ? 39.323 -27.528 35.407 1.00 59.27 140 LEU B CA 1
ATOM 6108 C C . LEU B 1 190 ? 39.063 -26.278 36.241 1.00 59.46 140 LEU B C 1
ATOM 6109 O O . LEU B 1 190 ? 37.916 -25.862 36.379 1.00 60.59 140 LEU B O 1
ATOM 6114 N N . PHE B 1 191 ? 40.100 -25.666 36.795 1.00 59.01 141 PHE B N 1
ATOM 6115 C CA . PHE B 1 191 ? 39.857 -24.615 37.778 1.00 59.20 141 PHE B CA 1
ATOM 6116 C C . PHE B 1 191 ? 40.246 -23.206 37.376 1.00 59.85 141 PHE B C 1
ATOM 6117 O O . PHE B 1 191 ? 39.831 -22.236 38.004 1.00 59.90 141 PHE B O 1
ATOM 6125 N N . GLY B 1 192 ? 41.016 -23.083 36.306 1.00 60.44 142 GLY B N 1
ATOM 6126 C CA . GLY B 1 192 ? 41.337 -21.763 35.795 1.00 61.21 142 GLY B CA 1
ATOM 6127 C C . GLY B 1 192 ? 42.647 -21.290 36.368 1.00 60.60 142 GLY B C 1
ATOM 6128 O O . GLY B 1 192 ? 43.552 -22.102 36.619 1.00 60.20 142 GLY B O 1
ATOM 6129 N N . GLN B 1 193 ? 42.778 -19.983 36.573 1.00 60.50 143 GLN B N 1
ATOM 6130 C CA . GLN B 1 193 ? 44.095 -19.479 36.913 1.00 59.55 143 GLN B CA 1
ATOM 6131 C C . GLN B 1 193 ? 44.558 -20.219 38.124 1.00 57.63 143 GLN B C 1
ATOM 6132 O O . GLN B 1 193 ? 43.786 -20.403 39.058 1.00 57.56 143 GLN B O 1
ATOM 6138 N N . ASN B 1 194 ? 45.787 -20.709 38.080 1.00 56.06 144 ASN B N 1
ATOM 6139 C CA . ASN B 1 194 ? 46.262 -21.518 39.162 1.00 54.64 144 ASN B CA 1
ATOM 6140 C C . ASN B 1 194 ? 47.745 -21.745 39.242 1.00 53.72 144 ASN B C 1
ATOM 6141 O O . ASN B 1 194 ? 48.473 -21.632 38.249 1.00 54.39 144 ASN B O 1
ATOM 6146 N N . SER B 1 195 ? 48.199 -22.059 40.446 1.00 52.52 145 SER B N 1
ATOM 6147 C CA . SER B 1 195 ? 49.579 -22.430 40.635 1.00 51.70 145 SER B CA 1
ATOM 6148 C C . SER B 1 195 ? 49.813 -23.746 39.915 1.00 51.34 145 SER B C 1
ATOM 6149 O O . SER B 1 195 ? 48.910 -24.587 39.860 1.00 50.57 145 SER B O 1
ATOM 6152 N N . PRO B 1 196 ? 51.026 -23.921 39.353 1.00 51.33 146 PRO B N 1
ATOM 6153 C CA . PRO B 1 196 ? 51.374 -25.153 38.707 1.00 51.46 146 PRO B CA 1
ATOM 6154 C C . PRO B 1 196 ? 51.239 -26.330 39.686 1.00 51.82 146 PRO B C 1
ATOM 6155 O O . PRO B 1 196 ? 50.628 -27.337 39.329 1.00 53.10 146 PRO B O 1
ATOM 6159 N N . GLY B 1 197 ? 51.772 -26.199 40.904 1.00 51.52 147 GLY B N 1
ATOM 6160 C CA . GLY B 1 197 ? 51.725 -27.253 41.947 1.00 50.62 147 GLY B CA 1
ATOM 6161 C C . GLY B 1 197 ? 50.529 -28.186 42.059 1.00 49.87 147 GLY B C 1
ATOM 6162 O O . GLY B 1 197 ? 50.686 -29.409 42.009 1.00 50.55 147 GLY B O 1
ATOM 6163 N N . GLY B 1 198 ? 49.338 -27.627 42.215 1.00 49.01 148 GLY B N 1
ATOM 6164 C CA . GLY B 1 198 ? 48.123 -28.429 42.209 1.00 48.47 148 GLY B CA 1
ATOM 6165 C C . GLY B 1 198 ? 46.992 -27.665 42.855 1.00 48.44 148 GLY B C 1
ATOM 6166 O O . GLY B 1 198 ? 47.120 -26.467 43.109 1.00 49.05 148 GLY B O 1
ATOM 6167 N N . VAL B 1 199 ? 45.866 -28.316 43.114 1.00 47.95 149 VAL B N 1
ATOM 6168 C CA . VAL B 1 199 ? 44.852 -27.659 43.933 1.00 47.82 149 VAL B CA 1
ATOM 6169 C C . VAL B 1 199 ? 44.559 -28.487 45.161 1.00 47.87 149 VAL B C 1
ATOM 6170 O O . VAL B 1 199 ? 44.654 -29.720 45.111 1.00 48.57 149 VAL B O 1
ATOM 6174 N N . VAL B 1 200 ? 44.257 -27.821 46.271 1.00 47.16 150 VAL B N 1
ATOM 6175 C CA . VAL B 1 200 ? 43.923 -28.510 47.483 1.00 46.37 150 VAL B CA 1
ATOM 6176 C C . VAL B 1 200 ? 42.455 -28.210 47.617 1.00 47.42 150 VAL B C 1
ATOM 6177 O O . VAL B 1 200 ? 42.110 -27.098 47.973 1.00 48.55 150 VAL B O 1
ATOM 6181 N N . ASN B 1 201 ? 41.569 -29.140 47.274 1.00 47.89 151 ASN B N 1
ATOM 6182 C CA . ASN B 1 201 ? 40.148 -28.867 47.432 1.00 48.63 151 ASN B CA 1
ATOM 6183 C C . ASN B 1 201 ? 39.709 -29.310 48.807 1.00 49.22 151 ASN B C 1
ATOM 6184 O O . ASN B 1 201 ? 39.536 -30.507 49.035 1.00 49.56 151 ASN B O 1
ATOM 6189 N N . GLN B 1 202 ? 39.547 -28.323 49.703 1.00 50.01 152 GLN B N 1
ATOM 6190 C CA . GLN B 1 202 ? 39.035 -28.451 51.090 1.00 50.08 152 GLN B CA 1
ATOM 6191 C C . GLN B 1 202 ? 37.518 -28.647 51.120 1.00 50.13 152 GLN B C 1
ATOM 6192 O O . GLN B 1 202 ? 36.786 -27.675 50.983 1.00 50.80 152 GLN B O 1
ATOM 6198 N N . ILE B 1 203 ? 37.042 -29.876 51.295 1.00 49.69 153 ILE B N 1
ATOM 6199 C CA . ILE B 1 203 ? 35.597 -30.124 51.250 1.00 50.37 153 ILE B CA 1
ATOM 6200 C C . ILE B 1 203 ? 35.001 -29.912 52.601 1.00 50.41 153 ILE B C 1
ATOM 6201 O O . ILE B 1 203 ? 35.452 -30.506 53.562 1.00 49.97 153 ILE B O 1
ATOM 6206 N N . SER B 1 204 ? 33.950 -29.102 52.650 1.00 51.30 154 SER B N 1
ATOM 6207 C CA . SER B 1 204 ? 33.247 -28.784 53.881 1.00 51.88 154 SER B CA 1
ATOM 6208 C C . SER B 1 204 ? 32.414 -29.951 54.397 1.00 53.08 154 SER B C 1
ATOM 6209 O O . SER B 1 204 ? 31.809 -30.693 53.618 1.00 53.29 154 SER B O 1
ATOM 6212 N N . LYS B 1 205 ? 32.407 -30.116 55.714 1.00 54.08 155 LYS B N 1
ATOM 6213 C CA . LYS B 1 205 ? 31.408 -30.928 56.377 1.00 56.12 155 LYS B CA 1
ATOM 6214 C C . LYS B 1 205 ? 29.989 -30.471 55.911 1.00 58.65 155 LYS B C 1
ATOM 6215 O O . LYS B 1 205 ? 29.730 -29.255 55.791 1.00 59.46 155 LYS B O 1
ATOM 6221 N N . ARG B 1 206 ? 29.066 -31.409 55.666 1.00 60.11 156 ARG B N 1
ATOM 6222 C CA . ARG B 1 206 ? 27.721 -31.042 55.211 1.00 62.07 156 ARG B CA 1
ATOM 6223 C C . ARG B 1 206 ? 26.681 -31.870 55.908 1.00 63.74 156 ARG B C 1
ATOM 6224 O O . ARG B 1 206 ? 26.980 -32.982 56.273 1.00 63.90 156 ARG B O 1
ATOM 6232 N N . PRO B 1 207 ? 25.449 -31.352 56.082 1.00 65.78 157 PRO B N 1
ATOM 6233 C CA . PRO B 1 207 ? 24.397 -32.101 56.770 1.00 67.37 157 PRO B CA 1
ATOM 6234 C C . PRO B 1 207 ? 24.373 -33.556 56.369 1.00 68.27 157 PRO B C 1
ATOM 6235 O O . PRO B 1 207 ? 24.554 -33.837 55.185 1.00 67.77 157 PRO B O 1
ATOM 6239 N N . LEU B 1 208 ? 24.173 -34.442 57.362 1.00 70.08 158 LEU B N 1
ATOM 6240 C CA . LEU B 1 208 ? 23.998 -35.919 57.210 1.00 71.75 158 LEU B CA 1
ATOM 6241 C C . LEU B 1 208 ? 22.553 -36.428 57.414 1.00 74.33 158 LEU B C 1
ATOM 6242 O O . LEU B 1 208 ? 21.759 -35.811 58.133 1.00 74.87 158 LEU B O 1
ATOM 6247 N N . ASP B 1 209 ? 22.258 -37.598 56.832 1.00 76.53 159 ASP B N 1
ATOM 6248 C CA . ASP B 1 209 ? 20.903 -38.205 56.850 1.00 79.41 159 ASP B CA 1
ATOM 6249 C C . ASP B 1 209 ? 20.610 -39.154 58.023 1.00 80.33 159 ASP B C 1
ATOM 6250 O O . ASP B 1 209 ? 19.528 -39.740 58.066 1.00 81.82 159 ASP B O 1
ATOM 6255 N N . LYS B 1 210 ? 21.558 -39.304 58.954 1.00 80.48 160 LYS B N 1
ATOM 6256 C CA . LYS B 1 210 ? 21.314 -40.039 60.215 1.00 81.72 160 LYS B CA 1
ATOM 6257 C C . LYS B 1 210 ? 21.944 -39.419 61.470 1.00 81.25 160 LYS B C 1
ATOM 6258 O O . LYS B 1 210 ? 23.148 -39.183 61.526 1.00 79.64 160 LYS B O 1
ATOM 6264 N N . PRO B 1 211 ? 21.103 -39.161 62.488 1.00 77.66 161 PRO B N 1
ATOM 6265 C CA . PRO B 1 211 ? 21.456 -38.307 63.619 1.00 77.90 161 PRO B CA 1
ATOM 6266 C C . PRO B 1 211 ? 22.822 -38.591 64.257 1.00 77.01 161 PRO B C 1
ATOM 6267 O O . PRO B 1 211 ? 22.936 -39.467 65.114 1.00 77.51 161 PRO B O 1
ATOM 6271 N N . PHE B 1 212 ? 23.834 -37.825 63.853 1.00 75.83 162 PHE B N 1
ATOM 6272 C CA . PHE B 1 212 ? 25.179 -37.908 64.443 1.00 74.80 162 PHE B CA 1
ATOM 6273 C C . PHE B 1 212 ? 25.521 -36.797 65.481 1.00 74.52 162 PHE B C 1
ATOM 6274 O O . PHE B 1 212 ? 25.266 -35.621 65.226 1.00 74.70 162 PHE B O 1
ATOM 6282 N N . HIS B 1 213 ? 26.116 -37.149 66.627 1.00 74.00 163 HIS B N 1
ATOM 6283 C CA . HIS B 1 213 ? 26.412 -36.135 67.672 1.00 73.77 163 HIS B CA 1
ATOM 6284 C C . HIS B 1 213 ? 27.816 -36.199 68.299 1.00 72.34 163 HIS B C 1
ATOM 6285 O O . HIS B 1 213 ? 28.279 -37.280 68.675 1.00 73.15 163 HIS B O 1
ATOM 6292 N N . GLU B 1 214 ? 28.489 -35.052 68.437 1.00 70.10 164 GLU B N 1
ATOM 6293 C CA . GLU B 1 214 ? 29.824 -35.032 69.048 1.00 67.84 164 GLU B CA 1
ATOM 6294 C C . GLU B 1 214 ? 30.142 -33.781 69.840 1.00 66.56 164 GLU B C 1
ATOM 6295 O O . GLU B 1 214 ? 29.903 -32.664 69.390 1.00 66.20 164 GLU B O 1
ATOM 6301 N N . VAL B 1 215 ? 30.714 -33.994 71.016 1.00 65.19 165 VAL B N 1
ATOM 6302 C CA . VAL B 1 215 ? 31.154 -32.933 71.894 1.00 63.63 165 VAL B CA 1
ATOM 6303 C C . VAL B 1 215 ? 32.534 -33.331 72.372 1.00 63.04 165 VAL B C 1
ATOM 6304 O O . VAL B 1 215 ? 32.720 -34.447 72.857 1.00 63.53 165 VAL B O 1
ATOM 6308 N N . GLN B 1 216 ? 33.511 -32.447 72.211 1.00 61.75 166 GLN B N 1
ATOM 6309 C CA . GLN B 1 216 ? 34.846 -32.756 72.665 1.00 61.32 166 GLN B CA 1
ATOM 6310 C C . GLN B 1 216 ? 35.459 -31.574 73.342 1.00 61.02 166 GLN B C 1
ATOM 6311 O O . GLN B 1 216 ? 35.238 -30.441 72.917 1.00 61.15 166 GLN B O 1
ATOM 6317 N N . ILE B 1 217 ? 36.246 -31.845 74.383 1.00 60.66 167 ILE B N 1
ATOM 6318 C CA . ILE B 1 217 ? 37.009 -30.810 75.088 1.00 60.08 167 ILE B CA 1
ATOM 6319 C C . ILE B 1 217 ? 38.456 -31.224 75.180 1.00 59.79 167 ILE B C 1
ATOM 6320 O O . ILE B 1 217 ? 38.771 -32.404 75.034 1.00 60.01 167 ILE B O 1
ATOM 6325 N N . GLN B 1 218 ? 39.335 -30.265 75.442 1.00 59.38 168 GLN B N 1
ATOM 6326 C CA . GLN B 1 218 ? 40.758 -30.574 75.536 1.00 59.05 168 GLN B CA 1
ATOM 6327 C C . GLN B 1 218 ? 41.628 -29.481 76.112 1.00 59.42 168 GLN B C 1
ATOM 6328 O O . GLN B 1 218 ? 41.191 -28.343 76.328 1.00 60.51 168 GLN B O 1
ATOM 6334 N N . GLY B 1 219 ? 42.880 -29.863 76.343 1.00 59.06 169 GLY B N 1
ATOM 6335 C CA . GLY B 1 219 ? 43.882 -29.063 77.007 1.00 58.58 169 GLY B CA 1
ATOM 6336 C C . GLY B 1 219 ? 45.093 -29.650 76.367 1.00 58.21 169 GLY B C 1
ATOM 6337 O O . GLY B 1 219 ? 44.984 -30.412 75.413 1.00 57.55 169 GLY B O 1
ATOM 6338 N N . GLY B 1 220 ? 46.256 -29.316 76.883 1.00 58.95 170 GLY B N 1
ATOM 6339 C CA . GLY B 1 220 ? 47.494 -29.677 76.200 1.00 59.01 170 GLY B CA 1
ATOM 6340 C C . GLY B 1 220 ? 48.577 -28.620 76.316 1.00 59.26 170 GLY B C 1
ATOM 6341 O O . GLY B 1 220 ? 48.617 -27.845 77.275 1.00 60.00 170 GLY B O 1
ATOM 6342 N N . SER B 1 221 ? 49.478 -28.573 75.346 1.00 58.89 171 SER B N 1
ATOM 6343 C CA . SER B 1 221 ? 50.659 -27.742 75.540 1.00 58.90 171 SER B CA 1
ATOM 6344 C C . SER B 1 221 ? 50.262 -26.288 75.500 1.00 59.17 171 SER B C 1
ATOM 6345 O O . SER B 1 221 ? 49.254 -25.920 74.878 1.00 58.94 171 SER B O 1
ATOM 6348 N N . PHE B 1 222 ? 51.071 -25.497 76.207 1.00 59.93 172 PHE B N 1
ATOM 6349 C CA . PHE B 1 222 ? 51.025 -24.025 76.253 1.00 59.73 172 PHE B CA 1
ATOM 6350 C C . PHE B 1 222 ? 49.717 -23.488 76.730 1.00 59.30 172 PHE B C 1
ATOM 6351 O O . PHE B 1 222 ? 49.206 -22.567 76.126 1.00 59.05 172 PHE B O 1
ATOM 6359 N N . ASP B 1 223 ? 49.210 -24.069 77.818 1.00 59.51 173 ASP B N 1
ATOM 6360 C CA . ASP B 1 223 ? 47.915 -23.727 78.433 1.00 59.66 173 ASP B CA 1
ATOM 6361 C C . ASP B 1 223 ? 46.815 -23.654 77.384 1.00 58.45 173 ASP B C 1
ATOM 6362 O O . ASP B 1 223 ? 46.158 -22.635 77.184 1.00 58.30 173 ASP B O 1
ATOM 6367 N N . ARG B 1 224 ? 46.674 -24.773 76.692 1.00 57.51 174 ARG B N 1
ATOM 6368 C CA . ARG B 1 224 ? 45.634 -24.970 75.725 1.00 56.93 174 ARG B CA 1
ATOM 6369 C C . ARG B 1 224 ? 44.311 -25.215 76.425 1.00 57.55 174 ARG B C 1
ATOM 6370 O O . ARG B 1 224 ? 44.217 -25.851 77.492 1.00 58.76 174 ARG B O 1
ATOM 6378 N N . ALA B 1 225 ? 43.275 -24.687 75.822 1.00 56.99 175 ALA B N 1
ATOM 6379 C CA . ALA B 1 225 ? 41.963 -24.945 76.296 1.00 57.67 175 ALA B CA 1
ATOM 6380 C C . ALA B 1 225 ? 41.157 -24.920 75.025 1.00 57.13 175 ALA B C 1
ATOM 6381 O O . ALA B 1 225 ? 41.246 -23.940 74.276 1.00 56.90 175 ALA B O 1
ATOM 6383 N N . GLN B 1 226 ? 40.424 -26.002 74.757 1.00 56.95 176 GLN B N 1
ATOM 6384 C CA . GLN B 1 226 ? 39.595 -26.105 73.555 1.00 56.87 176 GLN B CA 1
ATOM 6385 C C . GLN B 1 226 ? 38.333 -26.908 73.800 1.00 57.62 176 GLN B C 1
ATOM 6386 O O . GLN B 1 226 ? 38.331 -27.911 74.538 1.00 57.84 176 GLN B O 1
ATOM 6392 N N . GLY B 1 227 ? 37.259 -26.459 73.161 1.00 58.06 177 GLY B N 1
ATOM 6393 C CA . GLY B 1 227 ? 35.968 -27.135 73.250 1.00 59.21 177 GLY B CA 1
ATOM 6394 C C . GLY B 1 227 ? 35.205 -27.022 71.949 1.00 59.43 177 GLY B C 1
ATOM 6395 O O . GLY B 1 227 ? 35.052 -25.942 71.389 1.00 59.40 177 GLY B O 1
ATOM 6396 N N . GLN B 1 228 ? 34.717 -28.141 71.451 1.00 59.83 178 GLN B N 1
ATOM 6397 C CA . GLN B 1 228 ? 34.071 -28.102 70.169 1.00 60.03 178 GLN B CA 1
ATOM 6398 C C . GLN B 1 228 ? 32.902 -29.045 70.111 1.00 60.67 178 GLN B C 1
ATOM 6399 O O . GLN B 1 228 ? 32.727 -29.897 70.970 1.00 61.15 178 GLN B O 1
ATOM 6405 N N . PHE B 1 229 ? 32.107 -28.904 69.076 1.00 61.03 179 PHE B N 1
ATOM 6406 C CA . PHE B 1 229 ? 31.017 -29.810 68.910 1.00 62.49 179 PHE B CA 1
ATOM 6407 C C . PHE B 1 229 ? 30.706 -29.930 67.443 1.00 62.54 179 PHE B C 1
ATOM 6408 O O . PHE B 1 229 ? 31.167 -29.129 66.645 1.00 61.84 179 PHE B O 1
ATOM 6416 N N . ASP B 1 230 ? 29.887 -30.922 67.122 1.00 63.84 180 ASP B N 1
ATOM 6417 C CA . ASP B 1 230 ? 29.473 -31.208 65.777 1.00 65.06 180 ASP B CA 1
ATOM 6418 C C . ASP B 1 230 ? 28.090 -31.889 65.821 1.00 66.45 180 ASP B C 1
ATOM 6419 O O . ASP B 1 230 ? 27.974 -33.015 66.306 1.00 66.97 180 ASP B O 1
ATOM 6424 N N . PHE B 1 231 ? 27.036 -31.219 65.359 1.00 67.64 181 PHE B N 1
ATOM 6425 C CA . PHE B 1 231 ? 25.696 -31.831 65.425 1.00 69.50 181 PHE B CA 1
ATOM 6426 C C . PHE B 1 231 ? 24.960 -31.865 64.076 1.00 70.52 181 PHE B C 1
ATOM 6427 O O . PHE B 1 231 ? 24.799 -30.840 63.405 1.00 70.72 181 PHE B O 1
ATOM 6435 N N . SER B 1 232 ? 24.438 -33.037 63.730 1.00 71.82 182 SER B N 1
ATOM 6436 C CA . SER B 1 232 ? 23.777 -33.252 62.446 1.00 72.87 182 SER B CA 1
ATOM 6437 C C . SER B 1 232 ? 22.613 -34.267 62.534 1.00 74.39 182 SER B C 1
ATOM 6438 O O . SER B 1 232 ? 22.317 -34.806 63.609 1.00 75.33 182 SER B O 1
ATOM 6441 N N . GLY B 1 233 ? 21.954 -34.522 61.410 1.00 75.04 183 GLY B N 1
ATOM 6442 C CA . GLY B 1 233 ? 20.884 -35.492 61.363 1.00 77.03 183 GLY B CA 1
ATOM 6443 C C . GLY B 1 233 ? 19.725 -34.903 60.609 1.00 79.01 183 GLY B C 1
ATOM 6444 O O . GLY B 1 233 ? 19.779 -33.742 60.215 1.00 78.91 183 GLY B O 1
ATOM 6445 N N . PRO B 1 234 ? 18.673 -35.703 60.373 1.00 80.86 184 PRO B N 1
ATOM 6446 C CA . PRO B 1 234 ? 17.479 -35.159 59.742 1.00 82.71 184 PRO B CA 1
ATOM 6447 C C . PRO B 1 234 ? 16.754 -34.218 60.686 1.00 84.80 184 PRO B C 1
ATOM 6448 O O . PRO B 1 234 ? 17.083 -34.167 61.869 1.00 85.01 184 PRO B O 1
ATOM 6452 N N . LEU B 1 235 ? 15.800 -33.464 60.146 1.00 86.99 185 LEU B N 1
ATOM 6453 C CA . LEU B 1 235 ? 14.899 -32.626 60.929 1.00 89.41 185 LEU B CA 1
ATOM 6454 C C . LEU B 1 235 ? 13.455 -33.094 60.797 1.00 91.80 185 LEU B C 1
ATOM 6455 O O . LEU B 1 235 ? 12.551 -32.424 61.291 1.00 93.44 185 LEU B O 1
ATOM 6460 N N . ASP B 1 236 ? 13.222 -34.212 60.107 1.00 92.97 186 ASP B N 1
ATOM 6461 C CA . ASP B 1 236 ? 11.861 -34.775 59.986 1.00 95.30 186 ASP B CA 1
ATOM 6462 C C . ASP B 1 236 ? 11.833 -36.309 59.923 1.00 95.38 186 ASP B C 1
ATOM 6463 O O . ASP B 1 236 ? 12.873 -36.979 59.978 1.00 94.75 186 ASP B O 1
ATOM 6468 N N . ASP B 1 237 ? 10.631 -36.857 59.832 1.00 96.68 187 ASP B N 1
ATOM 6469 C CA . ASP B 1 237 ? 10.448 -38.288 59.655 1.00 96.92 187 ASP B CA 1
ATOM 6470 C C . ASP B 1 237 ? 10.807 -38.617 58.205 1.00 95.84 187 ASP B C 1
ATOM 6471 O O . ASP B 1 237 ? 11.323 -39.685 57.902 1.00 95.30 187 ASP B O 1
ATOM 6476 N N . GLU B 1 238 ? 10.555 -37.653 57.327 1.00 95.57 188 GLU B N 1
ATOM 6477 C CA . GLU B 1 238 ? 10.765 -37.766 55.883 1.00 94.69 188 GLU B CA 1
ATOM 6478 C C . GLU B 1 238 ? 12.195 -38.016 55.433 1.00 92.26 188 GLU B C 1
ATOM 6479 O O . GLU B 1 238 ? 12.422 -38.791 54.509 1.00 91.67 188 GLU B O 1
ATOM 6485 N N . GLY B 1 239 ? 13.136 -37.324 56.073 1.00 90.54 189 GLY B N 1
ATOM 6486 C CA . GLY B 1 239 ? 14.523 -37.284 55.641 1.00 88.00 189 GLY B CA 1
ATOM 6487 C C . GLY B 1 239 ? 14.720 -36.263 54.531 1.00 86.87 189 GLY B C 1
ATOM 6488 O O . GLY B 1 239 ? 15.633 -36.388 53.713 1.00 86.00 189 GLY B O 1
ATOM 6489 N N . GLN B 1 240 ? 13.882 -35.236 54.519 1.00 86.63 190 GLN B N 1
ATOM 6490 C CA . GLN B 1 240 ? 13.858 -34.296 53.425 1.00 85.82 190 GLN B CA 1
ATOM 6491 C C . GLN B 1 240 ? 14.505 -32.985 53.740 1.00 84.56 190 GLN B C 1
ATOM 6492 O O . GLN B 1 240 ? 14.885 -32.261 52.834 1.00 83.81 190 GLN B O 1
ATOM 6498 N N . PHE B 1 241 ? 14.573 -32.646 55.020 1.00 84.21 191 PHE B N 1
ATOM 6499 C CA . PHE B 1 241 ? 15.240 -31.424 55.464 1.00 83.86 191 PHE B CA 1
ATOM 6500 C C . PHE B 1 241 ? 16.312 -31.822 56.496 1.00 82.41 191 PHE B C 1
ATOM 6501 O O . PHE B 1 241 ? 15.968 -32.389 57.531 1.00 83.20 191 PHE B O 1
ATOM 6509 N N . LEU B 1 242 ? 17.596 -31.563 56.208 1.00 80.15 192 LEU B N 1
ATOM 6510 C CA . LEU B 1 242 ? 18.706 -31.974 57.087 1.00 77.91 192 LEU B CA 1
ATOM 6511 C C . LEU B 1 242 ? 19.564 -30.772 57.398 1.00 76.39 192 LEU B C 1
ATOM 6512 O O . LEU B 1 242 ? 19.521 -29.782 56.681 1.00 76.69 192 LEU B O 1
ATOM 6517 N N . TYR B 1 243 ? 20.383 -30.878 58.436 1.00 74.49 193 TYR B N 1
ATOM 6518 C CA . TYR B 1 243 ? 21.112 -29.730 58.958 1.00 72.97 193 TYR B CA 1
ATOM 6519 C C . TYR B 1 243 ? 22.430 -30.173 59.569 1.00 71.09 193 TYR B C 1
ATOM 6520 O O . TYR B 1 243 ? 22.631 -31.359 59.804 1.00 70.76 193 TYR B O 1
ATOM 6529 N N . ARG B 1 244 ? 23.312 -29.219 59.861 1.00 69.41 194 ARG B N 1
ATOM 6530 C CA . ARG B 1 244 ? 24.471 -29.485 60.713 1.00 67.47 194 ARG B CA 1
ATOM 6531 C C . ARG B 1 244 ? 24.905 -28.199 61.373 1.00 67.31 194 ARG B C 1
ATOM 6532 O O . ARG B 1 244 ? 24.880 -27.155 60.738 1.00 67.55 194 ARG B O 1
ATOM 6540 N N . LEU B 1 245 ? 25.304 -28.272 62.641 1.00 66.81 195 LEU B N 1
ATOM 6541 C CA . LEU B 1 245 ? 25.997 -27.155 63.291 1.00 66.34 195 LEU B CA 1
ATOM 6542 C C . LEU B 1 245 ? 27.383 -27.554 63.784 1.00 65.25 195 LEU B C 1
ATOM 6543 O O . LEU B 1 245 ? 27.505 -28.374 64.700 1.00 65.03 195 LEU B O 1
ATOM 6548 N N . VAL B 1 246 ? 28.426 -26.992 63.169 1.00 64.20 196 VAL B N 1
ATOM 6549 C CA . VAL B 1 246 ? 29.785 -27.203 63.672 1.00 63.23 196 VAL B CA 1
ATOM 6550 C C . VAL B 1 246 ? 30.237 -26.026 64.483 1.00 63.48 196 VAL B C 1
ATOM 6551 O O . VAL B 1 246 ? 29.973 -24.880 64.122 1.00 63.82 196 VAL B O 1
ATOM 6555 N N . GLY B 1 247 ? 30.931 -26.312 65.579 1.00 63.36 197 GLY B N 1
ATOM 6556 C CA . GLY B 1 247 ? 31.434 -25.257 66.437 1.00 63.49 197 GLY B CA 1
ATOM 6557 C C . GLY B 1 247 ? 32.731 -25.623 67.100 1.00 62.80 197 GLY B C 1
ATOM 6558 O O . GLY B 1 247 ? 32.928 -26.778 67.464 1.00 63.03 197 GLY B O 1
ATOM 6559 N N . LEU B 1 248 ? 33.599 -24.627 67.260 1.00 62.21 198 LEU B N 1
ATOM 6560 C CA . LEU B 1 248 ? 34.901 -24.809 67.881 1.00 61.67 198 LEU B CA 1
ATOM 6561 C C . LEU B 1 248 ? 35.412 -23.521 68.491 1.00 62.59 198 LEU B C 1
ATOM 6562 O O . LEU B 1 248 ? 35.425 -22.482 67.839 1.00 62.88 198 LEU B O 1
ATOM 6567 N N . GLU B 1 249 ? 35.884 -23.615 69.727 1.00 63.31 199 GLU B N 1
ATOM 6568 C CA . GLU B 1 249 ? 36.545 -22.517 70.397 1.00 63.80 199 GLU B CA 1
ATOM 6569 C C . GLU B 1 249 ? 37.810 -23.012 71.060 1.00 62.78 199 GLU B C 1
ATOM 6570 O O . GLU B 1 249 ? 37.879 -24.120 71.601 1.00 62.65 199 GLU B O 1
ATOM 6576 N N . ARG B 1 250 ? 38.829 -22.190 70.990 1.00 62.04 200 ARG B N 1
ATOM 6577 C CA . ARG B 1 250 ? 40.052 -22.509 71.647 1.00 61.80 200 ARG B CA 1
ATOM 6578 C C . ARG B 1 250 ? 40.678 -21.224 72.011 1.00 62.20 200 ARG B C 1
ATOM 6579 O O . ARG B 1 250 ? 40.564 -20.240 71.290 1.00 62.46 200 ARG B O 1
ATOM 6587 N N . ASP B 1 251 ? 41.340 -21.251 73.149 1.00 62.46 201 ASP B N 1
ATOM 6588 C CA . ASP B 1 251 ? 42.178 -20.177 73.567 1.00 62.69 201 ASP B CA 1
ATOM 6589 C C . ASP B 1 251 ? 43.355 -20.924 74.141 1.00 62.09 201 ASP B C 1
ATOM 6590 O O . ASP B 1 251 ? 43.175 -21.769 75.019 1.00 62.88 201 ASP B O 1
ATOM 6595 N N . SER B 1 252 ? 44.545 -20.636 73.603 1.00 60.96 202 SER B N 1
ATOM 6596 C CA . SER B 1 252 ? 45.818 -21.235 74.029 1.00 59.81 202 SER B CA 1
ATOM 6597 C C . SER B 1 252 ? 46.977 -20.429 73.512 1.00 59.07 202 SER B C 1
ATOM 6598 O O . SER B 1 252 ? 46.817 -19.557 72.669 1.00 58.66 202 SER B O 1
ATOM 6601 N N . GLY B 1 253 ? 48.158 -20.764 74.003 1.00 58.90 203 GLY B N 1
ATOM 6602 C CA . GLY B 1 253 ? 49.360 -20.028 73.695 1.00 58.52 203 GLY B CA 1
ATOM 6603 C C . GLY B 1 253 ? 50.085 -20.875 72.694 1.00 57.95 203 GLY B C 1
ATOM 6604 O O . GLY B 1 253 ? 49.491 -21.834 72.182 1.00 57.52 203 GLY B O 1
ATOM 6605 N N . THR B 1 254 ? 51.342 -20.498 72.405 1.00 57.83 204 THR B N 1
ATOM 6606 C CA . THR B 1 254 ? 52.268 -21.267 71.558 1.00 57.17 204 THR B CA 1
ATOM 6607 C C . THR B 1 254 ? 53.536 -21.430 72.341 1.00 58.06 204 THR B C 1
ATOM 6608 O O . THR B 1 254 ? 53.621 -20.948 73.466 1.00 58.97 204 THR B O 1
ATOM 6612 N N . GLN B 1 255 ? 54.520 -22.096 71.746 1.00 58.61 205 GLN B N 1
ATOM 6613 C CA . GLN B 1 255 ? 55.877 -22.188 72.310 1.00 59.63 205 GLN B CA 1
ATOM 6614 C C . GLN B 1 255 ? 56.544 -20.834 72.434 1.00 60.31 205 GLN B C 1
ATOM 6615 O O . GLN B 1 255 ? 57.559 -20.717 73.077 1.00 60.71 205 GLN B O 1
ATOM 6621 N N . PHE B 1 256 ? 55.987 -19.812 71.803 1.00 61.15 206 PHE B N 1
ATOM 6622 C CA . PHE B 1 256 ? 56.631 -18.508 71.760 1.00 62.98 206 PHE B CA 1
ATOM 6623 C C . PHE B 1 256 ? 56.041 -17.521 72.758 1.00 64.29 206 PHE B C 1
ATOM 6624 O O . PHE B 1 256 ? 54.828 -17.465 72.928 1.00 64.87 206 PHE B O 1
ATOM 6632 N N . ASP B 1 257 ? 56.867 -16.718 73.411 1.00 65.67 207 ASP B N 1
ATOM 6633 C CA . ASP B 1 257 ? 56.288 -15.702 74.262 1.00 67.11 207 ASP B CA 1
ATOM 6634 C C . ASP B 1 257 ? 55.393 -14.747 73.453 1.00 66.91 207 ASP B C 1
ATOM 6635 O O . ASP B 1 257 ? 55.716 -14.419 72.328 1.00 66.64 207 ASP B O 1
ATOM 6640 N N . HIS B 1 258 ? 54.249 -14.347 74.014 1.00 67.33 208 HIS B N 1
ATOM 6641 C CA . HIS B 1 258 ? 53.360 -13.315 73.418 1.00 66.91 208 HIS B CA 1
ATOM 6642 C C . HIS B 1 258 ? 52.874 -13.614 71.996 1.00 65.16 208 HIS B C 1
ATOM 6643 O O . HIS B 1 258 ? 52.626 -12.706 71.204 1.00 64.97 208 HIS B O 1
ATOM 6650 N N . ILE B 1 259 ? 52.759 -14.894 71.679 1.00 63.87 209 ILE B N 1
ATOM 6651 C CA . ILE B 1 259 ? 52.099 -15.335 70.453 1.00 62.80 209 ILE B CA 1
ATOM 6652 C C . ILE B 1 259 ? 51.026 -16.305 70.882 1.00 63.06 209 ILE B C 1
ATOM 6653 O O . ILE B 1 259 ? 51.337 -17.297 71.540 1.00 63.34 209 ILE B O 1
ATOM 6658 N N . LYS B 1 260 ? 49.773 -16.012 70.519 1.00 63.33 210 LYS B N 1
ATOM 6659 C CA . LYS B 1 260 ? 48.607 -16.817 70.931 1.00 63.38 210 LYS B CA 1
ATOM 6660 C C . LYS B 1 260 ? 48.026 -17.635 69.779 1.00 62.26 210 LYS B C 1
ATOM 6661 O O . LYS B 1 260 ? 48.435 -17.481 68.642 1.00 61.85 210 LYS B O 1
ATOM 6667 N N . ASP B 1 261 ? 47.103 -18.536 70.071 1.00 62.00 211 ASP B N 1
ATOM 6668 C CA . ASP B 1 261 ? 46.543 -19.363 69.013 1.00 61.72 211 ASP B CA 1
ATOM 6669 C C . ASP B 1 261 ? 45.051 -19.540 69.172 1.00 61.27 211 ASP B C 1
ATOM 6670 O O . ASP B 1 261 ? 44.532 -20.654 69.122 1.00 61.24 211 ASP B O 1
ATOM 6675 N N . ASP B 1 262 ? 44.371 -18.424 69.370 1.00 61.18 212 ASP B N 1
ATOM 6676 C CA . ASP B 1 262 ? 42.952 -18.406 69.646 1.00 60.91 212 ASP B CA 1
ATOM 6677 C C . ASP B 1 262 ? 42.187 -18.590 68.346 1.00 59.56 212 ASP B C 1
ATOM 6678 O O . ASP B 1 262 ? 42.707 -18.281 67.265 1.00 58.97 212 ASP B O 1
ATOM 6683 N N . LYS B 1 263 ? 40.964 -19.111 68.444 1.00 58.59 213 LYS B N 1
ATOM 6684 C CA . LYS B 1 263 ? 40.098 -19.273 67.280 1.00 57.45 213 LYS B CA 1
ATOM 6685 C C . LYS B 1 263 ? 38.682 -19.411 67.729 1.00 58.20 213 LYS B C 1
ATOM 6686 O O . LYS B 1 263 ? 38.433 -19.844 68.837 1.00 58.50 213 LYS B O 1
ATOM 6692 N N . GLN B 1 264 ? 37.763 -19.026 66.853 1.00 58.98 214 GLN B N 1
ATOM 6693 C CA . GLN B 1 264 ? 36.330 -19.199 67.059 1.00 60.49 214 GLN B CA 1
ATOM 6694 C C . GLN B 1 264 ? 35.670 -19.532 65.737 1.00 60.46 214 GLN B C 1
ATOM 6695 O O . GLN B 1 264 ? 35.647 -18.703 64.833 1.00 61.07 214 GLN B O 1
ATOM 6701 N N . TYR B 1 265 ? 35.129 -20.740 65.625 1.00 60.47 215 TYR B N 1
ATOM 6702 C CA . TYR B 1 265 ? 34.471 -21.179 64.402 1.00 60.40 215 TYR B CA 1
ATOM 6703 C C . TYR B 1 265 ? 33.060 -21.700 64.656 1.00 61.56 215 TYR B C 1
ATOM 6704 O O . TYR B 1 265 ? 32.808 -22.464 65.600 1.00 61.93 215 TYR B O 1
ATOM 6713 N N . PHE B 1 266 ? 32.140 -21.264 63.812 1.00 61.98 216 PHE B N 1
ATOM 6714 C CA . PHE B 1 266 ? 30.815 -21.776 63.853 1.00 62.88 216 PHE B CA 1
ATOM 6715 C C . PHE B 1 266 ? 30.341 -21.823 62.412 1.00 62.91 216 PHE B C 1
ATOM 6716 O O . PHE B 1 266 ? 30.389 -20.821 61.713 1.00 63.19 216 PHE B O 1
ATOM 6724 N N . ALA B 1 267 ? 29.931 -23.012 61.968 1.00 63.10 217 ALA B N 1
ATOM 6725 C CA . ALA B 1 267 ? 29.438 -23.260 60.610 1.00 63.07 217 ALA B CA 1
ATOM 6726 C C . ALA B 1 267 ? 28.105 -24.019 60.654 1.00 64.20 217 ALA B C 1
ATOM 6727 O O . ALA B 1 267 ? 28.103 -25.258 60.849 1.00 63.93 217 ALA B O 1
ATOM 6729 N N . PRO B 1 268 ? 26.974 -23.278 60.485 1.00 65.26 218 PRO B N 1
ATOM 6730 C CA . PRO B 1 268 ? 25.616 -23.792 60.361 1.00 66.23 218 PRO B CA 1
ATOM 6731 C C . PRO B 1 268 ? 25.284 -24.121 58.910 1.00 66.84 218 PRO B C 1
ATOM 6732 O O . PRO B 1 268 ? 25.621 -23.368 58.018 1.00 66.98 218 PRO B O 1
ATOM 6736 N N . SER B 1 269 ? 24.629 -25.243 58.676 1.00 68.01 219 SER B N 1
ATOM 6737 C CA . SER B 1 269 ? 24.341 -25.675 57.328 1.00 68.87 219 SER B CA 1
ATOM 6738 C C . SER B 1 269 ? 23.009 -26.411 57.267 1.00 70.82 219 SER B C 1
ATOM 6739 O O . SER B 1 269 ? 22.455 -26.834 58.279 1.00 71.13 219 SER B O 1
ATOM 6742 N N . PHE B 1 270 ? 22.506 -26.578 56.061 1.00 72.58 220 PHE B N 1
ATOM 6743 C CA . PHE B 1 270 ? 21.152 -27.011 55.874 1.00 75.52 220 PHE B CA 1
ATOM 6744 C C . PHE B 1 270 ? 21.108 -27.654 54.511 1.00 75.94 220 PHE B C 1
ATOM 6745 O O . PHE B 1 270 ? 21.535 -27.038 53.534 1.00 76.07 220 PHE B O 1
ATOM 6753 N N . THR B 1 271 ? 20.618 -28.886 54.431 1.00 76.94 221 THR B N 1
ATOM 6754 C CA . THR B 1 271 ? 20.344 -29.497 53.131 1.00 77.73 221 THR B CA 1
ATOM 6755 C C . THR B 1 271 ? 18.850 -29.726 52.956 1.00 79.88 221 THR B C 1
ATOM 6756 O O . THR B 1 271 ? 18.160 -30.137 53.887 1.00 80.16 221 THR B O 1
ATOM 6760 N N . TRP B 1 272 ? 18.361 -29.454 51.753 1.00 81.75 222 TRP B N 1
ATOM 6761 C CA . TRP B 1 272 ? 17.008 -29.821 51.376 1.00 84.44 222 TRP B CA 1
ATOM 6762 C C . TRP B 1 272 ? 16.996 -30.658 50.106 1.00 84.86 222 TRP B C 1
ATOM 6763 O O . TRP B 1 272 ? 17.456 -30.182 49.058 1.00 84.59 222 TRP B O 1
ATOM 6774 N N . LYS B 1 273 ? 16.457 -31.885 50.223 1.00 85.86 223 LYS B N 1
ATOM 6775 C CA . LYS B 1 273 ? 16.211 -32.820 49.095 1.00 86.60 223 LYS B CA 1
ATOM 6776 C C . LYS B 1 273 ? 14.756 -33.327 48.936 1.00 88.32 223 LYS B C 1
ATOM 6777 O O . LYS B 1 273 ? 14.371 -34.318 49.578 1.00 88.45 223 LYS B O 1
ATOM 6783 N N . PRO B 1 274 ? 13.960 -32.675 48.054 1.00 89.75 224 PRO B N 1
ATOM 6784 C CA . PRO B 1 274 ? 12.578 -33.081 47.814 1.00 91.72 224 PRO B CA 1
ATOM 6785 C C . PRO B 1 274 ? 12.486 -34.525 47.321 1.00 92.49 224 PRO B C 1
ATOM 6786 O O . PRO B 1 274 ? 11.823 -35.345 47.948 1.00 93.27 224 PRO B O 1
ATOM 6790 N N . ASN B 1 275 ? 13.157 -34.833 46.218 1.00 92.90 225 ASN B N 1
ATOM 6791 C CA . ASN B 1 275 ? 13.218 -36.203 45.687 1.00 93.96 225 ASN B CA 1
ATOM 6792 C C . ASN B 1 275 ? 14.664 -36.649 45.393 1.00 93.35 225 ASN B C 1
ATOM 6793 O O . ASN B 1 275 ? 15.639 -35.959 45.766 1.00 92.84 225 ASN B O 1
ATOM 6798 N N . ASP B 1 276 ? 14.810 -37.799 44.730 1.00 93.72 226 ASP B N 1
ATOM 6799 C CA . ASP B 1 276 ? 16.139 -38.356 44.402 1.00 92.90 226 ASP B CA 1
ATOM 6800 C C . ASP B 1 276 ? 16.773 -37.503 43.306 1.00 92.41 226 ASP B C 1
ATOM 6801 O O . ASP B 1 276 ? 17.907 -37.750 42.851 1.00 91.72 226 ASP B O 1
ATOM 6806 N N . ASP B 1 277 ? 16.022 -36.473 42.920 1.00 92.70 227 ASP B N 1
ATOM 6807 C CA . ASP B 1 277 ? 16.331 -35.657 41.759 1.00 92.24 227 ASP B CA 1
ATOM 6808 C C . ASP B 1 277 ? 16.820 -34.243 42.036 1.00 91.10 227 ASP B C 1
ATOM 6809 O O . ASP B 1 277 ? 17.087 -33.489 41.081 1.00 91.43 227 ASP B O 1
ATOM 6814 N N . THR B 1 278 ? 16.939 -33.879 43.318 1.00 89.21 228 THR B N 1
ATOM 6815 C CA . THR B 1 278 ? 17.445 -32.551 43.688 1.00 87.08 228 THR B CA 1
ATOM 6816 C C . THR B 1 278 ? 17.955 -32.467 45.122 1.00 84.89 228 THR B C 1
ATOM 6817 O O . THR B 1 278 ? 17.177 -32.619 46.052 1.00 85.49 228 THR B O 1
ATOM 6821 N N . SER B 1 279 ? 19.254 -32.219 45.286 1.00 81.60 229 SER B N 1
ATOM 6822 C CA . SER B 1 279 ? 19.789 -31.780 46.573 1.00 79.00 229 SER B CA 1
ATOM 6823 C C . SER B 1 279 ? 20.239 -30.322 46.487 1.00 77.42 229 SER B C 1
ATOM 6824 O O . SER B 1 279 ? 20.964 -29.951 45.555 1.00 76.99 229 SER B O 1
ATOM 6827 N N . LEU B 1 280 ? 19.782 -29.502 47.440 1.00 75.81 230 LEU B N 1
ATOM 6828 C CA . LEU B 1 280 ? 20.299 -28.135 47.633 1.00 73.75 230 LEU B CA 1
ATOM 6829 C C . LEU B 1 280 ? 20.925 -28.050 48.990 1.00 72.25 230 LEU B C 1
ATOM 6830 O O . LEU B 1 280 ? 20.284 -28.394 49.986 1.00 72.92 230 LEU B O 1
ATOM 6835 N N . THR B 1 281 ? 22.158 -27.570 49.050 1.00 69.63 231 THR B N 1
ATOM 6836 C CA . THR B 1 281 ? 22.732 -27.343 50.349 1.00 67.72 231 THR B CA 1
ATOM 6837 C C . THR B 1 281 ? 23.141 -25.902 50.551 1.00 67.34 231 THR B C 1
ATOM 6838 O O . THR B 1 281 ? 23.525 -25.228 49.592 1.00 67.50 231 THR B O 1
ATOM 6842 N N . LEU B 1 282 ? 23.000 -25.428 51.795 1.00 66.62 232 LEU B N 1
ATOM 6843 C CA . LEU B 1 282 ? 23.332 -24.052 52.186 1.00 65.85 232 LEU B CA 1
ATOM 6844 C C . LEU B 1 282 ? 24.439 -24.054 53.231 1.00 65.23 232 LEU B C 1
ATOM 6845 O O . LEU B 1 282 ? 24.304 -24.706 54.281 1.00 65.64 232 LEU B O 1
ATOM 6850 N N . LEU B 1 283 ? 25.523 -23.329 52.955 1.00 64.12 233 LEU B N 1
ATOM 6851 C CA . LEU B 1 283 ? 26.710 -23.415 53.784 1.00 62.82 233 LEU B CA 1
ATOM 6852 C C . LEU B 1 283 ? 27.111 -22.064 54.204 1.00 63.37 233 LEU B C 1
ATOM 6853 O O . LEU B 1 283 ? 27.580 -21.288 53.396 1.00 64.07 233 LEU B O 1
ATOM 6858 N N . ALA B 1 284 ? 26.915 -21.763 55.468 1.00 64.13 234 ALA B N 1
ATOM 6859 C CA . ALA B 1 284 ? 27.363 -20.499 56.016 1.00 65.05 234 ALA B CA 1
ATOM 6860 C C . ALA B 1 284 ? 28.502 -20.873 56.909 1.00 65.08 234 ALA B C 1
ATOM 6861 O O . ALA B 1 284 ? 28.750 -22.062 57.106 1.00 65.23 234 ALA B O 1
ATOM 6863 N N . ASP B 1 285 ? 29.201 -19.879 57.441 1.00 65.64 235 ASP B N 1
ATOM 6864 C CA . ASP B 1 285 ? 30.273 -20.118 58.396 1.00 65.75 235 ASP B CA 1
ATOM 6865 C C . ASP B 1 285 ? 30.907 -18.802 58.749 1.00 66.20 235 ASP B C 1
ATOM 6866 O O . ASP B 1 285 ? 30.927 -17.886 57.933 1.00 66.70 235 ASP B O 1
ATOM 6871 N N . TYR B 1 286 ? 31.408 -18.721 59.975 1.00 66.43 236 TYR B N 1
ATOM 6872 C CA . TYR B 1 286 ? 32.033 -17.530 60.505 1.00 67.02 236 TYR B CA 1
ATOM 6873 C C . TYR B 1 286 ? 33.223 -17.979 61.337 1.00 66.58 236 TYR B C 1
ATOM 6874 O O . TYR B 1 286 ? 33.127 -18.919 62.121 1.00 66.49 236 TYR B O 1
ATOM 6883 N N . THR B 1 287 ? 34.344 -17.298 61.144 1.00 66.60 237 THR B N 1
ATOM 6884 C CA . THR B 1 287 ? 35.605 -17.671 61.731 1.00 66.31 237 THR B CA 1
ATOM 6885 C C . THR B 1 287 ? 36.277 -16.427 62.185 1.00 66.69 237 THR B C 1
ATOM 6886 O O . THR B 1 287 ? 36.131 -15.389 61.572 1.00 67.20 237 THR B O 1
ATOM 6890 N N . GLN B 1 288 ? 37.084 -16.561 63.225 1.00 67.30 238 GLN B N 1
ATOM 6891 C CA . GLN B 1 288 ? 37.659 -15.428 63.956 1.00 68.05 238 GLN B CA 1
ATOM 6892 C C . GLN B 1 288 ? 38.860 -15.958 64.780 1.00 66.73 238 GLN B C 1
ATOM 6893 O O . GLN B 1 288 ? 38.681 -16.769 65.678 1.00 66.65 238 GLN B O 1
ATOM 6899 N N . ASP B 1 289 ? 40.075 -15.522 64.473 1.00 65.76 239 ASP B N 1
ATOM 6900 C CA . ASP B 1 289 ? 41.242 -16.065 65.171 1.00 65.46 239 ASP B CA 1
ATOM 6901 C C . ASP B 1 289 ? 42.358 -15.068 65.388 1.00 65.05 239 ASP B C 1
ATOM 6902 O O . ASP B 1 289 ? 42.427 -14.060 64.704 1.00 65.10 239 ASP B O 1
ATOM 6907 N N . THR B 1 290 ? 43.241 -15.371 66.331 1.00 64.79 240 THR B N 1
ATOM 6908 C CA . THR B 1 290 ? 44.398 -14.526 66.648 1.00 65.00 240 THR B CA 1
ATOM 6909 C C . THR B 1 290 ? 45.690 -15.242 66.271 1.00 64.53 240 THR B C 1
ATOM 6910 O O . THR B 1 290 ? 45.706 -16.462 66.189 1.00 64.48 240 THR B O 1
ATOM 6914 N N . PHE B 1 291 ? 46.765 -14.503 66.018 1.00 64.67 241 PHE B N 1
ATOM 6915 C CA . PHE B 1 291 ? 48.063 -15.114 65.706 1.00 64.64 241 PHE B CA 1
ATOM 6916 C C . PHE B 1 291 ? 49.183 -14.139 65.889 1.00 65.36 241 PHE B C 1
ATOM 6917 O O . PHE B 1 291 ? 48.973 -13.048 66.398 1.00 66.28 241 PHE B O 1
ATOM 6925 N N . GLY B 1 292 ? 50.377 -14.535 65.453 1.00 65.69 242 GLY B N 1
ATOM 6926 C CA . GLY B 1 292 ? 51.563 -13.694 65.593 1.00 66.41 242 GLY B CA 1
ATOM 6927 C C . GLY B 1 292 ? 51.713 -12.812 64.375 1.00 66.61 242 GLY B C 1
ATOM 6928 O O . GLY B 1 292 ? 51.017 -13.027 63.355 1.00 66.59 242 GLY B O 1
ATOM 6929 N N . ALA B 1 293 ? 52.619 -11.833 64.480 1.00 66.78 243 ALA B N 1
ATOM 6930 C CA . ALA B 1 293 ? 52.995 -10.997 63.356 1.00 66.83 243 ALA B CA 1
ATOM 6931 C C . ALA B 1 293 ? 53.549 -11.907 62.245 1.00 67.12 243 ALA B C 1
ATOM 6932 O O . ALA B 1 293 ? 54.077 -12.993 62.530 1.00 67.38 243 ALA B O 1
ATOM 6934 N N . PRO B 1 294 ? 53.417 -11.501 60.969 1.00 67.61 244 PRO B N 1
ATOM 6935 C CA . PRO B 1 294 ? 54.111 -12.267 59.923 1.00 67.52 244 PRO B CA 1
ATOM 6936 C C . PRO B 1 294 ? 55.566 -11.824 59.861 1.00 68.23 244 PRO B C 1
ATOM 6937 O O . PRO B 1 294 ? 55.935 -10.892 60.582 1.00 69.11 244 PRO B O 1
ATOM 6941 N N . ARG B 1 295 ? 56.389 -12.434 59.014 1.00 68.38 245 ARG B N 1
ATOM 6942 C CA . ARG B 1 295 ? 57.808 -12.008 58.938 1.00 69.84 245 ARG B CA 1
ATOM 6943 C C . ARG B 1 295 ? 58.471 -11.883 60.333 1.00 69.85 245 ARG B C 1
ATOM 6944 O O . ARG B 1 295 ? 58.950 -10.798 60.745 1.00 70.72 245 ARG B O 1
ATOM 6952 N N . VAL B 1 296 ? 58.456 -13.001 61.056 1.00 68.81 246 VAL B N 1
ATOM 6953 C CA . VAL B 1 296 ? 59.155 -13.156 62.323 1.00 68.32 246 VAL B CA 1
ATOM 6954 C C . VAL B 1 296 ? 60.688 -13.140 62.115 1.00 68.38 246 VAL B C 1
ATOM 6955 O O . VAL B 1 296 ? 61.239 -13.889 61.300 1.00 68.09 246 VAL B O 1
ATOM 6959 N N . PHE B 1 297 ? 61.393 -12.285 62.835 1.00 68.21 247 PHE B N 1
ATOM 6960 C CA . PHE B 1 297 ? 62.815 -12.270 62.640 1.00 68.25 247 PHE B CA 1
ATOM 6961 C C . PHE B 1 297 ? 63.526 -13.266 63.550 1.00 68.04 247 PHE B C 1
ATOM 6962 O O . PHE B 1 297 ? 63.156 -13.442 64.708 1.00 68.09 247 PHE B O 1
ATOM 6970 N N . LEU B 1 298 ? 64.560 -13.906 63.004 1.00 67.59 248 LEU B N 1
ATOM 6971 C CA . LEU B 1 298 ? 65.496 -14.746 63.744 1.00 66.98 248 LEU B CA 1
ATOM 6972 C C . LEU B 1 298 ? 66.774 -14.821 62.938 1.00 67.38 248 LEU B C 1
ATOM 6973 O O . LEU B 1 298 ? 66.743 -15.320 61.827 1.00 67.47 248 LEU B O 1
ATOM 6978 N N . PRO B 1 299 ? 67.904 -14.339 63.474 1.00 68.08 249 PRO B N 1
ATOM 6979 C CA . PRO B 1 299 ? 69.160 -14.299 62.697 1.00 68.80 249 PRO B CA 1
ATOM 6980 C C . PRO B 1 299 ? 69.796 -15.646 62.390 1.00 69.10 249 PRO B C 1
ATOM 6981 O O . PRO B 1 299 ? 69.655 -16.587 63.156 1.00 68.89 249 PRO B O 1
ATOM 6985 N N . ALA B 1 300 ? 70.475 -15.714 61.248 1.00 69.75 250 ALA B N 1
ATOM 6986 C CA . ALA B 1 300 ? 71.217 -16.882 60.859 1.00 70.27 250 ALA B CA 1
ATOM 6987 C C . ALA B 1 300 ? 72.299 -16.974 61.894 1.00 71.51 250 ALA B C 1
ATOM 6988 O O . ALA B 1 300 ? 72.474 -18.031 62.512 1.00 72.00 250 ALA B O 1
ATOM 6990 N N . GLN B 1 301 ? 73.004 -15.859 62.109 1.00 72.00 251 GLN B N 1
ATOM 6991 C CA . GLN B 1 301 ? 74.073 -15.848 63.093 1.00 73.21 251 GLN B CA 1
ATOM 6992 C C . GLN B 1 301 ? 73.460 -16.049 64.435 1.00 73.01 251 GLN B C 1
ATOM 6993 O O . GLN B 1 301 ? 72.810 -15.142 64.931 1.00 72.85 251 GLN B O 1
ATOM 6999 N N . GLY B 1 302 ? 73.654 -17.231 65.015 1.00 73.23 252 GLY B N 1
ATOM 7000 C CA . GLY B 1 302 ? 73.070 -17.555 66.319 1.00 73.05 252 GLY B CA 1
ATOM 7001 C C . GLY B 1 302 ? 72.159 -18.760 66.283 1.00 72.13 252 GLY B C 1
ATOM 7002 O O . GLY B 1 302 ? 72.069 -19.525 67.253 1.00 72.61 252 GLY B O 1
ATOM 7003 N N . THR B 1 303 ? 71.475 -18.911 65.154 1.00 71.17 253 THR B N 1
ATOM 7004 C CA . THR B 1 303 ? 70.719 -20.123 64.850 1.00 70.49 253 THR B CA 1
ATOM 7005 C C . THR B 1 303 ? 71.561 -21.046 63.970 1.00 70.61 253 THR B C 1
ATOM 7006 O O . THR B 1 303 ? 72.296 -21.899 64.475 1.00 71.89 253 THR B O 1
ATOM 7010 N N . LEU B 1 304 ? 71.473 -20.875 62.661 1.00 69.34 254 LEU B N 1
ATOM 7011 C CA . LEU B 1 304 ? 72.139 -21.787 61.777 1.00 69.16 254 LEU B CA 1
ATOM 7012 C C . LEU B 1 304 ? 73.633 -21.587 61.876 1.00 70.15 254 LEU B C 1
ATOM 7013 O O . LEU B 1 304 ? 74.399 -22.534 62.021 1.00 70.84 254 LEU B O 1
ATOM 7018 N N . LEU B 1 305 ? 74.036 -20.331 61.806 1.00 70.36 255 LEU B N 1
ATOM 7019 C CA . LEU B 1 305 ? 75.441 -19.992 61.794 1.00 71.32 255 LEU B CA 1
ATOM 7020 C C . LEU B 1 305 ? 75.830 -19.478 63.160 1.00 72.04 255 LEU B C 1
ATOM 7021 O O . LEU B 1 305 ? 74.989 -19.304 64.067 1.00 71.67 255 LEU B O 1
ATOM 7026 N N . GLY B 1 306 ? 77.119 -19.246 63.319 1.00 72.95 256 GLY B N 1
ATOM 7027 C CA . GLY B 1 306 ? 77.601 -18.805 64.606 1.00 73.32 256 GLY B CA 1
ATOM 7028 C C . GLY B 1 306 ? 77.445 -17.321 64.765 1.00 72.61 256 GLY B C 1
ATOM 7029 O O . GLY B 1 306 ? 77.149 -16.600 63.826 1.00 72.35 256 GLY B O 1
ATOM 7030 N N . ASN B 1 307 ? 77.681 -16.874 65.977 1.00 72.75 257 ASN B N 1
ATOM 7031 C CA . ASN B 1 307 ? 77.633 -15.478 66.310 1.00 72.35 257 ASN B CA 1
ATOM 7032 C C . ASN B 1 307 ? 78.682 -15.272 67.414 1.00 73.31 257 ASN B C 1
ATOM 7033 O O . ASN B 1 307 ? 78.809 -16.110 68.322 1.00 73.55 257 ASN B O 1
ATOM 7038 N N . PRO B 1 308 ? 79.471 -14.190 67.323 1.00 73.61 258 PRO B N 1
ATOM 7039 C CA . PRO B 1 308 ? 80.436 -13.909 68.369 1.00 74.90 258 PRO B CA 1
ATOM 7040 C C . PRO B 1 308 ? 79.783 -13.962 69.750 1.00 75.01 258 PRO B C 1
ATOM 7041 O O . PRO B 1 308 ? 80.384 -14.467 70.709 1.00 75.71 258 PRO B O 1
ATOM 7045 N N . ASN B 1 309 ? 78.540 -13.480 69.796 1.00 74.64 259 ASN B N 1
ATOM 7046 C CA . ASN B 1 309 ? 77.723 -13.322 71.006 1.00 75.06 259 ASN B CA 1
ATOM 7047 C C . ASN B 1 309 ? 77.125 -14.579 71.587 1.00 75.21 259 ASN B C 1
ATOM 7048 O O . ASN B 1 309 ? 76.692 -14.567 72.745 1.00 75.50 259 ASN B O 1
ATOM 7053 N N . GLY B 1 310 ? 77.084 -15.645 70.784 1.00 75.24 260 GLY B N 1
ATOM 7054 C CA . GLY B 1 310 ? 76.760 -16.986 71.268 1.00 75.43 260 GLY B CA 1
ATOM 7055 C C . GLY B 1 310 ? 75.432 -17.371 70.706 1.00 74.52 260 GLY B C 1
ATOM 7056 O O . GLY B 1 310 ? 74.794 -16.546 70.063 1.00 73.83 260 GLY B O 1
ATOM 7057 N N . LYS B 1 311 ? 75.019 -18.615 70.949 1.00 75.01 261 LYS B N 1
ATOM 7058 C CA . LYS B 1 311 ? 73.752 -19.154 70.429 1.00 74.58 261 LYS B CA 1
ATOM 7059 C C . LYS B 1 311 ? 72.588 -18.236 70.784 1.00 73.80 261 LYS B C 1
ATOM 7060 O O . LYS B 1 311 ? 72.637 -17.540 71.793 1.00 74.10 261 LYS B O 1
ATOM 7066 N N . VAL B 1 312 ? 71.561 -18.217 69.942 1.00 73.12 262 VAL B N 1
ATOM 7067 C CA . VAL B 1 312 ? 70.377 -17.393 70.189 1.00 72.89 262 VAL B CA 1
ATOM 7068 C C . VAL B 1 312 ? 69.180 -18.269 70.577 1.00 73.38 262 VAL B C 1
ATOM 7069 O O . VAL B 1 312 ? 68.896 -19.255 69.875 1.00 73.07 262 VAL B O 1
ATOM 7073 N N . ARG B 1 313 ? 68.497 -17.936 71.688 1.00 74.32 263 ARG B N 1
ATOM 7074 C CA . ARG B 1 313 ? 67.321 -18.729 72.127 1.00 74.81 263 ARG B CA 1
ATOM 7075 C C . ARG B 1 313 ? 66.354 -18.819 70.898 1.00 73.67 263 ARG B C 1
ATOM 7076 O O . ARG B 1 313 ? 66.048 -17.798 70.279 1.00 73.39 263 ARG B O 1
ATOM 7084 N N . HIS B 1 314 ? 65.954 -20.034 70.497 1.00 73.16 264 HIS B N 1
ATOM 7085 C CA . HIS B 1 314 ? 65.258 -20.241 69.200 1.00 71.96 264 HIS B CA 1
ATOM 7086 C C . HIS B 1 314 ? 63.855 -19.679 69.208 1.00 70.78 264 HIS B C 1
ATOM 7087 O O . HIS B 1 314 ? 63.320 -19.295 68.173 1.00 70.23 264 HIS B O 1
ATOM 7094 N N . ASN B 1 315 ? 63.249 -19.653 70.384 1.00 70.29 265 ASN B N 1
ATOM 7095 C CA . ASN B 1 315 ? 61.852 -19.306 70.488 1.00 69.18 265 ASN B CA 1
ATOM 7096 C C . ASN B 1 315 ? 61.690 -17.850 70.929 1.00 68.62 265 ASN B C 1
ATOM 7097 O O . ASN B 1 315 ? 60.584 -17.445 71.352 1.00 68.47 265 ASN B O 1
ATOM 7102 N N . VAL B 1 316 ? 62.793 -17.088 70.821 1.00 67.67 266 VAL B N 1
ATOM 7103 C CA . VAL B 1 316 ? 62.881 -15.689 71.271 1.00 67.47 266 VAL B CA 1
ATOM 7104 C C . VAL B 1 316 ? 61.886 -14.788 70.570 1.00 66.93 266 VAL B C 1
ATOM 7105 O O . VAL B 1 316 ? 61.782 -14.820 69.347 1.00 67.12 266 VAL B O 1
ATOM 7109 N N . PHE B 1 317 ? 61.168 -13.970 71.335 1.00 66.35 267 PHE B N 1
ATOM 7110 C CA . PHE B 1 317 ? 60.170 -13.095 70.761 1.00 64.74 267 PHE B CA 1
ATOM 7111 C C . PHE B 1 317 ? 60.769 -11.686 70.624 1.00 65.19 267 PHE B C 1
ATOM 7112 O O . PHE B 1 317 ? 61.018 -11.005 71.622 1.00 65.56 267 PHE B O 1
ATOM 7120 N N . LEU B 1 318 ? 61.007 -11.264 69.379 1.00 65.09 268 LEU B N 1
ATOM 7121 C CA . LEU B 1 318 ? 61.645 -9.972 69.075 1.00 65.71 268 LEU B CA 1
ATOM 7122 C C . LEU B 1 318 ? 60.752 -8.990 68.324 1.00 66.28 268 LEU B C 1
ATOM 7123 O O . LEU B 1 318 ? 61.246 -8.155 67.562 1.00 66.86 268 LEU B O 1
ATOM 7128 N N . ASP B 1 319 ? 59.447 -9.102 68.533 1.00 66.76 269 ASP B N 1
ATOM 7129 C CA . ASP B 1 319 ? 58.482 -8.160 68.011 1.00 67.84 269 ASP B CA 1
ATOM 7130 C C . ASP B 1 319 ? 58.085 -7.265 69.171 1.00 68.82 269 ASP B C 1
ATOM 7131 O O . ASP B 1 319 ? 58.825 -7.113 70.140 1.00 69.69 269 ASP B O 1
ATOM 7136 N N . GLU B 1 320 ? 56.917 -6.663 69.092 1.00 69.33 270 GLU B N 1
ATOM 7137 C CA . GLU B 1 320 ? 56.394 -6.008 70.257 1.00 70.43 270 GLU B CA 1
ATOM 7138 C C . GLU B 1 320 ? 55.104 -6.694 70.734 1.00 69.99 270 GLU B C 1
ATOM 7139 O O . GLU B 1 320 ? 54.294 -7.163 69.911 1.00 69.50 270 GLU B O 1
ATOM 7145 N N . PRO B 1 321 ? 54.953 -6.820 72.065 1.00 70.07 271 PRO B N 1
ATOM 7146 C CA . PRO B 1 321 ? 53.869 -7.457 72.814 1.00 70.03 271 PRO B CA 1
ATOM 7147 C C . PRO B 1 321 ? 52.510 -6.765 72.745 1.00 70.50 271 PRO B C 1
ATOM 7148 O O . PRO B 1 321 ? 52.443 -5.567 72.461 1.00 70.75 271 PRO B O 1
ATOM 7152 N N . GLY B 1 322 ? 51.452 -7.538 73.031 1.00 70.47 272 GLY B N 1
ATOM 7153 C CA . GLY B 1 322 ? 50.053 -7.117 72.870 1.00 70.34 272 GLY B CA 1
ATOM 7154 C C . GLY B 1 322 ? 49.745 -6.165 71.709 1.00 69.97 272 GLY B C 1
ATOM 7155 O O . GLY B 1 322 ? 49.181 -5.104 71.929 1.00 71.10 272 GLY B O 1
ATOM 7156 N N . LEU B 1 323 ? 50.109 -6.525 70.481 1.00 68.42 273 LEU B N 1
ATOM 7157 C CA . LEU B 1 323 ? 49.662 -5.781 69.314 1.00 67.93 273 LEU B CA 1
ATOM 7158 C C . LEU B 1 323 ? 48.642 -6.623 68.627 1.00 67.33 273 LEU B C 1
ATOM 7159 O O . LEU B 1 323 ? 48.712 -7.860 68.718 1.00 67.11 273 LEU B O 1
ATOM 7164 N N . ASP B 1 324 ? 47.713 -5.983 67.916 1.00 67.22 274 ASP B N 1
ATOM 7165 C CA . ASP B 1 324 ? 46.629 -6.743 67.269 1.00 66.36 274 ASP B CA 1
ATOM 7166 C C . ASP B 1 324 ? 47.088 -7.433 65.996 1.00 64.77 274 ASP B C 1
ATOM 7167 O O . ASP B 1 324 ? 47.520 -6.775 65.033 1.00 64.78 274 ASP B O 1
ATOM 7172 N N . ASN B 1 325 ? 46.998 -8.761 66.009 1.00 63.00 275 ASN B N 1
ATOM 7173 C CA . ASN B 1 325 ? 47.193 -9.551 64.821 1.00 60.95 275 ASN B CA 1
ATOM 7174 C C . ASN B 1 325 ? 46.074 -10.551 64.809 1.00 60.21 275 ASN B C 1
ATOM 7175 O O . ASN B 1 325 ? 46.052 -11.463 65.626 1.00 60.20 275 ASN B O 1
ATOM 7180 N N . ASP B 1 326 ? 45.111 -10.349 63.925 1.00 59.78 276 ASP B N 1
ATOM 7181 C CA . ASP B 1 326 ? 43.874 -11.123 63.977 1.00 59.87 276 ASP B CA 1
ATOM 7182 C C . ASP B 1 326 ? 43.062 -11.000 62.707 1.00 59.49 276 ASP B C 1
ATOM 7183 O O . ASP B 1 326 ? 43.402 -10.220 61.831 1.00 59.09 276 ASP B O 1
ATOM 7188 N N . ARG B 1 327 ? 41.968 -11.747 62.629 1.00 59.64 277 ARG B N 1
ATOM 7189 C CA . ARG B 1 327 ? 41.334 -12.015 61.343 1.00 60.19 277 ARG B CA 1
ATOM 7190 C C . ARG B 1 327 ? 39.892 -12.469 61.483 1.00 60.42 277 ARG B C 1
ATOM 7191 O O . ARG B 1 327 ? 39.614 -13.559 62.012 1.00 60.17 277 ARG B O 1
ATOM 7199 N N . THR B 1 328 ? 38.981 -11.657 60.968 1.00 60.89 278 THR B N 1
ATOM 7200 C CA . THR B 1 328 ? 37.582 -12.044 60.898 1.00 61.41 278 THR B CA 1
ATOM 7201 C C . THR B 1 328 ? 37.255 -12.585 59.492 1.00 61.20 278 THR B C 1
ATOM 7202 O O . THR B 1 328 ? 37.648 -11.982 58.490 1.00 61.76 278 THR B O 1
ATOM 7206 N N . GLN B 1 329 ? 36.620 -13.754 59.394 1.00 60.74 279 GLN B N 1
ATOM 7207 C CA . GLN B 1 329 ? 36.147 -14.217 58.077 1.00 60.37 279 GLN B CA 1
ATOM 7208 C C . GLN B 1 329 ? 34.746 -14.794 58.093 1.00 60.12 279 GLN B C 1
ATOM 7209 O O . GLN B 1 329 ? 34.235 -15.123 59.142 1.00 60.37 279 GLN B O 1
ATOM 7215 N N . TYR B 1 330 ? 34.106 -14.872 56.934 1.00 59.82 280 TYR B N 1
ATOM 7216 C CA . TYR B 1 330 ? 32.769 -15.486 56.849 1.00 59.90 280 TYR B CA 1
ATOM 7217 C C . TYR B 1 330 ? 32.251 -15.696 55.427 1.00 59.69 280 TYR B C 1
ATOM 7218 O O . TYR B 1 330 ? 32.718 -15.066 54.482 1.00 59.84 280 TYR B O 1
ATOM 7227 N N . SER B 1 331 ? 31.289 -16.593 55.280 1.00 59.42 281 SER B N 1
ATOM 7228 C CA . SER B 1 331 ? 30.653 -16.774 53.989 1.00 59.67 281 SER B CA 1
ATOM 7229 C C . SER B 1 331 ? 29.261 -17.374 54.069 1.00 60.38 281 SER B C 1
ATOM 7230 O O . SER B 1 331 ? 28.862 -17.987 55.064 1.00 60.25 281 SER B O 1
ATOM 7233 N N . LEU B 1 332 ? 28.523 -17.175 52.998 1.00 61.00 282 LEU B N 1
ATOM 7234 C CA . LEU B 1 332 ? 27.282 -17.845 52.823 1.00 62.07 282 LEU B CA 1
ATOM 7235 C C . LEU B 1 332 ? 27.437 -18.387 51.447 1.00 62.64 282 LEU B C 1
ATOM 7236 O O . LEU B 1 332 ? 28.096 -17.770 50.604 1.00 63.07 282 LEU B O 1
ATOM 7241 N N . GLY B 1 333 ? 26.849 -19.542 51.203 1.00 63.27 283 GLY B N 1
ATOM 7242 C CA . GLY B 1 333 ? 27.016 -20.180 49.917 1.00 64.17 283 GLY B CA 1
ATOM 7243 C C . GLY B 1 333 ? 26.014 -21.292 49.755 1.00 65.55 283 GLY B C 1
ATOM 7244 O O . GLY B 1 333 ? 25.349 -21.693 50.718 1.00 66.28 283 GLY B O 1
ATOM 7245 N N . TYR B 1 334 ? 25.903 -21.797 48.533 1.00 66.13 284 TYR B N 1
ATOM 7246 C CA . TYR B 1 334 ? 25.042 -22.930 48.279 1.00 67.10 284 TYR B CA 1
ATOM 7247 C C . TYR B 1 334 ? 25.707 -23.918 47.317 1.00 66.98 284 TYR B C 1
ATOM 7248 O O . TYR B 1 334 ? 26.575 -23.540 46.544 1.00 66.60 284 TYR B O 1
ATOM 7257 N N . LEU B 1 335 ? 25.326 -25.184 47.391 1.00 67.95 285 LEU B N 1
ATOM 7258 C CA . LEU B 1 335 ? 25.735 -26.155 46.394 1.00 68.91 285 LEU B CA 1
ATOM 7259 C C . LEU B 1 335 ? 24.482 -26.840 45.935 1.00 71.45 285 LEU B C 1
ATOM 7260 O O . LEU B 1 335 ? 23.600 -27.152 46.762 1.00 72.10 285 LEU B O 1
ATOM 7265 N N . LEU B 1 336 ? 24.411 -27.108 44.632 1.00 73.47 286 LEU B N 1
ATOM 7266 C CA . LEU B 1 336 ? 23.161 -27.565 44.048 1.00 76.10 286 LEU B CA 1
ATOM 7267 C C . LEU B 1 336 ? 23.316 -28.496 42.860 1.00 77.87 286 LEU B C 1
ATOM 7268 O O . LEU B 1 336 ? 24.071 -28.211 41.932 1.00 77.85 286 LEU B O 1
ATOM 7273 N N . GLU B 1 337 ? 22.570 -29.598 42.918 1.00 80.58 287 GLU B N 1
ATOM 7274 C CA . GLU B 1 337 ? 22.505 -30.620 41.879 1.00 83.28 287 GLU B CA 1
ATOM 7275 C C . GLU B 1 337 ? 21.024 -30.872 41.594 1.00 85.88 287 GLU B C 1
ATOM 7276 O O . GLU B 1 337 ? 20.191 -30.723 42.489 1.00 86.44 287 GLU B O 1
ATOM 7282 N N . HIS B 1 338 ? 20.710 -31.243 40.350 1.00 88.47 288 HIS B N 1
ATOM 7283 C CA . HIS B 1 338 ? 19.337 -31.533 39.865 1.00 91.55 288 HIS B CA 1
ATOM 7284 C C . HIS B 1 338 ? 19.489 -32.369 38.599 1.00 92.97 288 HIS B C 1
ATOM 7285 O O . HIS B 1 338 ? 20.084 -31.893 37.627 1.00 93.09 288 HIS B O 1
ATOM 7292 N N . ARG B 1 339 ? 18.984 -33.609 38.613 1.00 94.91 289 ARG B N 1
ATOM 7293 C CA . ARG B 1 339 ? 18.982 -34.464 37.400 1.00 96.90 289 ARG B CA 1
ATOM 7294 C C . ARG B 1 339 ? 17.686 -34.283 36.599 1.00 98.16 289 ARG B C 1
ATOM 7295 O O . ARG B 1 339 ? 16.596 -34.277 37.171 1.00 98.74 289 ARG B O 1
ATOM 7303 N N . LEU B 1 340 ? 17.825 -34.109 35.283 1.00 98.84 290 LEU B N 1
ATOM 7304 C CA . LEU B 1 340 ? 16.684 -33.932 34.374 1.00 100.51 290 LEU B CA 1
ATOM 7305 C C . LEU B 1 340 ? 16.140 -35.271 33.876 1.00 101.40 290 LEU B C 1
ATOM 7306 O O . LEU B 1 340 ? 15.000 -35.642 34.145 1.00 102.41 290 LEU B O 1
ATOM 7311 N N . ASN B 1 341 ? 16.971 -35.985 33.136 1.00 101.35 291 ASN B N 1
ATOM 7312 C CA . ASN B 1 341 ? 16.669 -37.332 32.709 1.00 102.11 291 ASN B CA 1
ATOM 7313 C C . ASN B 1 341 ? 17.830 -38.231 33.160 1.00 100.99 291 ASN B C 1
ATOM 7314 O O . ASN B 1 341 ? 18.651 -37.829 34.007 1.00 100.32 291 ASN B O 1
ATOM 7319 N N . ASP B 1 342 ? 17.916 -39.433 32.593 1.00 100.93 292 ASP B N 1
ATOM 7320 C CA . ASP B 1 342 ? 18.980 -40.370 32.968 1.00 99.57 292 ASP B CA 1
ATOM 7321 C C . ASP B 1 342 ? 20.349 -39.895 32.472 1.00 98.01 292 ASP B C 1
ATOM 7322 O O . ASP B 1 342 ? 21.376 -40.327 32.996 1.00 97.29 292 ASP B O 1
ATOM 7327 N N . VAL B 1 343 ? 20.357 -39.006 31.477 1.00 97.04 293 VAL B N 1
ATOM 7328 C CA . VAL B 1 343 ? 21.610 -38.513 30.879 1.00 95.27 293 VAL B CA 1
ATOM 7329 C C . VAL B 1 343 ? 22.020 -37.084 31.324 1.00 94.02 293 VAL B C 1
ATOM 7330 O O . VAL B 1 343 ? 23.199 -36.809 31.576 1.00 93.27 293 VAL B O 1
ATOM 7334 N N . TRP B 1 344 ? 21.054 -36.190 31.453 1.00 93.47 294 TRP B N 1
ATOM 7335 C CA . TRP B 1 344 ? 21.373 -34.811 31.760 1.00 92.23 294 TRP B CA 1
ATOM 7336 C C . TRP B 1 344 ? 21.271 -34.506 33.248 1.00 90.47 294 TRP B C 1
ATOM 7337 O O . TRP B 1 344 ? 20.290 -34.887 33.905 1.00 90.65 294 TRP B O 1
ATOM 7348 N N . SER B 1 345 ? 22.306 -33.833 33.763 1.00 87.92 295 SER B N 1
ATOM 7349 C CA . SER B 1 345 ? 22.290 -33.203 35.092 1.00 85.39 295 SER B CA 1
ATOM 7350 C C . SER B 1 345 ? 22.901 -31.815 35.016 1.00 83.78 295 SER B C 1
ATOM 7351 O O . SER B 1 345 ? 23.791 -31.571 34.206 1.00 83.14 295 SER B O 1
ATOM 7354 N N . LEU B 1 346 ? 22.387 -30.913 35.848 1.00 82.51 296 LEU B N 1
ATOM 7355 C CA . LEU B 1 346 ? 22.866 -29.531 35.949 1.00 81.15 296 LEU B CA 1
ATOM 7356 C C . LEU B 1 346 ? 23.356 -29.299 37.393 1.00 78.74 296 LEU B C 1
ATOM 7357 O O . LEU B 1 346 ? 22.656 -29.669 38.341 1.00 78.55 296 LEU B O 1
ATOM 7362 N N . ASN B 1 347 ? 24.574 -28.748 37.543 1.00 76.16 297 ASN B N 1
ATOM 7363 C CA . ASN B 1 347 ? 25.174 -28.400 38.856 1.00 73.70 297 ASN B CA 1
ATOM 7364 C C . ASN B 1 347 ? 25.481 -26.919 38.977 1.00 71.83 297 ASN B C 1
ATOM 7365 O O . ASN B 1 347 ? 25.805 -26.273 37.993 1.00 71.88 297 ASN B O 1
ATOM 7370 N N . SER B 1 348 ? 25.347 -26.369 40.172 1.00 69.63 298 SER B N 1
ATOM 7371 C CA . SER B 1 348 ? 25.704 -24.974 40.379 1.00 67.90 298 SER B CA 1
ATOM 7372 C C . SER B 1 348 ? 26.148 -24.733 41.794 1.00 67.13 298 SER B C 1
ATOM 7373 O O . SER B 1 348 ? 25.389 -24.951 42.740 1.00 67.31 298 SER B O 1
ATOM 7376 N N . SER B 1 349 ? 27.393 -24.293 41.934 1.00 65.57 299 SER B N 1
ATOM 7377 C CA . SER B 1 349 ? 27.920 -23.980 43.241 1.00 64.14 299 SER B CA 1
ATOM 7378 C C . SER B 1 349 ? 28.251 -22.518 43.249 1.00 63.33 299 SER B C 1
ATOM 7379 O O . SER B 1 349 ? 28.711 -21.980 42.251 1.00 63.38 299 SER B O 1
ATOM 7382 N N . ALA B 1 350 ? 27.999 -21.874 44.378 1.00 62.56 300 ALA B N 1
ATOM 7383 C CA . ALA B 1 350 ? 28.218 -20.442 44.514 1.00 62.08 300 ALA B CA 1
ATOM 7384 C C . ALA B 1 350 ? 28.449 -20.015 45.965 1.00 61.48 300 ALA B C 1
ATOM 7385 O O . ALA B 1 350 ? 27.928 -20.620 46.905 1.00 61.32 300 ALA B O 1
ATOM 7387 N N . ARG B 1 351 ? 29.256 -18.978 46.140 1.00 60.88 301 ARG B N 1
ATOM 7388 C CA . ARG B 1 351 ? 29.559 -18.500 47.478 1.00 60.34 301 ARG B CA 1
ATOM 7389 C C . ARG B 1 351 ? 30.043 -17.058 47.570 1.00 60.13 301 ARG B C 1
ATOM 7390 O O . ARG B 1 351 ? 30.930 -16.605 46.834 1.00 59.03 301 ARG B O 1
ATOM 7398 N N . TYR B 1 352 ? 29.435 -16.346 48.505 1.00 60.37 302 TYR B N 1
ATOM 7399 C CA . TYR B 1 352 ? 30.003 -15.122 48.958 1.00 60.48 302 TYR B CA 1
ATOM 7400 C C . TYR B 1 352 ? 30.891 -15.414 50.153 1.00 59.62 302 TYR B C 1
ATOM 7401 O O . TYR B 1 352 ? 30.456 -16.037 51.133 1.00 59.77 302 TYR B O 1
ATOM 7410 N N . GLY B 1 353 ? 32.135 -14.960 50.049 1.00 58.56 303 GLY B N 1
ATOM 7411 C CA . GLY B 1 353 ? 33.094 -15.016 51.126 1.00 57.38 303 GLY B CA 1
ATOM 7412 C C . GLY B 1 353 ? 33.672 -13.650 51.418 1.00 57.73 303 GLY B C 1
ATOM 7413 O O . GLY B 1 353 ? 33.816 -12.813 50.521 1.00 58.21 303 GLY B O 1
ATOM 7414 N N . HIS B 1 354 ? 34.014 -13.440 52.690 1.00 57.72 304 HIS B N 1
ATOM 7415 C CA . HIS B 1 354 ? 34.622 -12.195 53.211 1.00 57.63 304 HIS B CA 1
ATOM 7416 C C . HIS B 1 354 ? 35.827 -12.522 54.097 1.00 56.18 304 HIS B C 1
ATOM 7417 O O . HIS B 1 354 ? 35.764 -13.411 54.948 1.00 55.72 304 HIS B O 1
ATOM 7424 N N . VAL B 1 355 ? 36.925 -11.826 53.860 1.00 55.30 305 VAL B N 1
ATOM 7425 C CA . VAL B 1 355 ? 38.102 -11.962 54.691 1.00 54.89 305 VAL B CA 1
ATOM 7426 C C . VAL B 1 355 ? 38.483 -10.572 55.062 1.00 55.97 305 VAL B C 1
ATOM 7427 O O . VAL B 1 355 ? 38.493 -9.679 54.214 1.00 57.05 305 VAL B O 1
ATOM 7431 N N . ASN B 1 356 ? 38.803 -10.389 56.332 1.00 56.34 306 ASN B N 1
ATOM 7432 C CA . ASN B 1 356 ? 39.329 -9.120 56.833 1.00 57.07 306 ASN B CA 1
ATOM 7433 C C . ASN B 1 356 ? 40.483 -9.372 57.812 1.00 56.54 306 ASN B C 1
ATOM 7434 O O . ASN B 1 356 ? 40.285 -9.811 58.941 1.00 56.83 306 ASN B O 1
ATOM 7439 N N . LEU B 1 357 ? 41.697 -9.141 57.358 1.00 55.97 307 LEU B N 1
ATOM 7440 C CA . LEU B 1 357 ? 42.844 -9.457 58.166 1.00 55.52 307 LEU B CA 1
ATOM 7441 C C . LEU B 1 357 ? 43.427 -8.183 58.698 1.00 56.79 307 LEU B C 1
ATOM 7442 O O . LEU B 1 357 ? 43.510 -7.206 57.967 1.00 57.69 307 LEU B O 1
ATOM 7447 N N . LEU B 1 358 ? 43.859 -8.197 59.957 1.00 57.71 308 LEU B N 1
ATOM 7448 C CA . LEU B 1 358 ? 44.583 -7.053 60.543 1.00 58.93 308 LEU B CA 1
ATOM 7449 C C . LEU B 1 358 ? 45.940 -7.419 61.137 1.00 59.47 308 LEU B C 1
ATOM 7450 O O . LEU B 1 358 ? 46.059 -8.372 61.904 1.00 59.48 308 LEU B O 1
ATOM 7455 N N . THR B 1 359 ? 46.960 -6.638 60.841 1.00 60.78 309 THR B N 1
ATOM 7456 C CA . THR B 1 359 ? 48.194 -6.827 61.575 1.00 62.40 309 THR B CA 1
ATOM 7457 C C . THR B 1 359 ? 48.870 -5.519 61.981 1.00 64.33 309 THR B C 1
ATOM 7458 O O . THR B 1 359 ? 48.762 -4.500 61.278 1.00 65.06 309 THR B O 1
ATOM 7462 N N . ASN B 1 360 ? 49.515 -5.559 63.149 1.00 65.83 310 ASN B N 1
ATOM 7463 C CA . ASN B 1 360 ? 50.423 -4.512 63.647 1.00 67.61 310 ASN B CA 1
ATOM 7464 C C . ASN B 1 360 ? 51.718 -5.210 64.029 1.00 67.47 310 ASN B C 1
ATOM 7465 O O . ASN B 1 360 ? 51.689 -6.224 64.735 1.00 67.24 310 ASN B O 1
ATOM 7470 N N . THR B 1 361 ? 52.854 -4.687 63.588 1.00 68.00 311 THR B N 1
ATOM 7471 C CA . THR B 1 361 ? 54.121 -5.371 63.868 1.00 68.03 311 THR B CA 1
ATOM 7472 C C . THR B 1 361 ? 55.313 -4.439 64.068 1.00 68.81 311 THR B C 1
ATOM 7473 O O . THR B 1 361 ? 55.300 -3.290 63.617 1.00 69.80 311 THR B O 1
ATOM 7477 N N . ALA B 1 362 ? 56.331 -4.942 64.758 1.00 68.62 312 ALA B N 1
ATOM 7478 C CA . ALA B 1 362 ? 57.611 -4.277 64.838 1.00 69.23 312 ALA B CA 1
ATOM 7479 C C . ALA B 1 362 ? 58.635 -5.130 64.081 1.00 69.37 312 ALA B C 1
ATOM 7480 O O . ALA B 1 362 ? 59.656 -5.548 64.649 1.00 69.74 312 ALA B O 1
ATOM 7482 N N . SER B 1 363 ? 58.381 -5.425 62.802 1.00 69.58 313 SER B N 1
ATOM 7483 C CA . SER B 1 363 ? 59.193 -6.476 62.167 1.00 69.74 313 SER B CA 1
ATOM 7484 C C . SER B 1 363 ? 60.637 -6.026 61.987 1.00 70.60 313 SER B C 1
ATOM 7485 O O . SER B 1 363 ? 60.918 -4.832 61.950 1.00 70.98 313 SER B O 1
ATOM 7488 N N . GLY B 1 364 ? 61.550 -6.988 61.958 1.00 71.17 314 GLY B N 1
ATOM 7489 C CA . GLY B 1 364 ? 62.971 -6.677 62.012 1.00 72.74 314 GLY B CA 1
ATOM 7490 C C . GLY B 1 364 ? 63.574 -6.395 60.652 1.00 73.47 314 GLY B C 1
ATOM 7491 O O . GLY B 1 364 ? 63.410 -7.186 59.742 1.00 72.62 314 GLY B O 1
ATOM 7492 N N . MET B 1 365 ? 64.269 -5.262 60.528 1.00 75.14 315 MET B N 1
ATOM 7493 C CA . MET B 1 365 ? 64.980 -4.890 59.301 1.00 76.31 315 MET B CA 1
ATOM 7494 C C . MET B 1 365 ? 66.275 -5.676 59.120 1.00 76.04 315 MET B C 1
ATOM 7495 O O . MET B 1 365 ? 66.375 -6.514 58.239 1.00 75.90 315 MET B O 1
ATOM 7500 N N . SER B 1 366 ? 67.267 -5.389 59.949 1.00 76.04 316 SER B N 1
ATOM 7501 C CA . SER B 1 366 ? 68.531 -6.070 59.859 1.00 75.80 316 SER B CA 1
ATOM 7502 C C . SER B 1 366 ? 69.181 -6.039 61.229 1.00 76.27 316 SER B C 1
ATOM 7503 O O . SER B 1 366 ? 68.765 -5.268 62.103 1.00 76.68 316 SER B O 1
ATOM 7506 N N . LEU B 1 367 ? 70.190 -6.890 61.419 1.00 76.01 317 LEU B N 1
ATOM 7507 C CA . LEU B 1 367 ? 70.970 -6.918 62.649 1.00 75.98 317 LEU B CA 1
ATOM 7508 C C . LEU B 1 367 ? 71.992 -5.833 62.515 1.00 76.98 317 LEU B C 1
ATOM 7509 O O . LEU B 1 367 ? 72.587 -5.685 61.452 1.00 77.72 317 LEU B O 1
ATOM 7514 N N . ALA B 1 368 ? 72.217 -5.086 63.585 1.00 77.37 318 ALA B N 1
ATOM 7515 C CA . ALA B 1 368 ? 73.193 -4.009 63.564 1.00 78.14 318 ALA B CA 1
ATOM 7516 C C . ALA B 1 368 ? 74.620 -4.489 63.206 1.00 78.78 318 ALA B C 1
ATOM 7517 O O . ALA B 1 368 ? 74.877 -5.700 63.118 1.00 78.27 318 ALA B O 1
ATOM 7519 N N . PRO B 1 369 ? 75.561 -3.539 62.995 1.00 79.69 319 PRO B N 1
ATOM 7520 C CA . PRO B 1 369 ? 76.916 -4.022 62.699 1.00 79.85 319 PRO B CA 1
ATOM 7521 C C . PRO B 1 369 ? 77.542 -4.719 63.913 1.00 79.71 319 PRO B C 1
ATOM 7522 O O . PRO B 1 369 ? 78.589 -5.339 63.782 1.00 79.92 319 PRO B O 1
ATOM 7526 N N . ASP B 1 370 ? 76.868 -4.623 65.061 1.00 79.08 320 ASP B N 1
ATOM 7527 C CA . ASP B 1 370 ? 77.346 -5.114 66.360 1.00 79.43 320 ASP B CA 1
ATOM 7528 C C . ASP B 1 370 ? 76.930 -6.566 66.636 1.00 78.29 320 ASP B C 1
ATOM 7529 O O . ASP B 1 370 ? 77.295 -7.147 67.667 1.00 78.65 320 ASP B O 1
ATOM 7534 N N . LEU B 1 371 ? 76.133 -7.121 65.722 1.00 76.69 321 LEU B N 1
ATOM 7535 C CA . LEU B 1 371 ? 75.618 -8.521 65.780 1.00 75.07 321 LEU B CA 1
ATOM 7536 C C . LEU B 1 371 ? 74.770 -8.907 67.009 1.00 74.19 321 LEU B C 1
ATOM 7537 O O . LEU B 1 371 ? 74.640 -10.081 67.369 1.00 73.49 321 LEU B O 1
ATOM 7542 N N . ARG B 1 372 ? 74.130 -7.902 67.587 1.00 73.80 322 ARG B N 1
ATOM 7543 C CA . ARG B 1 372 ? 73.541 -8.039 68.894 1.00 73.53 322 ARG B CA 1
ATOM 7544 C C . ARG B 1 372 ? 72.139 -7.435 68.953 1.00 72.46 322 ARG B C 1
ATOM 7545 O O . ARG B 1 372 ? 71.281 -7.948 69.678 1.00 71.70 322 ARG B O 1
ATOM 7553 N N . THR B 1 373 ? 71.923 -6.346 68.208 1.00 71.99 323 THR B N 1
ATOM 7554 C CA . THR B 1 373 ? 70.749 -5.484 68.404 1.00 71.50 323 THR B CA 1
ATOM 7555 C C . THR B 1 373 ? 69.949 -5.348 67.115 1.00 70.84 323 THR B C 1
ATOM 7556 O O . THR B 1 373 ? 70.496 -5.014 66.066 1.00 71.28 323 THR B O 1
ATOM 7560 N N . LEU B 1 374 ? 68.649 -5.612 67.193 1.00 70.09 324 LEU B N 1
ATOM 7561 C CA . LEU B 1 374 ? 67.822 -5.709 65.989 1.00 69.32 324 LEU B CA 1
ATOM 7562 C C . LEU B 1 374 ? 67.074 -4.435 65.625 1.00 69.83 324 LEU B C 1
ATOM 7563 O O . LEU B 1 374 ? 66.120 -4.058 66.291 1.00 69.82 324 LEU B O 1
ATOM 7568 N N . ASN B 1 375 ? 67.488 -3.803 64.534 1.00 70.41 325 ASN B N 1
ATOM 7569 C CA . ASN B 1 375 ? 66.755 -2.673 63.978 1.00 70.86 325 ASN B CA 1
ATOM 7570 C C . ASN B 1 375 ? 65.394 -3.093 63.516 1.00 69.57 325 ASN B C 1
ATOM 7571 O O . ASN B 1 375 ? 65.238 -4.075 62.798 1.00 68.39 325 ASN B O 1
ATOM 7576 N N . ARG B 1 376 ? 64.396 -2.345 63.928 1.00 69.70 326 ARG B N 1
ATOM 7577 C CA . ARG B 1 376 ? 63.045 -2.695 63.541 1.00 69.22 326 ARG B CA 1
ATOM 7578 C C . ARG B 1 376 ? 62.396 -1.485 62.943 1.00 69.52 326 ARG B C 1
ATOM 7579 O O . ARG B 1 376 ? 62.928 -0.385 63.048 1.00 70.96 326 ARG B O 1
ATOM 7587 N N . ALA B 1 377 ? 61.254 -1.690 62.305 1.00 68.35 327 ALA B N 1
ATOM 7588 C CA . ALA B 1 377 ? 60.373 -0.594 61.973 1.00 68.19 327 ALA B CA 1
ATOM 7589 C C . ALA B 1 377 ? 58.935 -1.065 62.188 1.00 67.56 327 ALA B C 1
ATOM 7590 O O . ALA B 1 377 ? 58.658 -2.279 62.150 1.00 66.88 327 ALA B O 1
ATOM 7592 N N . ALA B 1 378 ? 58.032 -0.104 62.428 1.00 67.59 328 ALA B N 1
ATOM 7593 C CA . ALA B 1 378 ? 56.608 -0.376 62.698 1.00 66.39 328 ALA B CA 1
ATOM 7594 C C . ALA B 1 378 ? 55.734 -0.340 61.448 1.00 65.59 328 ALA B C 1
ATOM 7595 O O . ALA B 1 378 ? 55.848 0.579 60.631 1.00 65.67 328 ALA B O 1
ATOM 7597 N N . TYR B 1 379 ? 54.866 -1.344 61.301 1.00 64.27 329 TYR B N 1
ATOM 7598 C CA . TYR B 1 379 ? 53.822 -1.298 60.267 1.00 63.71 329 TYR B CA 1
ATOM 7599 C C . TYR B 1 379 ? 52.458 -1.712 60.767 1.00 63.05 329 TYR B C 1
ATOM 7600 O O . TYR B 1 379 ? 52.314 -2.378 61.792 1.00 62.48 329 TYR B O 1
ATOM 7609 N N . ARG B 1 380 ? 51.458 -1.304 60.007 1.00 63.13 330 ARG B N 1
ATOM 7610 C CA . ARG B 1 380 ? 50.096 -1.690 60.255 1.00 63.36 330 ARG B CA 1
ATOM 7611 C C . ARG B 1 380 ? 49.388 -1.769 58.927 1.00 63.76 330 ARG B C 1
ATOM 7612 O O . ARG B 1 380 ? 49.486 -0.839 58.112 1.00 64.66 330 ARG B O 1
ATOM 7620 N N . PHE B 1 381 ? 48.703 -2.885 58.691 1.00 63.35 331 PHE B N 1
ATOM 7621 C CA . PHE B 1 381 ? 47.863 -3.003 57.509 1.00 63.84 331 PHE B CA 1
ATOM 7622 C C . PHE B 1 381 ? 46.626 -3.770 57.790 1.00 64.15 331 PHE B C 1
ATOM 7623 O O . PHE B 1 381 ? 46.538 -4.503 58.780 1.00 64.21 331 PHE B O 1
ATOM 7631 N N . ARG B 1 382 ? 45.668 -3.570 56.895 1.00 64.92 332 ARG B N 1
ATOM 7632 C CA . ARG B 1 382 ? 44.416 -4.301 56.870 1.00 64.91 332 ARG B CA 1
ATOM 7633 C C . ARG B 1 382 ? 44.201 -4.740 55.412 1.00 64.46 332 ARG B C 1
ATOM 7634 O O . ARG B 1 382 ? 44.441 -3.960 54.471 1.00 65.42 332 ARG B O 1
ATOM 7642 N N . ILE B 1 383 ? 43.799 -5.986 55.219 1.00 62.89 333 ILE B N 1
ATOM 7643 C CA . ILE B 1 383 ? 43.494 -6.453 53.900 1.00 62.68 333 ILE B CA 1
ATOM 7644 C C . ILE B 1 383 ? 42.042 -6.835 54.001 1.00 63.36 333 ILE B C 1
ATOM 7645 O O . ILE B 1 383 ? 41.671 -7.509 54.948 1.00 63.32 333 ILE B O 1
ATOM 7650 N N . VAL B 1 384 ? 41.198 -6.385 53.074 1.00 64.45 334 VAL B N 1
ATOM 7651 C CA . VAL B 1 384 ? 39.760 -6.683 53.211 1.00 65.72 334 VAL B CA 1
ATOM 7652 C C . VAL B 1 384 ? 39.098 -7.189 51.927 1.00 66.41 334 VAL B C 1
ATOM 7653 O O . VAL B 1 384 ? 38.635 -6.395 51.093 1.00 67.99 334 VAL B O 1
ATOM 7657 N N . GLY B 1 385 ? 39.023 -8.512 51.796 1.00 65.79 335 GLY B N 1
ATOM 7658 C CA . GLY B 1 385 ? 38.523 -9.143 50.580 1.00 65.57 335 GLY B CA 1
ATOM 7659 C C . GLY B 1 385 ? 37.054 -9.447 50.671 1.00 66.03 335 GLY B C 1
ATOM 7660 O O . GLY B 1 385 ? 36.544 -9.728 51.762 1.00 65.97 335 GLY B O 1
ATOM 7661 N N . ASP B 1 386 ? 36.386 -9.368 49.520 1.00 66.53 336 ASP B N 1
ATOM 7662 C CA . ASP B 1 386 ? 35.022 -9.867 49.348 1.00 67.10 336 ASP B CA 1
ATOM 7663 C C . ASP B 1 386 ? 34.916 -10.586 48.016 1.00 67.42 336 ASP B C 1
ATOM 7664 O O . ASP B 1 386 ? 35.122 -9.978 46.960 1.00 68.29 336 ASP B O 1
ATOM 7669 N N . THR B 1 387 ? 34.575 -11.868 48.054 1.00 67.10 337 THR B N 1
ATOM 7670 C CA . THR B 1 387 ? 34.630 -12.694 46.858 1.00 67.65 337 THR B CA 1
ATOM 7671 C C . THR B 1 387 ? 33.272 -13.284 46.546 1.00 68.55 337 THR B C 1
ATOM 7672 O O . THR B 1 387 ? 32.646 -13.848 47.432 1.00 69.23 337 THR B O 1
ATOM 7676 N N . TYR B 1 388 ? 32.790 -13.140 45.312 1.00 69.67 338 TYR B N 1
ATOM 7677 C CA . TYR B 1 388 ? 31.548 -13.841 44.877 1.00 70.81 338 TYR B CA 1
ATOM 7678 C C . TYR B 1 388 ? 32.035 -14.832 43.842 1.00 69.53 338 TYR B C 1
ATOM 7679 O O . TYR B 1 388 ? 32.646 -14.434 42.860 1.00 69.52 338 TYR B O 1
ATOM 7688 N N . SER B 1 389 ? 31.844 -16.122 44.088 1.00 68.38 339 SER B N 1
ATOM 7689 C CA . SER B 1 389 ? 32.352 -17.114 43.154 1.00 67.28 339 SER B CA 1
ATOM 7690 C C . SER B 1 389 ? 31.233 -18.050 42.801 1.00 67.33 339 SER B C 1
ATOM 7691 O O . SER B 1 389 ? 30.608 -18.621 43.691 1.00 67.09 339 SER B O 1
ATOM 7694 N N . LEU B 1 390 ? 30.979 -18.176 41.499 1.00 67.47 340 LEU B N 1
ATOM 7695 C CA . LEU B 1 390 ? 29.945 -19.052 40.959 1.00 67.62 340 LEU B CA 1
ATOM 7696 C C . LEU B 1 390 ? 30.512 -20.073 39.963 1.00 66.91 340 LEU B C 1
ATOM 7697 O O . LEU B 1 390 ? 31.453 -19.778 39.242 1.00 66.87 340 LEU B O 1
ATOM 7702 N N . ASP B 1 391 ? 29.934 -21.267 39.913 1.00 66.48 341 ASP B N 1
ATOM 7703 C CA . ASP B 1 391 ? 30.379 -22.274 38.961 1.00 66.10 341 ASP B CA 1
ATOM 7704 C C . ASP B 1 391 ? 29.231 -23.187 38.611 1.00 66.90 341 ASP B C 1
ATOM 7705 O O . ASP B 1 391 ? 28.749 -23.964 39.460 1.00 66.39 341 ASP B O 1
ATOM 7710 N N . ASN B 1 392 ? 28.811 -23.088 37.353 1.00 67.95 342 ASN B N 1
ATOM 7711 C CA . ASN B 1 392 ? 27.806 -23.979 36.818 1.00 69.26 342 ASN B CA 1
ATOM 7712 C C . ASN B 1 392 ? 28.415 -24.879 35.805 1.00 69.61 342 ASN B C 1
ATOM 7713 O O . ASN B 1 392 ? 29.415 -24.529 35.197 1.00 69.81 342 ASN B O 1
ATOM 7718 N N . ASN B 1 393 ? 27.786 -26.033 35.619 1.00 70.64 343 ASN B N 1
ATOM 7719 C CA . ASN B 1 393 ? 28.056 -26.921 34.500 1.00 71.44 343 ASN B CA 1
ATOM 7720 C C . ASN B 1 393 ? 26.843 -27.792 34.170 1.00 72.61 343 ASN B C 1
ATOM 7721 O O . ASN B 1 393 ? 25.833 -27.793 34.886 1.00 73.11 343 ASN B O 1
ATOM 7726 N N . ALA B 1 394 ? 26.949 -28.550 33.088 1.00 73.27 344 ALA B N 1
ATOM 7727 C CA . ALA B 1 394 ? 25.993 -29.609 32.828 1.00 74.20 344 ALA B CA 1
ATOM 7728 C C . ALA B 1 394 ? 26.760 -30.864 32.423 1.00 74.26 344 ALA B C 1
ATOM 7729 O O . ALA B 1 394 ? 27.791 -30.784 31.733 1.00 74.23 344 ALA B O 1
ATOM 7731 N N . GLN B 1 395 ? 26.273 -32.014 32.881 1.00 74.50 345 GLN B N 1
ATOM 7732 C CA . GLN B 1 395 ? 26.863 -33.278 32.509 1.00 74.46 345 GLN B CA 1
ATOM 7733 C C . GLN B 1 395 ? 25.873 -34.183 31.795 1.00 75.93 345 GLN B C 1
ATOM 7734 O O . GLN B 1 395 ? 24.698 -34.277 32.157 1.00 76.30 345 GLN B O 1
ATOM 7740 N N . ALA B 1 396 ? 26.386 -34.839 30.765 1.00 76.99 346 ALA B N 1
ATOM 7741 C CA . ALA B 1 396 ? 25.652 -35.802 29.972 1.00 78.73 346 ALA B CA 1
ATOM 7742 C C . ALA B 1 396 ? 26.269 -37.195 30.150 1.00 79.33 346 ALA B C 1
ATOM 7743 O O . ALA B 1 396 ? 27.474 -37.371 29.937 1.00 79.35 346 ALA B O 1
ATOM 7745 N N . ARG B 1 397 ? 25.451 -38.171 30.551 1.00 80.67 347 ARG B N 1
ATOM 7746 C CA . ARG B 1 397 ? 25.885 -39.570 30.657 1.00 81.77 347 ARG B CA 1
ATOM 7747 C C . ARG B 1 397 ? 25.176 -40.472 29.648 1.00 83.86 347 ARG B C 1
ATOM 7748 O O . ARG B 1 397 ? 24.044 -40.880 29.875 1.00 84.65 347 ARG B O 1
ATOM 7756 N N . TRP B 1 398 ? 25.851 -40.797 28.551 1.00 85.58 348 TRP B N 1
ATOM 7757 C CA . TRP B 1 398 ? 25.284 -41.653 27.504 1.00 88.39 348 TRP B CA 1
ATOM 7758 C C . TRP B 1 398 ? 26.223 -42.817 27.180 1.00 88.99 348 TRP B C 1
ATOM 7759 O O . TRP B 1 398 ? 27.287 -42.954 27.804 1.00 88.42 348 TRP B O 1
ATOM 7770 N N . ASN B 1 399 ? 25.814 -43.662 26.225 1.00 90.72 349 ASN B N 1
ATOM 7771 C CA . ASN B 1 399 ? 26.628 -44.806 25.758 1.00 91.49 349 ASN B CA 1
ATOM 7772 C C . ASN B 1 399 ? 26.529 -45.032 24.263 1.00 92.54 349 ASN B C 1
ATOM 7773 O O . ASN B 1 399 ? 25.434 -44.950 23.707 1.00 93.43 349 ASN B O 1
ATOM 7778 N N . LEU B 1 400 ? 27.659 -45.336 23.617 1.00 92.59 350 LEU B N 1
ATOM 7779 C CA . LEU B 1 400 ? 27.603 -45.898 22.269 1.00 93.51 350 LEU B CA 1
ATOM 7780 C C . LEU B 1 400 ? 27.842 -47.396 22.344 1.00 93.77 350 LEU B C 1
ATOM 7781 O O . LEU B 1 400 ? 27.073 -48.097 23.018 1.00 93.62 350 LEU B O 1
ATOM 7786 N N . GLY B 1 401 ? 28.882 -47.895 21.674 1.00 93.90 351 GLY B N 1
ATOM 7787 C CA . GLY B 1 401 ? 29.156 -49.341 21.691 1.00 94.06 351 GLY B CA 1
ATOM 7788 C C . GLY B 1 401 ? 29.123 -49.905 23.112 1.00 92.90 351 GLY B C 1
ATOM 7789 O O . GLY B 1 401 ? 28.102 -49.848 23.810 1.00 92.38 351 GLY B O 1
ATOM 7790 N N . SER B 1 402 ? 30.252 -50.454 23.537 1.00 92.08 352 SER B N 1
ATOM 7791 C CA . SER B 1 402 ? 30.481 -50.706 24.946 1.00 90.85 352 SER B CA 1
ATOM 7792 C C . SER B 1 402 ? 31.209 -49.483 25.563 1.00 89.16 352 SER B C 1
ATOM 7793 O O . SER B 1 402 ? 31.746 -49.537 26.689 1.00 88.77 352 SER B O 1
ATOM 7796 N N . THR B 1 403 ? 31.165 -48.377 24.824 1.00 87.84 353 THR B N 1
ATOM 7797 C CA . THR B 1 403 ? 31.786 -47.129 25.200 1.00 85.98 353 THR B CA 1
ATOM 7798 C C . THR B 1 403 ? 30.869 -46.277 26.068 1.00 85.24 353 THR B C 1
ATOM 7799 O O . THR B 1 403 ? 29.674 -46.185 25.781 1.00 85.90 353 THR B O 1
ATOM 7803 N N . GLN B 1 404 ? 31.440 -45.663 27.118 1.00 83.69 354 GLN B N 1
ATOM 7804 C CA . GLN B 1 404 ? 30.717 -44.790 28.068 1.00 82.30 354 GLN B CA 1
ATOM 7805 C C . GLN B 1 404 ? 31.134 -43.332 28.066 1.00 81.01 354 GLN B C 1
ATOM 7806 O O . GLN B 1 404 ? 32.268 -42.974 28.422 1.00 80.21 354 GLN B O 1
ATOM 7812 N N . MET B 1 405 ? 30.168 -42.496 27.723 1.00 80.31 355 MET B N 1
ATOM 7813 C CA . MET B 1 405 ? 30.387 -41.077 27.587 1.00 79.32 355 MET B CA 1
ATOM 7814 C C . MET B 1 405 ? 30.008 -40.355 28.864 1.00 77.72 355 MET B C 1
ATOM 7815 O O . MET B 1 405 ? 29.003 -40.676 29.503 1.00 77.90 355 MET B O 1
ATOM 7820 N N . VAL B 1 406 ? 30.838 -39.392 29.245 1.00 75.71 356 VAL B N 1
ATOM 7821 C CA . VAL B 1 406 ? 30.474 -38.448 30.270 1.00 73.72 356 VAL B CA 1
ATOM 7822 C C . VAL B 1 406 ? 30.996 -37.132 29.761 1.00 72.71 356 VAL B C 1
ATOM 7823 O O . VAL B 1 406 ? 32.205 -36.904 29.731 1.00 72.17 356 VAL B O 1
ATOM 7827 N N . SER B 1 407 ? 30.079 -36.287 29.311 1.00 72.08 357 SER B N 1
ATOM 7828 C CA . SER B 1 407 ? 30.435 -35.016 28.693 1.00 71.32 357 SER B CA 1
ATOM 7829 C C . SER B 1 407 ? 30.179 -33.926 29.693 1.00 70.45 357 SER B C 1
ATOM 7830 O O . SER B 1 407 ? 29.089 -33.853 30.257 1.00 71.19 357 SER B O 1
ATOM 7833 N N . LEU B 1 408 ? 31.171 -33.082 29.933 1.00 68.99 358 LEU B N 1
ATOM 7834 C CA . LEU B 1 408 ? 30.993 -32.002 30.871 1.00 67.96 358 LEU B CA 1
ATOM 7835 C C . LEU B 1 408 ? 31.195 -30.688 30.169 1.00 68.09 358 LEU B C 1
ATOM 7836 O O . LEU B 1 408 ? 32.150 -30.517 29.429 1.00 68.29 358 LEU B O 1
ATOM 7841 N N . LEU B 1 409 ? 30.293 -29.754 30.384 1.00 68.16 359 LEU B N 1
ATOM 7842 C CA . LEU B 1 409 ? 30.509 -28.436 29.869 1.00 68.56 359 LEU B CA 1
ATOM 7843 C C . LEU B 1 409 ? 30.055 -27.503 30.964 1.00 68.81 359 LEU B C 1
ATOM 7844 O O . LEU B 1 409 ? 28.937 -27.636 31.472 1.00 69.08 359 LEU B O 1
ATOM 7849 N N . GLY B 1 410 ? 30.930 -26.573 31.341 1.00 68.72 360 GLY B N 1
ATOM 7850 C CA . GLY B 1 410 ? 30.593 -25.591 32.358 1.00 69.12 360 GLY B CA 1
ATOM 7851 C C . GLY B 1 410 ? 31.152 -24.191 32.194 1.00 69.85 360 GLY B C 1
ATOM 7852 O O . GLY B 1 410 ? 32.126 -23.948 31.465 1.00 69.86 360 GLY B O 1
ATOM 7853 N N . ILE B 1 411 ? 30.516 -23.267 32.905 1.00 70.53 361 ILE B N 1
ATOM 7854 C CA . ILE B 1 411 ? 30.922 -21.878 32.939 1.00 71.05 361 ILE B CA 1
ATOM 7855 C C . ILE B 1 411 ? 31.095 -21.403 34.388 1.00 70.67 361 ILE B C 1
ATOM 7856 O O . ILE B 1 411 ? 30.222 -21.633 35.244 1.00 70.05 361 ILE B O 1
ATOM 7861 N N . ASP B 1 412 ? 32.241 -20.743 34.619 1.00 70.82 362 ASP B N 1
ATOM 7862 C CA . ASP B 1 412 ? 32.834 -20.473 35.949 1.00 70.80 362 ASP B CA 1
ATOM 7863 C C . ASP B 1 412 ? 33.218 -18.980 36.142 1.00 72.23 362 ASP B C 1
ATOM 7864 O O . ASP B 1 412 ? 34.056 -18.467 35.395 1.00 72.61 362 ASP B O 1
ATOM 7869 N N . TYR B 1 413 ? 32.622 -18.308 37.147 1.00 73.74 363 TYR B N 1
ATOM 7870 C CA . TYR B 1 413 ? 32.816 -16.845 37.428 1.00 75.12 363 TYR B CA 1
ATOM 7871 C C . TYR B 1 413 ? 33.478 -16.485 38.760 1.00 74.39 363 TYR B C 1
ATOM 7872 O O . TYR B 1 413 ? 33.371 -17.216 39.760 1.00 74.04 363 TYR B O 1
ATOM 7881 N N . ARG B 1 414 ? 34.091 -15.300 38.766 1.00 74.47 364 ARG B N 1
ATOM 7882 C CA . ARG B 1 414 ? 34.609 -14.652 39.972 1.00 74.27 364 ARG B CA 1
ATOM 7883 C C . ARG B 1 414 ? 34.591 -13.100 39.862 1.00 75.29 364 ARG B C 1
ATOM 7884 O O . ARG B 1 414 ? 35.075 -12.554 38.872 1.00 76.19 364 ARG B O 1
ATOM 7892 N N . ARG B 1 415 ? 34.003 -12.403 40.842 1.00 75.48 365 ARG B N 1
ATOM 7893 C CA . ARG B 1 415 ? 34.316 -10.992 41.091 1.00 76.28 365 ARG B CA 1
ATOM 7894 C C . ARG B 1 415 ? 34.935 -10.925 42.491 1.00 75.40 365 ARG B C 1
ATOM 7895 O O . ARG B 1 415 ? 34.444 -11.556 43.435 1.00 74.74 365 ARG B O 1
ATOM 7903 N N . THR B 1 416 ? 36.055 -10.210 42.606 1.00 75.22 366 THR B N 1
ATOM 7904 C CA . THR B 1 416 ? 36.684 -9.934 43.910 1.00 74.52 366 THR B CA 1
ATOM 7905 C C . THR B 1 416 ? 36.759 -8.420 44.228 1.00 75.10 366 THR B C 1
ATOM 7906 O O . THR B 1 416 ? 36.421 -7.564 43.387 1.00 76.41 366 THR B O 1
ATOM 7910 N N . ARG B 1 417 ? 37.156 -8.105 45.458 1.00 74.07 367 ARG B N 1
ATOM 7911 C CA . ARG B 1 417 ? 37.342 -6.732 45.909 1.00 74.01 367 ARG B CA 1
ATOM 7912 C C . ARG B 1 417 ? 38.272 -6.757 47.125 1.00 72.86 367 ARG B C 1
ATOM 7913 O O . ARG B 1 417 ? 38.013 -7.459 48.111 1.00 72.26 367 ARG B O 1
ATOM 7921 N N . GLU B 1 418 ? 39.352 -5.992 47.043 1.00 72.05 368 GLU B N 1
ATOM 7922 C CA . GLU B 1 418 ? 40.379 -6.036 48.058 1.00 71.06 368 GLU B CA 1
ATOM 7923 C C . GLU B 1 418 ? 40.810 -4.613 48.478 1.00 71.73 368 GLU B C 1
ATOM 7924 O O . GLU B 1 418 ? 41.355 -3.865 47.653 1.00 72.07 368 GLU B O 1
ATOM 7930 N N . ASP B 1 419 ? 40.564 -4.257 49.751 1.00 71.69 369 ASP B N 1
ATOM 7931 C CA . ASP B 1 419 ? 40.838 -2.907 50.308 1.00 72.42 369 ASP B CA 1
ATOM 7932 C C . ASP B 1 419 ? 42.071 -2.928 51.169 1.00 71.75 369 ASP B C 1
ATOM 7933 O O . ASP B 1 419 ? 42.009 -3.316 52.317 1.00 72.01 369 ASP B O 1
ATOM 7938 N N . TYR B 1 420 ? 43.191 -2.480 50.649 1.00 71.46 370 TYR B N 1
ATOM 7939 C CA . TYR B 1 420 ? 44.446 -2.646 51.351 1.00 70.55 370 TYR B CA 1
ATOM 7940 C C . TYR B 1 420 ? 44.878 -1.279 51.841 1.00 71.58 370 TYR B C 1
ATOM 7941 O O . TYR B 1 420 ? 44.476 -0.258 51.269 1.00 73.03 370 TYR B O 1
ATOM 7950 N N . TYR B 1 421 ? 45.640 -1.244 52.929 1.00 71.09 371 TYR B N 1
ATOM 7951 C CA . TYR B 1 421 ? 46.403 -0.042 53.279 1.00 71.43 371 TYR B CA 1
ATOM 7952 C C . TYR B 1 421 ? 47.591 -0.392 54.128 1.00 70.64 371 TYR B C 1
ATOM 7953 O O . TYR B 1 421 ? 47.505 -1.247 54.990 1.00 70.06 371 TYR B O 1
ATOM 7962 N N . LEU B 1 422 ? 48.708 0.257 53.882 1.00 70.85 372 LEU B N 1
ATOM 7963 C CA . LEU B 1 422 ? 49.886 -0.077 54.634 1.00 70.99 372 LEU B CA 1
ATOM 7964 C C . LEU B 1 422 ? 50.493 1.189 55.168 1.00 72.70 372 LEU B C 1
ATOM 7965 O O . LEU B 1 422 ? 50.870 2.067 54.395 1.00 73.52 372 LEU B O 1
ATOM 7970 N N . ARG B 1 423 ? 50.564 1.293 56.492 1.00 73.74 373 ARG B N 1
ATOM 7971 C CA . ARG B 1 423 ? 51.161 2.461 57.140 1.00 75.53 373 ARG B CA 1
ATOM 7972 C C . ARG B 1 423 ? 52.450 2.013 57.820 1.00 75.59 373 ARG B C 1
ATOM 7973 O O . ARG B 1 423 ? 52.632 0.819 58.084 1.00 74.51 373 ARG B O 1
ATOM 7981 N N . GLY B 1 424 ? 53.349 2.956 58.084 1.00 77.10 374 GLY B N 1
ATOM 7982 C CA . GLY B 1 424 ? 54.587 2.618 58.783 1.00 78.14 374 GLY B CA 1
ATOM 7983 C C . GLY B 1 424 ? 55.425 3.738 59.379 1.00 79.72 374 GLY B C 1
ATOM 7984 O O . GLY B 1 424 ? 55.188 4.921 59.118 1.00 81.12 374 GLY B O 1
ATOM 7985 N N . GLY B 1 425 ? 56.412 3.352 60.187 1.00 79.85 375 GLY B N 1
ATOM 7986 C CA . GLY B 1 425 ? 57.330 4.311 60.801 1.00 81.05 375 GLY B CA 1
ATOM 7987 C C . GLY B 1 425 ? 58.361 3.800 61.804 1.00 80.85 375 GLY B C 1
ATOM 7988 O O . GLY B 1 425 ? 58.707 2.613 61.851 1.00 79.88 375 GLY B O 1
ATOM 7989 N N . SER B 1 426 ? 58.858 4.726 62.610 1.00 81.87 376 SER B N 1
ATOM 7990 C CA . SER B 1 426 ? 59.908 4.441 63.575 1.00 82.33 376 SER B CA 1
ATOM 7991 C C . SER B 1 426 ? 59.500 3.315 64.548 1.00 81.42 376 SER B C 1
ATOM 7992 O O . SER B 1 426 ? 58.316 3.189 64.915 1.00 81.07 376 SER B O 1
ATOM 7995 N N . ALA B 1 427 ? 60.478 2.487 64.930 1.00 80.76 377 ALA B N 1
ATOM 7996 C CA . ALA B 1 427 ? 60.353 1.606 66.113 1.00 80.00 377 ALA B CA 1
ATOM 7997 C C . ALA B 1 427 ? 61.714 1.255 66.730 1.00 79.95 377 ALA B C 1
ATOM 7998 O O . ALA B 1 427 ? 62.707 1.108 66.015 1.00 79.63 377 ALA B O 1
ATOM 8000 N N . SER B 1 428 ? 61.739 1.125 68.056 1.00 80.10 378 SER B N 1
ATOM 8001 C CA . SER B 1 428 ? 62.964 0.884 68.816 1.00 80.57 378 SER B CA 1
ATOM 8002 C C . SER B 1 428 ? 63.740 -0.323 68.355 1.00 79.90 378 SER B C 1
ATOM 8003 O O . SER B 1 428 ? 63.147 -1.326 67.988 1.00 79.08 378 SER B O 1
ATOM 8006 N N . PRO B 1 429 ? 65.077 -0.257 68.419 1.00 80.67 379 PRO B N 1
ATOM 8007 C CA . PRO B 1 429 ? 65.782 -1.512 68.292 1.00 80.58 379 PRO B CA 1
ATOM 8008 C C . PRO B 1 429 ? 65.443 -2.390 69.507 1.00 80.84 379 PRO B C 1
ATOM 8009 O O . PRO B 1 429 ? 64.736 -1.930 70.422 1.00 81.48 379 PRO B O 1
ATOM 8013 N N . ILE B 1 430 ? 65.921 -3.634 69.502 1.00 80.53 380 ILE B N 1
ATOM 8014 C CA . ILE B 1 430 ? 65.763 -4.536 70.630 1.00 80.61 380 ILE B CA 1
ATOM 8015 C C . ILE B 1 430 ? 66.978 -5.433 70.662 1.00 81.21 380 ILE B C 1
ATOM 8016 O O . ILE B 1 430 ? 67.492 -5.808 69.604 1.00 80.87 380 ILE B O 1
ATOM 8021 N N . ASP B 1 431 ? 67.465 -5.755 71.859 1.00 82.48 381 ASP B N 1
ATOM 8022 C CA . ASP B 1 431 ? 68.558 -6.728 71.952 1.00 83.44 381 ASP B CA 1
ATOM 8023 C C . ASP B 1 431 ? 68.034 -8.146 71.728 1.00 83.02 381 ASP B C 1
ATOM 8024 O O . ASP B 1 431 ? 66.961 -8.492 72.233 1.00 83.10 381 ASP B O 1
ATOM 8029 N N . ILE B 1 432 ? 68.787 -8.940 70.960 1.00 83.09 382 ILE B N 1
ATOM 8030 C CA . ILE B 1 432 ? 68.445 -10.328 70.640 1.00 82.76 382 ILE B CA 1
ATOM 8031 C C . ILE B 1 432 ? 68.542 -11.259 71.848 1.00 83.58 382 ILE B C 1
ATOM 8032 O O . ILE B 1 432 ? 67.812 -12.246 71.937 1.00 83.52 382 ILE B O 1
ATOM 8037 N N . TYR B 1 433 ? 69.460 -10.975 72.762 1.00 84.88 383 TYR B N 1
ATOM 8038 C CA . TYR B 1 433 ? 69.744 -11.900 73.845 1.00 85.62 383 TYR B CA 1
ATOM 8039 C C . TYR B 1 433 ? 68.985 -11.472 75.095 1.00 87.02 383 TYR B C 1
ATOM 8040 O O . TYR B 1 433 ? 68.633 -12.289 75.924 1.00 86.96 383 TYR B O 1
ATOM 8049 N N . ASN B 1 434 ? 68.722 -10.177 75.197 1.00 88.97 384 ASN B N 1
ATOM 8050 C CA . ASN B 1 434 ? 67.915 -9.605 76.256 1.00 91.03 384 ASN B CA 1
ATOM 8051 C C . ASN B 1 434 ? 66.840 -8.725 75.664 1.00 91.72 384 ASN B C 1
ATOM 8052 O O . ASN B 1 434 ? 67.045 -7.522 75.546 1.00 92.72 384 ASN B O 1
ATOM 8057 N N . PRO B 1 435 ? 65.700 -9.302 75.259 1.00 91.98 385 PRO B N 1
ATOM 8058 C CA . PRO B 1 435 ? 64.666 -8.373 74.810 1.00 92.84 385 PRO B CA 1
ATOM 8059 C C . PRO B 1 435 ? 64.174 -7.518 75.988 1.00 95.11 385 PRO B C 1
ATOM 8060 O O . PRO B 1 435 ? 64.119 -8.024 77.109 1.00 95.36 385 PRO B O 1
ATOM 8064 N N . VAL B 1 436 ? 63.886 -6.230 75.759 1.00 97.45 386 VAL B N 1
ATOM 8065 C CA . VAL B 1 436 ? 63.177 -5.390 76.767 1.00 100.10 386 VAL B CA 1
ATOM 8066 C C . VAL B 1 436 ? 62.256 -4.346 76.120 1.00 101.54 386 VAL B C 1
ATOM 8067 O O . VAL B 1 436 ? 62.705 -3.493 75.359 1.00 101.70 386 VAL B O 1
ATOM 8071 N N . HIS B 1 437 ? 60.971 -4.401 76.461 1.00 103.59 387 HIS B N 1
ATOM 8072 C CA . HIS B 1 437 ? 59.953 -3.537 75.839 1.00 105.58 387 HIS B CA 1
ATOM 8073 C C . HIS B 1 437 ? 59.371 -2.504 76.849 1.00 108.15 387 HIS B C 1
ATOM 8074 O O . HIS B 1 437 ? 58.525 -2.872 77.689 1.00 108.71 387 HIS B O 1
ATOM 8081 N N . HIS B 1 438 ? 59.807 -1.233 76.771 1.00 110.49 388 HIS B N 1
ATOM 8082 C CA . HIS B 1 438 ? 59.566 -0.227 77.862 1.00 113.23 388 HIS B CA 1
ATOM 8083 C C . HIS B 1 438 ? 58.074 0.086 78.137 1.00 113.47 388 HIS B C 1
ATOM 8084 O O . HIS B 1 438 ? 57.435 0.880 77.431 1.00 113.78 388 HIS B O 1
ATOM 8091 N N . VAL B 1 445 ? 58.871 4.348 71.117 1.00 105.85 395 VAL B N 1
ATOM 8092 C CA . VAL B 1 445 ? 58.678 4.579 69.698 1.00 105.62 395 VAL B CA 1
ATOM 8093 C C . VAL B 1 445 ? 58.015 3.354 69.053 1.00 104.68 395 VAL B C 1
ATOM 8094 O O . VAL B 1 445 ? 58.659 2.341 68.754 1.00 103.83 395 VAL B O 1
ATOM 8096 N N . PHE B 1 446 ? 56.692 3.453 68.926 1.00 105.14 396 PHE B N 1
ATOM 8097 C CA . PHE B 1 446 ? 55.862 2.594 68.074 1.00 104.37 396 PHE B CA 1
ATOM 8098 C C . PHE B 1 446 ? 54.756 3.465 67.429 1.00 104.71 396 PHE B C 1
ATOM 8099 O O . PHE B 1 446 ? 53.643 3.604 67.985 1.00 105.42 396 PHE B O 1
ATOM 8107 N N . ASP B 1 447 ? 55.081 4.092 66.290 1.00 104.21 397 ASP B N 1
ATOM 8108 C CA . ASP B 1 447 ? 54.048 4.750 65.459 1.00 103.79 397 ASP B CA 1
ATOM 8109 C C . ASP B 1 447 ? 53.974 4.189 64.005 1.00 102.10 397 ASP B C 1
ATOM 8110 O O . ASP B 1 447 ? 54.988 4.104 63.283 1.00 101.59 397 ASP B O 1
ATOM 8115 N N . PRO B 1 448 ? 52.764 3.763 63.604 1.00 100.60 398 PRO B N 1
ATOM 8116 C CA . PRO B 1 448 ? 52.516 3.340 62.241 1.00 98.65 398 PRO B CA 1
ATOM 8117 C C . PRO B 1 448 ? 51.812 4.504 61.518 1.00 98.43 398 PRO B C 1
ATOM 8118 O O . PRO B 1 448 ? 50.644 4.401 61.135 1.00 98.15 398 PRO B O 1
ATOM 8122 N N . SER B 1 449 ? 52.547 5.604 61.347 1.00 97.93 399 SER B N 1
ATOM 8123 C CA . SER B 1 449 ? 51.956 6.911 61.084 1.00 97.77 399 SER B CA 1
ATOM 8124 C C . SER B 1 449 ? 51.933 7.341 59.634 1.00 96.96 399 SER B C 1
ATOM 8125 O O . SER B 1 449 ? 50.853 7.589 59.090 1.00 97.16 399 SER B O 1
ATOM 8128 N N . THR B 1 450 ? 53.106 7.444 59.012 1.00 95.54 400 THR B N 1
ATOM 8129 C CA . THR B 1 450 ? 53.180 7.862 57.594 1.00 95.00 400 THR B CA 1
ATOM 8130 C C . THR B 1 450 ? 52.677 6.762 56.639 1.00 92.79 400 THR B C 1
ATOM 8131 O O . THR B 1 450 ? 53.262 5.676 56.611 1.00 91.63 400 THR B O 1
ATOM 8135 N N . PRO B 1 451 ? 51.576 7.037 55.877 1.00 92.09 401 PRO B N 1
ATOM 8136 C CA . PRO B 1 451 ? 50.990 6.091 54.910 1.00 90.19 401 PRO B CA 1
ATOM 8137 C C . PRO B 1 451 ? 51.975 5.694 53.814 1.00 88.82 401 PRO B C 1
ATOM 8138 O O . PRO B 1 451 ? 52.745 6.527 53.383 1.00 89.41 401 PRO B O 1
ATOM 8142 N N . PHE B 1 452 ? 51.969 4.425 53.400 1.00 86.95 402 PHE B N 1
ATOM 8143 C CA . PHE B 1 452 ? 52.792 3.924 52.274 1.00 85.67 402 PHE B CA 1
ATOM 8144 C C . PHE B 1 452 ? 51.854 3.576 51.103 1.00 84.09 402 PHE B C 1
ATOM 8145 O O . PHE B 1 452 ? 51.905 4.206 50.043 1.00 84.49 402 PHE B O 1
ATOM 8153 N N . THR B 1 453 ? 50.987 2.585 51.320 1.00 81.72 403 THR B N 1
ATOM 8154 C CA . THR B 1 453 ? 49.963 2.187 50.356 1.00 80.12 403 THR B CA 1
ATOM 8155 C C . THR B 1 453 ? 48.532 2.416 50.841 1.00 79.37 403 THR B C 1
ATOM 8156 O O . THR B 1 453 ? 48.239 2.423 52.031 1.00 78.94 403 THR B O 1
ATOM 8160 N N . ASN B 1 454 ? 47.671 2.641 49.864 1.00 78.85 404 ASN B N 1
ATOM 8161 C CA . ASN B 1 454 ? 46.231 2.503 49.968 1.00 78.65 404 ASN B CA 1
ATOM 8162 C C . ASN B 1 454 ? 45.757 2.073 48.574 1.00 78.37 404 ASN B C 1
ATOM 8163 O O . ASN B 1 454 ? 46.239 2.617 47.588 1.00 79.66 404 ASN B O 1
ATOM 8168 N N . THR B 1 455 ? 44.817 1.130 48.469 1.00 77.01 405 THR B N 1
ATOM 8169 C CA . THR B 1 455 ? 44.559 0.425 47.197 1.00 75.56 405 THR B CA 1
ATOM 8170 C C . THR B 1 455 ? 43.178 -0.205 47.196 1.00 75.18 405 THR B C 1
ATOM 8171 O O . THR B 1 455 ? 42.759 -0.737 48.212 1.00 75.17 405 THR B O 1
ATOM 8175 N N . VAL B 1 456 ? 42.446 -0.131 46.096 1.00 74.92 406 VAL B N 1
ATOM 8176 C CA . VAL B 1 456 ? 41.213 -0.895 46.027 1.00 74.68 406 VAL B CA 1
ATOM 8177 C C . VAL B 1 456 ? 41.243 -1.611 44.730 1.00 74.87 406 VAL B C 1
ATOM 8178 O O . VAL B 1 456 ? 41.291 -0.980 43.696 1.00 75.91 406 VAL B O 1
ATOM 8182 N N . GLN B 1 457 ? 41.194 -2.934 44.777 1.00 74.73 407 GLN B N 1
ATOM 8183 C CA . GLN B 1 457 ? 41.343 -3.763 43.574 1.00 74.79 407 GLN B CA 1
ATOM 8184 C C . GLN B 1 457 ? 40.096 -4.624 43.298 1.00 75.33 407 GLN B C 1
ATOM 8185 O O . GLN B 1 457 ? 39.652 -5.391 44.174 1.00 74.94 407 GLN B O 1
ATOM 8191 N N . ARG B 1 458 ? 39.530 -4.473 42.099 1.00 76.34 408 ARG B N 1
ATOM 8192 C CA . ARG B 1 458 ? 38.449 -5.342 41.631 1.00 77.05 408 ARG B CA 1
ATOM 8193 C C . ARG B 1 458 ? 39.000 -6.308 40.591 1.00 75.87 408 ARG B C 1
ATOM 8194 O O . ARG B 1 458 ? 39.839 -5.938 39.774 1.00 75.99 408 ARG B O 1
ATOM 8202 N N . ALA B 1 459 ? 38.545 -7.553 40.638 1.00 74.82 409 ALA B N 1
ATOM 8203 C CA . ALA B 1 459 ? 38.893 -8.516 39.610 1.00 74.11 409 ALA B CA 1
ATOM 8204 C C . ALA B 1 459 ? 37.611 -9.105 39.064 1.00 74.40 409 ALA B C 1
ATOM 8205 O O . ALA B 1 459 ? 36.585 -9.123 39.746 1.00 74.39 409 ALA B O 1
ATOM 8207 N N . ASP B 1 460 ? 37.685 -9.531 37.809 1.00 74.58 410 ASP B N 1
ATOM 8208 C CA . ASP B 1 460 ? 36.599 -10.172 37.094 1.00 75.17 410 ASP B CA 1
ATOM 8209 C C . ASP B 1 460 ? 37.296 -11.310 36.363 1.00 73.46 410 ASP B C 1
ATOM 8210 O O . ASP B 1 460 ? 38.322 -11.096 35.728 1.00 73.38 410 ASP B O 1
ATOM 8215 N N . GLN B 1 461 ? 36.775 -12.522 36.491 1.00 72.01 411 GLN B N 1
ATOM 8216 C CA . GLN B 1 461 ? 37.435 -13.698 35.947 1.00 71.09 411 GLN B CA 1
ATOM 8217 C C . GLN B 1 461 ? 36.393 -14.651 35.432 1.00 71.23 411 GLN B C 1
ATOM 8218 O O . GLN B 1 461 ? 35.572 -15.135 36.217 1.00 71.56 411 GLN B O 1
ATOM 8224 N N . VAL B 1 462 ? 36.418 -14.959 34.138 1.00 71.14 412 VAL B N 1
ATOM 8225 C CA . VAL B 1 462 ? 35.450 -15.922 33.599 1.00 70.50 412 VAL B CA 1
ATOM 8226 C C . VAL B 1 462 ? 36.159 -17.046 32.844 1.00 69.67 412 VAL B C 1
ATOM 8227 O O . VAL B 1 462 ? 37.181 -16.813 32.175 1.00 70.32 412 VAL B O 1
ATOM 8231 N N . GLY B 1 463 ? 35.625 -18.259 32.984 1.00 68.24 413 GLY B N 1
ATOM 8232 C CA . GLY B 1 463 ? 36.087 -19.403 32.232 1.00 66.44 413 GLY B CA 1
ATOM 8233 C C . GLY B 1 463 ? 34.941 -20.244 31.713 1.00 66.17 413 GLY B C 1
ATOM 8234 O O . GLY B 1 463 ? 33.960 -20.517 32.430 1.00 65.94 413 GLY B O 1
ATOM 8235 N N . VAL B 1 464 ? 35.059 -20.652 30.456 1.00 65.73 414 VAL B N 1
ATOM 8236 C CA . VAL B 1 464 ? 34.243 -21.730 29.966 1.00 65.32 414 VAL B CA 1
ATOM 8237 C C . VAL B 1 464 ? 35.131 -22.949 29.871 1.00 64.87 414 VAL B C 1
ATOM 8238 O O . VAL B 1 464 ? 36.267 -22.859 29.408 1.00 64.75 414 VAL B O 1
ATOM 8242 N N . TYR B 1 465 ? 34.637 -24.067 30.386 1.00 64.81 415 TYR B N 1
ATOM 8243 C CA . TYR B 1 465 ? 35.358 -25.322 30.316 1.00 65.10 415 TYR B CA 1
ATOM 8244 C C . TYR B 1 465 ? 34.490 -26.396 29.725 1.00 66.35 415 TYR B C 1
ATOM 8245 O O . TYR B 1 465 ? 33.255 -26.370 29.881 1.00 67.48 415 TYR B O 1
ATOM 8254 N N . ALA B 1 466 ? 35.118 -27.357 29.058 1.00 66.63 416 ALA B N 1
ATOM 8255 C CA . ALA B 1 466 ? 34.404 -28.573 28.678 1.00 67.07 416 ALA B CA 1
ATOM 8256 C C . ALA B 1 466 ? 35.372 -29.738 28.582 1.00 67.30 416 ALA B C 1
ATOM 8257 O O . ALA B 1 466 ? 36.571 -29.536 28.339 1.00 67.52 416 ALA B O 1
ATOM 8259 N N . GLN B 1 467 ? 34.856 -30.946 28.817 1.00 67.69 417 GLN B N 1
ATOM 8260 C CA . GLN B 1 467 ? 35.668 -32.149 28.790 1.00 67.71 417 GLN B CA 1
ATOM 8261 C C . GLN B 1 467 ? 34.871 -33.431 28.653 1.00 68.06 417 GLN B C 1
ATOM 8262 O O . GLN B 1 467 ? 33.747 -33.556 29.126 1.00 67.95 417 GLN B O 1
ATOM 8268 N N . GLN B 1 468 ? 35.512 -34.404 28.035 1.00 68.78 418 GLN B N 1
ATOM 8269 C CA . GLN B 1 468 ? 34.856 -35.608 27.615 1.00 70.02 418 GLN B CA 1
ATOM 8270 C C . GLN B 1 468 ? 35.582 -36.827 28.167 1.00 70.23 418 GLN B C 1
ATOM 8271 O O . GLN B 1 468 ? 36.818 -36.893 28.135 1.00 69.69 418 GLN B O 1
ATOM 8277 N N . GLN B 1 469 ? 34.796 -37.767 28.696 1.00 71.21 419 GLN B N 1
ATOM 8278 C CA . GLN B 1 469 ? 35.308 -39.022 29.247 1.00 72.05 419 GLN B CA 1
ATOM 8279 C C . GLN B 1 469 ? 34.796 -40.157 28.409 1.00 73.14 419 GLN B C 1
ATOM 8280 O O . GLN B 1 469 ? 33.591 -40.255 28.132 1.00 74.09 419 GLN B O 1
ATOM 8286 N N . PHE B 1 470 ? 35.724 -41.024 28.032 1.00 73.18 420 PHE B N 1
ATOM 8287 C CA . PHE B 1 470 ? 35.405 -42.203 27.294 1.00 73.49 420 PHE B CA 1
ATOM 8288 C C . PHE B 1 470 ? 35.879 -43.389 28.066 1.00 73.38 420 PHE B C 1
ATOM 8289 O O . PHE B 1 470 ? 37.030 -43.438 28.496 1.00 72.65 420 PHE B O 1
ATOM 8297 N N . THR B 1 471 ? 35.001 -44.370 28.184 1.00 74.11 421 THR B N 1
ATOM 8298 C CA . THR B 1 471 ? 35.386 -45.665 28.691 1.00 74.72 421 THR B CA 1
ATOM 8299 C C . THR B 1 471 ? 35.154 -46.738 27.632 1.00 75.96 421 THR B C 1
ATOM 8300 O O . THR B 1 471 ? 34.019 -47.060 27.293 1.00 76.46 421 THR B O 1
ATOM 8304 N N . PHE B 1 472 ? 36.256 -47.273 27.112 1.00 76.83 422 PHE B N 1
ATOM 8305 C CA . PHE B 1 472 ? 36.224 -48.245 26.022 1.00 78.03 422 PHE B CA 1
ATOM 8306 C C . PHE B 1 472 ? 36.300 -49.667 26.512 1.00 78.56 422 PHE B C 1
ATOM 8307 O O . PHE B 1 472 ? 37.367 -50.205 26.813 1.00 77.75 422 PHE B O 1
ATOM 8315 N N . ASP B 1 473 ? 35.127 -50.265 26.568 1.00 79.84 423 ASP B N 1
ATOM 8316 C CA . ASP B 1 473 ? 34.989 -51.659 26.894 1.00 81.57 423 ASP B CA 1
ATOM 8317 C C . ASP B 1 473 ? 35.373 -51.834 28.330 1.00 81.15 423 ASP B C 1
ATOM 8318 O O . ASP B 1 473 ? 35.998 -52.839 28.697 1.00 81.55 423 ASP B O 1
ATOM 8323 N N . GLU B 1 474 ? 34.992 -50.855 29.146 1.00 80.55 424 GLU B N 1
ATOM 8324 C CA . GLU B 1 474 ? 35.363 -50.869 30.567 1.00 80.60 424 GLU B CA 1
ATOM 8325 C C . GLU B 1 474 ? 36.808 -51.427 30.798 1.00 80.48 424 GLU B C 1
ATOM 8326 O O . GLU B 1 474 ? 36.997 -52.536 31.304 1.00 81.22 424 GLU B O 1
ATOM 8332 N N . HIS B 1 475 ? 37.807 -50.647 30.371 1.00 79.67 425 HIS B N 1
ATOM 8333 C CA . HIS B 1 475 ? 39.243 -50.982 30.441 1.00 79.05 425 HIS B CA 1
ATOM 8334 C C . HIS B 1 475 ? 40.102 -49.744 30.092 1.00 77.99 425 HIS B C 1
ATOM 8335 O O . HIS B 1 475 ? 41.135 -49.482 30.720 1.00 77.63 425 HIS B O 1
ATOM 8342 N N . TRP B 1 476 ? 39.676 -48.990 29.081 1.00 77.14 426 TRP B N 1
ATOM 8343 C CA . TRP B 1 476 ? 40.410 -47.808 28.656 1.00 76.05 426 TRP B CA 1
ATOM 8344 C C . TRP B 1 476 ? 39.629 -46.554 29.010 1.00 74.35 426 TRP B C 1
ATOM 8345 O O . TRP B 1 476 ? 38.450 -46.420 28.668 1.00 74.28 426 TRP B O 1
ATOM 8356 N N . VAL B 1 477 ? 40.290 -45.638 29.711 1.00 72.49 427 VAL B N 1
ATOM 8357 C CA . VAL B 1 477 ? 39.689 -44.346 29.971 1.00 70.58 427 VAL B CA 1
ATOM 8358 C C . VAL B 1 477 ? 40.439 -43.199 29.322 1.00 70.05 427 VAL B C 1
ATOM 8359 O O . VAL B 1 477 ? 41.549 -42.823 29.736 1.00 70.00 427 VAL B O 1
ATOM 8363 N N . LEU B 1 478 ? 39.812 -42.665 28.282 1.00 69.45 428 LEU B N 1
ATOM 8364 C CA . LEU B 1 478 ? 40.315 -41.499 27.607 1.00 68.81 428 LEU B CA 1
ATOM 8365 C C . LEU B 1 478 ? 39.618 -40.285 28.193 1.00 68.10 428 LEU B C 1
ATOM 8366 O O . LEU B 1 478 ? 38.380 -40.256 28.266 1.00 68.45 428 LEU B O 1
ATOM 8371 N N . THR B 1 479 ? 40.408 -39.295 28.614 1.00 66.90 429 THR B N 1
ATOM 8372 C CA . THR B 1 479 ? 39.868 -38.060 29.146 1.00 65.85 429 THR B CA 1
ATOM 8373 C C . THR B 1 479 ? 40.524 -36.894 28.458 1.00 65.56 429 THR B C 1
ATOM 8374 O O . THR B 1 479 ? 41.766 -36.799 28.445 1.00 65.74 429 THR B O 1
ATOM 8378 N N . VAL B 1 480 ? 39.691 -36.008 27.902 1.00 64.81 430 VAL B N 1
ATOM 8379 C CA . VAL B 1 480 ? 40.157 -34.866 27.119 1.00 63.89 430 VAL B CA 1
ATOM 8380 C C . VAL B 1 480 ? 39.312 -33.677 27.520 1.00 63.44 430 VAL B C 1
ATOM 8381 O O . VAL B 1 480 ? 38.095 -33.794 27.578 1.00 63.14 430 VAL B O 1
ATOM 8385 N N . GLY B 1 481 ? 39.967 -32.552 27.822 1.00 63.17 431 GLY B N 1
ATOM 8386 C CA . GLY B 1 481 ? 39.284 -31.315 28.219 1.00 63.45 431 GLY B CA 1
ATOM 8387 C C . GLY B 1 481 ? 40.077 -30.019 28.052 1.00 63.85 431 GLY B C 1
ATOM 8388 O O . GLY B 1 481 ? 41.304 -30.032 28.041 1.00 63.46 431 GLY B O 1
ATOM 8389 N N . GLY B 1 482 ? 39.368 -28.897 27.931 1.00 64.45 432 GLY B N 1
ATOM 8390 C CA . GLY B 1 482 ? 39.998 -27.592 27.807 1.00 65.38 432 GLY B CA 1
ATOM 8391 C C . GLY B 1 482 ? 39.173 -26.525 28.502 1.00 66.33 432 GLY B C 1
ATOM 8392 O O . GLY B 1 482 ? 38.021 -26.780 28.907 1.00 66.12 432 GLY B O 1
ATOM 8393 N N . ARG B 1 483 ? 39.770 -25.332 28.628 1.00 67.35 433 ARG B N 1
ATOM 8394 C CA . ARG B 1 483 ? 39.171 -24.175 29.306 1.00 68.62 433 ARG B CA 1
ATOM 8395 C C . ARG B 1 483 ? 39.771 -22.853 28.814 1.00 70.37 433 ARG B C 1
ATOM 8396 O O . ARG B 1 483 ? 41.003 -22.700 28.749 1.00 70.51 433 ARG B O 1
ATOM 8404 N N . GLN B 1 484 ? 38.899 -21.905 28.470 1.00 72.53 434 GLN B N 1
ATOM 8405 C CA . GLN B 1 484 ? 39.310 -20.548 28.085 1.00 74.95 434 GLN B CA 1
ATOM 8406 C C . GLN B 1 484 ? 39.090 -19.672 29.281 1.00 75.44 434 GLN B C 1
ATOM 8407 O O . GLN B 1 484 ? 38.020 -19.724 29.878 1.00 75.68 434 GLN B O 1
ATOM 8413 N N . ASP B 1 485 ? 40.076 -18.859 29.628 1.00 76.51 435 ASP B N 1
ATOM 8414 C CA . ASP B 1 485 ? 39.961 -17.980 30.792 1.00 77.85 435 ASP B CA 1
ATOM 8415 C C . ASP B 1 485 ? 40.238 -16.513 30.416 1.00 79.85 435 ASP B C 1
ATOM 8416 O O . ASP B 1 485 ? 41.169 -16.238 29.649 1.00 80.61 435 ASP B O 1
ATOM 8421 N N . ARG B 1 486 ? 39.435 -15.573 30.926 1.00 81.53 436 ARG B N 1
ATOM 8422 C CA . ARG B 1 486 ? 39.812 -14.148 30.898 1.00 83.50 436 ARG B CA 1
ATOM 8423 C C . ARG B 1 486 ? 39.869 -13.679 32.330 1.00 83.13 436 ARG B C 1
ATOM 8424 O O . ARG B 1 486 ? 39.006 -14.036 33.128 1.00 82.60 436 ARG B O 1
ATOM 8432 N N . SER B 1 487 ? 40.886 -12.886 32.650 1.00 83.80 437 SER B N 1
ATOM 8433 C CA . SER B 1 487 ? 41.058 -12.360 33.994 1.00 84.55 437 SER B CA 1
ATOM 8434 C C . SER B 1 487 ? 41.434 -10.885 34.008 1.00 86.10 437 SER B C 1
ATOM 8435 O O . SER B 1 487 ? 42.553 -10.510 33.622 1.00 86.46 437 SER B O 1
ATOM 8438 N N . SER B 1 488 ? 40.502 -10.058 34.482 1.00 87.57 438 SER B N 1
ATOM 8439 C CA . SER B 1 488 ? 40.670 -8.609 34.478 1.00 89.03 438 SER B CA 1
ATOM 8440 C C . SER B 1 488 ? 40.744 -8.000 35.878 1.00 89.10 438 SER B C 1
ATOM 8441 O O . SER B 1 488 ? 39.727 -7.762 36.537 1.00 89.33 438 SER B O 1
ATOM 8444 N N . ALA B 1 489 ? 41.965 -7.734 36.314 1.00 89.00 439 ALA B N 1
ATOM 8445 C CA . ALA B 1 489 ? 42.165 -6.942 37.503 1.00 89.38 439 ALA B CA 1
ATOM 8446 C C . ALA B 1 489 ? 42.288 -5.462 37.140 1.00 90.96 439 ALA B C 1
ATOM 8447 O O . ALA B 1 489 ? 43.217 -5.085 36.417 1.00 91.25 439 ALA B O 1
ATOM 8449 N N . ARG B 1 490 ? 41.332 -4.643 37.604 1.00 92.30 440 ARG B N 1
ATOM 8450 C CA . ARG B 1 490 ? 41.478 -3.162 37.618 1.00 93.73 440 ARG B CA 1
ATOM 8451 C C . ARG B 1 490 ? 41.783 -2.655 39.049 1.00 92.97 440 ARG B C 1
ATOM 8452 O O . ARG B 1 490 ? 40.974 -2.771 39.961 1.00 93.01 440 ARG B O 1
ATOM 8460 N N . THR B 1 491 ? 42.996 -2.155 39.228 1.00 92.40 441 THR B N 1
ATOM 8461 C CA . THR B 1 491 ? 43.440 -1.518 40.460 1.00 91.94 441 THR B CA 1
ATOM 8462 C C . THR B 1 491 ? 43.234 0.005 40.362 1.00 93.56 441 THR B C 1
ATOM 8463 O O . THR B 1 491 ? 43.490 0.595 39.306 1.00 94.74 441 THR B O 1
ATOM 8467 N N . ASP B 1 492 ? 42.760 0.635 41.440 1.00 93.76 442 ASP B N 1
ATOM 8468 C CA . ASP B 1 492 ? 42.860 2.093 41.563 1.00 94.89 442 ASP B CA 1
ATOM 8469 C C . ASP B 1 492 ? 43.514 2.524 42.884 1.00 94.38 442 ASP B C 1
ATOM 8470 O O . ASP B 1 492 ? 43.003 2.249 43.962 1.00 94.00 442 ASP B O 1
ATOM 8475 N N . ASN B 1 493 ? 44.688 3.145 42.752 1.00 94.37 443 ASN B N 1
ATOM 8476 C CA . ASN B 1 493 ? 45.506 3.662 43.847 1.00 93.99 443 ASN B CA 1
ATOM 8477 C C . ASN B 1 493 ? 44.844 4.933 44.418 1.00 95.53 443 ASN B C 1
ATOM 8478 O O . ASN B 1 493 ? 44.458 5.811 43.656 1.00 96.97 443 ASN B O 1
ATOM 8483 N N . ARG B 1 494 ? 44.684 5.022 45.739 1.00 95.53 444 ARG B N 1
ATOM 8484 C CA . ARG B 1 494 ? 44.031 6.179 46.351 1.00 97.25 444 ARG B CA 1
ATOM 8485 C C . ARG B 1 494 ? 45.024 7.183 46.926 1.00 98.02 444 ARG B C 1
ATOM 8486 O O . ARG B 1 494 ? 44.671 8.339 47.164 1.00 99.23 444 ARG B O 1
ATOM 8494 N N . MET B 1 495 ? 46.261 6.731 47.137 1.00 97.54 445 MET B N 1
ATOM 8495 C CA . MET B 1 495 ? 47.394 7.591 47.535 1.00 98.78 445 MET B CA 1
ATOM 8496 C C . MET B 1 495 ? 47.639 8.778 46.592 1.00 100.44 445 MET B C 1
ATOM 8497 O O . MET B 1 495 ? 48.203 9.794 47.000 1.00 101.60 445 MET B O 1
ATOM 8502 N N . ASN B 1 496 ? 47.260 8.640 45.325 1.00 100.71 446 ASN B N 1
ATOM 8503 C CA . ASN B 1 496 ? 47.555 9.681 44.356 1.00 101.98 446 ASN B CA 1
ATOM 8504 C C . ASN B 1 496 ? 46.554 9.767 43.199 1.00 102.69 446 ASN B C 1
ATOM 8505 O O . ASN B 1 496 ? 46.821 10.401 42.174 1.00 103.99 446 ASN B O 1
ATOM 8510 N N . ASP B 1 497 ? 45.406 9.123 43.370 1.00 101.95 447 ASP B N 1
ATOM 8511 C CA . ASP B 1 497 ? 44.341 9.125 42.357 1.00 102.31 447 ASP B CA 1
ATOM 8512 C C . ASP B 1 497 ? 44.699 8.635 40.955 1.00 101.16 447 ASP B C 1
ATOM 8513 O O . ASP B 1 497 ? 44.063 9.033 39.973 1.00 102.23 447 ASP B O 1
ATOM 8518 N N . SER B 1 498 ? 45.705 7.774 40.864 1.00 98.83 448 SER B N 1
ATOM 8519 C CA . SER B 1 498 ? 45.980 7.098 39.614 1.00 97.48 448 SER B CA 1
ATOM 8520 C C . SER B 1 498 ? 45.151 5.802 39.542 1.00 95.92 448 SER B C 1
ATOM 8521 O O . SER B 1 498 ? 44.043 5.721 40.100 1.00 95.57 448 SER B O 1
ATOM 8524 N N . GLY B 1 499 ? 45.691 4.801 38.848 1.00 94.51 449 GLY B N 1
ATOM 8525 C CA . GLY B 1 499 ? 44.992 3.538 38.590 1.00 92.72 449 GLY B CA 1
ATOM 8526 C C . GLY B 1 499 ? 45.549 2.807 37.382 1.00 91.46 449 GLY B C 1
ATOM 8527 O O . GLY B 1 499 ? 46.001 3.432 36.429 1.00 92.13 449 GLY B O 1
ATOM 8528 N N . SER B 1 500 ? 45.533 1.481 37.433 1.00 89.54 450 SER B N 1
ATOM 8529 C CA . SER B 1 500 ? 46.014 0.660 36.323 1.00 88.65 450 SER B CA 1
ATOM 8530 C C . SER B 1 500 ? 45.039 -0.482 36.049 1.00 87.97 450 SER B C 1
ATOM 8531 O O . SER B 1 500 ? 44.442 -1.029 36.960 1.00 87.57 450 SER B O 1
ATOM 8534 N N . LYS B 1 501 ? 44.835 -0.811 34.788 1.00 88.09 451 LYS B N 1
ATOM 8535 C CA . LYS B 1 501 ? 43.944 -1.889 34.460 1.00 87.74 451 LYS B CA 1
ATOM 8536 C C . LYS B 1 501 ? 44.942 -2.931 34.067 1.00 86.12 451 LYS B C 1
ATOM 8537 O O . LYS B 1 501 ? 46.066 -2.582 33.714 1.00 85.80 451 LYS B O 1
ATOM 8543 N N . GLN B 1 502 ? 44.557 -4.200 34.167 1.00 84.86 452 GLN B N 1
ATOM 8544 C CA . GLN B 1 502 ? 45.341 -5.292 33.592 1.00 83.83 452 GLN B CA 1
ATOM 8545 C C . GLN B 1 502 ? 44.453 -6.463 33.214 1.00 82.95 452 GLN B C 1
ATOM 8546 O O . GLN B 1 502 ? 43.635 -6.933 34.010 1.00 81.98 452 GLN B O 1
ATOM 8552 N N . ASP B 1 503 ? 44.641 -6.927 31.984 1.00 83.00 453 ASP B N 1
ATOM 8553 C CA . ASP B 1 503 ? 43.781 -7.935 31.383 1.00 83.09 453 ASP B CA 1
ATOM 8554 C C . ASP B 1 503 ? 44.601 -9.098 30.823 1.00 81.60 453 ASP B C 1
ATOM 8555 O O . ASP B 1 503 ? 45.665 -8.880 30.253 1.00 81.91 453 ASP B O 1
ATOM 8560 N N . ASP B 1 504 ? 44.102 -10.324 30.995 1.00 79.79 454 ASP B N 1
ATOM 8561 C CA . ASP B 1 504 ? 44.826 -11.537 30.617 1.00 77.89 454 ASP B CA 1
ATOM 8562 C C . ASP B 1 504 ? 43.892 -12.634 30.074 1.00 77.49 454 ASP B C 1
ATOM 8563 O O . ASP B 1 504 ? 42.842 -12.901 30.658 1.00 77.27 454 ASP B O 1
ATOM 8568 N N . GLU B 1 505 ? 44.267 -13.260 28.959 1.00 77.03 455 GLU B N 1
ATOM 8569 C CA . GLU B 1 505 ? 43.496 -14.367 28.397 1.00 76.88 455 GLU B CA 1
ATOM 8570 C C . GLU B 1 505 ? 44.339 -15.614 28.192 1.00 75.69 455 GLU B C 1
ATOM 8571 O O . GLU B 1 505 ? 45.531 -15.502 27.908 1.00 75.72 455 GLU B O 1
ATOM 8577 N N . LYS B 1 506 ? 43.737 -16.799 28.351 1.00 74.53 456 LYS B N 1
ATOM 8578 C CA . LYS B 1 506 ? 44.481 -18.054 28.180 1.00 73.46 456 LYS B CA 1
ATOM 8579 C C . LYS B 1 506 ? 43.661 -19.330 28.030 1.00 72.99 456 LYS B C 1
ATOM 8580 O O . LYS B 1 506 ? 42.553 -19.484 28.573 1.00 72.49 456 LYS B O 1
ATOM 8586 N N . PHE B 1 507 ? 44.262 -20.245 27.275 1.00 72.83 457 PHE B N 1
ATOM 8587 C CA . PHE B 1 507 ? 43.734 -21.580 27.076 1.00 72.50 457 PHE B CA 1
ATOM 8588 C C . PHE B 1 507 ? 44.531 -22.662 27.846 1.00 71.63 457 PHE B C 1
ATOM 8589 O O . PHE B 1 507 ? 45.778 -22.729 27.783 1.00 71.76 457 PHE B O 1
ATOM 8597 N N . THR B 1 508 ? 43.812 -23.511 28.570 1.00 70.23 458 THR B N 1
ATOM 8598 C CA . THR B 1 508 ? 44.455 -24.613 29.245 1.00 69.12 458 THR B CA 1
ATOM 8599 C C . THR B 1 508 ? 43.700 -25.878 28.905 1.00 69.27 458 THR B C 1
ATOM 8600 O O . THR B 1 508 ? 42.493 -25.827 28.599 1.00 69.95 458 THR B O 1
ATOM 8604 N N . TYR B 1 509 ? 44.419 -27.005 28.939 1.00 68.42 459 TYR B N 1
ATOM 8605 C CA . TYR B 1 509 ? 43.893 -28.294 28.506 1.00 67.77 459 TYR B CA 1
ATOM 8606 C C . TYR B 1 509 ? 44.596 -29.448 29.176 1.00 66.38 459 TYR B C 1
ATOM 8607 O O . TYR B 1 509 ? 45.691 -29.290 29.702 1.00 66.11 459 TYR B O 1
ATOM 8616 N N . ARG B 1 510 ? 43.960 -30.615 29.130 1.00 65.30 460 ARG B N 1
ATOM 8617 C CA . ARG B 1 510 ? 44.545 -31.836 29.641 1.00 63.95 460 ARG B CA 1
ATOM 8618 C C . ARG B 1 510 ? 44.001 -33.081 28.941 1.00 64.13 460 ARG B C 1
ATOM 8619 O O . ARG B 1 510 ? 42.811 -33.189 28.636 1.00 63.88 460 ARG B O 1
ATOM 8627 N N . THR B 1 511 ? 44.939 -33.996 28.699 1.00 64.21 461 THR B N 1
ATOM 8628 C CA . THR B 1 511 ? 44.799 -35.227 27.950 1.00 64.32 461 THR B CA 1
ATOM 8629 C C . THR B 1 511 ? 45.331 -36.282 28.842 1.00 64.83 461 THR B C 1
ATOM 8630 O O . THR B 1 511 ? 46.315 -36.044 29.552 1.00 64.57 461 THR B O 1
ATOM 8634 N N . GLY B 1 512 ? 44.695 -37.446 28.813 1.00 65.76 462 GLY B N 1
ATOM 8635 C CA . GLY B 1 512 ? 45.132 -38.570 29.622 1.00 66.71 462 GLY B CA 1
ATOM 8636 C C . GLY B 1 512 ? 44.384 -39.845 29.308 1.00 68.15 462 GLY B C 1
ATOM 8637 O O . GLY B 1 512 ? 43.185 -39.829 28.991 1.00 68.48 462 GLY B O 1
ATOM 8638 N N . LEU B 1 513 ? 45.096 -40.958 29.407 1.00 69.15 463 LEU B N 1
ATOM 8639 C CA . LEU B 1 513 ? 44.519 -42.240 29.090 1.00 70.50 463 LEU B CA 1
ATOM 8640 C C . LEU B 1 513 ? 44.887 -43.219 30.189 1.00 71.39 463 LEU B C 1
ATOM 8641 O O . LEU B 1 513 ? 46.073 -43.312 30.550 1.00 71.92 463 LEU B O 1
ATOM 8646 N N . VAL B 1 514 ? 43.882 -43.932 30.719 1.00 72.06 464 VAL B N 1
ATOM 8647 C CA . VAL B 1 514 ? 44.105 -44.985 31.733 1.00 72.60 464 VAL B CA 1
ATOM 8648 C C . VAL B 1 514 ? 43.762 -46.357 31.207 1.00 74.15 464 VAL B C 1
ATOM 8649 O O . VAL B 1 514 ? 42.866 -46.506 30.370 1.00 74.50 464 VAL B O 1
ATOM 8653 N N . TYR B 1 515 ? 44.479 -47.351 31.726 1.00 75.40 465 TYR B N 1
ATOM 8654 C CA . TYR B 1 515 ? 44.195 -48.742 31.453 1.00 76.94 465 TYR B CA 1
ATOM 8655 C C . TYR B 1 515 ? 43.758 -49.417 32.735 1.00 76.16 465 TYR B C 1
ATOM 8656 O O . TYR B 1 515 ? 44.587 -49.784 33.563 1.00 76.18 465 TYR B O 1
ATOM 8665 N N . LEU B 1 516 ? 42.449 -49.579 32.881 1.00 75.47 466 LEU B N 1
ATOM 8666 C CA . LEU B 1 516 ? 41.870 -50.171 34.064 1.00 74.88 466 LEU B CA 1
ATOM 8667 C C . LEU B 1 516 ? 42.015 -51.675 34.032 1.00 76.99 466 LEU B C 1
ATOM 8668 O O . LEU B 1 516 ? 41.043 -52.385 33.774 1.00 77.93 466 LEU B O 1
ATOM 8673 N N . ALA B 1 517 ? 43.224 -52.169 34.299 1.00 78.56 467 ALA B N 1
ATOM 8674 C CA . ALA B 1 517 ? 43.458 -53.623 34.396 1.00 80.27 467 ALA B CA 1
ATOM 8675 C C . ALA B 1 517 ? 42.629 -54.308 35.499 1.00 80.44 467 ALA B C 1
ATOM 8676 O O . ALA B 1 517 ? 42.284 -53.698 36.539 1.00 79.24 467 ALA B O 1
ATOM 8678 N N . ASP B 1 518 ? 42.312 -55.576 35.230 1.00 81.94 468 ASP B N 1
ATOM 8679 C CA . ASP B 1 518 ? 41.382 -56.355 36.052 1.00 82.37 468 ASP B CA 1
ATOM 8680 C C . ASP B 1 518 ? 41.939 -56.632 37.431 1.00 81.69 468 ASP B C 1
ATOM 8681 O O . ASP B 1 518 ? 41.220 -56.552 38.425 1.00 81.47 468 ASP B O 1
ATOM 8686 N N . ASN B 1 519 ? 43.225 -56.945 37.486 1.00 81.32 469 ASN B N 1
ATOM 8687 C CA . ASN B 1 519 ? 43.839 -57.342 38.732 1.00 80.93 469 ASN B CA 1
ATOM 8688 C C . ASN B 1 519 ? 43.993 -56.194 39.734 1.00 79.38 469 ASN B C 1
ATOM 8689 O O . ASN B 1 519 ? 44.366 -56.446 40.905 1.00 79.81 469 ASN B O 1
ATOM 8694 N N . GLY B 1 520 ? 43.712 -54.959 39.273 1.00 77.53 470 GLY B N 1
ATO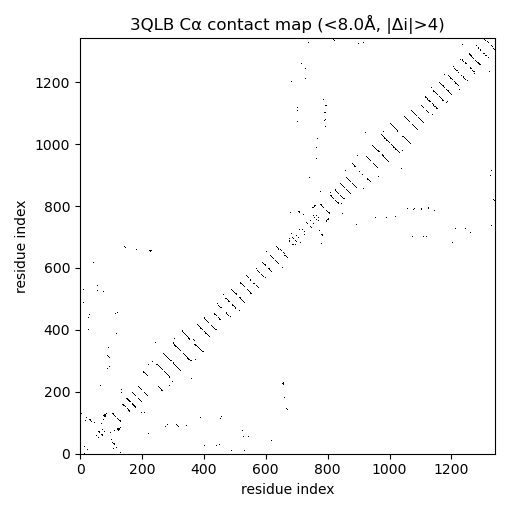M 8695 C CA . GLY B 1 520 ? 43.645 -53.734 40.122 1.00 74.92 470 GLY B CA 1
ATOM 8696 C C . GLY B 1 520 ? 44.665 -52.639 39.813 1.00 73.34 470 GLY B C 1
ATOM 8697 O O . GLY B 1 520 ? 44.624 -51.525 40.368 1.00 71.99 470 GLY B O 1
ATOM 8698 N N . LEU B 1 521 ? 45.609 -52.988 38.950 1.00 72.93 471 LEU B N 1
ATOM 8699 C CA . LEU B 1 521 ? 46.533 -52.037 38.393 1.00 71.64 471 LEU B CA 1
ATOM 8700 C C . LEU B 1 521 ? 45.823 -51.111 37.381 1.00 70.40 471 LEU B C 1
ATOM 8701 O O . LEU B 1 521 ? 44.927 -51.534 36.659 1.00 70.10 471 LEU B O 1
ATOM 8706 N N . ALA B 1 522 ? 46.232 -49.842 37.374 1.00 69.07 472 ALA B N 1
ATOM 8707 C CA . ALA B 1 522 ? 45.757 -48.808 36.452 1.00 67.67 472 ALA B CA 1
ATOM 8708 C C . ALA B 1 522 ? 46.943 -47.921 36.034 1.00 66.99 472 ALA B C 1
ATOM 8709 O O . ALA B 1 522 ? 47.238 -46.935 36.721 1.00 66.22 472 ALA B O 1
ATOM 8711 N N . PRO B 1 523 ? 47.661 -48.293 34.942 1.00 66.91 473 PRO B N 1
ATOM 8712 C CA . PRO B 1 523 ? 48.611 -47.358 34.398 1.00 66.23 473 PRO B CA 1
ATOM 8713 C C . PRO B 1 523 ? 47.876 -46.238 33.703 1.00 65.29 473 PRO B C 1
ATOM 8714 O O . PRO B 1 523 ? 46.722 -46.412 33.329 1.00 65.39 473 PRO B O 1
ATOM 8718 N N . TYR B 1 524 ? 48.540 -45.100 33.551 1.00 64.54 474 TYR B N 1
ATOM 8719 C CA . TYR B 1 524 ? 47.939 -43.939 32.933 1.00 64.25 474 TYR B CA 1
ATOM 8720 C C . TYR B 1 524 ? 49.018 -43.008 32.371 1.00 63.84 474 TYR B C 1
ATOM 8721 O O . TYR B 1 524 ? 50.158 -43.021 32.838 1.00 63.87 474 TYR B O 1
ATOM 8730 N N . ILE B 1 525 ? 48.666 -42.224 31.361 1.00 63.27 475 ILE B N 1
ATOM 8731 C CA . ILE B 1 525 ? 49.567 -41.235 30.847 1.00 63.47 475 ILE B CA 1
ATOM 8732 C C . ILE B 1 525 ? 48.812 -39.947 30.822 1.00 62.75 475 ILE B C 1
ATOM 8733 O O . ILE B 1 525 ? 47.633 -39.960 30.449 1.00 62.89 475 ILE B O 1
ATOM 8738 N N . SER B 1 526 ? 49.477 -38.844 31.199 1.00 61.98 476 SER B N 1
ATOM 8739 C CA . SER B 1 526 ? 48.862 -37.502 31.158 1.00 61.45 476 SER B CA 1
ATOM 8740 C C . SER B 1 526 ? 49.741 -36.286 30.725 1.00 61.83 476 SER B C 1
ATOM 8741 O O . SER B 1 526 ? 50.949 -36.216 31.007 1.00 62.35 476 SER B O 1
ATOM 8744 N N . TYR B 1 527 ? 49.100 -35.326 30.050 1.00 61.69 477 TYR B N 1
ATOM 8745 C CA . TYR B 1 527 ? 49.639 -33.975 29.840 1.00 61.20 477 TYR B CA 1
ATOM 8746 C C . TYR B 1 527 ? 48.567 -32.982 30.267 1.00 60.29 477 TYR B C 1
ATOM 8747 O O . TYR B 1 527 ? 47.394 -33.168 29.944 1.00 60.21 477 TYR B O 1
ATOM 8756 N N . SER B 1 528 ? 48.961 -31.950 31.009 1.00 59.38 478 SER B N 1
ATOM 8757 C CA . SER B 1 528 ? 48.065 -30.837 31.299 1.00 58.84 478 SER B CA 1
ATOM 8758 C C . SER B 1 528 ? 48.832 -29.561 31.481 1.00 58.73 478 SER B C 1
ATOM 8759 O O . SER B 1 528 ? 49.985 -29.566 31.903 1.00 58.74 478 SER B O 1
ATOM 8762 N N . THR B 1 529 ? 48.177 -28.467 31.136 1.00 58.76 479 THR B N 1
ATOM 8763 C CA . THR B 1 529 ? 48.775 -27.173 31.269 1.00 58.83 479 THR B CA 1
ATOM 8764 C C . THR B 1 529 ? 48.130 -26.438 32.442 1.00 58.38 479 THR B C 1
ATOM 8765 O O . THR B 1 529 ? 47.158 -26.949 33.070 1.00 58.05 479 THR B O 1
ATOM 8769 N N . SER B 1 530 ? 48.723 -25.281 32.761 1.00 57.78 480 SER B N 1
ATOM 8770 C CA . SER B 1 530 ? 48.165 -24.338 33.700 1.00 57.15 480 SER B CA 1
ATOM 8771 C C . SER B 1 530 ? 48.730 -22.941 33.449 1.00 58.00 480 SER B C 1
ATOM 8772 O O . SER B 1 530 ? 49.621 -22.752 32.613 1.00 58.33 480 SER B O 1
ATOM 8775 N N . PHE B 1 531 ? 48.215 -21.966 34.195 1.00 58.13 481 PHE B N 1
ATOM 8776 C CA . PHE B 1 531 ? 48.677 -20.600 34.078 1.00 58.89 481 PHE B CA 1
ATOM 8777 C C . PHE B 1 531 ? 48.210 -19.742 35.237 1.00 59.37 481 PHE B C 1
ATOM 8778 O O . PHE B 1 531 ? 47.167 -19.980 35.832 1.00 59.14 481 PHE B O 1
ATOM 8786 N N . ASP B 1 532 ? 48.972 -18.694 35.506 1.00 60.42 482 ASP B N 1
ATOM 8787 C CA . ASP B 1 532 ? 48.746 -17.857 36.660 1.00 60.79 482 ASP B CA 1
ATOM 8788 C C . ASP B 1 532 ? 49.229 -16.434 36.281 1.00 61.24 482 ASP B C 1
ATOM 8789 O O . ASP B 1 532 ? 50.395 -16.273 35.875 1.00 61.22 482 ASP B O 1
ATOM 8794 N N . PRO B 1 533 ? 48.317 -15.413 36.351 1.00 61.34 483 PRO B N 1
ATOM 8795 C CA . PRO B 1 533 ? 48.654 -13.990 36.155 1.00 61.38 483 PRO B CA 1
ATOM 8796 C C . PRO B 1 533 ? 49.772 -13.519 37.085 1.00 61.29 483 PRO B C 1
ATOM 8797 O O . PRO B 1 533 ? 49.981 -14.115 38.147 1.00 60.59 483 PRO B O 1
ATOM 8801 N N . VAL B 1 534 ? 50.490 -12.473 36.665 1.00 62.26 484 VAL B N 1
ATOM 8802 C CA . VAL B 1 534 ? 51.442 -11.714 37.507 1.00 62.05 484 VAL B CA 1
ATOM 8803 C C . VAL B 1 534 ? 50.956 -10.255 37.551 1.00 63.79 484 VAL B C 1
ATOM 8804 O O . VAL B 1 534 ? 50.891 -9.579 36.524 1.00 64.60 484 VAL B O 1
ATOM 8808 N N . LEU B 1 535 ? 50.588 -9.765 38.726 1.00 64.74 485 LEU B N 1
ATOM 8809 C CA . LEU B 1 535 ? 50.068 -8.409 38.800 1.00 66.50 485 LEU B CA 1
ATOM 8810 C C . LEU B 1 535 ? 51.197 -7.396 38.946 1.00 67.74 485 LEU B C 1
ATOM 8811 O O . LEU B 1 535 ? 52.200 -7.681 39.608 1.00 67.66 485 LEU B O 1
ATOM 8816 N N . GLY B 1 536 ? 51.041 -6.227 38.316 1.00 69.40 486 GLY B N 1
ATOM 8817 C CA . GLY B 1 536 ? 52.073 -5.166 38.331 1.00 70.70 486 GLY B CA 1
ATOM 8818 C C . GLY B 1 536 ? 52.717 -4.873 36.975 1.00 71.62 486 GLY B C 1
ATOM 8819 O O . GLY B 1 536 ? 52.400 -5.510 35.962 1.00 71.56 486 GLY B O 1
ATOM 8820 N N . THR B 1 537 ? 53.620 -3.900 36.944 1.00 72.46 487 THR B N 1
ATOM 8821 C CA . THR B 1 537 ? 54.244 -3.518 35.689 1.00 73.57 487 THR B CA 1
ATOM 8822 C C . THR B 1 537 ? 55.733 -3.516 35.857 1.00 73.66 487 THR B C 1
ATOM 8823 O O . THR B 1 537 ? 56.226 -3.331 36.965 1.00 73.67 487 THR B O 1
ATOM 8827 N N . ASN B 1 538 ? 56.454 -3.705 34.760 1.00 74.35 488 ASN B N 1
ATOM 8828 C CA . ASN B 1 538 ? 57.911 -3.662 34.812 1.00 74.97 488 ASN B CA 1
ATOM 8829 C C . ASN B 1 538 ? 58.486 -2.238 34.933 1.00 76.27 488 ASN B C 1
ATOM 8830 O O . ASN B 1 538 ? 57.787 -1.276 35.289 1.00 76.79 488 ASN B O 1
ATOM 8835 N N . PHE B 1 539 ? 59.770 -2.127 34.632 1.00 76.78 489 PHE B N 1
ATOM 8836 C CA . PHE B 1 539 ? 60.486 -0.886 34.748 1.00 78.01 489 PHE B CA 1
ATOM 8837 C C . PHE B 1 539 ? 59.965 0.141 33.768 1.00 78.71 489 PHE B C 1
ATOM 8838 O O . PHE B 1 539 ? 60.027 1.337 34.032 1.00 79.10 489 PHE B O 1
ATOM 8846 N N . TYR B 1 540 ? 59.457 -0.347 32.639 1.00 78.93 490 TYR B N 1
ATOM 8847 C CA . TYR B 1 540 ? 59.035 0.494 31.519 1.00 79.91 490 TYR B CA 1
ATOM 8848 C C . TYR B 1 540 ? 57.544 0.726 31.490 1.00 79.12 490 TYR B C 1
ATOM 8849 O O . TYR B 1 540 ? 57.058 1.471 30.662 1.00 79.86 490 TYR B O 1
ATOM 8858 N N . GLY B 1 541 ? 56.824 0.073 32.392 1.00 77.85 491 GLY B N 1
ATOM 8859 C CA . GLY B 1 541 ? 55.385 0.306 32.560 1.00 77.46 491 GLY B CA 1
ATOM 8860 C C . GLY B 1 541 ? 54.564 -0.797 31.944 1.00 76.47 491 GLY B C 1
ATOM 8861 O O . GLY B 1 541 ? 53.342 -0.869 32.127 1.00 76.02 491 GLY B O 1
ATOM 8862 N N . THR B 1 542 ? 55.270 -1.637 31.192 1.00 76.07 492 THR B N 1
ATOM 8863 C CA . THR B 1 542 ? 54.726 -2.791 30.502 1.00 75.16 492 THR B CA 1
ATOM 8864 C C . THR B 1 542 ? 54.331 -3.795 31.579 1.00 73.94 492 THR B C 1
ATOM 8865 O O . THR B 1 542 ? 55.187 -4.187 32.384 1.00 73.60 492 THR B O 1
ATOM 8869 N N . PRO B 1 543 ? 53.030 -4.179 31.630 1.00 73.38 493 PRO B N 1
ATOM 8870 C CA . PRO B 1 543 ? 52.520 -5.057 32.690 1.00 72.18 493 PRO B CA 1
ATOM 8871 C C . PRO B 1 543 ? 52.900 -6.522 32.439 1.00 71.62 493 PRO B C 1
ATOM 8872 O O . PRO B 1 543 ? 52.901 -6.967 31.295 1.00 71.78 493 PRO B O 1
ATOM 8876 N N . TYR B 1 544 ? 53.237 -7.254 33.495 1.00 71.07 494 TYR B N 1
ATOM 8877 C CA . TYR B 1 544 ? 53.709 -8.635 33.347 1.00 71.03 494 TYR B CA 1
ATOM 8878 C C . TYR B 1 544 ? 52.679 -9.616 32.762 1.00 71.12 494 TYR B C 1
ATOM 8879 O O . TYR B 1 544 ? 51.508 -9.672 33.170 1.00 70.80 494 TYR B O 1
ATOM 8888 N N . LYS B 1 545 ? 53.148 -10.399 31.798 1.00 71.83 495 LYS B N 1
ATOM 8889 C CA . LYS B 1 545 ? 52.355 -11.466 31.202 1.00 71.96 495 LYS B CA 1
ATOM 8890 C C . LYS B 1 545 ? 52.329 -12.655 32.187 1.00 70.29 495 LYS B C 1
ATOM 8891 O O . LYS B 1 545 ? 53.163 -12.731 33.097 1.00 69.62 495 LYS B O 1
ATOM 8897 N N . PRO B 1 546 ? 51.329 -13.540 32.059 1.00 69.52 496 PRO B N 1
ATOM 8898 C CA . PRO B 1 546 ? 51.193 -14.621 33.032 1.00 68.34 496 PRO B CA 1
ATOM 8899 C C . PRO B 1 546 ? 52.289 -15.681 32.954 1.00 67.60 496 PRO B C 1
ATOM 8900 O O . PRO B 1 546 ? 53.000 -15.753 31.935 1.00 67.92 496 PRO B O 1
ATOM 8904 N N . THR B 1 547 ? 52.411 -16.492 34.014 1.00 66.28 497 THR B N 1
ATOM 8905 C CA . THR B 1 547 ? 53.226 -17.711 33.950 1.00 65.81 497 THR B CA 1
ATOM 8906 C C . THR B 1 547 ? 52.448 -18.935 33.491 1.00 66.02 497 THR B C 1
ATOM 8907 O O . THR B 1 547 ? 51.273 -19.125 33.853 1.00 65.37 497 THR B O 1
ATOM 8911 N N . SER B 1 548 ? 53.136 -19.752 32.689 1.00 66.64 498 SER B N 1
ATOM 8912 C CA . SER B 1 548 ? 52.562 -20.936 32.083 1.00 66.97 498 SER B CA 1
ATOM 8913 C C . SER B 1 548 ? 53.162 -22.144 32.766 1.00 66.80 498 SER B C 1
ATOM 8914 O O . SER B 1 548 ? 54.259 -22.069 33.332 1.00 67.06 498 SER B O 1
ATOM 8917 N N . ALA B 1 549 ? 52.449 -23.262 32.695 1.00 66.54 499 ALA B N 1
ATOM 8918 C CA . ALA B 1 549 ? 52.988 -24.518 33.166 1.00 65.93 499 ALA B CA 1
ATOM 8919 C C . ALA B 1 549 ? 52.523 -25.714 32.317 1.00 66.01 499 ALA B C 1
ATOM 8920 O O . ALA B 1 549 ? 51.334 -25.852 31.971 1.00 65.41 499 ALA B O 1
ATOM 8922 N N . LYS B 1 550 ? 53.487 -26.571 31.988 1.00 65.91 500 LYS B N 1
ATOM 8923 C CA . LYS B 1 550 ? 53.216 -27.793 31.243 1.00 65.85 500 LYS B CA 1
ATOM 8924 C C . LYS B 1 550 ? 53.701 -29.040 32.008 1.00 65.07 500 LYS B C 1
ATOM 8925 O O . LYS B 1 550 ? 54.825 -29.046 32.533 1.00 65.39 500 LYS B O 1
ATOM 8931 N N . GLN B 1 551 ? 52.875 -30.094 32.056 1.00 63.74 501 GLN B N 1
ATOM 8932 C CA . GLN B 1 551 ? 53.270 -31.316 32.759 1.00 62.62 501 GLN B CA 1
ATOM 8933 C C . GLN B 1 551 ? 53.069 -32.612 32.016 1.00 62.33 501 GLN B C 1
ATOM 8934 O O . GLN B 1 551 ? 51.941 -32.914 31.628 1.00 62.18 501 GLN B O 1
ATOM 8940 N N . SER B 1 552 ? 54.146 -33.392 31.873 1.00 61.74 502 SER B N 1
ATOM 8941 C CA . SER B 1 552 ? 54.040 -34.768 31.389 1.00 61.82 502 SER B CA 1
ATOM 8942 C C . SER B 1 552 ? 54.120 -35.671 32.574 1.00 61.38 502 SER B C 1
ATOM 8943 O O . SER B 1 552 ? 55.009 -35.476 33.399 1.00 61.70 502 SER B O 1
ATOM 8946 N N . GLU B 1 553 ? 53.202 -36.643 32.670 1.00 60.67 503 GLU B N 1
ATOM 8947 C CA . GLU B 1 553 ? 53.135 -37.583 33.808 1.00 59.73 503 GLU B CA 1
ATOM 8948 C C . GLU B 1 553 ? 52.902 -38.997 33.298 1.00 60.06 503 GLU B C 1
ATOM 8949 O O . GLU B 1 553 ? 52.222 -39.206 32.288 1.00 60.27 503 GLU B O 1
ATOM 8955 N N . VAL B 1 554 ? 53.476 -39.971 33.988 1.00 60.16 504 VAL B N 1
ATOM 8956 C CA . VAL B 1 554 ? 53.103 -41.361 33.771 1.00 60.88 504 VAL B CA 1
ATOM 8957 C C . VAL B 1 554 ? 53.005 -42.037 35.125 1.00 61.17 504 VAL B C 1
ATOM 8958 O O . VAL B 1 554 ? 53.627 -41.585 36.061 1.00 61.93 504 VAL B O 1
ATOM 8962 N N . GLY B 1 555 ? 52.236 -43.099 35.271 1.00 61.56 505 GLY B N 1
ATOM 8963 C CA . GLY B 1 555 ? 52.274 -43.784 36.556 1.00 62.05 505 GLY B CA 1
ATOM 8964 C C . GLY B 1 555 ? 51.307 -44.930 36.668 1.00 62.64 505 GLY B C 1
ATOM 8965 O O . GLY B 1 555 ? 50.497 -45.135 35.779 1.00 63.50 505 GLY B O 1
ATOM 8966 N N . VAL B 1 556 ? 51.372 -45.680 37.756 1.00 62.49 506 VAL B N 1
ATOM 8967 C CA . VAL B 1 556 ? 50.376 -46.692 37.956 1.00 62.90 506 VAL B CA 1
ATOM 8968 C C . VAL B 1 556 ? 49.755 -46.607 39.344 1.00 62.79 506 VAL B C 1
ATOM 8969 O O . VAL B 1 556 ? 50.480 -46.574 40.342 1.00 62.69 506 VAL B O 1
ATOM 8973 N N . LYS B 1 557 ? 48.413 -46.536 39.374 1.00 63.08 507 LYS B N 1
ATOM 8974 C CA . LYS B 1 557 ? 47.588 -46.673 40.600 1.00 63.25 507 LYS B CA 1
ATOM 8975 C C . LYS B 1 557 ? 47.194 -48.127 40.841 1.00 65.18 507 LYS B C 1
ATOM 8976 O O . LYS B 1 557 ? 46.586 -48.774 39.981 1.00 65.91 507 LYS B O 1
ATOM 8982 N N . TYR B 1 558 ? 47.516 -48.625 42.028 1.00 66.64 508 TYR B N 1
ATOM 8983 C CA . TYR B 1 558 ? 47.228 -49.993 42.382 1.00 68.66 508 TYR B CA 1
ATOM 8984 C C . TYR B 1 558 ? 46.117 -50.081 43.400 1.00 68.97 508 TYR B C 1
ATOM 8985 O O . TYR B 1 558 ? 46.092 -49.341 44.361 1.00 67.97 508 TYR B O 1
ATOM 8994 N N . GLN B 1 559 ? 45.194 -50.994 43.200 1.00 71.13 509 GLN B N 1
ATOM 8995 C CA . GLN B 1 559 ? 44.286 -51.275 44.273 1.00 73.66 509 GLN B CA 1
ATOM 8996 C C . GLN B 1 559 ? 44.070 -52.759 44.482 1.00 76.05 509 GLN B C 1
ATOM 8997 O O . GLN B 1 559 ? 43.383 -53.399 43.693 1.00 77.03 509 GLN B O 1
ATOM 9003 N N . PRO B 1 560 ? 44.624 -53.318 45.564 1.00 77.91 510 PRO B N 1
ATOM 9004 C CA . PRO B 1 560 ? 44.682 -54.778 45.647 1.00 80.26 510 PRO B CA 1
ATOM 9005 C C . PRO B 1 560 ? 43.321 -55.412 45.927 1.00 81.75 510 PRO B C 1
ATOM 9006 O O . PRO B 1 560 ? 42.419 -54.703 46.404 1.00 81.18 510 PRO B O 1
ATOM 9010 N N . PRO B 1 561 ? 43.179 -56.723 45.584 1.00 83.80 511 PRO B N 1
ATOM 9011 C CA . PRO B 1 561 ? 42.156 -57.724 45.883 1.00 84.84 511 PRO B CA 1
ATOM 9012 C C . PRO B 1 561 ? 41.124 -57.424 46.980 1.00 84.64 511 PRO B C 1
ATOM 9013 O O . PRO B 1 561 ? 40.311 -56.507 46.828 1.00 84.26 511 PRO B O 1
ATOM 9017 N N . GLY B 1 562 ? 41.118 -58.218 48.048 1.00 85.30 512 GLY B N 1
ATOM 9018 C CA . GLY B 1 562 ? 40.066 -58.111 49.079 1.00 84.80 512 GLY B CA 1
ATOM 9019 C C . GLY B 1 562 ? 40.449 -57.229 50.261 1.00 83.87 512 GLY B C 1
ATOM 9020 O O . GLY B 1 562 ? 39.706 -57.126 51.240 1.00 83.97 512 GLY B O 1
ATOM 9021 N N . ILE B 1 563 ? 41.636 -56.625 50.173 1.00 83.02 513 ILE B N 1
ATOM 9022 C CA . ILE B 1 563 ? 42.128 -55.598 51.110 1.00 81.10 513 ILE B CA 1
ATOM 9023 C C . ILE B 1 563 ? 41.396 -54.246 50.869 1.00 78.84 513 ILE B C 1
ATOM 9024 O O . ILE B 1 563 ? 40.847 -54.009 49.777 1.00 78.66 513 ILE B O 1
ATOM 9029 N N . ASP B 1 564 ? 41.349 -53.390 51.887 1.00 76.41 514 ASP B N 1
ATOM 9030 C CA . ASP B 1 564 ? 40.818 -52.037 51.713 1.00 73.68 514 ASP B CA 1
ATOM 9031 C C . ASP B 1 564 ? 42.000 -51.073 51.667 1.00 72.14 514 ASP B C 1
ATOM 9032 O O . ASP B 1 564 ? 42.383 -50.488 52.679 1.00 71.83 514 ASP B O 1
ATOM 9037 N N . SER B 1 565 ? 42.596 -50.926 50.493 1.00 70.62 515 SER B N 1
ATOM 9038 C CA . SER B 1 565 ? 43.803 -50.120 50.374 1.00 69.16 515 SER B CA 1
ATOM 9039 C C . SER B 1 565 ? 43.963 -49.503 48.987 1.00 67.79 515 SER B C 1
ATOM 9040 O O . SER B 1 565 ? 43.135 -49.774 48.119 1.00 68.19 515 SER B O 1
ATOM 9043 N N . TYR B 1 566 ? 45.016 -48.694 48.787 1.00 65.80 516 TYR B N 1
ATOM 9044 C CA . TYR B 1 566 ? 45.304 -48.017 47.522 1.00 64.46 516 TYR B CA 1
ATOM 9045 C C . TYR B 1 566 ? 46.751 -47.516 47.574 1.00 63.12 516 TYR B C 1
ATOM 9046 O O . TYR B 1 566 ? 47.098 -46.756 48.455 1.00 62.85 516 TYR B O 1
ATOM 9055 N N . ILE B 1 567 ? 47.608 -47.967 46.664 1.00 62.42 517 ILE B N 1
ATOM 9056 C CA . ILE B 1 567 ? 49.004 -47.481 46.558 1.00 61.38 517 ILE B CA 1
ATOM 9057 C C . ILE B 1 567 ? 49.139 -46.813 45.203 1.00 60.87 517 ILE B C 1
ATOM 9058 O O . ILE B 1 567 ? 48.501 -47.234 44.259 1.00 61.56 517 ILE B O 1
ATOM 9063 N N . THR B 1 568 ? 49.961 -45.787 45.068 1.00 60.00 518 THR B N 1
ATOM 9064 C CA . THR B 1 568 ? 50.132 -45.172 43.757 1.00 59.81 518 THR B CA 1
ATOM 9065 C C . THR B 1 568 ? 51.565 -44.709 43.535 1.00 59.54 518 THR B C 1
ATOM 9066 O O . THR B 1 568 ? 52.228 -44.216 44.450 1.00 59.79 518 THR B O 1
ATOM 9070 N N . LEU B 1 569 ? 52.033 -44.836 42.307 1.00 59.20 519 LEU B N 1
ATOM 9071 C CA . LEU B 1 569 ? 53.380 -44.418 41.981 1.00 58.88 519 LEU B CA 1
ATOM 9072 C C . LEU B 1 569 ? 53.296 -43.374 40.872 1.00 58.85 519 LEU B C 1
ATOM 9073 O O . LEU B 1 569 ? 52.587 -43.598 39.890 1.00 59.94 519 LEU B O 1
ATOM 9078 N N . SER B 1 570 ? 53.993 -42.243 40.991 1.00 57.93 520 SER B N 1
ATOM 9079 C CA . SER B 1 570 ? 53.957 -41.272 39.891 1.00 57.38 520 SER B CA 1
ATOM 9080 C C . SER B 1 570 ? 55.314 -40.730 39.480 1.00 57.26 520 SER B C 1
ATOM 9081 O O . SER B 1 570 ? 56.085 -40.253 40.301 1.00 56.73 520 SER B O 1
ATOM 9084 N N . LEU B 1 571 ? 55.585 -40.801 38.190 1.00 57.49 521 LEU B N 1
ATOM 9085 C CA . LEU B 1 571 ? 56.725 -40.151 37.613 1.00 58.09 521 LEU B CA 1
ATOM 9086 C C . LEU B 1 571 ? 56.194 -38.957 36.846 1.00 57.89 521 LEU B C 1
ATOM 9087 O O . LEU B 1 571 ? 55.286 -39.077 36.021 1.00 57.99 521 LEU B O 1
ATOM 9092 N N . PHE B 1 572 ? 56.757 -37.790 37.124 1.00 58.09 522 PHE B N 1
ATOM 9093 C CA . PHE B 1 572 ? 56.401 -36.588 36.381 1.00 57.99 522 PHE B CA 1
ATOM 9094 C C . PHE B 1 572 ? 57.595 -35.652 36.091 1.00 59.09 522 PHE B C 1
ATOM 9095 O O . PHE B 1 572 ? 58.611 -35.648 36.830 1.00 58.85 522 PHE B O 1
ATOM 9103 N N . ASP B 1 573 ? 57.434 -34.887 34.999 1.00 59.82 523 ASP B N 1
ATOM 9104 C CA . ASP B 1 573 ? 58.289 -33.773 34.606 1.00 60.43 523 ASP B CA 1
ATOM 9105 C C . ASP B 1 573 ? 57.432 -32.492 34.433 1.00 59.95 523 ASP B C 1
ATOM 9106 O O . ASP B 1 573 ? 56.549 -32.419 33.545 1.00 60.28 523 ASP B O 1
ATOM 9111 N N . LEU B 1 574 ? 57.705 -31.494 35.280 1.00 59.24 524 LEU B N 1
ATOM 9112 C CA . LEU B 1 574 ? 56.890 -30.289 35.356 1.00 58.51 524 LEU B CA 1
ATOM 9113 C C . LEU B 1 574 ? 57.709 -29.027 35.204 1.00 59.18 524 LEU B C 1
ATOM 9114 O O . LEU B 1 574 ? 58.636 -28.803 35.949 1.00 58.82 524 LEU B O 1
ATOM 9119 N N . THR B 1 575 ? 57.313 -28.206 34.235 1.00 60.58 525 THR B N 1
ATOM 9120 C CA . THR B 1 575 ? 57.932 -26.922 33.910 1.00 61.85 525 THR B CA 1
ATOM 9121 C C . THR B 1 575 ? 56.954 -25.716 33.994 1.00 62.47 525 THR B C 1
ATOM 9122 O O . THR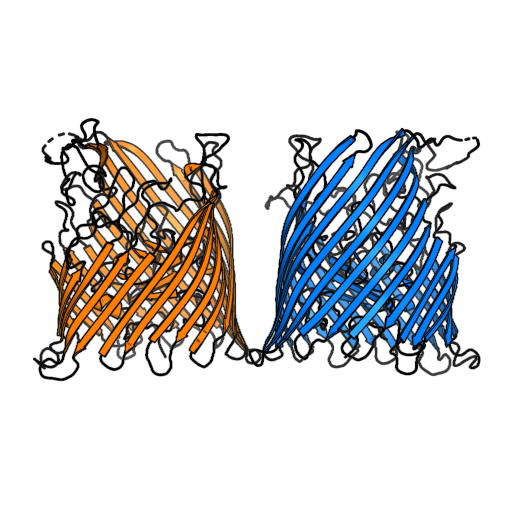 B 1 575 ? 55.814 -25.720 33.452 1.00 61.71 525 THR B O 1
ATOM 9126 N N . GLN B 1 576 ? 57.432 -24.682 34.686 1.00 63.82 526 GLN B N 1
ATOM 9127 C CA . GLN B 1 576 ? 56.746 -23.402 34.804 1.00 65.08 526 GLN B CA 1
ATOM 9128 C C . GLN B 1 576 ? 57.581 -22.468 33.981 1.00 67.10 526 GLN B C 1
ATOM 9129 O O . GLN B 1 576 ? 58.808 -22.555 34.010 1.00 67.66 526 GLN B O 1
ATOM 9135 N N . GLU B 1 577 ? 56.932 -21.597 33.220 1.00 69.07 527 GLU B N 1
ATOM 9136 C CA . GLU B 1 577 ? 57.678 -20.739 32.319 1.00 71.59 527 GLU B CA 1
ATOM 9137 C C . GLU B 1 577 ? 57.294 -19.298 32.494 1.00 72.38 527 GLU B C 1
ATOM 9138 O O . GLU B 1 577 ? 56.229 -18.992 33.041 1.00 72.10 527 GLU B O 1
ATOM 9144 N N . ASN B 1 578 ? 58.163 -18.424 31.993 1.00 73.84 528 ASN B N 1
ATOM 9145 C CA . ASN B 1 578 ? 57.962 -16.995 32.079 1.00 74.92 528 ASN B CA 1
ATOM 9146 C C . ASN B 1 578 ? 58.117 -16.566 33.498 1.00 74.92 528 ASN B C 1
ATOM 9147 O O . ASN B 1 578 ? 57.480 -15.618 33.950 1.00 74.90 528 ASN B O 1
ATOM 9152 N N . VAL B 1 579 ? 58.966 -17.298 34.201 1.00 75.59 529 VAL B N 1
ATOM 9153 C CA . VAL B 1 579 ? 59.509 -16.831 35.460 1.00 76.53 529 VAL B CA 1
ATOM 9154 C C . VAL B 1 579 ? 60.234 -15.513 35.203 1.00 77.49 529 VAL B C 1
ATOM 9155 O O . VAL B 1 579 ? 61.061 -15.434 34.281 1.00 78.34 529 VAL B O 1
ATOM 9159 N N . LEU B 1 580 ? 59.904 -14.491 36.003 1.00 77.58 530 LEU B N 1
ATOM 9160 C CA . LEU B 1 580 ? 60.615 -13.212 35.973 1.00 78.09 530 LEU B CA 1
ATOM 9161 C C . LEU B 1 580 ? 61.999 -13.457 36.517 1.00 78.47 530 LEU B C 1
ATOM 9162 O O . LEU B 1 580 ? 62.142 -13.791 37.692 1.00 78.30 530 LEU B O 1
ATOM 9167 N N . THR B 1 581 ? 63.010 -13.323 35.667 1.00 79.33 531 THR B N 1
ATOM 9168 C CA . THR B 1 581 ? 64.359 -13.246 36.161 1.00 80.02 531 THR B CA 1
ATOM 9169 C C . THR B 1 581 ? 64.949 -11.924 35.715 1.00 81.42 531 THR B C 1
ATOM 9170 O O . THR B 1 581 ? 64.425 -11.277 34.807 1.00 81.91 531 THR B O 1
ATOM 9174 N N . THR B 1 582 ? 66.015 -11.508 36.382 1.00 82.39 532 THR B N 1
ATOM 9175 C CA . THR B 1 582 ? 66.743 -10.281 36.035 1.00 83.72 532 THR B CA 1
ATOM 9176 C C . THR B 1 582 ? 66.985 -9.996 34.522 1.00 84.36 532 THR B C 1
ATOM 9177 O O . THR B 1 582 ? 66.823 -10.863 33.677 1.00 84.28 532 THR B O 1
ATOM 9181 N N . ASP B 1 583 ? 67.375 -8.771 34.197 1.00 85.60 533 ASP B N 1
ATOM 9182 C CA . ASP B 1 583 ? 67.563 -8.345 32.798 1.00 87.22 533 ASP B CA 1
ATOM 9183 C C . ASP B 1 583 ? 69.045 -8.087 32.458 1.00 89.44 533 ASP B C 1
ATOM 9184 O O . ASP B 1 583 ? 69.760 -7.445 33.244 1.00 89.67 533 ASP B O 1
ATOM 9189 N N . PRO B 1 584 ? 69.508 -8.600 31.287 1.00 91.25 534 PRO B N 1
ATOM 9190 C CA . PRO B 1 584 ? 70.850 -8.307 30.768 1.00 93.20 534 PRO B CA 1
ATOM 9191 C C . PRO B 1 584 ? 71.038 -6.839 30.312 1.00 94.93 534 PRO B C 1
ATOM 9192 O O . PRO B 1 584 ? 72.127 -6.286 30.509 1.00 95.47 534 PRO B O 1
ATOM 9196 N N . ALA B 1 585 ? 69.997 -6.243 29.703 1.00 95.85 535 ALA B N 1
ATOM 9197 C CA . ALA B 1 585 ? 70.005 -4.835 29.267 1.00 97.53 535 ALA B CA 1
ATOM 9198 C C . ALA B 1 585 ? 69.815 -3.885 30.467 1.00 98.05 535 ALA B C 1
ATOM 9199 O O . ALA B 1 585 ? 70.656 -3.018 30.729 1.00 99.07 535 ALA B O 1
ATOM 9201 N N . GLN B 1 586 ? 68.736 -4.075 31.223 1.00 98.00 536 GLN B N 1
ATOM 9202 C CA . GLN B 1 586 ? 68.387 -3.136 32.304 1.00 98.47 536 GLN B CA 1
ATOM 9203 C C . GLN B 1 586 ? 68.420 -3.744 33.726 1.00 97.74 536 GLN B C 1
ATOM 9204 O O . GLN B 1 586 ? 67.424 -4.272 34.252 1.00 96.63 536 GLN B O 1
ATOM 9210 N N . ARG B 1 587 ? 69.595 -3.652 34.334 1.00 98.27 537 ARG B N 1
ATOM 9211 C CA . ARG B 1 587 ? 69.805 -4.076 35.712 1.00 97.65 537 ARG B CA 1
ATOM 9212 C C . ARG B 1 587 ? 68.651 -3.761 36.692 1.00 95.59 537 ARG B C 1
ATOM 9213 O O . ARG B 1 587 ? 68.509 -4.433 37.703 1.00 94.69 537 ARG B O 1
ATOM 9221 N N . LEU B 1 588 ? 67.837 -2.749 36.400 1.00 94.54 538 LEU B N 1
ATOM 9222 C CA . LEU B 1 588 ? 66.778 -2.331 37.327 1.00 92.94 538 LEU B CA 1
ATOM 9223 C C . LEU B 1 588 ? 65.369 -2.788 36.901 1.00 91.24 538 LEU B C 1
ATOM 9224 O O . LEU B 1 588 ? 64.359 -2.305 37.428 1.00 90.81 538 LEU B O 1
ATOM 9229 N N . ASN B 1 589 ? 65.330 -3.751 35.974 1.00 89.63 539 ASN B N 1
ATOM 9230 C CA . ASN B 1 589 ? 64.106 -4.286 35.352 1.00 87.46 539 ASN B CA 1
ATOM 9231 C C . ASN B 1 589 ? 64.043 -5.826 35.464 1.00 85.98 539 ASN B C 1
ATOM 9232 O O . ASN B 1 589 ? 65.086 -6.463 35.627 1.00 86.40 539 ASN B O 1
ATOM 9237 N N . LYS B 1 590 ? 62.846 -6.426 35.402 1.00 83.88 540 LYS B N 1
ATOM 9238 C CA . LYS B 1 590 ? 62.725 -7.905 35.315 1.00 81.63 540 LYS B CA 1
ATOM 9239 C C . LYS B 1 590 ? 62.099 -8.360 33.940 1.00 80.53 540 LYS B C 1
ATOM 9240 O O . LYS B 1 590 ? 61.165 -7.725 33.453 1.00 80.89 540 LYS B O 1
ATOM 9246 N N . ILE B 1 591 ? 62.625 -9.416 33.302 1.00 78.80 541 ILE B N 1
ATOM 9247 C CA . ILE B 1 591 ? 62.020 -9.996 32.071 1.00 77.59 541 ILE B CA 1
ATOM 9248 C C . ILE B 1 591 ? 61.561 -11.412 32.382 1.00 75.89 541 ILE B C 1
ATOM 9249 O O . ILE B 1 591 ? 62.210 -12.090 33.193 1.00 75.78 541 ILE B O 1
ATOM 9254 N N . GLN B 1 592 ? 60.518 -11.890 31.686 1.00 74.10 542 GLN B N 1
ATOM 9255 C CA . GLN B 1 592 ? 60.014 -13.266 31.850 1.00 71.41 542 GLN B CA 1
ATOM 9256 C C . GLN B 1 592 ? 60.541 -14.262 30.797 1.00 71.82 542 GLN B C 1
ATOM 9257 O O . GLN B 1 592 ? 59.817 -14.728 29.905 1.00 72.02 542 GLN B O 1
ATOM 9263 N N . THR B 1 593 ? 61.818 -14.593 30.929 1.00 71.72 543 THR B N 1
ATOM 9264 C CA . THR B 1 593 ? 62.461 -15.527 30.036 1.00 72.15 543 THR B CA 1
ATOM 9265 C C . THR B 1 593 ? 62.966 -16.679 30.844 1.00 71.35 543 THR B C 1
ATOM 9266 O O . THR B 1 593 ? 63.417 -17.667 30.283 1.00 72.21 543 THR B O 1
ATOM 9270 N N . GLY B 1 594 ? 62.951 -16.535 32.163 1.00 70.10 544 GLY B N 1
ATOM 9271 C CA . GLY B 1 594 ? 63.370 -17.619 33.052 1.00 68.92 544 GLY B CA 1
ATOM 9272 C C . GLY B 1 594 ? 62.355 -18.753 33.139 1.00 67.76 544 GLY B C 1
ATOM 9273 O O . GLY B 1 594 ? 61.164 -18.573 32.793 1.00 67.63 544 GLY B O 1
ATOM 9274 N N . GLU B 1 595 ? 62.825 -19.925 33.588 1.00 66.78 545 GLU B N 1
ATOM 9275 C CA . GLU B 1 595 ? 61.950 -21.097 33.796 1.00 65.26 545 GLU B CA 1
ATOM 9276 C C . GLU B 1 595 ? 62.436 -22.051 34.894 1.00 64.45 545 GLU B C 1
ATOM 9277 O O . GLU B 1 595 ? 63.617 -22.049 35.253 1.00 65.30 545 GLU B O 1
ATOM 9283 N N . ILE B 1 596 ? 61.512 -22.856 35.416 1.00 62.81 546 ILE B N 1
ATOM 9284 C CA . ILE B 1 596 ? 61.781 -23.776 36.520 1.00 61.51 546 ILE B CA 1
ATOM 9285 C C . ILE B 1 596 ? 61.255 -25.151 36.139 1.00 61.40 546 ILE B C 1
ATOM 9286 O O . ILE B 1 596 ? 60.116 -25.280 35.670 1.00 60.56 546 ILE B O 1
ATOM 9291 N N . ASN B 1 597 ? 62.082 -26.171 36.363 1.00 61.92 547 ASN B N 1
ATOM 9292 C CA . ASN B 1 597 ? 61.731 -27.558 36.059 1.00 62.43 547 ASN B CA 1
ATOM 9293 C C . ASN B 1 597 ? 61.882 -28.461 37.278 1.00 62.60 547 ASN B C 1
ATOM 9294 O O . ASN B 1 597 ? 62.875 -28.374 37.984 1.00 63.39 547 ASN B O 1
ATOM 9299 N N . VAL B 1 598 ? 60.889 -29.320 37.516 1.00 62.60 548 VAL B N 1
ATOM 9300 C CA . VAL B 1 598 ? 60.852 -30.212 38.675 1.00 62.37 548 VAL B CA 1
ATOM 9301 C C . VAL B 1 598 ? 60.498 -31.609 38.185 1.00 63.15 548 VAL B C 1
ATOM 9302 O O . VAL B 1 598 ? 59.373 -31.812 37.725 1.00 63.06 548 VAL B O 1
ATOM 9306 N N . ARG B 1 599 ? 61.441 -32.555 38.253 1.00 64.24 549 ARG B N 1
ATOM 9307 C CA . ARG B 1 599 ? 61.192 -33.943 37.792 1.00 65.04 549 ARG B CA 1
ATOM 9308 C C . ARG B 1 599 ? 61.145 -34.849 38.999 1.00 64.61 549 ARG B C 1
ATOM 9309 O O . ARG B 1 599 ? 62.196 -35.095 39.610 1.00 65.86 549 ARG B O 1
ATOM 9317 N N . GLY B 1 600 ? 59.949 -35.342 39.346 1.00 63.04 550 GLY B N 1
ATOM 9318 C CA . GLY B 1 600 ? 59.758 -36.073 40.601 1.00 60.96 550 GLY B CA 1
ATOM 9319 C C . GLY B 1 600 ? 59.327 -37.516 40.474 1.00 60.35 550 GLY B C 1
ATOM 9320 O O . GLY B 1 600 ? 58.847 -37.934 39.424 1.00 60.81 550 GLY B O 1
ATOM 9321 N N . ILE B 1 601 ? 59.536 -38.276 41.546 1.00 59.56 551 ILE B N 1
ATOM 9322 C CA . ILE B 1 601 ? 58.878 -39.556 41.757 1.00 59.17 551 ILE B CA 1
ATOM 9323 C C . ILE B 1 601 ? 58.128 -39.535 43.083 1.00 58.71 551 ILE B C 1
ATOM 9324 O O . ILE B 1 601 ? 58.684 -39.159 44.124 1.00 58.67 551 ILE B O 1
ATOM 9329 N N . GLU B 1 602 ? 56.868 -39.950 43.052 1.00 58.26 552 GLU B N 1
ATOM 9330 C CA . GLU B 1 602 ? 56.090 -40.008 44.262 1.00 57.57 552 GLU B CA 1
ATOM 9331 C C . GLU B 1 602 ? 55.489 -41.379 44.407 1.00 57.86 552 GLU B C 1
ATOM 9332 O O . GLU B 1 602 ? 54.793 -41.856 43.506 1.00 58.25 552 GLU B O 1
ATOM 9338 N N . LEU B 1 603 ? 55.759 -41.997 45.551 1.00 57.97 553 LEU B N 1
ATOM 9339 C CA . LEU B 1 603 ? 55.102 -43.225 45.961 1.00 57.98 553 LEU B CA 1
ATOM 9340 C C . LEU B 1 603 ? 54.292 -42.979 47.234 1.00 57.32 553 LEU B C 1
ATOM 9341 O O . LEU B 1 603 ? 54.784 -42.431 48.205 1.00 56.63 553 LEU B O 1
ATOM 9346 N N . GLU B 1 604 ? 53.030 -43.358 47.201 1.00 57.57 554 GLU B N 1
ATOM 9347 C CA . GLU B 1 604 ? 52.162 -43.124 48.324 1.00 58.45 554 GLU B CA 1
ATOM 9348 C C . GLU B 1 604 ? 51.080 -44.202 48.365 1.00 59.27 554 GLU B C 1
ATOM 9349 O O . GLU B 1 604 ? 50.516 -44.550 47.327 1.00 60.04 554 GLU B O 1
ATOM 9355 N N . GLY B 1 605 ? 50.810 -44.722 49.569 1.00 59.55 555 GLY B N 1
ATOM 9356 C CA . GLY B 1 605 ? 49.775 -45.718 49.811 1.00 59.18 555 GLY B CA 1
ATOM 9357 C C . GLY B 1 605 ? 49.183 -45.566 51.199 1.00 59.08 555 GLY B C 1
ATOM 9358 O O . GLY B 1 605 ? 49.857 -45.121 52.138 1.00 58.59 555 GLY B O 1
ATOM 9359 N N . LYS B 1 606 ? 47.909 -45.938 51.298 1.00 59.41 556 LYS B N 1
ATOM 9360 C CA . LYS B 1 606 ? 47.083 -45.868 52.509 1.00 59.93 556 LYS B CA 1
ATOM 9361 C C . LYS B 1 606 ? 46.337 -47.213 52.681 1.00 61.24 556 LYS B C 1
ATOM 9362 O O . LYS B 1 606 ? 45.917 -47.794 51.689 1.00 62.11 556 LYS B O 1
ATOM 9368 N N . ALA B 1 607 ? 46.155 -47.704 53.912 1.00 61.95 557 ALA B N 1
ATOM 9369 C CA . ALA B 1 607 ? 45.418 -48.943 54.137 1.00 62.89 557 ALA B CA 1
ATOM 9370 C C . ALA B 1 607 ? 44.669 -48.904 55.462 1.00 64.06 557 ALA B C 1
ATOM 9371 O O . ALA B 1 607 ? 45.148 -48.322 56.440 1.00 63.76 557 ALA B O 1
ATOM 9373 N N . SER B 1 608 ? 43.475 -49.509 55.463 1.00 65.86 558 SER B N 1
ATOM 9374 C CA . SER B 1 608 ? 42.604 -49.682 56.648 1.00 67.26 558 SER B CA 1
ATOM 9375 C C . SER B 1 608 ? 42.132 -51.138 56.761 1.00 69.48 558 SER B C 1
ATOM 9376 O O . SER B 1 608 ? 41.031 -51.518 56.300 1.00 69.73 558 SER B O 1
ATOM 9379 N N . LEU B 1 609 ? 42.984 -51.928 57.411 1.00 71.42 559 LEU B N 1
ATOM 9380 C CA . LEU B 1 609 ? 42.967 -53.379 57.343 1.00 73.41 559 LEU B CA 1
ATOM 9381 C C . LEU B 1 609 ? 41.990 -54.072 58.281 1.00 75.17 559 LEU B C 1
ATOM 9382 O O . LEU B 1 609 ? 41.473 -53.466 59.237 1.00 74.86 559 LEU B O 1
ATOM 9387 N N . ALA B 1 610 ? 41.786 -55.364 57.976 1.00 77.48 560 ALA B N 1
ATOM 9388 C CA . ALA B 1 610 ? 41.230 -56.395 58.872 1.00 79.15 560 ALA B CA 1
ATOM 9389 C C . ALA B 1 610 ? 41.391 -56.066 60.377 1.00 79.82 560 ALA B C 1
ATOM 9390 O O . ALA B 1 610 ? 40.483 -55.456 60.959 1.00 79.47 560 ALA B O 1
ATOM 9392 N N . ARG B 1 611 ? 42.545 -56.421 60.972 1.00 81.06 561 ARG B N 1
ATOM 9393 C CA . ARG B 1 611 ? 42.808 -56.300 62.435 1.00 82.05 561 ARG B CA 1
ATOM 9394 C C . ARG B 1 611 ? 42.068 -55.153 63.159 1.00 80.84 561 ARG B C 1
ATOM 9395 O O . ARG B 1 611 ? 41.520 -55.355 64.248 1.00 81.86 561 ARG B O 1
ATOM 9403 N N . GLY B 1 612 ? 42.064 -53.964 62.553 1.00 78.82 562 GLY B N 1
ATOM 9404 C CA . GLY B 1 612 ? 41.712 -52.725 63.254 1.00 76.71 562 GLY B CA 1
ATOM 9405 C C . GLY B 1 612 ? 42.929 -51.800 63.264 1.00 75.21 562 GLY B C 1
ATOM 9406 O O . GLY B 1 612 ? 43.034 -50.892 64.121 1.00 75.12 562 GLY B O 1
ATOM 9407 N N . LEU B 1 613 ? 43.841 -52.054 62.305 1.00 73.49 563 LEU B N 1
ATOM 9408 C CA . LEU B 1 613 ? 45.097 -51.301 62.094 1.00 70.91 563 LEU B CA 1
ATOM 9409 C C . LEU B 1 613 ? 45.032 -50.527 60.784 1.00 69.53 563 LEU B C 1
ATOM 9410 O O . LEU B 1 613 ? 44.532 -51.063 59.786 1.00 70.20 563 LEU B O 1
ATOM 9415 N N . ASP B 1 614 ? 45.534 -49.282 60.790 1.00 67.30 564 ASP B N 1
ATOM 9416 C CA . ASP B 1 614 ? 45.519 -48.394 59.616 1.00 64.54 564 ASP B CA 1
ATOM 9417 C C . ASP B 1 614 ? 46.933 -47.955 59.328 1.00 63.56 564 ASP B C 1
ATOM 9418 O O . ASP B 1 614 ? 47.691 -47.685 60.246 1.00 63.67 564 ASP B O 1
ATOM 9423 N N . LEU B 1 615 ? 47.284 -47.875 58.051 1.00 62.42 565 LEU B N 1
ATOM 9424 C CA . LEU B 1 615 ? 48.631 -47.481 57.639 1.00 61.29 565 LEU B CA 1
ATOM 9425 C C . LEU B 1 615 ? 48.625 -46.292 56.710 1.00 59.99 565 LEU B C 1
ATOM 9426 O O . LEU B 1 615 ? 47.632 -46.052 56.028 1.00 59.84 565 LEU B O 1
ATOM 9431 N N . LEU B 1 616 ? 49.725 -45.541 56.709 1.00 59.05 566 LEU B N 1
ATOM 9432 C CA . LEU B 1 616 ? 50.063 -44.683 55.581 1.00 57.88 566 LEU B CA 1
ATOM 9433 C C . LEU B 1 616 ? 51.529 -44.316 55.453 1.00 57.26 566 LEU B C 1
ATOM 9434 O O . LEU B 1 616 ? 52.236 -43.983 56.435 1.00 56.84 566 LEU B O 1
ATOM 9439 N N . ALA B 1 617 ? 51.958 -44.415 54.202 1.00 56.19 567 ALA B N 1
ATOM 9440 C CA . ALA B 1 617 ? 53.311 -44.152 53.831 1.00 55.63 567 ALA B CA 1
ATOM 9441 C C . ALA B 1 617 ? 53.272 -43.263 52.594 1.00 54.57 567 ALA B C 1
ATOM 9442 O O . ALA B 1 617 ? 52.288 -43.264 51.844 1.00 53.48 567 ALA B O 1
ATOM 9444 N N . ALA B 1 618 ? 54.353 -42.502 52.418 1.00 54.32 568 ALA B N 1
ATOM 9445 C CA . ALA B 1 618 ? 54.452 -41.446 51.441 1.00 53.78 568 ALA B CA 1
ATOM 9446 C C . ALA B 1 618 ? 55.911 -41.139 51.155 1.00 54.38 568 ALA B C 1
ATOM 9447 O O . ALA B 1 618 ? 56.650 -40.766 52.035 1.00 54.56 568 ALA B O 1
ATOM 9449 N N . LEU B 1 619 ? 56.309 -41.251 49.905 1.00 55.18 569 LEU B N 1
ATOM 9450 C CA . LEU B 1 619 ? 57.680 -41.018 49.531 1.00 56.37 569 LEU B CA 1
ATOM 9451 C C . LEU B 1 619 ? 57.846 -40.093 48.334 1.00 57.04 569 LEU B C 1
ATOM 9452 O O . LEU B 1 619 ? 57.326 -40.385 47.264 1.00 57.49 569 LEU B O 1
ATOM 9457 N N . THR B 1 620 ? 58.595 -39.000 48.492 1.00 57.95 570 THR B N 1
ATOM 9458 C CA . THR B 1 620 ? 58.830 -38.032 47.393 1.00 58.56 570 THR B CA 1
ATOM 9459 C C . THR B 1 620 ? 60.312 -37.823 47.065 1.00 60.14 570 THR B C 1
ATOM 9460 O O . THR B 1 620 ? 61.122 -37.515 47.933 1.00 60.26 570 THR B O 1
ATOM 9464 N N . TYR B 1 621 ? 60.660 -37.998 45.804 1.00 61.81 571 TYR B N 1
ATOM 9465 C CA . TYR B 1 621 ? 61.943 -37.558 45.317 1.00 64.22 571 TYR B CA 1
ATOM 9466 C C . TYR B 1 621 ? 61.719 -36.402 44.288 1.00 63.80 571 TYR B C 1
ATOM 9467 O O . TYR B 1 621 ? 61.167 -36.626 43.224 1.00 64.41 571 TYR B O 1
ATOM 9476 N N . ASN B 1 622 ? 62.104 -35.168 44.608 1.00 63.60 572 ASN B N 1
ATOM 9477 C CA . ASN B 1 622 ? 62.074 -34.074 43.632 1.00 63.85 572 ASN B CA 1
ATOM 9478 C C . ASN B 1 622 ? 63.509 -33.671 43.165 1.00 65.40 572 ASN B C 1
ATOM 9479 O O . ASN B 1 622 ? 64.421 -33.430 43.973 1.00 65.84 572 ASN B O 1
ATOM 9484 N N . ASP B 1 623 ? 63.732 -33.668 41.853 1.00 66.81 573 ASP B N 1
ATOM 9485 C CA . ASP B 1 623 ? 64.958 -33.092 41.264 1.00 68.05 573 ASP B CA 1
ATOM 9486 C C . ASP B 1 623 ? 64.553 -31.810 40.551 1.00 67.85 573 ASP B C 1
ATOM 9487 O O . ASP B 1 623 ? 63.972 -31.821 39.447 1.00 67.46 573 ASP B O 1
ATOM 9492 N N . ALA B 1 624 ? 64.840 -30.696 41.198 1.00 67.80 574 ALA B N 1
ATOM 9493 C CA . ALA B 1 624 ? 64.376 -29.455 40.654 1.00 67.99 574 ALA B CA 1
ATOM 9494 C C . ALA B 1 624 ? 65.496 -28.447 40.399 1.00 69.14 574 ALA B C 1
ATOM 9495 O O . ALA B 1 624 ? 66.399 -28.269 41.218 1.00 69.45 574 ALA B O 1
ATOM 9497 N N . GLU B 1 625 ? 65.428 -27.811 39.233 1.00 70.11 575 GLU B N 1
ATOM 9498 C CA . GLU B 1 625 ? 66.384 -26.803 38.863 1.00 71.71 575 GLU B CA 1
ATOM 9499 C C . GLU B 1 625 ? 65.709 -25.615 38.222 1.00 71.67 575 GLU B C 1
ATOM 9500 O O . GLU B 1 625 ? 64.712 -25.753 37.512 1.00 70.88 575 GLU B O 1
ATOM 9506 N N . VAL B 1 626 ? 66.258 -24.442 38.545 1.00 72.91 576 VAL B N 1
ATOM 9507 C CA . VAL B 1 626 ? 66.021 -23.205 37.821 1.00 73.57 576 VAL B CA 1
ATOM 9508 C C . VAL B 1 626 ? 66.756 -23.462 36.540 1.00 75.09 576 VAL B C 1
ATOM 9509 O O . VAL B 1 626 ? 67.970 -23.263 36.460 1.00 75.81 576 VAL B O 1
ATOM 9513 N N . SER B 1 627 ? 66.013 -23.978 35.567 1.00 75.96 577 SER B N 1
ATOM 9514 C CA . SER B 1 627 ? 66.575 -24.397 34.294 1.00 77.84 577 SER B CA 1
ATOM 9515 C C . SER B 1 627 ? 66.977 -23.206 33.422 1.00 79.37 577 SER B C 1
ATOM 9516 O O . SER B 1 627 ? 67.989 -23.277 32.718 1.00 80.84 577 SER B O 1
ATOM 9519 N N . LYS B 1 628 ? 66.201 -22.119 33.475 1.00 79.72 578 LYS B N 1
ATOM 9520 C CA . LYS B 1 628 ? 66.538 -20.893 32.735 1.00 81.15 578 LYS B CA 1
ATOM 9521 C C . LYS B 1 628 ? 66.620 -19.697 33.648 1.00 81.22 578 LYS B C 1
ATOM 9522 O O . LYS B 1 628 ? 65.827 -19.564 34.582 1.00 80.16 578 LYS B O 1
ATOM 9528 N N . SER B 1 629 ? 67.592 -18.841 33.354 1.00 82.73 579 SER B N 1
ATOM 9529 C CA . SER B 1 629 ? 67.839 -17.630 34.112 1.00 83.56 579 SER B CA 1
ATOM 9530 C C . SER B 1 629 ? 68.941 -16.804 33.484 1.00 85.44 579 SER B C 1
ATOM 9531 O O . SER B 1 629 ? 69.903 -17.351 32.931 1.00 86.51 579 SER B O 1
ATOM 9534 N N . ASN B 1 630 ? 68.803 -15.483 33.608 1.00 86.44 580 ASN B N 1
ATOM 9535 C CA . ASN B 1 630 ? 69.805 -14.514 33.120 1.00 88.01 580 ASN B CA 1
ATOM 9536 C C . ASN B 1 630 ? 70.730 -14.044 34.261 1.00 88.01 580 ASN B C 1
ATOM 9537 O O . ASN B 1 630 ? 71.364 -12.991 34.177 1.00 88.61 580 ASN B O 1
ATOM 9542 N N . ASN B 1 631 ? 70.795 -14.860 35.310 1.00 87.19 581 ASN B N 1
ATOM 9543 C CA . ASN B 1 631 ? 71.545 -14.565 36.513 1.00 87.13 581 ASN B CA 1
ATOM 9544 C C . ASN B 1 631 ? 72.485 -15.718 36.836 1.00 86.82 581 ASN B C 1
ATOM 9545 O O . ASN B 1 631 ? 72.114 -16.629 37.579 1.00 86.17 581 ASN B O 1
ATOM 9550 N N . PRO B 1 632 ? 73.718 -15.659 36.301 1.00 87.35 582 PRO B N 1
ATOM 9551 C CA . PRO B 1 632 ? 74.772 -16.677 36.240 1.00 87.58 582 PRO B CA 1
ATOM 9552 C C . PRO B 1 632 ? 74.851 -17.676 37.404 1.00 86.65 582 PRO B C 1
ATOM 9553 O O . PRO B 1 632 ? 74.976 -18.870 37.157 1.00 86.80 582 PRO B O 1
ATOM 9557 N N . LEU B 1 633 ? 74.778 -17.199 38.647 1.00 85.60 583 LEU B N 1
ATOM 9558 C CA . LEU B 1 633 ? 74.949 -18.057 39.832 1.00 84.83 583 LEU B CA 1
ATOM 9559 C C . LEU B 1 633 ? 73.739 -18.936 40.074 1.00 83.24 583 LEU B C 1
ATOM 9560 O O . LEU B 1 633 ? 73.864 -20.064 40.577 1.00 83.78 583 LEU B O 1
ATOM 9565 N N . GLU B 1 634 ? 72.571 -18.395 39.741 1.00 81.12 584 GLU B N 1
ATOM 9566 C CA . GLU B 1 634 ? 71.311 -19.090 39.872 1.00 78.80 584 GLU B CA 1
ATOM 9567 C C . GLU B 1 634 ? 71.151 -20.278 38.906 1.00 78.75 584 GLU B C 1
ATOM 9568 O O . GLU B 1 634 ? 70.672 -21.344 39.326 1.00 78.25 584 GLU B O 1
ATOM 9574 N N . LYS B 1 635 ? 71.579 -20.089 37.642 1.00 78.77 585 LYS B N 1
ATOM 9575 C CA . LYS B 1 635 ? 71.330 -21.013 36.498 1.00 78.28 585 LYS B CA 1
ATOM 9576 C C . LYS B 1 635 ? 71.835 -22.439 36.681 1.00 77.47 585 LYS B C 1
ATOM 9577 O O . LYS B 1 635 ? 73.031 -22.664 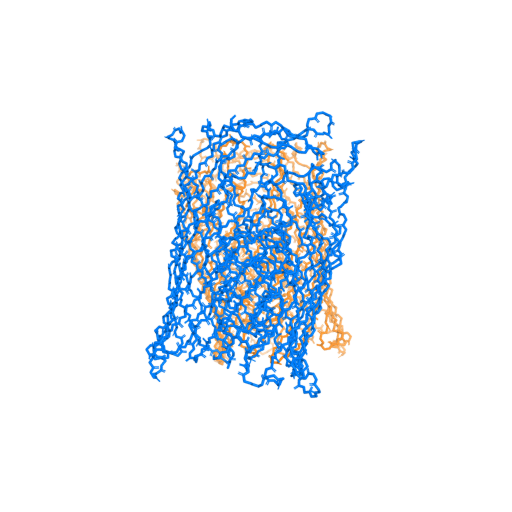36.833 1.00 78.37 585 LYS B O 1
ATOM 9583 N N . GLY B 1 636 ? 70.916 -23.398 36.645 1.00 75.74 586 GLY B N 1
ATOM 9584 C CA . GLY B 1 636 ? 71.270 -24.809 36.760 1.00 75.19 586 GLY B CA 1
ATOM 9585 C C . GLY B 1 636 ? 71.135 -25.336 38.176 1.00 74.04 586 GLY B C 1
ATOM 9586 O O . GLY B 1 636 ? 70.877 -26.518 38.377 1.00 74.33 586 GLY B O 1
ATOM 9587 N N . LYS B 1 637 ? 71.287 -24.454 39.161 1.00 72.69 587 LYS B N 1
ATOM 9588 C CA . LYS B 1 637 ? 71.265 -24.839 40.569 1.00 70.87 587 LYS B CA 1
ATOM 9589 C C . LYS B 1 637 ? 69.822 -25.084 41.048 1.00 68.65 587 LYS B C 1
ATOM 9590 O O . LYS B 1 637 ? 68.860 -24.744 40.367 1.00 67.03 587 LYS B O 1
ATOM 9596 N N . ARG B 1 638 ? 69.703 -25.736 42.197 1.00 67.87 588 ARG B N 1
ATOM 9597 C CA . ARG B 1 638 ? 68.435 -26.002 42.865 1.00 66.48 588 ARG B CA 1
ATOM 9598 C C . ARG B 1 638 ? 67.786 -24.704 43.387 1.00 65.52 588 ARG B C 1
ATOM 9599 O O . ARG B 1 638 ? 68.483 -23.751 43.714 1.00 66.05 588 ARG B O 1
ATOM 9607 N N . PRO B 1 639 ? 66.453 -24.651 43.479 1.00 64.43 589 PRO B N 1
ATOM 9608 C CA . PRO B 1 639 ? 65.843 -23.445 44.046 1.00 64.59 589 PRO B CA 1
ATOM 9609 C C . PRO B 1 639 ? 65.841 -23.433 45.587 1.00 65.58 589 PRO B C 1
ATOM 9610 O O . PRO B 1 639 ? 65.969 -24.500 46.188 1.00 66.57 589 PRO B O 1
ATOM 9614 N N . THR B 1 640 ? 65.687 -22.255 46.217 1.00 66.13 590 THR B N 1
ATOM 9615 C CA . THR B 1 640 ? 65.789 -22.113 47.683 1.00 66.72 590 THR B CA 1
ATOM 9616 C C . THR B 1 640 ? 64.814 -23.035 48.372 1.00 66.49 590 THR B C 1
ATOM 9617 O O . THR B 1 640 ? 63.779 -23.338 47.813 1.00 65.84 590 THR B O 1
ATOM 9621 N N . ASP B 1 641 ? 65.148 -23.445 49.596 1.00 67.35 591 ASP B N 1
ATOM 9622 C CA . ASP B 1 641 ? 64.356 -24.391 50.414 1.00 67.90 591 ASP B CA 1
ATOM 9623 C C . ASP B 1 641 ? 63.227 -25.161 49.712 1.00 66.98 591 ASP B C 1
ATOM 9624 O O . ASP B 1 641 ? 62.017 -25.090 50.055 1.00 66.45 591 ASP B O 1
ATOM 9629 N N . THR B 1 642 ? 63.668 -25.906 48.710 1.00 66.66 592 THR B N 1
ATOM 9630 C CA . THR B 1 642 ? 62.907 -27.013 48.206 1.00 65.73 592 THR B CA 1
ATOM 9631 C C . THR B 1 642 ? 63.741 -28.213 48.596 1.00 65.80 592 THR B C 1
ATOM 9632 O O . THR B 1 642 ? 64.927 -28.296 48.231 1.00 67.04 592 THR B O 1
ATOM 9636 N N . PRO B 1 643 ? 63.136 -29.139 49.353 1.00 64.58 593 PRO B N 1
ATOM 9637 C CA . PRO B 1 643 ? 63.868 -30.307 49.791 1.00 64.17 593 PRO B CA 1
ATOM 9638 C C . PRO B 1 643 ? 64.003 -31.197 48.588 1.00 63.60 593 PRO B C 1
ATOM 9639 O O . PRO B 1 643 ? 63.326 -30.967 47.590 1.00 62.88 593 PRO B O 1
ATOM 9643 N N . GLU B 1 644 ? 64.838 -32.216 48.684 1.00 63.59 594 GLU B N 1
ATOM 9644 C CA . GLU B 1 644 ? 65.111 -33.055 47.548 1.00 63.27 594 GLU B CA 1
ATOM 9645 C C . GLU B 1 644 ? 64.569 -34.461 47.747 1.00 62.57 594 GLU B C 1
ATOM 9646 O O . GLU B 1 644 ? 64.356 -35.175 46.782 1.00 62.27 594 GLU B O 1
ATOM 9652 N N . LYS B 1 645 ? 64.379 -34.847 49.009 1.00 61.85 595 LYS B N 1
ATOM 9653 C CA . LYS B 1 645 ? 63.804 -36.131 49.405 1.00 61.78 595 LYS B CA 1
ATOM 9654 C C . LYS B 1 645 ? 62.826 -35.793 50.517 1.00 60.27 595 LYS B C 1
ATOM 9655 O O . LYS B 1 645 ? 63.138 -34.952 51.330 1.00 60.65 595 LYS B O 1
ATOM 9661 N N . MET B 1 646 ? 61.648 -36.416 50.553 1.00 58.81 596 MET B N 1
ATOM 9662 C CA . MET B 1 646 ? 60.718 -36.287 51.679 1.00 56.77 596 MET B CA 1
ATOM 9663 C C . MET B 1 646 ? 60.073 -37.652 51.887 1.00 57.23 596 MET B C 1
ATOM 9664 O O . MET B 1 646 ? 59.630 -38.290 50.921 1.00 57.47 596 MET B O 1
ATOM 9669 N N . ALA B 1 647 ? 60.009 -38.104 53.138 1.00 57.34 597 ALA B N 1
ATOM 9670 C CA . ALA B 1 647 ? 59.310 -39.343 53.470 1.00 57.30 597 ALA B CA 1
ATOM 9671 C C . ALA B 1 647 ? 58.611 -39.228 54.792 1.00 57.24 597 ALA B C 1
ATOM 9672 O O . ALA B 1 647 ? 59.180 -38.765 55.779 1.00 57.60 597 ALA B O 1
ATOM 9674 N N . SER B 1 648 ? 57.360 -39.648 54.796 1.00 57.08 598 SER B N 1
ATOM 9675 C CA . SER B 1 648 ? 56.615 -39.787 56.027 1.00 57.19 598 SER B CA 1
ATOM 9676 C C . SER B 1 648 ? 56.007 -41.177 56.081 1.00 57.45 598 SER B C 1
ATOM 9677 O O . SER B 1 648 ? 55.785 -41.815 55.049 1.00 57.46 598 SER B O 1
ATOM 9680 N N . LEU B 1 649 ? 55.748 -41.644 57.295 1.00 57.66 599 LEU B N 1
ATOM 9681 C CA . LEU B 1 649 ? 55.243 -42.988 57.524 1.00 57.83 599 LEU B CA 1
ATOM 9682 C C . LEU B 1 649 ? 54.484 -42.956 58.847 1.00 57.66 599 LEU B C 1
ATOM 9683 O O . LEU B 1 649 ? 55.007 -42.392 59.836 1.00 57.51 599 LEU B O 1
ATOM 9688 N N . TRP B 1 650 ? 53.267 -43.523 58.870 1.00 57.04 600 TRP B N 1
ATOM 9689 C CA . TRP B 1 650 ? 52.435 -43.480 60.085 1.00 57.02 600 TRP B CA 1
ATOM 9690 C C . TRP B 1 650 ? 51.548 -44.668 60.219 1.00 58.46 600 TRP B C 1
ATOM 9691 O O . TRP B 1 650 ? 51.116 -45.199 59.210 1.00 59.24 600 TRP B O 1
ATOM 9702 N N . ALA B 1 651 ? 51.245 -45.062 61.456 1.00 59.81 601 ALA B N 1
ATOM 9703 C CA . ALA B 1 651 ? 50.367 -46.210 61.732 1.00 61.56 601 ALA B CA 1
ATOM 9704 C C . ALA B 1 651 ? 49.580 -46.070 63.044 1.00 63.07 601 ALA B C 1
ATOM 9705 O O . ALA B 1 651 ? 50.058 -45.505 64.026 1.00 63.28 601 ALA B O 1
ATOM 9707 N N . ASP B 1 652 ? 48.360 -46.581 63.061 1.00 64.93 602 ASP B N 1
ATOM 9708 C CA . ASP B 1 652 ? 47.499 -46.394 64.204 1.00 66.87 602 ASP B CA 1
ATOM 9709 C C . ASP B 1 652 ? 46.760 -47.677 64.516 1.00 69.23 602 ASP B C 1
ATOM 9710 O O . ASP B 1 652 ? 46.346 -48.388 63.614 1.00 70.00 602 ASP B O 1
ATOM 9715 N N . TYR B 1 653 ? 46.590 -47.982 65.793 1.00 71.69 603 TYR B N 1
ATOM 9716 C CA . TYR B 1 653 ? 46.170 -49.309 66.164 1.00 74.48 603 TYR B CA 1
ATOM 9717 C C . TYR B 1 653 ? 45.258 -49.346 67.377 1.00 75.40 603 TYR B C 1
ATOM 9718 O O . TYR B 1 653 ? 45.599 -48.795 68.420 1.00 75.87 603 TYR B O 1
ATOM 9727 N N . THR B 1 654 ? 44.119 -50.026 67.246 1.00 76.24 604 THR B N 1
ATOM 9728 C CA . THR B 1 654 ? 43.155 -50.165 68.342 1.00 77.13 604 THR B CA 1
ATOM 9729 C C . THR B 1 654 ? 42.923 -51.641 68.675 1.00 78.57 604 THR B C 1
ATOM 9730 O O . THR B 1 654 ? 42.257 -52.354 67.894 1.00 79.42 604 THR B O 1
ATOM 9734 N N . LEU B 1 655 ? 43.464 -52.095 69.816 1.00 79.09 605 LEU B N 1
ATOM 9735 C CA . LEU B 1 655 ? 43.232 -53.455 70.328 1.00 79.75 605 LEU B CA 1
ATOM 9736 C C . LEU B 1 655 ? 41.747 -53.783 70.319 1.00 80.06 605 LEU B C 1
ATOM 9737 O O . LEU B 1 655 ? 40.928 -52.977 70.740 1.00 79.79 605 LEU B O 1
ATOM 9742 N N . PRO B 1 656 ? 41.387 -54.960 69.823 1.00 81.04 606 PRO B N 1
ATOM 9743 C CA . PRO B 1 656 ? 39.981 -55.125 69.507 1.00 81.45 606 PRO B CA 1
ATOM 9744 C C . PRO B 1 656 ? 39.212 -56.170 70.320 1.00 83.26 606 PRO B C 1
ATOM 9745 O O . PRO B 1 656 ? 38.025 -56.357 70.055 1.00 83.53 606 PRO B O 1
ATOM 9749 N N . GLU B 1 657 ? 39.885 -56.830 71.275 1.00 84.82 607 GLU B N 1
ATOM 9750 C CA . GLU B 1 657 ? 39.329 -57.841 72.226 1.00 86.54 607 GLU B CA 1
ATOM 9751 C C . GLU B 1 657 ? 40.402 -58.061 73.301 1.00 87.03 607 GLU B C 1
ATOM 9752 O O . GLU B 1 657 ? 41.566 -57.745 73.089 1.00 87.09 607 GLU B O 1
ATOM 9758 N N . GLY B 1 658 ? 40.043 -58.603 74.452 1.00 87.71 608 GLY B N 1
ATOM 9759 C CA . GLY B 1 658 ? 41.047 -58.791 75.498 1.00 87.80 608 GLY B CA 1
ATOM 9760 C C . GLY B 1 658 ? 40.896 -57.822 76.653 1.00 87.17 608 GLY B C 1
ATOM 9761 O O . GLY B 1 658 ? 40.185 -56.818 76.542 1.00 85.92 608 GLY B O 1
ATOM 9762 N N . PRO B 1 659 ? 41.539 -58.139 77.790 1.00 87.95 609 PRO B N 1
ATOM 9763 C CA . PRO B 1 659 ? 41.593 -57.284 78.963 1.00 87.62 609 PRO B CA 1
ATOM 9764 C C . PRO B 1 659 ? 41.870 -55.802 78.690 1.00 86.04 609 PRO B C 1
ATOM 9765 O O . PRO B 1 659 ? 41.707 -55.009 79.600 1.00 86.35 609 PRO B O 1
ATOM 9769 N N . LEU B 1 660 ? 42.294 -55.418 77.483 1.00 84.37 610 LEU B N 1
ATOM 9770 C CA . LEU B 1 660 ? 42.574 -54.006 77.192 1.00 81.87 610 LEU B CA 1
ATOM 9771 C C . LEU B 1 660 ? 41.836 -53.561 75.939 1.00 80.57 610 LEU B C 1
ATOM 9772 O O . LEU B 1 660 ? 42.277 -52.651 75.231 1.00 80.04 610 LEU B O 1
ATOM 9777 N N . SER B 1 661 ? 40.721 -54.208 75.634 1.00 80.16 611 SER B N 1
ATOM 9778 C CA . SER B 1 661 ? 40.008 -53.893 74.395 1.00 78.42 611 SER B CA 1
ATOM 9779 C C . SER B 1 661 ? 39.710 -52.403 74.316 1.00 76.43 611 SER B C 1
ATOM 9780 O O . SER B 1 661 ? 39.204 -51.810 75.274 1.00 76.71 611 SER B O 1
ATOM 9783 N N . GLY B 1 662 ? 40.059 -51.803 73.186 1.00 74.29 612 GLY B N 1
ATOM 9784 C CA . GLY B 1 662 ? 39.747 -50.405 72.947 1.00 71.99 612 GLY B CA 1
ATOM 9785 C C . GLY B 1 662 ? 40.839 -49.463 73.387 1.00 70.86 612 GLY B C 1
ATOM 9786 O O . GLY B 1 662 ? 40.662 -48.245 73.304 1.00 69.93 612 GLY B O 1
ATOM 9787 N N . LEU B 1 663 ? 41.954 -50.028 73.870 1.00 70.65 613 LEU B N 1
ATOM 9788 C CA . LEU B 1 663 ? 43.199 -49.272 74.070 1.00 69.51 613 LEU B CA 1
ATOM 9789 C C . LEU B 1 663 ? 44.017 -49.261 72.783 1.00 69.20 613 LEU B C 1
ATOM 9790 O O . LEU B 1 663 ? 44.065 -50.269 72.080 1.00 69.69 613 LEU B O 1
ATOM 9795 N N . GLY B 1 664 ? 44.666 -48.130 72.485 1.00 68.59 614 GLY B N 1
ATOM 9796 C CA . GLY B 1 664 ? 45.360 -47.946 71.199 1.00 67.65 614 GLY B CA 1
ATOM 9797 C C . GLY B 1 664 ? 46.555 -47.006 71.101 1.00 66.75 614 GLY B C 1
ATOM 9798 O O . GLY B 1 664 ? 46.766 -46.164 71.972 1.00 66.61 614 GLY B O 1
ATOM 9799 N N . PHE B 1 665 ? 47.331 -47.169 70.022 1.00 66.25 615 PHE B N 1
ATOM 9800 C CA . PHE B 1 665 ? 48.516 -46.344 69.722 1.00 65.54 615 PHE B CA 1
ATOM 9801 C C . PHE B 1 665 ? 48.633 -46.051 68.248 1.00 63.85 615 PHE B C 1
ATOM 9802 O O . PHE B 1 665 ? 48.345 -46.902 67.421 1.00 64.42 615 PHE B O 1
ATOM 9810 N N . GLY B 1 666 ? 49.072 -44.839 67.936 1.00 62.06 616 GLY B N 1
ATOM 9811 C CA . GLY B 1 666 ? 49.652 -44.528 66.642 1.00 59.76 616 GLY B CA 1
ATOM 9812 C C . GLY B 1 666 ? 51.084 -44.038 66.797 1.00 58.80 616 GLY B C 1
ATOM 9813 O O . GLY B 1 666 ? 51.527 -43.661 67.893 1.00 59.34 616 GLY B O 1
ATOM 9814 N N . ALA B 1 667 ? 51.809 -44.043 65.691 1.00 57.20 617 ALA B N 1
ATOM 9815 C CA . ALA B 1 667 ? 53.148 -43.482 65.626 1.00 56.17 617 ALA B CA 1
ATOM 9816 C C . ALA B 1 667 ? 53.411 -43.034 64.194 1.00 55.09 617 ALA B C 1
ATOM 9817 O O . ALA B 1 667 ? 52.918 -43.626 63.239 1.00 55.44 617 ALA B O 1
ATOM 9819 N N . GLY B 1 668 ? 54.167 -41.971 64.026 1.00 53.94 618 GLY B N 1
ATOM 9820 C CA . GLY B 1 668 ? 54.506 -41.548 62.686 1.00 52.65 618 GLY B CA 1
ATOM 9821 C C . GLY B 1 668 ? 55.937 -41.116 62.676 1.00 52.35 618 GLY B C 1
ATOM 9822 O O . GLY B 1 668 ? 56.479 -40.744 63.723 1.00 52.89 618 GLY B O 1
ATOM 9823 N N . VAL B 1 669 ? 56.561 -41.183 61.511 1.00 51.55 619 VAL B N 1
ATOM 9824 C CA . VAL B 1 669 ? 57.831 -40.506 61.324 1.00 51.33 619 VAL B CA 1
ATOM 9825 C C . VAL B 1 669 ? 57.593 -39.579 60.185 1.00 51.72 619 VAL B C 1
ATOM 9826 O O . VAL B 1 669 ? 57.006 -39.975 59.166 1.00 52.20 619 VAL B O 1
ATOM 9830 N N . ARG B 1 670 ? 58.042 -38.343 60.339 1.00 51.96 620 ARG B N 1
ATOM 9831 C CA . ARG B 1 670 ? 58.141 -37.452 59.200 1.00 51.82 620 ARG B CA 1
ATOM 9832 C C . ARG B 1 670 ? 59.587 -37.009 59.017 1.00 52.79 620 ARG B C 1
ATOM 9833 O O . ARG B 1 670 ? 60.201 -36.464 59.946 1.00 52.54 620 ARG B O 1
ATOM 9841 N N . TYR B 1 671 ? 60.117 -37.276 57.817 1.00 53.83 621 TYR B N 1
ATOM 9842 C CA . TYR B 1 671 ? 61.466 -36.861 57.394 1.00 54.96 621 TYR B CA 1
ATOM 9843 C C . TYR B 1 671 ? 61.352 -35.789 56.322 1.00 54.53 621 TYR B C 1
ATOM 9844 O O . TYR B 1 671 ? 60.598 -35.986 55.334 1.00 55.11 621 TYR B O 1
ATOM 9853 N N . ILE B 1 672 ? 62.049 -34.660 56.510 1.00 53.83 622 ILE B N 1
ATOM 9854 C CA . ILE B 1 672 ? 62.060 -33.599 55.487 1.00 53.18 622 ILE B CA 1
ATOM 9855 C C . ILE B 1 672 ? 63.512 -33.397 55.245 1.00 54.42 622 ILE B C 1
ATOM 9856 O O . ILE B 1 672 ? 64.276 -33.246 56.182 1.00 55.30 622 ILE B O 1
ATOM 9861 N N . GLY B 1 673 ? 63.871 -33.399 53.972 1.00 55.12 623 GLY B N 1
ATOM 9862 C CA . GLY B 1 673 ? 65.229 -33.470 53.529 1.00 56.58 623 GLY B CA 1
ATOM 9863 C C . GLY B 1 673 ? 65.998 -32.203 53.691 1.00 57.43 623 GLY B C 1
ATOM 9864 O O . GLY B 1 673 ? 65.467 -31.134 54.056 1.00 56.27 623 GLY B O 1
ATOM 9865 N N . SER B 1 674 ? 67.285 -32.386 53.445 1.00 59.54 624 SER B N 1
ATOM 9866 C CA . SER B 1 674 ? 68.252 -31.338 53.386 1.00 61.32 624 SER B CA 1
ATOM 9867 C C . SER B 1 674 ? 67.806 -30.393 52.273 1.00 61.76 624 SER B C 1
ATOM 9868 O O . SER B 1 674 ? 67.306 -30.846 51.226 1.00 62.68 624 SER B O 1
ATOM 9871 N N . THR B 1 675 ? 67.965 -29.089 52.503 1.00 62.07 625 THR B N 1
ATOM 9872 C CA . THR B 1 675 ? 67.449 -28.036 51.607 1.00 61.56 625 THR B CA 1
ATOM 9873 C C . THR B 1 675 ? 68.581 -27.002 51.309 1.00 62.30 625 THR B C 1
ATOM 9874 O O . THR B 1 675 ? 69.610 -27.023 51.986 1.00 62.81 625 THR B O 1
ATOM 9878 N N . GLU B 1 676 ? 68.427 -26.148 50.287 1.00 62.44 626 GLU B N 1
ATOM 9879 C CA . GLU B 1 676 ? 69.479 -25.174 49.922 1.00 63.25 626 GLU B CA 1
ATOM 9880 C C . GLU B 1 676 ? 69.108 -23.773 50.338 1.00 62.96 626 GLU B C 1
ATOM 9881 O O . GLU B 1 676 ? 68.015 -23.335 50.049 1.00 62.45 626 GLU B O 1
ATOM 9887 N N . ALA B 1 677 ? 70.032 -23.055 50.965 1.00 64.18 627 ALA B N 1
ATOM 9888 C CA . ALA B 1 677 ? 69.719 -21.794 51.661 1.00 64.83 627 ALA B CA 1
ATOM 9889 C C . ALA B 1 677 ? 69.569 -20.510 50.835 1.00 65.55 627 ALA B C 1
ATOM 9890 O O . ALA B 1 677 ? 68.912 -19.557 51.266 1.00 65.59 627 ALA B O 1
ATOM 9892 N N . ASP B 1 678 ? 70.180 -20.457 49.662 1.00 67.15 628 ASP B N 1
ATOM 9893 C CA . ASP B 1 678 ? 70.208 -19.208 48.892 1.00 67.95 628 ASP B CA 1
ATOM 9894 C C . ASP B 1 678 ? 70.059 -19.444 47.398 1.00 68.43 628 ASP B C 1
ATOM 9895 O O . ASP B 1 678 ? 70.430 -20.508 46.895 1.00 69.05 628 ASP B O 1
ATOM 9900 N N . ALA B 1 679 ? 69.552 -18.434 46.686 1.00 68.70 629 ALA B N 1
ATOM 9901 C CA . ALA B 1 679 ? 69.570 -18.405 45.198 1.00 68.79 629 ALA B CA 1
ATOM 9902 C C . ALA B 1 679 ? 70.688 -19.265 44.542 1.00 69.26 629 ALA B C 1
ATOM 9903 O O . ALA B 1 679 ? 70.413 -20.055 43.629 1.00 69.04 629 ALA B O 1
ATOM 9905 N N . ALA B 1 680 ? 71.912 -19.142 45.068 1.00 69.63 630 ALA B N 1
ATOM 9906 C CA . ALA B 1 680 ? 73.127 -19.620 44.409 1.00 70.52 630 ALA B CA 1
ATOM 9907 C C . ALA B 1 680 ? 73.673 -20.990 44.847 1.00 70.82 630 ALA B C 1
ATOM 9908 O O . ALA B 1 680 ? 74.669 -21.477 44.280 1.00 71.40 630 ALA B O 1
ATOM 9910 N N . ASN B 1 681 ? 73.023 -21.590 45.845 1.00 70.26 631 ASN B N 1
ATOM 9911 C CA . ASN B 1 681 ? 73.411 -22.893 46.423 1.00 71.11 631 ASN B CA 1
ATOM 9912 C C . ASN B 1 681 ? 74.848 -22.960 46.903 1.00 72.79 631 ASN B C 1
ATOM 9913 O O . ASN B 1 681 ? 75.736 -23.465 46.202 1.00 73.95 631 ASN B O 1
ATOM 9918 N N . THR B 1 682 ? 75.069 -22.451 48.108 1.00 73.24 632 THR B N 1
ATOM 9919 C CA . THR B 1 682 ? 76.407 -22.289 48.652 1.00 74.16 632 THR B CA 1
ATOM 9920 C C . THR B 1 682 ? 76.329 -22.585 50.144 1.00 74.59 632 THR B C 1
ATOM 9921 O O . THR B 1 682 ? 77.307 -22.489 50.850 1.00 75.62 632 THR B O 1
ATOM 9925 N N . GLN B 1 683 ? 75.140 -22.937 50.620 1.00 74.34 633 GLN B N 1
ATOM 9926 C CA . GLN B 1 683 ? 74.883 -23.107 52.044 1.00 74.45 633 GLN B CA 1
ATOM 9927 C C . GLN B 1 683 ? 73.740 -24.050 52.209 1.00 73.44 633 GLN B C 1
ATOM 9928 O O . GLN B 1 683 ? 72.677 -23.816 51.638 1.00 72.73 633 GLN B O 1
ATOM 9934 N N . ARG B 1 684 ? 73.915 -25.080 53.019 1.00 73.46 634 ARG B N 1
ATOM 9935 C CA . ARG B 1 684 ? 72.831 -26.031 53.188 1.00 72.82 634 ARG B CA 1
ATOM 9936 C C . ARG B 1 684 ? 72.019 -25.867 54.485 1.00 71.11 634 ARG B C 1
ATOM 9937 O O . ARG B 1 684 ? 72.494 -25.312 55.464 1.00 71.19 634 ARG B O 1
ATOM 9945 N N . VAL B 1 685 ? 70.762 -26.293 54.446 1.00 69.45 635 VAL B N 1
ATOM 9946 C CA . VAL B 1 685 ? 69.860 -26.260 55.600 1.00 67.94 635 VAL B CA 1
ATOM 9947 C C . VAL B 1 685 ? 69.564 -27.729 55.947 1.00 67.44 635 VAL B C 1
ATOM 9948 O O . VAL B 1 685 ? 69.113 -28.486 55.087 1.00 67.26 635 VAL B O 1
ATOM 9952 N N . PRO B 1 686 ? 69.864 -28.144 57.192 1.00 67.28 636 PRO B N 1
ATOM 9953 C CA . PRO B 1 686 ? 69.695 -29.486 57.736 1.00 67.33 636 PRO B CA 1
ATOM 9954 C C . PRO B 1 686 ? 68.422 -30.246 57.397 1.00 66.62 636 PRO B C 1
ATOM 9955 O O . PRO B 1 686 ? 67.339 -29.651 57.269 1.00 65.97 636 PRO B O 1
ATOM 9959 N N . SER B 1 687 ? 68.597 -31.564 57.233 1.00 67.02 637 SER B N 1
ATOM 9960 C CA . SER B 1 687 ? 67.503 -32.532 57.089 1.00 66.44 637 SER B CA 1
ATOM 9961 C C . SER B 1 687 ? 66.968 -32.696 58.459 1.00 65.52 637 SER B C 1
ATOM 9962 O O . SER B 1 687 ? 67.629 -32.322 59.405 1.00 66.84 637 SER B O 1
ATOM 9965 N N . TYR B 1 688 ? 65.776 -33.233 58.607 1.00 63.96 638 TYR B N 1
ATOM 9966 C CA . TYR B 1 688 ? 65.250 -33.346 59.956 1.00 62.74 638 TYR B CA 1
ATOM 9967 C C . TYR B 1 688 ? 64.116 -34.355 60.096 1.00 61.73 638 TYR B C 1
ATOM 9968 O O . TYR B 1 688 ? 63.174 -34.384 59.296 1.00 61.34 638 TYR B O 1
ATOM 9977 N N . THR B 1 689 ? 64.250 -35.209 61.103 1.00 60.83 639 THR B N 1
ATOM 9978 C CA . THR B 1 689 ? 63.375 -36.334 61.255 1.00 59.10 639 THR B CA 1
ATOM 9979 C C . THR B 1 689 ? 62.663 -36.192 62.554 1.00 58.02 639 THR B C 1
ATOM 9980 O O . THR B 1 689 ? 63.295 -35.861 63.533 1.00 58.06 639 THR B O 1
ATOM 9984 N N . LEU B 1 690 ? 61.352 -36.449 62.535 1.00 56.68 640 LEU B N 1
ATOM 9985 C CA . LEU B 1 690 ? 60.432 -36.169 63.640 1.00 55.68 640 LEU B CA 1
ATOM 9986 C C . LEU B 1 690 ? 59.534 -37.343 63.994 1.00 55.84 640 LEU B C 1
ATOM 9987 O O . LEU B 1 690 ? 59.119 -38.090 63.106 1.00 56.00 640 LEU B O 1
ATOM 9992 N N . LEU B 1 691 ? 59.228 -37.510 65.284 1.00 55.90 641 LEU B N 1
ATOM 9993 C CA . LEU B 1 691 ? 58.390 -38.632 65.692 1.00 55.90 641 LEU B CA 1
ATOM 9994 C C . LEU B 1 691 ? 57.116 -38.124 66.238 1.00 55.11 641 LEU B C 1
ATOM 9995 O O . LEU B 1 691 ? 57.154 -37.194 67.022 1.00 55.17 641 LEU B O 1
ATOM 10000 N N . ASP B 1 692 ? 56.000 -38.733 65.844 1.00 54.57 642 ASP B N 1
ATOM 10001 C CA . ASP B 1 692 ? 54.685 -38.425 66.435 1.00 54.42 642 ASP B CA 1
ATOM 10002 C C . ASP B 1 692 ? 54.134 -39.628 67.185 1.00 55.04 642 ASP B C 1
ATOM 10003 O O . ASP B 1 692 ? 54.313 -40.739 66.712 1.00 56.46 642 ASP B O 1
ATOM 10008 N N . ALA B 1 693 ? 53.471 -39.463 68.325 1.00 54.54 643 ALA B N 1
ATOM 10009 C CA . ALA B 1 693 ? 52.807 -40.643 68.899 1.00 55.36 643 ALA B CA 1
ATOM 10010 C C . ALA B 1 693 ? 51.353 -40.437 69.299 1.00 55.79 643 ALA B C 1
ATOM 10011 O O . ALA B 1 693 ? 50.870 -39.303 69.418 1.00 55.77 643 ALA B O 1
ATOM 10013 N N . ALA B 1 694 ? 50.644 -41.536 69.505 1.00 56.47 644 ALA B N 1
ATOM 10014 C CA . ALA B 1 694 ? 49.297 -41.444 70.035 1.00 56.94 644 ALA B CA 1
ATOM 10015 C C . ALA B 1 694 ? 49.051 -42.564 71.044 1.00 58.48 644 ALA B C 1
ATOM 10016 O O . ALA B 1 694 ? 49.673 -43.621 70.959 1.00 59.71 644 ALA B O 1
ATOM 10018 N N . VAL B 1 695 ? 48.178 -42.318 72.018 1.00 59.11 645 VAL B N 1
ATOM 10019 C CA . VAL B 1 695 ? 47.628 -43.372 72.884 1.00 60.28 645 VAL B CA 1
ATOM 10020 C C . VAL B 1 695 ? 46.189 -43.011 73.098 1.00 60.40 645 VAL B C 1
ATOM 10021 O O . VAL B 1 695 ? 45.878 -41.842 73.262 1.00 59.93 645 VAL B O 1
ATOM 10025 N N . HIS B 1 696 ? 45.302 -43.989 73.081 1.00 61.75 646 HIS B N 1
ATOM 10026 C CA . HIS B 1 696 ? 43.874 -43.666 73.146 1.00 62.99 646 HIS B CA 1
ATOM 10027 C C . HIS B 1 696 ? 42.928 -44.799 73.568 1.00 64.23 646 HIS B C 1
ATOM 10028 O O . HIS B 1 696 ? 42.944 -45.921 73.020 1.00 64.42 646 HIS B O 1
ATOM 10035 N N . TYR B 1 697 ? 42.066 -44.453 74.517 1.00 65.36 647 TYR B N 1
ATOM 10036 C CA . TYR B 1 697 ? 41.105 -45.384 75.067 1.00 67.23 647 TYR B CA 1
ATOM 10037 C C . TYR B 1 697 ? 39.650 -44.999 74.738 1.00 67.09 647 TYR B C 1
ATOM 10038 O O . TYR B 1 697 ? 39.231 -43.849 74.903 1.00 65.90 647 TYR B O 1
ATOM 10047 N N . ASP B 1 698 ? 38.922 -46.004 74.249 1.00 68.43 648 ASP B N 1
ATOM 10048 C CA . ASP B 1 698 ? 37.474 -45.970 73.994 1.00 69.63 648 ASP B CA 1
ATOM 10049 C C . ASP B 1 698 ? 36.752 -46.748 75.112 1.00 71.20 648 ASP B C 1
ATOM 10050 O O . ASP B 1 698 ? 36.868 -47.980 75.225 1.00 72.27 648 ASP B O 1
ATOM 10055 N N . PHE B 1 699 ? 35.991 -46.045 75.928 1.00 71.79 649 PHE B N 1
ATOM 10056 C CA . PHE B 1 699 ? 35.439 -46.659 77.116 1.00 73.41 649 PHE B CA 1
ATOM 10057 C C . PHE B 1 699 ? 34.389 -47.732 76.866 1.00 75.23 649 PHE B C 1
ATOM 10058 O O . PHE B 1 699 ? 34.229 -48.631 77.698 1.00 76.74 649 PHE B O 1
ATOM 10066 N N . ASP B 1 700 ? 33.695 -47.644 75.728 1.00 75.51 650 ASP B N 1
ATOM 10067 C CA . ASP B 1 700 ? 32.817 -48.710 75.207 1.00 76.47 650 ASP B CA 1
ATOM 10068 C C . ASP B 1 700 ? 32.699 -49.977 76.031 1.00 77.08 650 ASP B C 1
ATOM 10069 O O . ASP B 1 700 ? 31.599 -50.326 76.484 1.00 78.03 650 ASP B O 1
ATOM 10074 N N . LYS B 1 701 ? 33.820 -50.673 76.213 1.00 76.52 651 LYS B N 1
ATOM 10075 C CA . LYS B 1 701 ? 33.773 -51.957 76.893 1.00 77.14 651 LYS B CA 1
ATOM 10076 C C . LYS B 1 701 ? 34.080 -51.951 78.393 1.00 77.27 651 LYS B C 1
ATOM 10077 O O . LYS B 1 701 ? 33.402 -52.667 79.143 1.00 78.74 651 LYS B O 1
ATOM 10083 N N . LEU B 1 702 ? 35.043 -51.128 78.838 1.00 75.27 652 LEU B N 1
ATOM 10084 C CA . LEU B 1 702 ? 35.322 -50.971 80.275 1.00 74.04 652 LEU B CA 1
ATOM 10085 C C . LEU B 1 702 ? 34.070 -50.531 80.971 1.00 73.94 652 LEU B C 1
ATOM 10086 O O . LEU B 1 702 ? 33.592 -51.231 81.836 1.00 75.09 652 LEU B O 1
ATOM 10091 N N . ILE B 1 703 ? 33.530 -49.383 80.592 1.00 72.66 653 ILE B N 1
ATOM 10092 C CA . ILE B 1 703 ? 32.272 -48.930 81.171 1.00 73.21 653 ILE B CA 1
ATOM 10093 C C . ILE B 1 703 ? 31.169 -48.857 80.141 1.00 73.13 653 ILE B C 1
ATOM 10094 O O . ILE B 1 703 ? 31.163 -47.915 79.344 1.00 71.98 653 ILE B O 1
ATOM 10099 N N . PRO B 1 704 ? 30.182 -49.786 80.210 1.00 74.59 654 PRO B N 1
ATOM 10100 C CA . PRO B 1 704 ? 29.242 -49.972 79.109 1.00 74.45 654 PRO B CA 1
ATOM 10101 C C . PRO B 1 704 ? 28.375 -48.724 78.962 1.00 74.02 654 PRO B C 1
ATOM 10102 O O . PRO B 1 704 ? 28.063 -48.335 77.841 1.00 73.60 654 PRO B O 1
ATOM 10106 N N . ALA B 1 705 ? 28.042 -48.100 80.093 1.00 74.43 655 ALA B N 1
ATOM 10107 C CA . ALA B 1 705 ? 27.303 -46.848 80.167 1.00 74.09 655 ALA B CA 1
ATOM 10108 C C . ALA B 1 705 ? 28.007 -45.682 79.486 1.00 72.88 655 ALA B C 1
ATOM 10109 O O . ALA B 1 705 ? 27.356 -44.715 79.103 1.00 72.42 655 ALA B O 1
ATOM 10111 N N . ALA B 1 706 ? 29.328 -45.775 79.340 1.00 72.46 656 ALA B N 1
ATOM 10112 C CA . ALA B 1 706 ? 30.126 -44.688 78.763 1.00 71.75 656 ALA B CA 1
ATOM 10113 C C . ALA B 1 706 ? 30.444 -44.912 77.304 1.00 71.13 656 ALA B C 1
ATOM 10114 O O . ALA B 1 706 ? 31.567 -44.649 76.858 1.00 70.58 656 ALA B O 1
ATOM 10116 N N . LYS B 1 707 ? 29.455 -45.386 76.559 1.00 71.55 657 LYS B N 1
ATOM 10117 C CA . LYS B 1 707 ? 29.682 -45.842 75.193 1.00 71.49 657 LYS B CA 1
ATOM 10118 C C . LYS B 1 707 ? 29.958 -44.653 74.284 1.00 69.79 657 LYS B C 1
ATOM 10119 O O . LYS B 1 707 ? 29.166 -43.721 74.192 1.00 69.46 657 LYS B O 1
ATOM 10125 N N . GLY B 1 708 ? 31.103 -44.682 73.627 1.00 68.60 658 GLY B N 1
ATOM 10126 C CA . GLY B 1 708 ? 31.399 -43.653 72.654 1.00 67.22 658 GLY B CA 1
ATOM 10127 C C . GLY B 1 708 ? 32.177 -42.492 73.241 1.00 66.38 658 GLY B C 1
ATOM 10128 O O . GLY B 1 708 ? 32.357 -41.457 72.555 1.00 66.24 658 GLY B O 1
ATOM 10129 N N . LEU B 1 709 ? 32.625 -42.661 74.497 1.00 65.58 659 LEU B N 1
ATOM 10130 C CA . LEU B 1 709 ? 33.594 -41.762 75.129 1.00 63.83 659 LEU B CA 1
ATOM 10131 C C . LEU B 1 709 ? 35.014 -42.212 74.788 1.00 63.20 659 LEU B C 1
ATOM 10132 O O . LEU B 1 709 ? 35.349 -43.381 74.891 1.00 63.67 659 LEU B O 1
ATOM 10137 N N . ARG B 1 710 ? 35.845 -41.290 74.346 1.00 62.31 660 ARG B N 1
ATOM 10138 C CA . ARG B 1 710 ? 37.198 -41.651 73.957 1.00 62.19 660 ARG B CA 1
ATOM 10139 C C . ARG B 1 710 ? 38.198 -40.648 74.509 1.00 61.17 660 ARG B C 1
ATOM 10140 O O . ARG B 1 710 ? 38.004 -39.437 74.386 1.00 60.54 660 ARG B O 1
ATOM 10148 N N . LEU B 1 711 ? 39.247 -41.158 75.145 1.00 60.93 661 LEU B N 1
ATOM 10149 C CA . LEU B 1 711 ? 40.338 -40.301 75.589 1.00 60.41 661 LEU B CA 1
ATOM 10150 C C . LEU B 1 711 ? 41.469 -40.539 74.667 1.00 59.92 661 LEU B C 1
ATOM 10151 O O . LEU B 1 711 ? 41.745 -41.690 74.326 1.00 60.55 661 LEU B O 1
ATOM 10156 N N . ALA B 1 712 ? 42.151 -39.459 74.303 1.00 58.86 662 ALA B N 1
ATOM 10157 C CA . ALA B 1 712 ? 43.159 -39.520 73.267 1.00 57.70 662 ALA B CA 1
ATOM 10158 C C . ALA B 1 712 ? 44.273 -38.500 73.492 1.00 57.03 662 ALA B C 1
ATOM 10159 O O . ALA B 1 712 ? 44.019 -37.304 73.667 1.00 56.84 662 ALA B O 1
ATOM 10161 N N . VAL B 1 713 ? 45.510 -38.966 73.499 1.00 56.52 663 VAL B N 1
ATOM 10162 C CA . VAL B 1 713 ? 46.615 -38.033 73.636 1.00 56.55 663 VAL B CA 1
ATOM 10163 C C . VAL B 1 713 ? 47.621 -38.183 72.519 1.00 56.67 663 VAL B C 1
ATOM 10164 O O . VAL B 1 713 ? 48.170 -39.280 72.303 1.00 58.11 663 VAL B O 1
ATOM 10168 N N . ASN B 1 714 ? 47.878 -37.069 71.833 1.00 55.44 664 ASN B N 1
ATOM 10169 C CA . ASN B 1 714 ? 48.759 -37.052 70.687 1.00 54.31 664 ASN B CA 1
ATOM 10170 C C . ASN B 1 714 ? 49.954 -36.128 70.911 1.00 54.00 664 ASN B C 1
ATOM 10171 O O . ASN B 1 714 ? 49.805 -34.992 71.379 1.00 53.49 664 ASN B O 1
ATOM 10176 N N . ALA B 1 715 ? 51.143 -36.624 70.602 1.00 53.97 665 ALA B N 1
ATOM 10177 C CA . ALA B 1 715 ? 52.316 -35.778 70.618 1.00 54.14 665 ALA B CA 1
ATOM 10178 C C . ALA B 1 715 ? 52.702 -35.468 69.199 1.00 54.47 665 ALA B C 1
ATOM 10179 O O . ALA B 1 715 ? 52.426 -36.227 68.280 1.00 55.03 665 ALA B O 1
ATOM 10181 N N . THR B 1 716 ? 53.381 -34.346 69.046 1.00 55.03 666 THR B N 1
ATOM 10182 C CA . THR B 1 716 ? 53.991 -33.925 67.805 1.00 54.72 666 THR B CA 1
ATOM 10183 C C . THR B 1 716 ? 55.478 -33.671 67.995 1.00 55.70 666 THR B C 1
ATOM 10184 O O . THR B 1 716 ? 55.876 -32.959 68.931 1.00 56.29 666 THR B O 1
ATOM 10188 N N . ASN B 1 717 ? 56.307 -34.246 67.131 1.00 56.05 667 ASN B N 1
ATOM 10189 C CA . ASN B 1 717 ? 57.757 -34.140 67.348 1.00 57.44 667 ASN B CA 1
ATOM 10190 C C . ASN B 1 717 ? 58.044 -34.441 68.837 1.00 58.82 667 ASN B C 1
ATOM 10191 O O . ASN B 1 717 ? 58.277 -33.533 69.653 1.00 59.28 667 ASN B O 1
ATOM 10196 N N . LEU B 1 718 ? 57.982 -35.717 69.208 1.00 59.68 668 LEU B N 1
ATOM 10197 C CA . LEU B 1 718 ? 57.992 -36.010 70.631 1.00 59.93 668 LEU B CA 1
ATOM 10198 C C . LEU B 1 718 ? 59.373 -36.015 71.235 1.00 61.09 668 LEU B C 1
ATOM 10199 O O . LEU B 1 718 ? 59.483 -35.675 72.390 1.00 61.27 668 LEU B O 1
ATOM 10204 N N . THR B 1 719 ? 60.417 -36.315 70.455 1.00 62.45 669 THR B N 1
ATOM 10205 C CA . THR B 1 719 ? 61.796 -36.120 70.941 1.00 64.69 669 THR B CA 1
ATOM 10206 C C . THR B 1 719 ? 62.118 -34.634 71.097 1.00 64.78 669 THR B C 1
ATOM 10207 O O . THR B 1 719 ? 63.225 -34.266 71.559 1.00 65.16 669 THR B O 1
ATOM 10211 N N . ASP B 1 720 ? 61.144 -33.801 70.714 1.00 64.24 670 ASP B N 1
ATOM 10212 C CA . ASP B 1 720 ? 61.242 -32.356 70.865 1.00 64.74 670 ASP B CA 1
ATOM 10213 C C . ASP B 1 720 ? 62.538 -31.929 70.203 1.00 65.55 670 ASP B C 1
ATOM 10214 O O . ASP B 1 720 ? 63.446 -31.419 70.859 1.00 66.42 670 ASP B O 1
ATOM 10219 N N . LYS B 1 721 ? 62.660 -32.197 68.910 1.00 65.92 671 LYS B N 1
ATOM 10220 C CA . LYS B 1 721 ? 63.885 -31.825 68.240 1.00 67.60 671 LYS B CA 1
ATOM 10221 C C . LYS B 1 721 ? 63.694 -30.359 67.933 1.00 66.80 671 LYS B C 1
ATOM 10222 O O . LYS B 1 721 ? 62.665 -29.983 67.371 1.00 66.54 671 LYS B O 1
ATOM 10228 N N . HIS B 1 722 ? 64.628 -29.523 68.388 1.00 67.10 672 HIS B N 1
ATOM 10229 C CA . HIS B 1 722 ? 64.567 -28.092 68.107 1.00 66.35 672 HIS B CA 1
ATOM 10230 C C . HIS B 1 722 ? 65.328 -27.909 66.813 1.00 66.08 672 HIS B C 1
ATOM 10231 O O . HIS B 1 722 ? 66.510 -28.184 66.766 1.00 67.06 672 HIS B O 1
ATOM 10238 N N . TYR B 1 723 ? 64.649 -27.500 65.748 1.00 64.97 673 TYR B N 1
ATOM 10239 C CA . TYR B 1 723 ? 65.236 -27.563 64.399 1.00 64.45 673 TYR B CA 1
ATOM 10240 C C . TYR B 1 723 ? 64.764 -26.333 63.663 1.00 64.00 673 TYR B C 1
ATOM 10241 O O . TYR B 1 723 ? 63.966 -25.590 64.205 1.00 63.80 673 TYR B O 1
ATOM 10250 N N . TYR B 1 724 ? 65.236 -26.096 62.444 1.00 64.24 674 TYR B N 1
ATOM 10251 C CA . TYR B 1 724 ? 64.724 -24.945 61.707 1.00 64.34 674 TYR B CA 1
ATOM 10252 C C . TYR B 1 724 ? 63.913 -25.369 60.492 1.00 64.22 674 TYR B C 1
ATOM 10253 O O . TYR B 1 724 ? 64.324 -26.279 59.777 1.00 65.10 674 TYR B O 1
ATOM 10262 N N . GLU B 1 725 ? 62.780 -24.703 60.251 1.00 63.75 675 GLU B N 1
ATOM 10263 C CA . GLU B 1 725 ? 61.935 -25.003 59.111 1.00 63.58 675 GLU B CA 1
ATOM 10264 C C . GLU B 1 725 ? 62.639 -24.681 57.828 1.00 64.46 675 GLU B C 1
ATOM 10265 O O . GLU B 1 725 ? 62.716 -25.539 56.932 1.00 65.79 675 GLU B O 1
ATOM 10271 N N . GLY B 1 726 ? 63.124 -23.441 57.731 1.00 64.56 676 GLY B N 1
ATOM 10272 C CA . GLY B 1 726 ? 63.930 -22.998 56.594 1.00 64.52 676 GLY B CA 1
ATOM 10273 C C . GLY B 1 726 ? 64.845 -21.895 57.052 1.00 64.63 676 GLY B C 1
ATOM 10274 O O . GLY B 1 726 ? 64.637 -21.329 58.117 1.00 64.25 676 GLY B O 1
ATOM 10275 N N . CYS B 1 727 ? 65.882 -21.626 56.262 1.00 65.24 677 CYS B N 1
ATOM 10276 C CA . CYS B 1 727 ? 66.722 -20.434 56.431 1.00 65.59 677 CYS B CA 1
ATOM 10277 C C . CYS B 1 727 ? 67.116 -19.886 55.070 1.00 65.49 677 CYS B C 1
ATOM 10278 O O . CYS B 1 727 ? 67.320 -20.668 54.128 1.00 65.80 677 CYS B O 1
ATOM 10281 N N . SER B 1 728 ? 67.182 -18.550 54.986 1.00 64.91 678 SER B N 1
ATOM 10282 C CA . SER B 1 728 ? 67.928 -17.829 53.967 1.00 64.68 678 SER B CA 1
ATOM 10283 C C . SER B 1 728 ? 69.323 -17.626 54.571 1.00 65.24 678 SER B C 1
ATOM 10284 O O . SER B 1 728 ? 69.608 -18.245 55.579 1.00 65.37 678 SER B O 1
ATOM 10287 N N . LEU B 1 729 ? 70.197 -16.811 53.981 1.00 65.64 679 LEU B N 1
ATOM 10288 C CA . LEU B 1 729 ? 71.530 -16.591 54.552 1.00 66.50 679 LEU B CA 1
ATOM 10289 C C . LEU B 1 729 ? 71.482 -15.689 55.768 1.00 67.09 679 LEU B C 1
ATOM 10290 O O . LEU B 1 729 ? 72.376 -15.723 56.613 1.00 67.48 679 LEU B O 1
ATOM 10295 N N . THR B 1 730 ? 70.408 -14.900 55.820 1.00 67.36 680 THR B N 1
ATOM 10296 C CA . THR B 1 730 ? 70.023 -13.960 56.880 1.00 68.37 680 THR B CA 1
ATOM 10297 C C . THR B 1 730 ? 69.309 -14.557 58.090 1.00 68.84 680 THR B C 1
ATOM 10298 O O . THR B 1 730 ? 69.573 -14.176 59.222 1.00 69.56 680 THR B O 1
ATOM 10302 N N . ASN B 1 731 ? 68.394 -15.487 57.833 1.00 69.11 681 ASN B N 1
ATOM 10303 C CA . ASN B 1 731 ? 67.184 -15.612 58.629 1.00 69.40 681 ASN B CA 1
ATOM 10304 C C . ASN B 1 731 ? 66.614 -17.010 58.727 1.00 68.47 681 ASN B C 1
ATOM 10305 O O . ASN B 1 731 ? 66.431 -17.652 57.706 1.00 69.05 681 ASN B O 1
ATOM 10310 N N . CYS B 1 732 ? 66.260 -17.467 59.919 1.00 67.45 682 CYS B N 1
ATOM 10311 C CA . CYS B 1 732 ? 65.721 -18.810 60.040 1.00 66.41 682 CYS B CA 1
ATOM 10312 C C . CYS B 1 732 ? 64.330 -18.745 60.577 1.00 65.06 682 CYS B C 1
ATOM 10313 O O . CYS B 1 732 ? 63.957 -17.741 61.139 1.00 65.41 682 CYS B O 1
ATOM 10316 N N . SER B 1 733 ? 63.560 -19.809 60.392 1.00 63.97 683 SER B N 1
ATOM 10317 C CA . SER B 1 733 ? 62.287 -19.979 61.084 1.00 63.10 683 SER B CA 1
ATOM 10318 C C . SER B 1 733 ? 62.492 -21.038 62.121 1.00 62.86 683 SER B C 1
ATOM 10319 O O . SER B 1 733 ? 63.210 -22.004 61.868 1.00 63.58 683 SER B O 1
ATOM 10322 N N . ALA B 1 734 ? 61.863 -20.879 63.282 1.00 62.11 684 ALA B N 1
ATOM 10323 C CA . ALA B 1 734 ? 61.914 -21.906 64.314 1.00 60.83 684 ALA B CA 1
ATOM 10324 C C . ALA B 1 734 ? 60.856 -22.927 64.024 1.00 59.53 684 ALA B C 1
ATOM 10325 O O . ALA B 1 734 ? 59.721 -22.580 63.657 1.00 59.49 684 ALA B O 1
ATOM 10327 N N . GLY B 1 735 ? 61.238 -24.183 64.173 1.00 58.54 685 GLY B N 1
ATOM 10328 C CA . GLY B 1 735 ? 60.375 -25.270 63.825 1.00 57.87 685 GLY B CA 1
ATOM 10329 C C . GLY B 1 735 ? 59.573 -25.683 65.025 1.00 57.79 685 GLY B C 1
ATOM 10330 O O . GLY B 1 735 ? 60.010 -25.485 66.154 1.00 58.66 685 GLY B O 1
ATOM 10331 N N . TYR B 1 736 ? 58.408 -26.266 64.763 1.00 56.68 686 TYR B N 1
ATOM 10332 C CA . TYR B 1 736 ? 57.526 -26.784 65.780 1.00 56.34 686 TYR B CA 1
ATOM 10333 C C . TYR B 1 736 ? 58.265 -27.552 66.844 1.00 57.36 686 TYR B C 1
ATOM 10334 O O . TYR B 1 736 ? 59.059 -28.448 66.544 1.00 57.98 686 TYR B O 1
ATOM 10343 N N . ASP B 1 737 ? 58.055 -27.149 68.100 1.00 57.87 687 ASP B N 1
ATOM 10344 C CA . ASP B 1 737 ? 58.645 -27.862 69.249 1.00 57.99 687 ASP B CA 1
ATOM 10345 C C . ASP B 1 737 ? 57.604 -28.877 69.669 1.00 57.62 687 ASP B C 1
ATOM 10346 O O . ASP B 1 737 ? 56.493 -28.931 69.076 1.00 57.18 687 ASP B O 1
ATOM 10351 N N . ARG B 1 738 ? 57.950 -29.709 70.645 1.00 57.52 688 ARG B N 1
ATOM 10352 C CA . ARG B 1 738 ? 57.048 -30.779 70.986 1.00 57.04 688 ARG B CA 1
ATOM 10353 C C . ARG B 1 738 ? 55.711 -30.161 71.328 1.00 56.74 688 ARG B C 1
ATOM 10354 O O . ARG B 1 738 ? 55.635 -29.246 72.132 1.00 57.45 688 ARG B O 1
ATOM 10362 N N . SER B 1 739 ? 54.658 -30.617 70.678 1.00 56.12 689 SER B N 1
ATOM 10363 C CA . SER B 1 739 ? 53.334 -30.186 71.063 1.00 55.53 689 SER B CA 1
ATOM 10364 C C . SER B 1 739 ? 52.453 -31.380 71.402 1.00 55.92 689 SER B C 1
ATOM 10365 O O . SER B 1 739 ? 52.548 -32.449 70.777 1.00 56.12 689 SER B O 1
ATOM 10368 N N . VAL B 1 740 ? 51.574 -31.177 72.383 1.00 55.81 690 VAL B N 1
ATOM 10369 C CA . VAL B 1 740 ? 50.784 -32.256 72.947 1.00 55.49 690 VAL B CA 1
ATOM 10370 C C . VAL B 1 740 ? 49.338 -31.870 73.120 1.00 54.98 690 VAL B C 1
ATOM 10371 O O . VAL B 1 740 ? 49.024 -30.867 73.738 1.00 54.77 690 VAL B O 1
ATOM 10375 N N . ILE B 1 741 ? 48.451 -32.695 72.599 1.00 55.06 691 ILE B N 1
ATOM 10376 C CA . ILE B 1 741 ? 47.020 -32.425 72.689 1.00 55.45 691 ILE B CA 1
ATOM 10377 C C . ILE B 1 741 ? 46.307 -33.516 73.446 1.00 56.80 691 ILE B C 1
ATOM 10378 O O . ILE B 1 741 ? 46.479 -34.697 73.159 1.00 57.69 691 ILE B O 1
ATOM 10383 N N . ALA B 1 742 ? 45.494 -33.150 74.414 1.00 57.88 692 ALA B N 1
ATOM 10384 C CA . ALA B 1 742 ? 44.749 -34.190 75.089 1.00 59.28 692 ALA B CA 1
ATOM 10385 C C . ALA B 1 742 ? 43.296 -33.881 75.038 1.00 59.93 692 ALA B C 1
ATOM 10386 O O . ALA B 1 742 ? 42.852 -32.772 75.370 1.00 60.33 692 ALA B O 1
ATOM 10388 N N . SER B 1 743 ? 42.534 -34.868 74.623 1.00 60.42 693 SER B N 1
ATOM 10389 C CA . SER B 1 743 ? 41.152 -34.590 74.389 1.00 60.83 693 SER B CA 1
ATOM 10390 C C . SER B 1 743 ? 40.254 -35.712 74.781 1.00 61.31 693 SER B C 1
ATOM 10391 O O . SER B 1 743 ? 40.584 -36.895 74.686 1.00 61.44 693 SER B O 1
ATOM 10394 N N . LEU B 1 744 ? 39.096 -35.292 75.227 1.00 61.81 694 LEU B N 1
ATOM 10395 C CA . LEU B 1 744 ? 38.087 -36.183 75.642 1.00 63.10 694 LEU B CA 1
ATOM 10396 C C . LEU B 1 744 ? 36.956 -35.890 74.722 1.00 63.17 694 LEU B C 1
ATOM 10397 O O . LEU B 1 744 ? 36.552 -34.731 74.622 1.00 63.35 694 LEU B O 1
ATOM 10402 N N . ARG B 1 745 ? 36.452 -36.905 74.028 1.00 63.49 695 ARG B N 1
ATOM 10403 C CA . ARG B 1 745 ? 35.301 -36.682 73.165 1.00 63.85 695 ARG B CA 1
ATOM 10404 C C . ARG B 1 745 ? 34.180 -37.646 73.456 1.00 64.49 695 ARG B C 1
ATOM 10405 O O . ARG B 1 745 ? 34.418 -38.789 73.819 1.00 64.61 695 ARG B O 1
ATOM 10413 N N . TYR B 1 746 ? 32.956 -37.174 73.290 1.00 65.36 696 TYR B N 1
ATOM 10414 C CA . TYR B 1 746 ? 31.810 -38.025 73.513 1.00 67.31 696 TYR B CA 1
ATOM 10415 C C . TYR B 1 746 ? 30.778 -38.030 72.391 1.00 67.65 696 TYR B C 1
ATOM 10416 O O . TYR B 1 746 ? 30.352 -36.992 71.912 1.00 67.25 696 TYR B O 1
ATOM 10425 N N . ARG B 1 747 ? 30.347 -39.225 72.020 1.00 68.96 697 ARG B N 1
ATOM 10426 C CA . ARG B 1 747 ? 29.571 -39.412 70.815 1.00 70.11 697 ARG B CA 1
ATOM 10427 C C . ARG B 1 747 ? 28.314 -40.275 71.007 1.00 72.19 697 ARG B C 1
ATOM 10428 O O . ARG B 1 747 ? 28.337 -41.230 71.794 1.00 73.30 697 ARG B O 1
ATOM 10436 N N . TRP B 1 748 ? 27.237 -39.947 70.277 1.00 73.33 698 TRP B N 1
ATOM 10437 C CA . TRP B 1 748 ? 26.010 -40.769 70.232 1.00 74.94 698 TRP B CA 1
ATOM 10438 C C . TRP B 1 748 ? 25.303 -40.687 68.864 1.00 75.05 698 TRP B C 1
ATOM 10439 O O . TRP B 1 748 ? 24.342 -39.954 68.597 1.00 75.85 698 TRP B O 1
#

Sequence (1343 aa):
PDSATGPQAGYVAKRSLSGTKTDASLSEIPQSISVITRDQMDAQQVQSVNEALRYTAGVQANTTAASQRFDTLSIRGFDVTTGMLRDGLKGNTAQAWPKVEAYGLERIDVLKGPASVLFGQNSPGGVVNQISKRPLDKPFHEVQIQGGSFDRAQGQFDFSGPLDDEGQFLYRLVGLERDSGTQFDHIKDDKQYFAPSFTWKPNDDTSLTLLADYTQDTFGAPRVFLPAQGTLLGNPNGKVRHNVFLDEPGLDNDRTQYSLGYLLEHRLNDVWSLNSSARYGHVNLLTNTASGMSLAPDLRTLNRAAYRFRIVGDTYSLDNNAQARWNLGSTQMVSLLGIDYRRTREDYYLRGGSASPIDIYNPVHHHHGVFDPSTPFTNTVQRADQVGVYAQQQFTFDEHWVLTVGGRQDRSSARTDNRMNDSGSKQDDEKFTYRTGLVYLADNGLAPYISYSTSFDPVLGTNFYGTPYKPTSAKQSEVGVKYQPPGIDSYITLSLFDLTQENVLTTDPAQRLNKIQTGEINVRGIELEGKASLARGLDLLAALTYNDAEVSKSNNPLEKGKRPTDTPEKMASLWADYTLPEGPLSGLGFGAGVRYIGSTEADAANTQRVPSYTLLDAAVHYDFDKLIPAAKGLRLAVNATNLTDKHYYEGCSLTNCSAGYDRSVIASLRYRWPDSATGPQAGYVAKRSLSGTKTDASLSEIPQSISVITRDQMDAQQVQSVNEALRYTAGVQANTTAASQRFDTLSIRGFDVTTGMLRDGLKGNTAQAWPKVEAYGLERIDVLKGPASVLFGQNSPGGVVNQISKRPLDKPFHEVQIQGGSFDRAQGQFDFSGPLDDEGQFLYRLVGLERDSGTQFDHIKDDKQYFAPSFTWKPNDDTSLTLLADYTQDTFGAPRVFLPAQGTLLGNPNGKVRHNVFLDEPGLDNDRTQYSLGYLLEHRLNDVWSLNSSARYGHVNLLTNTASGMSLAPDLRTLNRAAYRFRIVGDTYSLDNNAQARWNLGSTQMVSLLGIDYRRTREDYYLRGGSASPIDIYNPVHHVFDPSTPFTNTVQRADQVGVYAQQQFTFDEHWVLTVGGRQDRSSARTDNRMNDSGSKQDDEKFTYRTGLVYLADNGLAPYISYSTSFDPVLGTNFYGTPYKPTSAKQSEVGVKYQPPGIDSYITLSLFDLTQENVLTTDPAQRLNKIQTGEINVRGIELEGKASLARGLDLLAALTYNDAEVSKSNNPLEKGKRPTDTPEKMASLWADYTLPEGPLSGLGFGAGVRYIGSTEADAANTQRVPSYTLLDAAVHYDFDKLIPAAKGLRLAVNATNLTDKHYYEGCSLTNCSAGYDRSVIASLRYRW

Nearest PDB structures (foldseek):
  3qlb-assembly1_A  TM=1.001E+00  e=0.000E+00  Pseudomonas fluorescens
  3qlb-assembly2_B  TM=9.937E-01  e=0.000E+00  Pseudomonas fluorescens
  1by5-assembly1_A  TM=9.485E-01  e=6.002E-74  Escherichia coli
  8b14-assembly1_A  TM=9.411E-01  e=2.723E-70  Escherichia coli
  1fi1-assembly1_A  TM=9.311E-01  e=8.769E-70  Escherichia coli K-12

Radius of gyration: 38.68 Å; Cα contacts (8 Å, |Δi|>4): 4081; chains: 2; bounding box: 73×77×117 Å

Solvent-accessible surface area: 56182 Å² total; per-residue (Å²): 185,66,53,4,23,15,69,43,92,17,5,8,6,73,51,0,71,2,0,3,26,4,64,3,34,7,17,50,1,2,3,0,5,5,5,1,2,31,57,3,1,42,18,20,21,13,24,13,0,10,28,5,0,45,9,3,0,4,2,29,20,51,3,28,5,4,20,45,4,39,9,45,1,18,0,0,36,15,73,0,17,45,0,26,2,44,15,18,9,14,22,18,9,54,62,2,67,46,13,23,2,0,14,4,3,14,5,0,0,0,1,3,0,0,1,0,2,2,12,2,30,0,6,6,0,0,0,0,4,6,1,10,13,49,12,32,83,153,90,48,43,6,56,17,100,15,24,37,23,72,134,26,54,9,27,18,64,1,51,1,2,47,108,48,151,131,16,62,80,4,56,6,64,4,3,6,101,9,68,3,21,20,34,15,97,110,19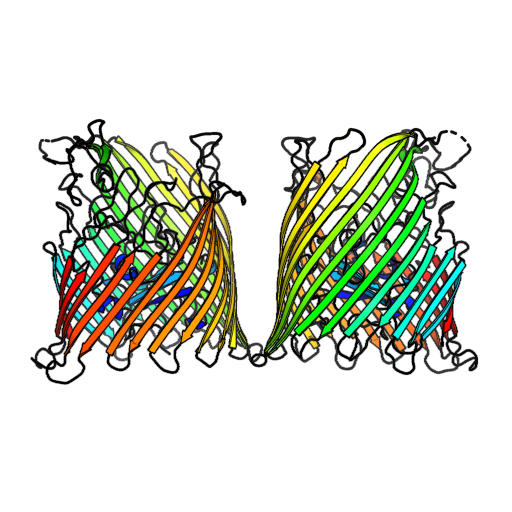,102,24,33,4,92,25,97,12,47,13,67,8,108,71,40,80,122,66,31,29,36,13,72,12,25,14,100,5,48,2,40,12,7,17,29,197,55,20,7,1,0,70,4,19,39,48,64,21,121,54,35,184,5,178,54,22,19,26,12,21,23,28,79,39,80,9,36,0,38,12,80,8,104,6,70,22,44,108,56,104,112,74,142,44,125,28,75,30,12,24,11,17,67,10,24,10,36,1,9,0,10,7,0,9,10,106,53,34,24,135,75,44,74,38,0,58,19,14,0,49,63,36,66,13,27,1,24,6,116,4,64,10,41,13,35,12,9,111,92,94,122,22,87,5,93,7,22,22,7,113,3,57,15,106,20,135,10,94,2,45,35,42,37,90,0,27,64,11,44,80,7,32,3,50,100,51,89,50,118,117,151,64,97,66,83,29,70,74,89,104,76,38,18,2,24,95,13,53,27,46,0,77,2,42,10,39,16,22,19,0,43,132,40,14,2,10,2,70,8,15,9,87,9,137,12,15,9,82,39,51,56,146,83,92,138,54,61,71,141,16,80,23,106,87,110,1,77,5,64,0,24,0,37,46,23,132,97,20,72,2,62,4,103,6,78,3,21,2,3,27,26,28,74,37,88,32,109,149,52,83,84,38,127,22,17,18,1,87,2,55,1,82,4,45,0,70,61,14,124,74,84,50,9,23,60,9,59,0,76,10,52,0,20,22,49,32,34,58,17,89,7,130,97,37,217,129,10,95,81,32,57,4,33,30,40,3,124,6,76,1,73,15,12,17,13,20,41,94,136,40,41,22,64,5,37,3,88,7,96,12,40,7,37,47,9,151,52,102,74,116,169,62,162,19,106,40,28,59,58,15,7,74,138,23,30,9,97,6,36,10,72,42,50,80,130,37,121,106,23,10,43,0,106,5,60,3,61,18,66,30,4,38,11,21,4,16,85,57,40,113,49,158,3,71,49,18,62,6,75,16,28,6,72,5,48,39,36,53,125,119,87,94,98,24,142,20,50,40,74,11,49,14,16,20,0,72,86,41,107,106,12,28,34,17,0,48,81,80,42,2,18,9,4,33,15,103,25,43,16,31,5,70,48,84,80,152,196,60,50,4,30,10,70,40,88,14,3,8,6,90,70,0,73,2,0,0,27,2,63,0,28,10,11,46,0,0,0,6,12,11,8,0,1,26,54,1,1,44,19,20,22,3,30,17,1,9,32,1,0,40,3,2,5,0,3,20,23,46,5,41,2,5,20,38,5,33,9,39,1,20,0,0,28,15,65,0,20,42,0,25,4,33,14,13,11,18,19,23,10,47,60,1,73,35,15,18,3,0,13,4,1,12,4,0,0,0,0,6,0,0,1,0,5,3,15,0,38,0,2,9,0,0,0,0,7,4,6,12,17,45,15,30,78,148,89,60,40,8,60,17,100,19,22,36,28,71,136,31,53,10,30,9,61,1,57,1,1,33,108,53,156,124,26,49,80,7,43,6,63,3,2,7,102,11,77,4,22,21,28,14,97,116,17,90,35,26,8,80,23,90,11,39,14,79,10,106,86,54,84,124,67,34,27,45,9,74,8,27,15,97,1,44,5,42,16,6,10,28,190,56,18,5,2,0,59,3,12,40,63,61,19,118,52,31,190,3,179,41,10,17,23,12,24,40,41,83,42,78,6,47,0,39,13,82,7,112,7,75,21,52,80,69,128,120,71,142,52,119,17,94,34,12,21,14,18,73,10,26,9,25,4,9,0,9,6,2,16,18,116,62,32,15,141,73,43,97,40,0,66,18,21,0,47,55,36,73,11,30,1,29,6,120,7,55,12,36,14,30,17,6,108,103,102,73,50,51,1,82,9,13,28,4,108,2,64,18,99,20,105,7,81,2,50,34,36,36,83,0,22,79,16,47,83,7,29,3,64,101,48,104,57,223,102,78,67,33,62,98,75,120,40,39,19,4,24,63,14,31,25,37,1,74,4,42,14,38,10,14,22,1,49,129,51,22,4,14,0,64,8,17,7,88,10,102,13,4,9,71,35,52,44,138,86,102,129,67,48,63,137,23,74,20,128,80,102,0,79,2,58,0,33,0,43,49,25,127,93,18,71,1,58,7,105,4,73,0,20,2,2,28,27,30,82,36,70,30,108,142,45,80,67,33,126,17,16,23,2,90,0,58,8,60,7,42,3,69,72,17,114,84,95,63,7,18,64,30,65,2,78,10,56,0,12,26,46,32,22,72,10,37,19,100,90,47,211,134,8,98,57,24,71,1,25,33,20,2,131,4,73,4,69,14,10,18,12,18,45,97,147,34,38,31,72,4,43,3,90,5,93,4,49,4,69,10,24,106,12,67,46,115,124,36,118,43,95,49,25,64,69,13,3,59,126,18,33,10,105,3,33,14,68,40,50,67,139,45,149,102,15,10,39,0,96,4,58,4,50,15,67,29,1,23,5,16,1,18,55,16,31,104,52,150,0,70,50,16,63,5,74,13,32,4,70,9,47,32,43,44,143,116,80,104,93,19,138,21,44,42,74,10,48,11,20,22,0,72,92,36,98,101,15,34,24,10,6,52,86,75,38,4,34,6,1,37,17,109,31,43,18,34,6,66,44,83,67,150

Foldseek 3Di:
DDDQFAADDFQFDQWHCFQPVDTDGCLLRQFHKDKGAVVNCVQFVPWFPLSSCQFAFQKAQQDFQQFNQASFIFHQHHTWQVQEAEQLWAWADPPFGDTDTLQQARMWMWTAAFDCQPNNATPRGTHTYGRGHFADAAWWKKWKWWAWPARKTKTWIWTWHAPDDPSQKIKIKIWMWIWGAGPAPQWTWTKTKIKIKMWGDPDPFKIKMKIKMKMKTFGAAPQQFDFCCQDVHDPPVHHFDQRYHFKAHDDDWIKMKMKIWMWMWGHDDDFKIKTKIKMKMKIKGKHWIFHFDAQPPNNWKTFTKTKIKIKIKIKIKMKIKMWTWDDPDLKIKIKMKIKIKMKMKIWMWMFIGGADIATRHDGDHDPCGDHDGHDTDFTKIKMKIKMKIKIKMWIGDNNFKIKIKMKMKMKIKMWMATPPPGDIDIDIDIDMWIKIKMWTQDPQFKIKMKMKIKHWHADADAWDVGHGAGIKMKIKIKIWMKGDHNDFSKIKIKMWMKMKIFQPWAQDPVDNRTTGRFKMKIKTKIKIKMWGQGDQRKIKIKIKMAIDIFIDSGDDVVDRHDHAFLDFRIKMKIKIKGAACDDDQHFKIKMKMKTWTHWGAQESRRPRIFHIDMAMKMKIKGQCCVPPVVQHQKMKMKMKTSQVFDFGWSGHHNTRTGTHRGIIMMIMMMGID/DDDQFAADDFQFDFWHCQQPVDTDGPLLRFADKHKGAQVNCVQQVDFFPLSSCQFPFQKHFFQFQQWPQARWIFGLRWTWLVAEAEQLWAFDDPPQGDGDGLQQFRMKMWTAAFDCLRRNAGIRGTHIYGYGHAADAAWWWKWKWWAWPQGKTKIWIKTWHAPDPVSFKIKMKTWMWMWGCAPAPQWIWTKTKIKIKMWGDPDPFKIKIKIKMKMKTFGHAPQFFDWCCQAVHHFPVHHFDFRYHFKDHPDGWMKIKIKMWMWMKGADDPFKIKIKTKMKIKIKTKDWIFHFDAQPPNRWKTATKIKIKIKIKIKIWMKMKMWTWDDDDLKTKIKIKIKIKMKMKIWMWMFIGHDDIATRRDGDDPPHDSDHTDFTKIKIKIKMKIKIKMWMQDNNFKIKIKMKMKMKMKMKMATPVVGDTDIDIAIDMKMKIKMWGCDPQFKIKMWMKIKHKHADADDKPVRHGQYIKMKIKTKIWMKGDHDPFSKIKIKIWMKMKIFQPWAADPVDNRTTGGGWMKIKTKMKIWMWGCGDQRKIWIKIKMAIDMARCDHPPVLLHGDHAFPDFGIWIKIKMKHAAPDDPQHQKIKMKMKTKTHKGAAESRRPDIFHIDMFMKMKIKGQCCPVDVVQHQKMKMKIKTRQVQDFGWSHHHNTGTRTHRGIIMMIMIMGID

InterPro domains:
  IPR000531 TonB-dependent receptor-like, beta-barrel [PF00593] (272-713)
  IPR010105 TonB-dependent siderophore receptor [TIGR01783] (100-742)
  IPR012910 TonB-dependent receptor, plug domain [PF07715] (98-199)
  IPR036942 TonB-dependent receptor-like, beta-barrel domain superfamily [G3DSA:2.40.170.20] (208-743)
  IPR037066 TonB-dependent receptor, plug domain superfamily [G3DSA:2.170.130.10] (73-207)
  IPR039426 TonB-dependent receptor-like [PS52016] (97-743)
  IPR039426 TonB-dependent receptor-like [PTHR32552] (50-743)

Secondary structure (DSSP, 8-state):
---SSS--SSS---EESTTTSS-EETTT-SSEEEEEEHHHHHHTT--SHHHHGGGSTTEE----SS--SS---EETTEE-GGGEEETTB----SS------GGGEEEEEEEES--HHHHSS--TTEEEEEEEP---SS-EEEEEEEEETTTEEEEEEEEEEESSSSSSEEEEEEEEEEE-B-SSTT-B-EEEEEEEEEEE-SSSSEEEEEEEEEEEEE---SS---BSBTTTB--TT----TT---S-SS--EEEEEEEEEEEEEEE-SSSEEEEEEEEEEEEEEEEEEEEEEEE-TTTSEEEEEEEEEEEEEEEEEEEEEEEE--BSSSEEEEEEEEEEEEEEEEEEEEEEEEEEEEESSS--------B---SEEEEEEEEEEEEEEEEEEEEEETTTEEEEEEEEEEEEEEEEEETTTTEEEEEEEEEEEEEEEEEE--TTSEEEEEEEEEEEE---SB-SSSPBPPPEEEEEEEEEEEE--TTSSEEEEEEEEEEEEEEEEEEPSSSTT-EEEEEEEEEEEEEEEEEEE-TTSEEEEEEEEEEEEEEESS--TT---PPPTT--SEEEEEEEEEE--SSTTTTEEEEEEEEEE--EE-STTS--EE--EEEEEEEEEEEGGGSSGGGTTEEEEEEEESTT----EEEE-SSBEEE----EEEEEEEEE-/---SSS--SSS---EESTTTSS-EETTTSSSEEEEE-HHHHHHHT--SHHHHTTSSTTEEE---TT--SS--EEETTEE-GGGEEETTB----SS------GGGEEEEEEEES--HHHH-S--SSEEEEEEEP---SS--EEEEEEEETTT-EEEEEEEEEESSSSS-EEEEEEEEEEE-B-SSTT-B--EEEEEEEEEE-SSTTEEEEEEEEEEEEE---SS---BTBTTTB--TT----TT---S-SS--EEEEEEEEEEEEEEE-SSSEEEEEEEEEEEEEEEEEE--EEEE-TTSSEEEEEEEEEEEEEEEEEEEEEEEEEEESSSEEEEEEEEEEEEEEEEEEEEEEEEEEEEESSS-----B---EEEEEEEEEEEEEEEEEEEEEEETTTEEEEEEEEEEEEEEEEEESSSS--EEEEEEEEEEEEEEEE--TTSEEEEEEEEEEEE---SB-TTSPBPPPEEEEEEEEEEEE--SSS-EEEEEEEEEEEEEEEEEE-SS-TT-EEEEEEEEEEEEEEEEEEE-TTSEEEEEEEEEEEEEEEE-SSTTTTTSPPTT--SEEEEEEEEEE--SSTTTTEEEEEEEEEE--EE-STT--SEE--EEEEEEEEEEEGGGTSGGGTTEEEEEEEESTT----EEEE-SSBEEE----EEEEEEEEE-